Protein AF-0000000084682980 (afdb_homodimer)

pLDDT: mean 93.24, std 9.74, range [28.64, 98.88]

Nearest PDB structures (foldseek):
  7dib-assembly1_B  TM=8.798E-01  e=6.162E-29  Candidatus Filomicrobium marinum
  7dib-assembly1_A  TM=8.727E-01  e=1.189E-28  Candidatus Filomicrobium marinum
  7yqa-assembly2_C  TM=8.410E-01  e=3.679E-26  Chlamydomonas reinhardtii
  7yqa-assembly1_B  TM=8.317E-01  e=3.161E-25  Chlamydomonas reinhardtii
  7yqa-assembly2_D  TM=8.254E-01  e=5.744E-25  Chlamydomonas reinhardtii

Structure (mmCIF, N/CA/C/O backbone):
data_AF-0000000084682980-model_v1
#
loop_
_entity.id
_entity.type
_entity.pdbx_description
1 polymer 'D-amino acid deaminase'
#
loop_
_atom_site.group_PDB
_atom_site.id
_atom_site.type_symbol
_atom_site.label_atom_id
_atom_site.label_alt_id
_atom_site.label_comp_id
_atom_site.label_asym_id
_atom_site.label_entity_id
_atom_site.label_seq_id
_atom_site.pdbx_PDB_ins_code
_atom_site.Cartn_x
_atom_site.Cartn_y
_atom_site.Cartn_z
_atom_site.occupancy
_atom_site.B_iso_or_equiv
_atom_site.auth_seq_id
_atom_site.auth_comp_id
_atom_site.auth_asym_id
_atom_site.auth_atom_id
_atom_site.pdbx_PDB_model_num
ATOM 1 N N . MET A 1 1 ? 0.428 27.25 -17.75 1 28.67 1 MET A N 1
ATOM 2 C CA . MET A 1 1 ? -0.809 26.578 -18.125 1 28.67 1 MET A CA 1
ATOM 3 C C . MET A 1 1 ? -1.841 26.656 -17.016 1 28.67 1 MET A C 1
ATOM 5 O O . MET A 1 1 ? -1.504 26.5 -15.836 1 28.67 1 MET A O 1
ATOM 9 N N . ALA A 1 2 ? -2.969 27.109 -17.281 1 38.75 2 ALA A N 1
ATOM 10 C CA . ALA A 1 2 ? -4.055 27.375 -16.344 1 38.75 2 ALA A CA 1
ATOM 11 C C . ALA A 1 2 ? -4.371 26.141 -15.5 1 38.75 2 ALA A C 1
ATOM 13 O O . ALA A 1 2 ? -4.598 25.062 -16.047 1 38.75 2 ALA A O 1
ATOM 14 N N . ARG A 1 3 ? -3.928 26.172 -14.164 1 48.5 3 ARG A N 1
ATOM 15 C CA . ARG A 1 3 ? -4.301 25.078 -13.281 1 48.5 3 ARG A CA 1
ATOM 16 C C . ARG A 1 3 ? -5.781 24.734 -13.43 1 48.5 3 ARG A C 1
ATOM 18 O O . ARG A 1 3 ? -6.629 25.641 -13.469 1 48.5 3 ARG A O 1
ATOM 25 N N . ASP A 1 4 ? -6.113 23.594 -13.766 1 51.12 4 ASP A N 1
ATOM 26 C CA . ASP A 1 4 ? -7.5 23.141 -13.82 1 51.12 4 ASP A CA 1
ATOM 27 C C . ASP A 1 4 ? -8.211 23.375 -12.492 1 51.12 4 ASP A C 1
ATOM 29 O O . ASP A 1 4 ? -7.602 23.234 -11.422 1 51.12 4 ASP A O 1
ATOM 33 N N . THR A 1 5 ? -9.32 24.047 -12.492 1 54.12 5 THR A N 1
ATOM 34 C CA . THR A 1 5 ? -10.172 24.125 -11.312 1 54.12 5 THR A CA 1
ATOM 35 C C . THR A 1 5 ? -10.438 22.734 -10.742 1 54.12 5 THR A C 1
ATOM 37 O O . THR A 1 5 ? -10.164 21.719 -11.391 1 54.12 5 THR A O 1
ATOM 40 N N . GLY A 1 6 ? -10.617 22.594 -9.438 1 63.56 6 GLY A N 1
ATOM 41 C CA . GLY A 1 6 ? -10.969 21.328 -8.812 1 63.56 6 GLY A CA 1
ATOM 42 C C . GLY A 1 6 ? -11.938 20.5 -9.633 1 63.56 6 GLY A C 1
ATOM 43 O O . GLY A 1 6 ? -11.758 19.297 -9.789 1 63.56 6 GLY A O 1
ATOM 44 N N . THR A 1 7 ? -12.789 21.219 -10.203 1 67.88 7 THR A N 1
ATOM 45 C CA . THR A 1 7 ? -13.812 20.531 -10.992 1 67.88 7 THR A CA 1
ATOM 46 C C . THR A 1 7 ? -13.211 19.938 -12.266 1 67.88 7 THR A C 1
ATOM 48 O O . THR A 1 7 ? -13.523 18.812 -12.641 1 67.88 7 THR A O 1
ATOM 51 N N . GLU A 1 8 ? -12.359 20.641 -12.836 1 72.69 8 GLU A N 1
ATOM 52 C CA . GLU A 1 8 ? -11.727 20.156 -14.055 1 72.69 8 GLU A CA 1
ATOM 53 C C . GLU A 1 8 ? -10.828 18.953 -13.773 1 72.69 8 GLU A C 1
ATOM 55 O O . GLU A 1 8 ? -10.828 17.969 -14.523 1 72.69 8 GLU A O 1
ATOM 60 N N . ALA A 1 9 ? -10.172 19.125 -12.688 1 75.38 9 ALA A N 1
ATOM 61 C CA . ALA A 1 9 ? -9.273 18.031 -12.344 1 75.38 9 ALA A CA 1
ATOM 62 C C . ALA A 1 9 ? -10.062 16.75 -12.031 1 75.38 9 ALA A C 1
ATOM 64 O O . ALA A 1 9 ? -9.641 15.648 -12.398 1 75.38 9 ALA A O 1
ATOM 65 N N . LEU A 1 10 ? -11.172 16.922 -11.422 1 83.38 10 LEU A N 1
ATOM 66 C CA . LEU A 1 10 ? -12.016 15.766 -11.148 1 83.38 10 LEU A CA 1
ATOM 67 C C . LEU A 1 10 ? -12.555 15.172 -12.445 1 83.38 10 LEU A C 1
ATOM 69 O O . LEU A 1 10 ? -12.727 13.953 -12.555 1 83.38 10 LEU A O 1
ATOM 73 N N . THR A 1 11 ? -12.742 16.031 -13.414 1 83.62 11 THR A N 1
ATOM 74 C CA . THR A 1 11 ? -13.18 15.562 -14.727 1 83.62 11 THR A CA 1
ATOM 75 C C . THR A 1 11 ? -12.109 14.68 -15.367 1 83.62 11 THR A C 1
ATOM 77 O O . THR A 1 11 ? -12.43 13.695 -16.031 1 83.62 11 THR A O 1
ATOM 80 N N . HIS A 1 12 ? -10.914 15.016 -15.094 1 86.69 12 HIS A N 1
ATOM 81 C CA . HIS A 1 12 ? -9.828 14.219 -15.648 1 86.69 12 HIS A CA 1
ATOM 82 C C . HIS A 1 12 ? -9.805 12.82 -15.047 1 86.69 12 HIS A C 1
ATOM 84 O O . HIS A 1 12 ? -9.492 11.852 -15.734 1 86.69 12 HIS A O 1
ATOM 90 N N . LEU A 1 13 ? -10.188 12.742 -13.781 1 91.81 13 LEU A N 1
ATOM 91 C CA . LEU A 1 13 ? -10.266 11.422 -13.148 1 91.81 13 LEU A CA 1
ATOM 92 C C . LEU A 1 13 ? -11.328 10.562 -13.828 1 91.81 13 LEU A C 1
ATOM 94 O O . LEU A 1 13 ? -11.141 9.359 -14.008 1 91.81 13 LEU A O 1
ATOM 98 N N . ALA A 1 14 ? -12.391 11.227 -14.219 1 92.94 14 ALA A N 1
ATOM 99 C CA . ALA A 1 14 ? -13.492 10.539 -14.891 1 92.94 14 ALA A CA 1
ATOM 100 C C . ALA A 1 14 ? -13.086 10.062 -16.281 1 92.94 14 ALA A C 1
ATOM 102 O O . ALA A 1 14 ? -13.609 9.07 -16.781 1 92.94 14 ALA A O 1
ATOM 103 N N . GLU A 1 15 ? -12.102 10.664 -16.844 1 94.5 15 GLU A N 1
ATOM 104 C CA . GLU A 1 15 ? -11.672 10.359 -18.203 1 94.5 15 GLU A CA 1
ATOM 105 C C . GLU A 1 15 ? -10.547 9.32 -18.203 1 94.5 15 GLU A C 1
ATOM 107 O O . GLU A 1 15 ? -10.18 8.797 -19.25 1 94.5 15 GLU A O 1
ATOM 112 N N . ASP A 1 16 ? -10.047 9.039 -16.984 1 94 16 ASP A N 1
ATOM 113 C CA . ASP A 1 16 ? -9.039 7.988 -16.906 1 94 16 ASP A CA 1
ATOM 114 C C . ASP A 1 16 ? -9.578 6.676 -17.484 1 94 16 ASP A C 1
ATOM 116 O O . ASP A 1 16 ? -10.742 6.328 -17.266 1 94 16 ASP A O 1
ATOM 120 N N . ARG A 1 17 ? -8.758 6.008 -18.172 1 96.06 17 ARG A N 1
ATOM 121 C CA . ARG A 1 17 ? -9.18 4.73 -18.734 1 96.06 17 ARG A CA 1
ATOM 122 C C . ARG A 1 17 ? -8.867 3.58 -17.781 1 96.06 17 ARG A C 1
ATOM 124 O O . ARG A 1 17 ? -7.812 3.561 -17.156 1 96.06 17 ARG A O 1
ATOM 131 N N . VAL A 1 18 ? -9.805 2.664 -17.703 1 96.88 18 VAL A N 1
ATOM 132 C CA . VAL A 1 18 ? -9.633 1.442 -16.938 1 96.88 18 VAL A CA 1
ATOM 133 C C . VAL A 1 18 ? -8.609 0.539 -17.609 1 96.88 18 VAL A C 1
ATOM 135 O O . VAL A 1 18 ? -8.695 0.282 -18.812 1 96.88 18 VAL A O 1
ATOM 138 N N . ASP A 1 19 ? -7.602 0.141 -16.859 1 95.31 19 ASP A N 1
ATOM 139 C CA . ASP A 1 19 ? -6.59 -0.771 -17.391 1 95.31 19 ASP A CA 1
ATOM 140 C C . ASP A 1 19 ? -5.945 -1.576 -16.266 1 95.31 19 ASP A C 1
ATOM 142 O O . ASP A 1 19 ? -6.555 -1.781 -15.211 1 95.31 19 ASP A O 1
ATOM 146 N N . HIS A 1 20 ? -4.77 -2.123 -16.531 1 93.88 20 HIS A N 1
ATOM 147 C CA . HIS A 1 20 ? -4.113 -3.084 -15.656 1 93.88 20 HIS A CA 1
ATOM 148 C C . HIS A 1 20 ? -3.693 -2.43 -14.344 1 93.88 20 HIS A C 1
ATOM 150 O O . HIS A 1 20 ? -3.318 -3.121 -13.391 1 93.88 20 HIS A O 1
ATOM 156 N N . ARG A 1 21 ? -3.844 -1.105 -14.211 1 94.44 21 ARG A N 1
ATOM 157 C CA . ARG A 1 21 ? -3.471 -0.396 -12.992 1 94.44 21 ARG A CA 1
ATOM 158 C C . ARG A 1 21 ? -4.453 -0.696 -11.859 1 94.44 21 ARG A C 1
ATOM 160 O O . ARG A 1 21 ? -4.133 -0.502 -10.688 1 94.44 21 ARG A O 1
ATOM 167 N N . PHE A 1 22 ? -5.66 -1.102 -12.219 1 96.75 22 PHE A N 1
ATOM 168 C CA . PHE A 1 22 ? -6.746 -1.17 -11.25 1 96.75 22 PHE A CA 1
ATOM 169 C C . PHE A 1 22 ? -7.188 -2.613 -11.031 1 96.75 22 PHE A C 1
ATOM 171 O O . PHE A 1 22 ? -7.59 -3.291 -11.977 1 96.75 22 PHE A O 1
ATOM 178 N N . LYS A 1 23 ? -7.121 -3.029 -9.852 1 96.19 23 LYS A N 1
ATOM 179 C CA . LYS A 1 23 ? -7.555 -4.395 -9.57 1 96.19 23 LYS A CA 1
ATOM 180 C C . LYS A 1 23 ? -9.016 -4.43 -9.141 1 96.19 23 LYS A C 1
ATOM 182 O O . LYS A 1 23 ? -9.594 -3.396 -8.789 1 96.19 23 LYS A O 1
ATOM 187 N N . GLY A 1 24 ? -9.641 -5.535 -9.172 1 96.56 24 GLY A N 1
ATOM 188 C CA . GLY A 1 24 ? -10.992 -5.77 -8.68 1 96.56 24 GLY A CA 1
ATOM 189 C C . GLY A 1 24 ? -12.062 -5.34 -9.656 1 96.56 24 GLY A C 1
ATOM 190 O O . GLY A 1 24 ? -13.258 -5.371 -9.328 1 96.56 24 GLY A O 1
ATOM 191 N N . LEU A 1 25 ? -11.727 -4.887 -10.844 1 97.94 25 LEU A N 1
ATOM 192 C CA . LEU A 1 25 ? -12.688 -4.422 -11.836 1 97.94 25 LEU A CA 1
ATOM 193 C C . LEU A 1 25 ? -12.977 -5.508 -12.867 1 97.94 25 LEU A C 1
ATOM 195 O O . LEU A 1 25 ? -12.211 -6.465 -13 1 97.94 25 LEU A O 1
ATOM 199 N N . PRO A 1 26 ? -14.117 -5.383 -13.555 1 97.94 26 PRO A N 1
ATOM 200 C CA . PRO A 1 26 ? -14.398 -6.352 -14.609 1 97.94 26 PRO A CA 1
ATOM 201 C C . PRO A 1 26 ? -13.336 -6.355 -15.711 1 97.94 26 PRO A C 1
ATOM 203 O O . PRO A 1 26 ? -12.992 -5.297 -16.234 1 97.94 26 PRO A O 1
ATOM 206 N N . PRO A 1 27 ? -12.875 -7.543 -16.062 1 96.62 27 PRO A N 1
ATOM 207 C CA . PRO A 1 27 ? -11.836 -7.609 -17.094 1 96.62 27 PRO A CA 1
ATOM 208 C C . PRO A 1 27 ? -12.281 -7 -18.422 1 96.62 27 PRO A C 1
ATOM 210 O O . PRO A 1 27 ? -11.453 -6.484 -19.172 1 96.62 27 PRO A O 1
ATOM 213 N N . ASP A 1 28 ? -13.547 -7.031 -18.719 1 96.19 28 ASP A N 1
ATOM 214 C CA . ASP A 1 28 ? -14.039 -6.535 -20 1 96.19 28 ASP A CA 1
ATOM 215 C C . ASP A 1 28 ? -14.227 -5.02 -19.969 1 96.19 28 ASP A C 1
ATOM 217 O O . ASP A 1 28 ? -14.656 -4.422 -20.953 1 96.19 28 ASP A O 1
ATOM 221 N N . ALA A 1 29 ? -13.914 -4.422 -18.844 1 97.31 29 ALA A N 1
ATOM 222 C CA . ALA A 1 29 ? -14.055 -2.975 -18.719 1 97.31 29 ALA A CA 1
ATOM 223 C C . ALA A 1 29 ? -12.828 -2.254 -19.266 1 97.31 29 ALA A C 1
ATOM 225 O O . ALA A 1 29 ? -12.812 -1.026 -19.375 1 97.31 29 ALA A O 1
ATOM 226 N N . VAL A 1 30 ? -11.789 -3.004 -19.578 1 95.81 30 VAL A N 1
ATOM 227 C CA . VAL A 1 30 ? -10.539 -2.418 -20.047 1 95.81 30 VAL A CA 1
ATOM 228 C C . VAL A 1 30 ? -10.812 -1.515 -21.25 1 95.81 30 VAL A C 1
ATOM 230 O O . VAL A 1 30 ? -11.523 -1.903 -22.172 1 95.81 30 VAL A O 1
ATOM 233 N N . GLY A 1 31 ? -10.281 -0.29 -21.219 1 96.69 31 GLY A N 1
ATOM 234 C CA . GLY A 1 31 ? -10.43 0.643 -22.328 1 96.69 31 GLY A CA 1
ATOM 235 C C . GLY A 1 31 ? -11.531 1.667 -22.094 1 96.69 31 GLY A C 1
ATOM 236 O O . GLY A 1 31 ? -11.492 2.762 -22.656 1 96.69 31 GLY A O 1
ATOM 237 N N . LEU A 1 32 ? -12.516 1.3 -21.219 1 97.94 32 LEU A N 1
ATOM 238 C CA . LEU A 1 32 ? -13.539 2.273 -20.859 1 97.94 32 LEU A CA 1
ATOM 239 C C . LEU A 1 32 ? -12.953 3.385 -20 1 97.94 32 LEU A C 1
ATOM 241 O O . LEU A 1 32 ? -12 3.16 -19.25 1 97.94 32 LEU A O 1
ATOM 245 N N . THR A 1 33 ? -13.484 4.574 -20.203 1 97.88 33 THR A N 1
ATOM 246 C CA . THR A 1 33 ? -13.188 5.574 -19.188 1 97.88 33 THR A CA 1
ATOM 247 C C . THR A 1 33 ? -13.883 5.227 -17.875 1 97.88 33 THR A C 1
ATOM 249 O O . THR A 1 33 ? -14.859 4.477 -17.859 1 97.88 33 THR A O 1
ATOM 252 N N . VAL A 1 34 ? -13.383 5.75 -16.75 1 97.5 34 VAL A N 1
ATOM 253 C CA . VAL A 1 34 ? -14.008 5.535 -15.453 1 97.5 34 VAL A CA 1
ATOM 254 C C . VAL A 1 34 ? -15.445 6.051 -15.484 1 97.5 34 VAL A C 1
ATOM 256 O O . VAL A 1 34 ? -16.344 5.418 -14.93 1 97.5 34 VAL A O 1
ATOM 259 N N . ALA A 1 35 ? -15.688 7.156 -16.203 1 97.19 35 ALA A N 1
ATOM 260 C CA . ALA A 1 35 ? -17.031 7.715 -16.344 1 97.19 35 ALA A CA 1
ATOM 261 C C . ALA A 1 35 ? -17.953 6.754 -17.094 1 97.19 35 ALA A C 1
ATOM 263 O O . ALA A 1 35 ? -19.094 6.555 -16.703 1 97.19 35 ALA A O 1
ATOM 264 N N . GLU A 1 36 ? -17.453 6.18 -18.172 1 98.12 36 GLU A N 1
ATOM 265 C CA . GLU A 1 36 ? -18.234 5.223 -18.938 1 98.12 36 GLU A CA 1
ATOM 266 C C . GLU A 1 36 ? -18.578 3.996 -18.109 1 98.12 36 GLU A C 1
ATOM 268 O O . GLU A 1 36 ? -19.719 3.52 -18.141 1 98.12 36 GLU A O 1
ATOM 273 N N . LEU A 1 37 ? -17.609 3.494 -17.375 1 98.31 37 LEU A N 1
ATOM 274 C CA . LEU A 1 37 ? -17.844 2.334 -16.531 1 98.31 37 LEU A CA 1
ATOM 275 C C . LEU A 1 37 ? -18.875 2.65 -15.445 1 98.31 37 LEU A C 1
ATOM 277 O O . LEU A 1 37 ? -19.797 1.862 -15.219 1 98.31 37 LEU A O 1
ATOM 281 N N . ALA A 1 38 ? -18.703 3.799 -14.789 1 97.75 38 ALA A N 1
ATOM 282 C CA . ALA A 1 38 ? -19.672 4.215 -13.789 1 97.75 38 ALA A CA 1
ATOM 283 C C . ALA A 1 38 ? -21.062 4.324 -14.391 1 97.75 38 ALA A C 1
ATOM 285 O O . ALA A 1 38 ? -22.062 3.939 -13.766 1 97.75 38 ALA A O 1
ATOM 286 N N . GLY A 1 39 ? -21.156 4.801 -15.594 1 98.06 39 GLY A N 1
ATOM 287 C CA . GLY A 1 39 ? -22.422 4.98 -16.281 1 98.06 39 GLY A CA 1
ATOM 288 C C . GLY A 1 39 ? -23.125 3.674 -16.594 1 98.06 39 GLY A C 1
ATOM 289 O O . GLY A 1 39 ? -24.344 3.646 -16.75 1 98.06 39 GLY A O 1
ATOM 290 N N . GLN A 1 40 ? -22.375 2.592 -16.641 1 98.44 40 GLN A N 1
ATOM 291 C CA . GLN A 1 40 ? -22.969 1.287 -16.922 1 98.44 40 GLN A CA 1
ATOM 292 C C . GLN A 1 40 ? -23.703 0.734 -15.703 1 98.44 40 GLN A C 1
ATOM 294 O O . GLN A 1 40 ? -24.5 -0.197 -15.82 1 98.44 40 GLN A O 1
ATOM 299 N N . ARG A 1 41 ? -23.422 1.302 -14.531 1 98.44 41 ARG A N 1
ATOM 300 C CA . ARG A 1 41 ? -24.078 0.905 -13.297 1 98.44 41 ARG A CA 1
ATOM 301 C C . ARG A 1 41 ? -24.094 -0.612 -13.148 1 98.44 41 ARG A C 1
ATOM 303 O O . ARG A 1 41 ? -25.141 -1.205 -12.883 1 98.44 41 ARG A O 1
ATOM 310 N N . ARG A 1 42 ? -22.953 -1.18 -13.336 1 98.62 42 ARG A N 1
ATOM 311 C CA . ARG A 1 42 ? -22.797 -2.625 -13.203 1 98.62 42 ARG A CA 1
ATOM 312 C C . ARG A 1 42 ? -23.016 -3.066 -11.758 1 98.62 42 ARG A C 1
ATOM 314 O O . ARG A 1 42 ? -22.688 -2.33 -10.82 1 98.62 42 ARG A O 1
ATOM 321 N N . ASN A 1 43 ? -23.578 -4.273 -11.695 1 98.5 43 ASN A N 1
ATOM 322 C CA . ASN A 1 43 ? -23.719 -4.836 -10.359 1 98.5 43 ASN A CA 1
ATOM 323 C C . ASN A 1 43 ? -22.438 -5.523 -9.891 1 98.5 43 ASN A C 1
ATOM 325 O O . ASN A 1 43 ? -21.844 -6.305 -10.641 1 98.5 43 ASN A O 1
ATOM 329 N N . LEU A 1 44 ? -22.016 -5.258 -8.633 1 98.06 44 LEU A N 1
ATOM 330 C CA . LEU A 1 44 ? -20.766 -5.715 -8.055 1 98.06 44 LEU A CA 1
ATOM 331 C C . LEU A 1 44 ? -20.656 -7.234 -8.125 1 98.06 44 LEU A C 1
ATOM 333 O O . LEU A 1 44 ? -19.562 -7.773 -8.344 1 98.06 44 LEU A O 1
ATOM 337 N N . PHE A 1 45 ? -21.766 -7.996 -8.078 1 97.31 45 PHE A N 1
ATOM 338 C CA . PHE A 1 45 ? -21.766 -9.438 -7.871 1 97.31 45 PHE A CA 1
ATOM 339 C C . PHE A 1 45 ? -22.078 -10.172 -9.164 1 97.31 45 PHE A C 1
ATOM 341 O O . PHE A 1 45 ? -21.781 -11.359 -9.305 1 97.31 45 PHE A O 1
ATOM 348 N N . THR A 1 46 ? -22.703 -9.5 -10.102 1 96.94 46 THR A N 1
ATOM 349 C CA . THR A 1 46 ? -23.234 -10.25 -11.234 1 96.94 46 THR A CA 1
ATOM 350 C C . THR A 1 46 ? -22.641 -9.75 -12.547 1 96.94 46 THR A C 1
ATOM 352 O O . THR A 1 46 ? -22.766 -10.406 -13.586 1 96.94 46 THR A O 1
ATOM 355 N N . ASP A 1 47 ? -22 -8.609 -12.461 1 97.88 47 ASP A N 1
ATOM 356 C CA . ASP A 1 47 ? -21.625 -8 -13.734 1 97.88 47 ASP A CA 1
ATOM 357 C C . ASP A 1 47 ? -20.109 -7.961 -13.898 1 97.88 47 ASP A C 1
ATOM 359 O O . ASP A 1 47 ? -19.562 -6.98 -14.406 1 97.88 47 ASP A O 1
ATOM 363 N N . GLY A 1 48 ? -19.406 -8.906 -13.391 1 97.5 48 GLY A N 1
ATOM 364 C CA . GLY A 1 48 ? -18.078 -9.211 -13.875 1 97.5 48 GLY A CA 1
ATOM 365 C C . GLY A 1 48 ? -16.969 -8.734 -12.945 1 97.5 48 GLY A C 1
ATOM 366 O O . GLY A 1 48 ? -15.789 -8.984 -13.195 1 97.5 48 GLY A O 1
ATOM 367 N N . PHE A 1 49 ? -17.297 -8.008 -11.828 1 98.25 49 PHE A N 1
ATOM 368 C CA . PHE A 1 49 ? -16.25 -7.641 -10.891 1 98.25 49 PHE A CA 1
ATOM 369 C C . PHE A 1 49 ? -15.531 -8.875 -10.367 1 98.25 49 PHE A C 1
ATOM 371 O O . PHE A 1 49 ? -16.156 -9.922 -10.148 1 98.25 49 PHE A O 1
ATOM 378 N N . THR A 1 50 ? -14.227 -8.766 -10.266 1 97.31 50 THR A N 1
ATOM 379 C CA . THR A 1 50 ? -13.422 -9.867 -9.773 1 97.31 50 THR A CA 1
ATOM 380 C C . THR A 1 50 ? -13.039 -9.648 -8.312 1 97.31 50 THR A C 1
ATOM 382 O O . THR A 1 50 ? -13.039 -8.508 -7.832 1 97.31 50 THR A O 1
ATOM 385 N N . THR A 1 51 ? -12.828 -10.695 -7.609 1 96.62 51 THR A N 1
ATOM 386 C CA . THR A 1 51 ? -12.336 -10.609 -6.238 1 96.62 51 THR A CA 1
ATOM 387 C C . THR A 1 51 ? -10.828 -10.82 -6.195 1 96.62 51 THR A C 1
ATOM 389 O O . THR A 1 51 ? -10.258 -11.453 -7.086 1 96.62 51 THR A O 1
ATOM 392 N N . PRO A 1 52 ? -10.109 -10.266 -5.219 1 96.56 52 PRO A N 1
ATOM 393 C CA . PRO A 1 52 ? -10.703 -9.43 -4.168 1 96.56 52 PRO A CA 1
ATOM 394 C C . PRO A 1 52 ? -11.117 -8.047 -4.676 1 96.56 52 PRO A C 1
ATOM 396 O O . PRO A 1 52 ? -10.594 -7.578 -5.691 1 96.56 52 PRO A O 1
ATOM 399 N N . VAL A 1 53 ? -12.102 -7.48 -4.008 1 97.56 53 VAL A N 1
ATOM 400 C CA . VAL A 1 53 ? -12.5 -6.125 -4.363 1 97.56 53 VAL A CA 1
ATOM 401 C C . VAL A 1 53 ? -13 -5.391 -3.117 1 97.56 53 VAL A C 1
ATOM 403 O O . VAL A 1 53 ? -13.828 -5.914 -2.367 1 97.56 53 VAL A O 1
ATOM 406 N N . LEU A 1 54 ? -12.398 -4.27 -2.832 1 96.56 54 LEU A N 1
ATOM 407 C CA . LEU A 1 54 ? -12.859 -3.369 -1.782 1 96.56 54 LEU A CA 1
ATOM 408 C C . LEU A 1 54 ? -13.945 -2.434 -2.311 1 96.56 54 LEU A C 1
ATOM 410 O O . LEU A 1 54 ? -13.742 -1.743 -3.312 1 96.56 54 LEU A O 1
ATOM 414 N N . ALA A 1 55 ? -15.047 -2.422 -1.663 1 96.88 55 ALA A N 1
ATOM 415 C CA . ALA A 1 55 ? -16.141 -1.545 -2.078 1 96.88 55 ALA A CA 1
ATOM 416 C C . ALA A 1 55 ? -16.531 -0.579 -0.96 1 96.88 55 ALA A C 1
ATOM 418 O O . ALA A 1 55 ? -16.359 -0.89 0.222 1 96.88 55 ALA A O 1
ATOM 419 N N . LEU A 1 56 ? -16.938 0.58 -1.377 1 96.19 56 LEU A N 1
ATOM 420 C CA . LEU A 1 56 ? -17.484 1.589 -0.478 1 96.19 56 LEU A CA 1
ATOM 421 C C . LEU A 1 56 ? -19 1.651 -0.594 1 96.19 56 LEU A C 1
ATOM 423 O O . LEU A 1 56 ? -19.547 1.62 -1.7 1 96.19 56 LEU A O 1
ATOM 427 N N . SER A 1 57 ? -19.672 1.694 0.556 1 96.69 57 SER A N 1
ATOM 428 C CA . SER A 1 57 ? -21.125 1.876 0.565 1 96.69 57 SER A CA 1
ATOM 429 C C . SER A 1 57 ? -21.5 3.314 0.23 1 96.69 57 SER A C 1
ATOM 431 O O . SER A 1 57 ? -21.062 4.25 0.906 1 96.69 57 SER A O 1
ATOM 433 N N . ALA A 1 58 ? -22.344 3.465 -0.765 1 97.69 58 ALA A N 1
ATOM 434 C CA . ALA A 1 58 ? -22.797 4.801 -1.149 1 97.69 58 ALA A CA 1
ATOM 435 C C . ALA A 1 58 ? -23.578 5.465 -0.017 1 97.69 58 ALA A C 1
ATOM 437 O O . ALA A 1 58 ? -23.328 6.629 0.312 1 97.69 58 ALA A O 1
ATOM 438 N N . GLU A 1 59 ? -24.422 4.707 0.579 1 97.44 59 GLU A N 1
ATOM 439 C CA . GLU A 1 59 ? -25.297 5.23 1.621 1 97.44 59 GLU A CA 1
ATOM 440 C C . GLU A 1 59 ? -24.5 5.609 2.869 1 97.44 59 GLU A C 1
ATOM 442 O O . GLU A 1 59 ? -24.734 6.668 3.457 1 97.44 59 GLU A O 1
ATOM 447 N N . ARG A 1 60 ? -23.641 4.766 3.24 1 95.69 60 ARG A N 1
ATOM 448 C CA . ARG A 1 60 ? -22.875 5 4.461 1 95.69 60 ARG A CA 1
ATOM 449 C C . ARG A 1 60 ? -21.891 6.156 4.281 1 95.69 60 ARG A C 1
ATOM 451 O O . ARG A 1 60 ? -21.672 6.938 5.211 1 95.69 60 ARG A O 1
ATOM 458 N N . LEU A 1 61 ? -21.297 6.246 3.119 1 95.25 61 LEU A N 1
ATOM 459 C CA . LEU A 1 61 ? -20.438 7.383 2.799 1 95.25 61 LEU A CA 1
ATOM 460 C C . LEU A 1 61 ? -21.203 8.695 2.939 1 95.25 61 LEU A C 1
ATOM 462 O O . LEU A 1 61 ? -20.734 9.625 3.607 1 95.25 61 LEU A O 1
ATOM 466 N N . ALA A 1 62 ? -22.375 8.719 2.342 1 96.62 62 ALA A N 1
ATOM 467 C CA . ALA A 1 62 ? -23.203 9.914 2.402 1 96.62 62 ALA A CA 1
ATOM 468 C C . ALA A 1 62 ? -23.578 10.25 3.844 1 96.62 62 ALA A C 1
ATOM 470 O O . ALA A 1 62 ? -23.547 11.414 4.246 1 96.62 62 ALA A O 1
ATOM 471 N N . HIS A 1 63 ? -23.875 9.234 4.551 1 96.44 63 HIS A N 1
ATOM 472 C CA . HIS A 1 63 ? -24.266 9.398 5.949 1 96.44 63 HIS A CA 1
ATOM 473 C C . HIS A 1 63 ? -23.125 10.031 6.754 1 96.44 63 HIS A C 1
ATOM 475 O O . HIS A 1 63 ? -23.344 11.008 7.48 1 96.44 63 HIS A O 1
ATOM 481 N N . ASN A 1 64 ? -21.938 9.477 6.656 1 95.12 64 ASN A N 1
ATOM 482 C CA . ASN A 1 64 ? -20.781 9.953 7.426 1 95.12 64 ASN A CA 1
ATOM 483 C C . ASN A 1 64 ? -20.422 11.391 7.07 1 95.12 64 ASN A C 1
ATOM 485 O O . ASN A 1 64 ? -20.094 12.188 7.949 1 95.12 64 ASN A O 1
ATOM 489 N N . LEU A 1 65 ? -20.516 11.734 5.785 1 96.38 65 LEU A N 1
ATOM 490 C CA . LEU A 1 65 ? -20.234 13.094 5.336 1 96.38 65 LEU A CA 1
ATOM 491 C C . LEU A 1 65 ? -21.219 14.078 5.949 1 96.38 65 LEU A C 1
ATOM 493 O O . LEU A 1 65 ? -20.812 15.109 6.496 1 96.38 65 LEU A O 1
ATOM 497 N N . ALA A 1 66 ? -22.453 13.742 5.93 1 96.62 66 ALA A N 1
ATOM 498 C CA . ALA A 1 66 ? -23.5 14.609 6.461 1 96.62 66 ALA A CA 1
ATOM 499 C C . ALA A 1 66 ? -23.359 14.758 7.977 1 96.62 66 ALA A C 1
ATOM 501 O O . ALA A 1 66 ? -23.578 15.844 8.516 1 96.62 66 ALA A O 1
ATOM 502 N N . LEU A 1 67 ? -23 13.695 8.57 1 95.12 67 LEU A N 1
ATOM 503 C CA . LEU A 1 67 ? -22.906 13.695 10.023 1 95.12 67 LEU A CA 1
ATOM 504 C C . LEU A 1 67 ? -21.844 14.664 10.508 1 95.12 67 LEU A C 1
ATOM 506 O O . LEU A 1 67 ? -22.094 15.484 11.398 1 95.12 67 LEU A O 1
ATOM 510 N N . MET A 1 68 ? -20.688 14.672 9.945 1 94 68 MET A N 1
ATOM 511 C CA . MET A 1 68 ? -19.594 15.508 10.438 1 94 68 MET A CA 1
ATOM 512 C C . MET A 1 68 ? -19.797 16.969 10.023 1 94 68 MET A C 1
ATOM 514 O O . MET A 1 68 ? -19.344 17.875 10.703 1 94 68 MET A O 1
ATOM 518 N N . GLU A 1 69 ? -20.516 17.141 8.906 1 95.44 69 GLU A N 1
ATOM 519 C CA . GLU A 1 69 ? -20.938 18.5 8.562 1 95.44 69 GLU A CA 1
ATOM 520 C C . GLU A 1 69 ? -21.797 19.109 9.664 1 95.44 69 GLU A C 1
ATOM 522 O O . GLU A 1 69 ? -21.531 20.219 10.133 1 95.44 69 GLU A O 1
ATOM 527 N N . THR A 1 70 ? -22.766 18.359 10.055 1 96.12 70 THR A N 1
ATOM 528 C CA . THR A 1 70 ? -23.719 18.812 11.07 1 96.12 70 THR A CA 1
ATOM 529 C C . THR A 1 70 ? -23.031 18.969 12.422 1 96.12 70 THR A C 1
ATOM 531 O O . THR A 1 70 ? -23.281 19.938 13.141 1 96.12 70 THR A O 1
ATOM 534 N N . TYR A 1 71 ? -22.172 18.062 12.742 1 94.81 71 TYR A N 1
ATOM 535 C CA . TYR A 1 71 ? -21.453 18.109 14.016 1 94.81 71 TYR A CA 1
ATOM 536 C C . TYR A 1 71 ? -20.594 19.359 14.109 1 94.81 71 TYR A C 1
ATOM 538 O O . TYR A 1 71 ? -20.641 20.094 15.109 1 94.81 71 TYR A O 1
ATOM 546 N N . ALA A 1 72 ? -19.797 19.625 13.062 1 95.62 72 ALA A N 1
ATOM 547 C CA . ALA A 1 72 ? -18.906 20.781 13.047 1 95.62 72 ALA A CA 1
ATOM 548 C C . ALA A 1 72 ? -19.688 22.094 13.141 1 95.62 72 ALA A C 1
ATOM 550 O O . ALA A 1 72 ? -19.328 22.984 13.898 1 95.62 72 ALA A O 1
ATOM 551 N N . ALA A 1 73 ? -20.797 22.156 12.438 1 95.75 73 ALA A N 1
ATOM 552 C CA . ALA A 1 73 ? -21.641 23.344 12.461 1 95.7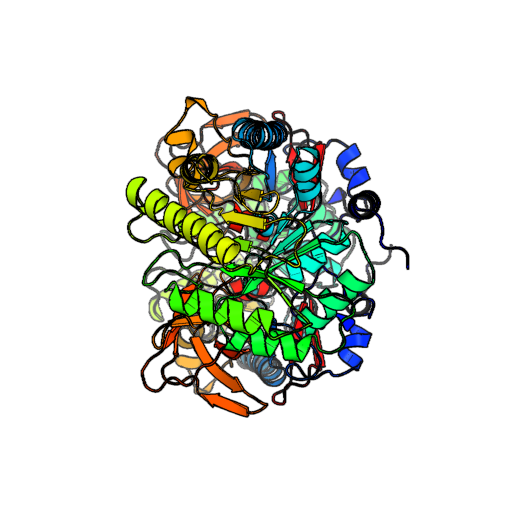5 73 ALA A CA 1
ATOM 553 C C . ALA A 1 73 ? -22.234 23.562 13.852 1 95.75 73 ALA A C 1
ATOM 555 O O . ALA A 1 73 ? -22.219 24.688 14.375 1 95.75 73 ALA A O 1
ATOM 556 N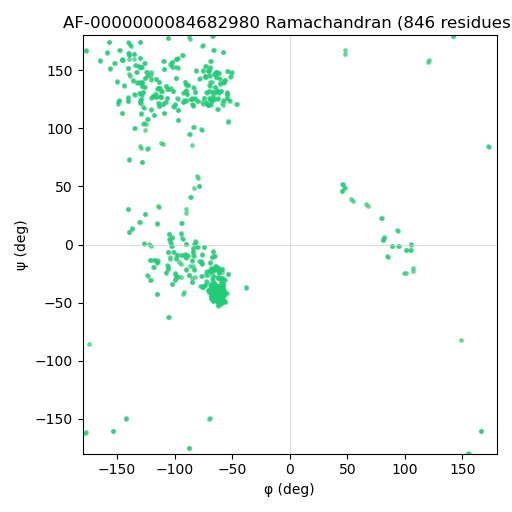 N . ARG A 1 74 ? -22.703 22.516 14.367 1 95.81 74 ARG A N 1
ATOM 557 C CA . ARG A 1 74 ? -23.359 22.578 15.672 1 95.81 74 ARG A CA 1
ATOM 558 C C . ARG A 1 74 ? -22.406 23.094 16.734 1 95.81 74 ARG A C 1
ATOM 560 O O . ARG A 1 74 ? -22.812 23.844 17.641 1 95.81 74 ARG A O 1
ATOM 567 N N . HIS A 1 75 ? -21.172 22.812 16.641 1 96.19 75 HIS A N 1
ATOM 568 C CA . HIS A 1 75 ? -20.203 23.156 17.672 1 96.19 75 HIS A CA 1
ATOM 569 C C . HIS A 1 75 ? -19.359 24.359 17.266 1 96.19 75 HIS A C 1
ATOM 571 O O . HIS A 1 75 ? -18.375 24.688 17.953 1 96.19 75 HIS A O 1
ATOM 577 N N . GLY A 1 76 ? -19.688 24.969 16.109 1 96.12 76 GLY A N 1
ATOM 578 C CA . GLY A 1 76 ? -18.984 26.172 15.688 1 96.12 76 GLY A CA 1
ATOM 579 C C . GLY A 1 76 ? -17.531 25.922 15.32 1 96.12 76 GLY A C 1
ATOM 580 O O . GLY A 1 76 ? -16.656 26.734 15.617 1 96.12 76 GLY A O 1
ATOM 581 N N . LEU A 1 77 ? -17.281 24.766 14.789 1 97.19 77 LEU A N 1
ATOM 582 C CA . LEU A 1 77 ? -15.93 24.391 14.398 1 97.19 77 LEU A CA 1
ATOM 583 C C . LEU A 1 77 ? -15.766 24.438 12.883 1 97.19 77 LEU A C 1
ATOM 585 O O . LEU A 1 77 ? -16.688 24.078 12.141 1 97.19 77 LEU A O 1
ATOM 589 N N . ALA A 1 78 ? -14.656 25.047 12.445 1 97.56 78 ALA A N 1
ATOM 590 C CA . ALA A 1 78 ? -14.203 24.703 11.094 1 97.56 78 ALA A CA 1
ATOM 591 C C . ALA A 1 78 ? -13.648 23.281 11.047 1 97.56 78 ALA A C 1
ATOM 593 O O . ALA A 1 78 ? -13.195 22.75 12.062 1 97.56 78 ALA A O 1
ATOM 594 N N . PHE A 1 79 ? -13.797 22.688 9.914 1 96.56 79 PHE A N 1
ATOM 595 C CA . PHE A 1 79 ? -13.422 21.281 9.797 1 96.56 79 PHE A CA 1
ATOM 596 C C . PHE A 1 79 ? -12.469 21.078 8.625 1 96.56 79 PHE A C 1
ATOM 598 O O . PHE A 1 79 ? -12.758 21.469 7.496 1 96.56 79 PHE A O 1
ATOM 605 N N . ALA A 1 80 ? -11.273 20.625 8.867 1 97.62 80 ALA A N 1
ATOM 606 C CA . ALA A 1 80 ? -10.297 20.219 7.859 1 97.62 80 ALA A CA 1
ATOM 607 C C . ALA A 1 80 ? -9.844 18.781 8.094 1 97.62 80 ALA A C 1
ATOM 609 O O . ALA A 1 80 ? -8.75 18.547 8.617 1 97.62 80 ALA A O 1
ATOM 610 N N . PRO A 1 81 ? -10.633 17.859 7.621 1 95.75 81 PRO A N 1
ATOM 611 C CA . PRO A 1 81 ? -10.32 16.453 7.91 1 95.75 81 PRO A CA 1
ATOM 612 C C . PRO A 1 81 ? -8.969 16.016 7.34 1 95.75 81 PRO A C 1
ATOM 614 O O . PRO A 1 81 ? -8.555 16.516 6.289 1 95.75 81 PRO A O 1
ATOM 617 N N . HIS A 1 82 ? -8.352 15.117 8.055 1 94.38 82 HIS A N 1
ATOM 618 C CA . HIS A 1 82 ? -7.129 14.531 7.516 1 94.38 82 HIS A CA 1
ATOM 619 C C . HIS A 1 82 ? -7.41 13.766 6.227 1 94.38 82 HIS A C 1
ATOM 621 O O . HIS A 1 82 ? -8.109 12.75 6.238 1 94.38 82 HIS A O 1
ATOM 627 N N . GLY A 1 83 ? -6.832 14.227 5.168 1 93.56 83 GLY A N 1
ATOM 628 C CA . GLY A 1 83 ? -7.012 13.609 3.863 1 93.56 83 GLY A CA 1
ATOM 629 C C . GLY A 1 83 ? -6.07 12.438 3.621 1 93.56 83 GLY A C 1
ATOM 630 O O . GLY A 1 83 ? -6.273 11.656 2.695 1 93.56 83 GLY A O 1
ATOM 631 N N . LYS A 1 84 ? -5.078 12.336 4.453 1 89 84 LYS A N 1
ATOM 632 C CA . LYS A 1 84 ? -4.086 11.273 4.277 1 89 84 LYS A CA 1
ATOM 633 C C . LYS A 1 84 ? -4.73 9.898 4.391 1 89 84 LYS A C 1
ATOM 635 O O . LYS A 1 84 ? -4.184 8.906 3.896 1 89 84 LYS A O 1
ATOM 640 N N . THR A 1 85 ? -5.859 9.852 5.004 1 86.5 85 THR A N 1
ATOM 641 C CA . THR A 1 85 ? -6.566 8.594 5.184 1 86.5 85 THR A CA 1
ATOM 642 C C . THR A 1 85 ? -7.02 8.031 3.84 1 86.5 85 THR A C 1
ATOM 644 O O . THR A 1 85 ? -6.746 6.871 3.521 1 86.5 85 THR A O 1
ATOM 647 N N . SER A 1 86 ? -7.609 8.836 3.051 1 91.62 86 SER A N 1
ATOM 648 C CA . SER A 1 86 ? -8.203 8.336 1.814 1 91.62 86 SER A CA 1
ATOM 649 C C . SER A 1 86 ? -7.316 8.648 0.612 1 91.62 86 SER A C 1
ATOM 651 O O . SER A 1 86 ? -7.25 7.867 -0.336 1 91.62 86 SER A O 1
ATOM 653 N N . MET A 1 87 ? -6.656 9.812 0.711 1 95.25 87 MET A N 1
ATOM 654 C CA . MET A 1 87 ? -5.914 10.328 -0.437 1 95.25 87 MET A CA 1
ATOM 655 C C . MET A 1 87 ? -6.742 10.211 -1.713 1 95.25 87 MET A C 1
ATOM 657 O O . MET A 1 87 ? -6.25 9.75 -2.74 1 95.25 87 MET A O 1
ATOM 661 N N . ALA A 1 88 ? -7.965 10.609 -1.604 1 96.06 88 ALA A N 1
ATOM 662 C CA . ALA A 1 88 ? -8.93 10.555 -2.701 1 96.06 88 ALA A CA 1
ATOM 663 C C . ALA A 1 88 ? -9.516 11.93 -2.988 1 96.06 88 ALA A C 1
ATOM 665 O O . ALA A 1 88 ? -10.375 12.414 -2.244 1 96.06 88 ALA A O 1
ATOM 666 N N . PRO A 1 89 ? -9.133 12.539 -4.113 1 96.81 89 PRO A N 1
ATOM 667 C CA . PRO A 1 89 ? -9.578 13.898 -4.43 1 96.81 89 PRO A CA 1
ATOM 668 C C . PRO A 1 89 ? -11.102 14.016 -4.488 1 96.81 89 PRO A C 1
ATOM 670 O O . PRO A 1 89 ? -11.656 15.039 -4.078 1 96.81 89 PRO A O 1
ATOM 673 N N . GLN A 1 90 ? -11.758 12.93 -4.973 1 96.56 90 GLN A N 1
ATOM 674 C CA . GLN A 1 90 ? -13.211 12.961 -5.004 1 96.56 90 GLN A CA 1
ATOM 675 C C . GLN A 1 90 ? -13.789 13.094 -3.596 1 96.56 90 GLN A C 1
ATOM 677 O O . GLN A 1 90 ? -14.766 13.82 -3.387 1 96.56 90 GLN A O 1
ATOM 682 N N . LEU A 1 91 ? -13.18 12.422 -2.652 1 96.06 91 LEU A N 1
ATOM 683 C CA . LEU A 1 91 ? -13.648 12.508 -1.273 1 96.06 91 LEU A CA 1
ATOM 684 C C . LEU A 1 91 ? -13.289 13.852 -0.653 1 96.06 91 LEU A C 1
ATOM 686 O O . LEU A 1 91 ? -14.055 14.406 0.14 1 96.06 91 LEU A O 1
ATOM 690 N N . PHE A 1 92 ? -12.102 14.414 -1.032 1 97.12 92 PHE A N 1
ATOM 691 C CA . PHE A 1 92 ? -11.75 15.758 -0.593 1 97.12 92 PHE A CA 1
ATOM 692 C C . PHE A 1 92 ? -12.836 16.75 -0.996 1 97.12 92 PHE A C 1
ATOM 694 O O . PHE A 1 92 ? -13.32 17.516 -0.161 1 97.12 92 PHE A O 1
ATOM 701 N N . HIS A 1 93 ? -13.195 16.688 -2.217 1 96.62 93 HIS A N 1
ATOM 702 C CA . HIS A 1 93 ? -14.164 17.641 -2.738 1 96.62 93 HIS A CA 1
ATOM 703 C C . HIS A 1 93 ? -15.539 17.422 -2.109 1 96.62 93 HIS A C 1
ATOM 705 O O . HIS A 1 93 ? -16.25 18.391 -1.816 1 96.62 93 HIS A O 1
ATOM 711 N N . ARG A 1 94 ? -15.938 16.156 -1.91 1 95.75 94 ARG A N 1
ATOM 712 C CA . ARG A 1 94 ? -17.188 15.891 -1.225 1 95.75 94 ARG A CA 1
ATOM 713 C C . ARG A 1 94 ? -17.188 16.484 0.182 1 95.75 94 ARG A C 1
ATOM 715 O O . ARG A 1 94 ? -18.188 17.031 0.634 1 95.75 94 ARG A O 1
ATOM 722 N N . GLN A 1 95 ? -16.094 16.344 0.879 1 96.75 95 GLN A N 1
ATOM 723 C CA . GLN A 1 95 ? -15.969 16.906 2.221 1 96.75 95 GLN A CA 1
ATOM 724 C C . GLN A 1 95 ? -16.078 18.422 2.191 1 96.75 95 GLN A C 1
ATOM 726 O O . GLN A 1 95 ? -16.75 19.031 3.033 1 96.75 95 GLN A O 1
ATOM 731 N N . ILE A 1 96 ? -15.438 19.047 1.21 1 96.75 96 ILE A N 1
ATOM 732 C CA . ILE A 1 96 ? -15.5 20.5 1.061 1 96.75 96 ILE A CA 1
ATOM 733 C C . ILE A 1 96 ? -16.938 20.922 0.72 1 96.75 96 ILE A C 1
ATOM 735 O O . ILE A 1 96 ? -17.438 21.906 1.249 1 96.75 96 ILE A O 1
ATOM 739 N N . GLU A 1 97 ? -17.594 20.141 -0.123 1 95.94 97 GLU A N 1
ATOM 740 C CA . GLU A 1 97 ? -18.984 20.406 -0.461 1 95.94 97 GLU A CA 1
ATOM 741 C C . GLU A 1 97 ? -19.875 20.312 0.771 1 95.94 97 GLU A C 1
ATOM 743 O O . GLU A 1 97 ? -20.906 20.984 0.858 1 95.94 97 GLU A O 1
ATOM 748 N N . HIS A 1 98 ? -19.422 19.5 1.672 1 96.5 98 HIS A N 1
ATOM 749 C CA . HIS A 1 98 ? -20.156 19.359 2.918 1 96.5 98 HIS A CA 1
ATOM 750 C C . HIS A 1 98 ? -19.625 20.297 3.992 1 96.5 98 HIS A C 1
ATOM 752 O O . HIS A 1 98 ? -19.75 20.016 5.188 1 96.5 98 HIS A O 1
ATOM 758 N N . GLY A 1 99 ? -18.906 21.297 3.629 1 95.88 99 GLY A N 1
ATOM 759 C CA . GLY A 1 99 ? -18.625 22.391 4.539 1 95.88 99 GLY A CA 1
ATOM 760 C C . GLY A 1 99 ? -17.219 22.375 5.082 1 95.88 99 GLY A C 1
ATOM 761 O O . GLY A 1 99 ? -16.844 23.234 5.883 1 95.88 99 GLY A O 1
ATOM 762 N N . ALA A 1 100 ? -16.391 21.422 4.715 1 96.88 100 ALA A N 1
ATOM 763 C CA . ALA A 1 100 ? -15.008 21.422 5.203 1 96.88 100 ALA A CA 1
ATOM 764 C C . ALA A 1 100 ? -14.273 22.688 4.773 1 96.88 100 ALA A C 1
ATOM 766 O O . ALA A 1 100 ? -14.438 23.156 3.648 1 96.88 100 ALA A O 1
ATOM 767 N N . TRP A 1 101 ? -13.523 23.219 5.695 1 97.44 101 TRP A N 1
ATOM 768 C CA . TRP A 1 101 ? -12.695 24.406 5.48 1 97.44 101 TRP A CA 1
ATOM 769 C C . TRP A 1 101 ? -11.578 24.109 4.484 1 97.44 101 TRP A C 1
ATOM 771 O O . TRP A 1 101 ? -11.281 24.938 3.623 1 97.44 101 TRP A O 1
ATOM 781 N N . GLY A 1 102 ? -11.047 23.062 4.504 1 97.75 102 GLY A N 1
ATOM 782 C CA . GLY A 1 102 ? -9.914 22.562 3.742 1 97.75 102 GLY A CA 1
ATOM 783 C C . GLY A 1 102 ? -9.57 21.109 4.051 1 97.75 102 GLY A C 1
ATOM 784 O O . GLY A 1 102 ? -10.43 20.359 4.508 1 97.75 102 GLY A O 1
ATOM 785 N N . ILE A 1 103 ? -8.375 20.719 3.697 1 98.06 103 ILE A N 1
ATOM 786 C CA . ILE A 1 103 ? -7.922 19.344 3.914 1 98.06 103 ILE A CA 1
ATOM 787 C C . ILE A 1 103 ? -6.609 19.359 4.688 1 98.06 103 ILE A C 1
ATOM 789 O O . ILE A 1 103 ? -5.723 20.172 4.414 1 98.06 103 ILE A O 1
ATOM 793 N N . THR A 1 104 ? -6.516 18.484 5.684 1 98.06 104 THR A N 1
ATOM 794 C CA . THR A 1 104 ? -5.273 18.297 6.43 1 98.06 104 THR A CA 1
ATOM 795 C C . THR A 1 104 ? -4.438 17.188 5.812 1 98.06 104 THR A C 1
ATOM 797 O O . THR A 1 104 ? -4.973 16.125 5.461 1 98.06 104 THR A O 1
ATOM 800 N N . LEU A 1 105 ? -3.195 17.453 5.598 1 97.56 105 LEU A N 1
ATOM 801 C CA . LEU A 1 105 ? -2.264 16.484 5.035 1 97.56 105 LEU A CA 1
ATOM 802 C C . LEU A 1 105 ? -0.997 16.391 5.879 1 97.56 105 LEU A C 1
ATOM 804 O O . LEU A 1 105 ? -0.832 17.141 6.84 1 97.56 105 LEU A O 1
ATOM 808 N N . ALA A 1 106 ? -0.093 15.445 5.531 1 96.31 106 ALA A N 1
ATOM 809 C CA . ALA A 1 106 ? 0.986 15.172 6.477 1 96.31 106 ALA A CA 1
ATOM 810 C C . ALA A 1 106 ? 2.352 15.344 5.812 1 96.31 106 ALA A C 1
ATOM 812 O O . ALA A 1 106 ? 3.348 15.602 6.492 1 96.31 106 ALA A O 1
ATOM 813 N N . VAL A 1 107 ? 2.441 15.164 4.473 1 96.56 107 VAL A N 1
ATOM 814 C CA . VAL A 1 107 ? 3.723 15.266 3.783 1 96.56 107 VAL A CA 1
ATOM 815 C C . VAL A 1 107 ? 3.539 15.992 2.453 1 96.56 107 VAL A C 1
ATOM 817 O O . VAL A 1 107 ? 2.424 16.078 1.938 1 96.56 107 VAL A O 1
ATOM 820 N N . PRO A 1 108 ? 4.613 16.484 1.842 1 96.56 108 PRO A N 1
ATOM 821 C CA . PRO A 1 108 ? 4.527 17.328 0.646 1 96.56 108 PRO A CA 1
ATOM 822 C C . PRO A 1 108 ? 3.854 16.625 -0.527 1 96.56 108 PRO A C 1
ATOM 824 O O . PRO A 1 108 ? 3.043 17.219 -1.232 1 96.56 108 PRO A O 1
ATOM 827 N N . HIS A 1 109 ? 4.121 15.383 -0.728 1 95.62 109 HIS A N 1
ATOM 828 C CA . HIS A 1 109 ? 3.502 14.688 -1.852 1 95.62 109 HIS A CA 1
ATOM 829 C C . HIS A 1 109 ? 1.981 14.758 -1.771 1 95.62 109 HIS A C 1
ATOM 831 O O . HIS A 1 109 ? 1.308 14.906 -2.793 1 95.62 109 HIS A O 1
ATOM 837 N N . GLN A 1 110 ? 1.463 14.633 -0.618 1 97.25 110 GLN A N 1
ATOM 838 C CA . GLN A 1 110 ? 0.02 14.719 -0.422 1 97.25 110 GLN A CA 1
ATOM 839 C C . GLN A 1 110 ? -0.502 16.109 -0.78 1 97.25 110 GLN A C 1
ATOM 841 O O . GLN A 1 110 ? -1.594 16.234 -1.337 1 97.25 110 GLN A O 1
ATOM 846 N N . VAL A 1 111 ? 0.315 17.109 -0.492 1 97.75 111 VAL A N 1
ATOM 847 C CA . VAL A 1 111 ? -0.031 18.484 -0.853 1 97.75 111 VAL A CA 1
ATOM 848 C C . VAL A 1 111 ? -0.093 18.625 -2.373 1 97.75 111 VAL A C 1
ATOM 850 O O . VAL A 1 111 ? -1.009 19.25 -2.91 1 97.75 111 VAL A O 1
ATOM 853 N N . TRP A 1 112 ? 0.847 17.953 -3.094 1 96.69 112 TRP A N 1
ATOM 854 C CA . TRP A 1 112 ? 0.868 18.016 -4.551 1 96.69 112 TRP A CA 1
ATOM 855 C C . TRP A 1 112 ? -0.399 17.391 -5.137 1 96.69 112 TRP A C 1
ATOM 857 O O . TRP A 1 112 ? -0.987 17.938 -6.074 1 96.69 112 TRP A O 1
ATOM 867 N N . VAL A 1 113 ? -0.792 16.281 -4.531 1 96.44 113 VAL A N 1
ATOM 868 C CA . VAL A 1 113 ? -2.008 15.617 -4.996 1 96.44 113 VAL A CA 1
ATOM 869 C C . VAL A 1 113 ? -3.207 16.547 -4.793 1 96.44 113 VAL A C 1
ATOM 871 O O . VAL A 1 113 ? -3.982 16.781 -5.723 1 96.44 113 VAL A O 1
ATOM 874 N N . ALA A 1 114 ? -3.316 17.094 -3.582 1 97.38 114 ALA A N 1
ATOM 875 C CA . ALA A 1 114 ? -4.449 17.953 -3.271 1 97.38 114 ALA A CA 1
ATOM 876 C C . ALA A 1 114 ? -4.477 19.172 -4.191 1 97.38 114 ALA A C 1
ATOM 878 O O . ALA A 1 114 ? -5.527 19.516 -4.742 1 97.38 114 ALA A O 1
ATOM 879 N N . ARG A 1 115 ? -3.328 19.797 -4.426 1 96.88 115 ARG A N 1
ATOM 880 C CA . ARG A 1 115 ? -3.24 20.984 -5.262 1 96.88 115 ARG A CA 1
ATOM 881 C C . ARG A 1 115 ? -3.561 20.656 -6.719 1 96.88 115 ARG A C 1
ATOM 883 O O . ARG A 1 115 ? -4.215 21.438 -7.406 1 96.88 115 ARG A O 1
ATOM 890 N N . ALA A 1 116 ? -3.119 19.453 -7.137 1 95.19 116 ALA A N 1
ATOM 891 C CA . ALA A 1 116 ? -3.381 19.031 -8.516 1 95.19 116 ALA A CA 1
ATOM 892 C C . ALA A 1 116 ? -4.879 18.938 -8.781 1 95.19 116 ALA A C 1
ATOM 894 O O . ALA A 1 116 ? -5.324 19.094 -9.922 1 95.19 116 ALA A O 1
ATOM 895 N N . PHE A 1 117 ? -5.613 18.781 -7.707 1 95.94 117 PHE A N 1
ATOM 896 C CA . PHE A 1 117 ? -7.051 18.609 -7.891 1 95.94 117 PHE A CA 1
ATOM 897 C C . PHE A 1 117 ? -7.816 19.781 -7.285 1 95.94 117 PHE A C 1
ATOM 899 O O . PHE A 1 117 ? -8.977 19.641 -6.887 1 95.94 117 PHE A O 1
ATOM 906 N N . GLY A 1 118 ? -7.168 20.859 -7.035 1 95 118 GLY A N 1
ATOM 907 C CA . GLY A 1 118 ? -7.832 22.125 -6.848 1 95 118 GLY A CA 1
ATOM 908 C C . GLY A 1 118 ? -8.125 22.453 -5.395 1 95 118 GLY A C 1
ATOM 909 O O . GLY A 1 118 ? -8.898 23.359 -5.094 1 95 118 GLY A O 1
ATOM 910 N N . ILE A 1 119 ? -7.562 21.719 -4.484 1 96.88 119 ILE A N 1
ATOM 911 C CA . ILE A 1 119 ? -7.758 22.078 -3.084 1 96.88 119 ILE A CA 1
ATOM 912 C C . ILE A 1 119 ? -7.008 23.375 -2.771 1 96.88 119 ILE A C 1
ATOM 914 O O . ILE A 1 119 ? -5.812 23.484 -3.057 1 96.88 119 ILE A O 1
ATOM 918 N N . GLU A 1 120 ? -7.672 24.266 -2.131 1 96.88 120 GLU A N 1
ATOM 919 C CA . GLU A 1 120 ? -7.125 25.609 -1.997 1 96.88 120 GLU A CA 1
ATOM 920 C C . GLU A 1 120 ? -6.652 25.875 -0.57 1 96.88 120 GLU A C 1
ATOM 922 O O . GLU A 1 120 ? -5.906 26.828 -0.324 1 96.88 120 GLU A O 1
ATOM 927 N N . ARG A 1 121 ? -7.188 25.188 0.36 1 98.44 121 ARG A N 1
ATOM 928 C CA . ARG A 1 121 ? -6.801 25.344 1.759 1 98.44 121 ARG A CA 1
ATOM 929 C C . ARG A 1 121 ? -6.266 24.031 2.336 1 98.44 121 ARG A C 1
ATOM 931 O O . ARG A 1 121 ? -6.973 23.031 2.355 1 98.44 121 ARG A O 1
ATOM 938 N N . ILE A 1 122 ? -5.008 24.094 2.697 1 98.62 122 ILE A N 1
ATOM 939 C CA . ILE A 1 122 ? -4.344 22.875 3.156 1 98.62 122 ILE A CA 1
ATOM 940 C C . ILE A 1 122 ? -3.631 23.156 4.48 1 98.62 122 ILE A C 1
ATOM 942 O O . ILE A 1 122 ? -2.896 24.141 4.609 1 98.62 122 ILE A O 1
ATOM 946 N N . PHE A 1 123 ? -3.934 22.422 5.477 1 98.56 123 PHE A N 1
ATOM 947 C CA . PHE A 1 123 ? -3.186 22.359 6.727 1 98.56 123 PHE A CA 1
ATOM 948 C C . PHE A 1 123 ? -2.232 21.172 6.727 1 98.56 123 PHE A C 1
ATOM 950 O O . PHE A 1 123 ? -2.668 20.016 6.742 1 98.56 123 PHE A O 1
ATOM 957 N N . LEU A 1 124 ? -0.932 21.391 6.602 1 98.5 124 LEU A N 1
ATOM 958 C CA . LEU A 1 124 ? 0.045 20.312 6.727 1 98.5 124 LEU A CA 1
ATOM 959 C C . LEU A 1 124 ? 0.378 20.047 8.188 1 98.5 124 LEU A C 1
ATOM 961 O O . LEU A 1 124 ? 1.168 20.781 8.797 1 98.5 124 LEU A O 1
ATOM 965 N N . ALA A 1 125 ? -0.221 19.016 8.727 1 97.31 125 ALA A N 1
ATOM 966 C CA . ALA A 1 125 ? -0.06 18.672 10.141 1 97.31 125 ALA A CA 1
ATOM 967 C C . ALA A 1 125 ? 1.254 17.938 10.383 1 97.31 125 ALA A C 1
ATOM 969 O O . ALA A 1 125 ? 1.257 16.812 10.883 1 97.31 125 ALA A O 1
ATOM 970 N N . ASN A 1 126 ? 2.34 18.531 10.039 1 97.88 126 ASN A N 1
ATOM 971 C CA . ASN A 1 126 ? 3.713 18.078 10.203 1 97.88 126 ASN A CA 1
ATOM 972 C C . ASN A 1 126 ? 4.715 19.219 10.016 1 97.88 126 ASN A C 1
ATOM 974 O O . ASN A 1 126 ? 4.367 20.266 9.492 1 97.88 126 ASN A O 1
ATOM 978 N N . GLU A 1 127 ? 5.984 19.031 10.578 1 98.69 127 GLU A N 1
ATOM 979 C CA . GLU A 1 127 ? 7.086 19.938 10.266 1 98.69 127 GLU A CA 1
ATOM 980 C C . GLU A 1 127 ? 7.602 19.703 8.844 1 98.69 127 GLU A C 1
ATOM 982 O O . GLU A 1 127 ? 7.59 18.578 8.352 1 98.69 127 GLU A O 1
ATOM 987 N N . LEU A 1 128 ? 7.98 20.703 8.211 1 98.38 128 LEU A N 1
ATOM 988 C CA . LEU A 1 128 ? 8.516 20.641 6.852 1 98.38 128 LEU A CA 1
ATOM 989 C C . LEU A 1 128 ? 9.844 21.391 6.762 1 98.38 128 LEU A C 1
ATOM 991 O O . LEU A 1 128 ? 9.875 22.625 6.863 1 98.38 128 LEU A O 1
ATOM 995 N N . VAL A 1 129 ? 10.922 20.688 6.539 1 98.25 129 VAL A N 1
ATOM 996 C CA . VAL A 1 129 ? 12.219 21.359 6.512 1 98.25 129 VAL A CA 1
ATOM 997 C C . VAL A 1 129 ? 12.945 21.031 5.211 1 98.25 129 VAL A C 1
ATOM 999 O O . VAL A 1 129 ? 14.07 21.484 4.988 1 98.25 129 VAL A O 1
ATOM 1002 N N . ASP A 1 130 ? 12.305 20.219 4.309 1 97.81 130 ASP A N 1
ATOM 1003 C CA . ASP A 1 130 ? 12.875 19.875 3.014 1 97.81 130 ASP A CA 1
ATOM 1004 C C . ASP A 1 130 ? 12.938 21.094 2.092 1 97.81 130 ASP A C 1
ATOM 1006 O O . ASP A 1 130 ? 11.906 21.672 1.763 1 97.81 130 ASP A O 1
ATOM 1010 N N . PRO A 1 131 ? 14.141 21.469 1.63 1 97.69 131 PRO A N 1
ATOM 1011 C CA . PRO A 1 131 ? 14.258 22.703 0.852 1 97.69 131 PRO A CA 1
ATOM 1012 C C . PRO A 1 131 ? 13.516 22.641 -0.48 1 97.69 131 PRO A C 1
ATOM 1014 O O . PRO A 1 131 ? 12.898 23.625 -0.897 1 97.69 131 PRO A O 1
ATOM 1017 N N . ALA A 1 132 ? 13.586 21.531 -1.157 1 97.5 132 ALA A N 1
ATOM 1018 C CA . ALA A 1 132 ? 12.914 21.406 -2.449 1 97.5 132 ALA A CA 1
ATOM 1019 C C . ALA A 1 132 ? 11.398 21.531 -2.295 1 97.5 132 ALA A C 1
ATOM 1021 O O . ALA A 1 132 ? 10.75 22.219 -3.094 1 97.5 132 ALA A O 1
ATOM 1022 N N . ALA A 1 133 ? 10.875 20.922 -1.273 1 97.94 133 ALA A N 1
ATOM 1023 C CA . ALA A 1 133 ? 9.438 20.984 -1.015 1 97.94 133 ALA A CA 1
ATOM 1024 C C . ALA A 1 133 ? 9.023 22.406 -0.627 1 97.94 133 ALA A C 1
ATOM 1026 O O . ALA A 1 133 ? 7.988 22.906 -1.078 1 97.94 133 ALA A O 1
ATOM 1027 N N . LEU A 1 134 ? 9.836 23.047 0.192 1 98.62 134 LEU A N 1
ATOM 1028 C CA . LEU A 1 134 ? 9.539 24.406 0.627 1 98.62 134 LEU A CA 1
ATOM 1029 C C . LEU A 1 134 ? 9.531 25.359 -0.556 1 98.62 134 LEU A C 1
ATOM 1031 O O . LEU A 1 134 ? 8.656 26.219 -0.66 1 98.62 134 LEU A O 1
ATOM 1035 N N . ARG A 1 135 ? 10.43 25.219 -1.436 1 97.75 135 ARG A N 1
ATOM 1036 C CA . ARG A 1 135 ? 10.484 26.078 -2.615 1 97.75 135 ARG A CA 1
ATOM 1037 C C . ARG A 1 135 ? 9.258 25.875 -3.496 1 97.75 135 ARG A C 1
ATOM 1039 O O . ARG A 1 135 ? 8.703 26.844 -4.027 1 97.75 135 ARG A O 1
ATOM 1046 N N . ARG A 1 136 ? 8.883 24.625 -3.588 1 97.38 136 ARG A N 1
ATOM 1047 C CA . ARG A 1 136 ? 7.691 24.344 -4.383 1 97.38 136 ARG A CA 1
ATOM 1048 C C . ARG A 1 136 ? 6.453 24.969 -3.754 1 97.38 136 ARG A C 1
ATOM 1050 O O . ARG A 1 136 ? 5.609 25.531 -4.457 1 97.38 136 ARG A O 1
ATOM 1057 N N . ILE A 1 137 ? 6.297 24.875 -2.455 1 97.88 137 ILE A N 1
ATOM 1058 C CA . ILE A 1 137 ? 5.176 25.484 -1.749 1 97.88 137 ILE A CA 1
ATOM 1059 C C . ILE A 1 137 ? 5.199 27 -1.967 1 97.88 137 ILE A C 1
ATOM 1061 O O . ILE A 1 137 ? 4.164 27.609 -2.244 1 97.88 137 ILE A O 1
ATOM 1065 N N . ALA A 1 138 ? 6.391 27.578 -1.86 1 98.06 138 ALA A N 1
ATOM 1066 C CA . ALA A 1 138 ? 6.543 29.016 -2.074 1 98.06 138 ALA A CA 1
ATOM 1067 C C . ALA A 1 138 ? 6.109 29.406 -3.484 1 98.06 138 ALA A C 1
ATOM 1069 O O . ALA A 1 138 ? 5.441 30.438 -3.674 1 98.06 138 ALA A O 1
ATOM 1070 N N . ASP A 1 139 ? 6.48 28.562 -4.457 1 97.25 139 ASP A N 1
ATOM 1071 C CA . ASP A 1 139 ? 6.086 28.812 -5.84 1 97.25 139 ASP A CA 1
ATOM 1072 C C . ASP A 1 139 ? 4.57 28.75 -6 1 97.25 139 ASP A C 1
ATOM 1074 O O . ASP A 1 139 ? 3.98 29.562 -6.715 1 97.25 139 ASP A O 1
ATOM 1078 N N . ASP A 1 140 ? 3.953 27.781 -5.352 1 96.94 140 ASP A N 1
ATOM 1079 C CA . ASP A 1 140 ? 2.502 27.656 -5.402 1 96.94 140 ASP A CA 1
ATOM 1080 C C . ASP A 1 140 ? 1.816 28.875 -4.789 1 96.94 140 ASP A C 1
ATOM 1082 O O . ASP A 1 140 ? 0.831 29.375 -5.336 1 96.94 140 ASP A O 1
ATOM 1086 N N . LEU A 1 141 ? 2.334 29.312 -3.666 1 97.81 141 LEU A N 1
ATOM 1087 C CA . LEU A 1 141 ? 1.783 30.484 -2.98 1 97.81 141 LEU A CA 1
ATOM 1088 C C . LEU A 1 141 ? 1.913 31.734 -3.844 1 97.81 141 LEU A C 1
ATOM 1090 O O . LEU A 1 141 ? 0.995 32.562 -3.898 1 97.81 141 LEU A O 1
ATOM 1094 N N . ALA A 1 142 ? 3.01 31.844 -4.5 1 97.62 142 ALA A N 1
ATOM 1095 C CA . ALA A 1 142 ? 3.246 33 -5.363 1 97.62 142 ALA A CA 1
ATOM 1096 C C . ALA A 1 142 ? 2.316 32.969 -6.574 1 97.62 142 ALA A C 1
ATOM 1098 O O . ALA A 1 142 ? 1.828 34.031 -7.004 1 97.62 142 ALA A O 1
ATOM 1099 N N . ALA A 1 143 ? 2.062 31.812 -7.051 1 96.5 143 ALA A N 1
ATOM 1100 C CA . ALA A 1 143 ? 1.319 31.656 -8.297 1 96.5 143 ALA A CA 1
ATOM 1101 C C . ALA A 1 143 ? -0.185 31.734 -8.055 1 96.5 143 ALA A C 1
ATOM 1103 O O . ALA A 1 143 ? -0.954 32.031 -8.977 1 96.5 143 ALA A O 1
ATOM 1104 N N . ASP A 1 144 ? -0.641 31.5 -6.855 1 96.94 144 ASP A N 1
ATOM 1105 C CA . ASP A 1 144 ? -2.064 31.406 -6.547 1 96.94 144 ASP A CA 1
ATOM 1106 C C . ASP A 1 144 ? -2.402 32.188 -5.281 1 96.94 144 ASP A C 1
ATOM 1108 O O . ASP A 1 144 ? -2.307 31.656 -4.172 1 96.94 144 ASP A O 1
ATOM 1112 N N . PRO A 1 145 ? -2.92 33.344 -5.414 1 95.31 145 PRO A N 1
ATOM 1113 C CA . PRO A 1 145 ? -3.209 34.188 -4.25 1 95.31 145 PRO A CA 1
ATOM 1114 C C . PRO A 1 145 ? -4.266 33.562 -3.332 1 95.31 145 PRO A C 1
ATOM 1116 O O . PRO A 1 145 ? -4.363 33.938 -2.16 1 95.31 145 PRO A O 1
ATOM 1119 N N . ASP A 1 146 ? -5.004 32.656 -3.891 1 94.88 146 ASP A N 1
ATOM 1120 C CA . ASP A 1 146 ? -6.09 32.094 -3.105 1 94.88 146 ASP A CA 1
ATOM 1121 C C . ASP A 1 146 ? -5.617 30.844 -2.348 1 94.88 146 ASP A C 1
ATOM 1123 O O . ASP A 1 146 ? -6.332 30.328 -1.488 1 94.88 146 ASP A O 1
ATOM 1127 N N . PHE A 1 147 ? -4.438 30.359 -2.668 1 97.19 147 PHE A N 1
ATOM 1128 C CA . PHE A 1 147 ? -3.906 29.188 -1.978 1 97.19 147 PHE A CA 1
ATOM 1129 C C . PHE A 1 147 ? -3.502 29.547 -0.551 1 97.19 147 PHE A C 1
ATOM 1131 O O . PHE A 1 147 ? -2.711 30.453 -0.333 1 97.19 147 PHE A O 1
ATOM 1138 N N . ARG A 1 148 ? -4.117 28.875 0.408 1 98.06 148 ARG A N 1
ATOM 1139 C CA . ARG A 1 148 ? -3.771 29 1.819 1 98.06 148 ARG A CA 1
ATOM 1140 C C . ARG A 1 148 ? -3.098 27.734 2.338 1 98.06 148 ARG A C 1
ATOM 1142 O O . ARG A 1 148 ? -3.648 26.641 2.217 1 98.06 148 ARG A O 1
ATOM 1149 N N . PHE A 1 149 ? -1.922 27.938 2.807 1 98.56 149 PHE A N 1
ATOM 1150 C CA . PHE A 1 149 ? -1.126 26.828 3.32 1 98.56 149 PHE A CA 1
ATOM 1151 C C . PHE A 1 149 ? -0.595 27.141 4.715 1 98.56 149 PHE A C 1
ATOM 1153 O O . PHE A 1 149 ? -0.08 28.234 4.957 1 98.56 149 PHE A O 1
ATOM 1160 N N . VAL A 1 150 ? -0.791 26.234 5.668 1 98.62 150 VAL A N 1
ATOM 1161 C CA . VAL A 1 150 ? -0.268 26.359 7.023 1 98.62 150 VAL A CA 1
ATOM 1162 C C . VAL A 1 150 ? 0.434 25.062 7.43 1 98.62 150 VAL A C 1
ATOM 1164 O O . VAL A 1 150 ? -0.035 23.969 7.113 1 98.62 150 VAL A O 1
ATOM 1167 N N . CYS A 1 151 ? 1.54 25.125 8.102 1 98.69 151 CYS A N 1
ATOM 1168 C CA . CYS A 1 151 ? 2.203 23.922 8.602 1 98.69 151 CYS A CA 1
ATOM 1169 C C . CYS A 1 151 ? 2.775 24.156 9.992 1 98.69 151 CYS A C 1
ATOM 1171 O O . CYS A 1 151 ? 2.725 25.266 10.516 1 98.69 151 CYS A O 1
ATOM 1173 N N . TYR A 1 152 ? 3.301 23.141 10.633 1 98.75 152 TYR A N 1
ATOM 1174 C CA . TYR A 1 152 ? 3.83 23.172 11.992 1 98.75 152 TYR A CA 1
ATOM 1175 C C . TYR A 1 152 ? 5.246 23.734 12.016 1 98.75 152 TYR A C 1
ATOM 1177 O O . TYR A 1 152 ? 6.004 23.562 11.055 1 98.75 152 TYR A O 1
ATOM 1185 N N . VAL A 1 153 ? 5.594 24.359 13.062 1 98.81 153 VAL A N 1
ATOM 1186 C CA . VAL A 1 153 ? 6.969 24.531 13.523 1 98.81 153 VAL A CA 1
ATOM 1187 C C . VAL A 1 153 ? 7.066 24.109 14.992 1 98.81 153 VAL A C 1
ATOM 1189 O O . VAL A 1 153 ? 6.156 24.375 15.781 1 98.81 153 VAL A O 1
ATOM 1192 N N . ASP A 1 154 ? 8.172 23.406 15.359 1 98.81 154 ASP A N 1
ATOM 1193 C CA . ASP A 1 154 ? 8.289 22.984 16.75 1 98.81 154 ASP A CA 1
ATOM 1194 C C . ASP A 1 154 ? 9.727 23.141 17.25 1 98.81 154 ASP A C 1
ATOM 1196 O O . ASP A 1 154 ? 10.086 22.578 18.297 1 98.81 154 ASP A O 1
ATOM 1200 N N . SER A 1 155 ? 10.617 23.828 16.484 1 98.62 155 SER A N 1
ATOM 1201 C CA . SER A 1 155 ? 11.992 24.062 16.938 1 98.62 155 SER A CA 1
ATOM 1202 C C . SER A 1 155 ? 12.594 25.281 16.25 1 98.62 155 SER A C 1
ATO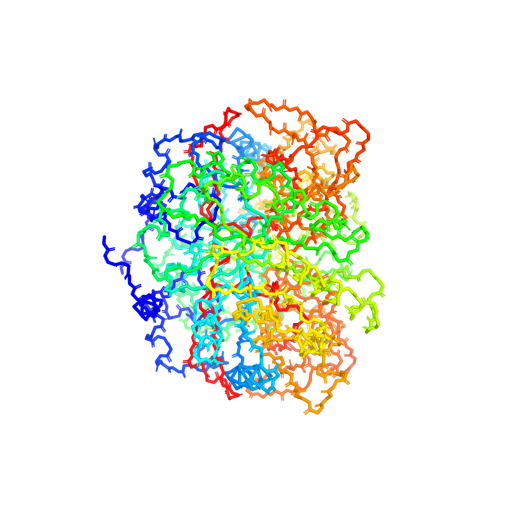M 1204 O O . SER A 1 155 ? 12.203 25.641 15.141 1 98.62 155 SER A O 1
ATOM 1206 N N . VAL A 1 156 ? 13.516 25.938 16.953 1 98.69 156 VAL A N 1
ATOM 1207 C CA . VAL A 1 156 ? 14.266 27.047 16.391 1 98.69 156 VAL A CA 1
ATOM 1208 C C . VAL A 1 156 ? 15.055 26.578 15.172 1 98.69 156 VAL A C 1
ATOM 1210 O O . VAL A 1 156 ? 15.078 27.234 14.133 1 98.69 156 VAL A O 1
ATOM 1213 N N . ARG A 1 157 ? 15.633 25.406 15.289 1 98.38 157 ARG A N 1
ATOM 1214 C CA . ARG A 1 157 ? 16.406 24.828 14.188 1 98.38 157 ARG A CA 1
ATOM 1215 C C . ARG A 1 157 ? 15.531 24.641 12.953 1 98.38 157 ARG A C 1
ATOM 1217 O O . ARG A 1 157 ? 15.953 24.938 11.836 1 98.38 157 ARG A O 1
ATOM 1224 N N . GLY A 1 158 ? 14.312 24.109 13.117 1 98.62 158 GLY A N 1
ATOM 1225 C CA . GLY A 1 158 ? 13.383 23.984 12.008 1 98.62 158 GLY A CA 1
ATOM 1226 C C . GLY A 1 158 ? 13.078 25.297 11.328 1 98.62 158 GLY A C 1
ATOM 1227 O O . GLY A 1 158 ? 13.062 25.391 10.102 1 98.62 158 GLY A O 1
ATOM 1228 N N . VAL A 1 159 ? 12.891 26.344 12.141 1 98.88 159 VAL A N 1
ATOM 1229 C CA . VAL A 1 159 ? 12.617 27.688 11.617 1 98.88 159 VAL A CA 1
ATOM 1230 C C . VAL A 1 159 ? 13.805 28.172 10.789 1 98.88 159 VAL A C 1
ATOM 1232 O O . VAL A 1 159 ? 13.625 28.734 9.703 1 98.88 159 VAL A O 1
ATOM 1235 N N . GLU A 1 160 ? 14.984 27.938 11.336 1 98.75 160 GLU A N 1
ATOM 1236 C CA . GLU A 1 160 ? 16.188 28.344 10.625 1 98.75 160 GLU A CA 1
ATOM 1237 C C . GLU A 1 160 ? 16.281 27.672 9.258 1 98.75 160 GLU A C 1
ATOM 1239 O O . GLU A 1 160 ? 16.609 28.312 8.266 1 98.75 160 GLU A O 1
ATOM 1244 N N . LEU A 1 161 ? 16.016 26.406 9.211 1 98.5 161 LEU A N 1
ATOM 1245 C CA . LEU A 1 161 ? 16.078 25.641 7.969 1 98.5 161 LEU A CA 1
ATOM 1246 C C . LEU A 1 161 ? 15.016 26.125 6.98 1 98.5 161 LEU A C 1
ATOM 1248 O O . LEU A 1 161 ? 15.305 26.281 5.789 1 98.5 161 LEU A O 1
ATOM 1252 N N . MET A 1 162 ? 13.812 26.375 7.48 1 98.88 162 MET A N 1
ATOM 1253 C CA . MET A 1 162 ? 12.75 26.906 6.621 1 98.88 162 MET A CA 1
ATOM 1254 C C . MET A 1 162 ? 13.141 28.266 6.043 1 98.88 162 MET A C 1
ATOM 1256 O O . MET A 1 162 ? 12.984 28.484 4.844 1 98.88 162 MET A O 1
ATOM 1260 N N . ASP A 1 163 ? 13.625 29.078 6.906 1 98.81 163 ASP A N 1
ATOM 1261 C CA . ASP A 1 163 ? 13.992 30.438 6.488 1 98.81 163 ASP A CA 1
ATOM 1262 C C . ASP A 1 163 ? 15.062 30.391 5.395 1 98.81 163 ASP A C 1
ATOM 1264 O O . ASP A 1 163 ? 14.953 31.109 4.391 1 98.81 163 ASP A O 1
ATOM 1268 N N . ALA A 1 164 ? 16.031 29.578 5.609 1 98.38 164 ALA A N 1
ATOM 1269 C CA . ALA A 1 164 ? 17.109 29.453 4.625 1 98.38 164 ALA A CA 1
ATOM 1270 C C . ALA A 1 164 ? 16.562 28.984 3.277 1 98.38 164 ALA A C 1
ATOM 1272 O O . ALA A 1 164 ? 16.938 29.516 2.23 1 98.38 164 ALA A O 1
ATOM 1273 N N . ALA A 1 165 ? 15.648 28.047 3.26 1 97.94 165 ALA A N 1
ATOM 1274 C CA . ALA A 1 165 ? 15.102 27.453 2.039 1 97.94 165 ALA A CA 1
ATOM 1275 C C . ALA A 1 165 ? 14.172 28.438 1.331 1 97.94 165 ALA A C 1
ATOM 1277 O O . ALA A 1 165 ? 14.023 28.391 0.109 1 97.94 165 ALA A O 1
ATOM 1278 N N . LEU A 1 166 ? 13.57 29.375 2.064 1 98.5 166 LEU A N 1
ATOM 1279 C CA . LEU A 1 166 ? 12.508 30.234 1.541 1 98.5 166 LEU A CA 1
ATOM 1280 C C . LEU A 1 166 ? 13.047 31.625 1.199 1 98.5 166 LEU A C 1
ATOM 1282 O O . LEU A 1 166 ? 12.273 32.531 0.873 1 98.5 166 LEU A O 1
ATOM 1286 N N . CYS A 1 167 ? 14.344 31.734 1.322 1 96.5 167 CYS A N 1
ATOM 1287 C CA . CYS A 1 167 ? 14.945 33.031 0.98 1 96.5 167 CYS A CA 1
ATOM 1288 C C . CYS A 1 167 ? 14.523 33.469 -0.414 1 96.5 167 CYS A C 1
ATOM 1290 O O . CYS A 1 167 ? 14.633 32.688 -1.376 1 96.5 167 CYS A O 1
ATOM 1292 N N . GLY A 1 168 ? 13.953 34.625 -0.521 1 95.38 168 GLY A N 1
ATOM 1293 C CA . GLY A 1 168 ? 13.57 35.188 -1.812 1 95.38 168 GLY A CA 1
ATOM 1294 C C . GLY A 1 168 ? 12.125 34.906 -2.178 1 95.38 168 GLY A C 1
ATOM 1295 O O . GLY A 1 168 ? 11.641 35.344 -3.223 1 95.38 168 GLY A O 1
ATOM 1296 N N . ALA A 1 169 ? 11.414 34.188 -1.333 1 96.31 169 ALA A N 1
ATOM 1297 C CA . ALA A 1 169 ? 10.016 33.875 -1.606 1 96.31 169 ALA A CA 1
ATOM 1298 C C . ALA A 1 169 ? 9.156 35.125 -1.638 1 96.31 169 ALA A C 1
ATOM 1300 O O . ALA A 1 169 ? 9.398 36.062 -0.871 1 96.31 169 ALA A O 1
ATOM 1301 N N . ALA A 1 170 ? 8.125 35.094 -2.439 1 96.25 170 ALA A N 1
ATOM 1302 C CA . ALA A 1 170 ? 7.27 36.281 -2.645 1 96.25 170 ALA A CA 1
ATOM 1303 C C . ALA A 1 170 ? 6.32 36.469 -1.466 1 96.25 170 ALA A C 1
ATOM 1305 O O . ALA A 1 170 ? 5.953 37.594 -1.144 1 96.25 170 ALA A O 1
ATOM 1306 N N . ARG A 1 171 ? 5.844 35.406 -0.9 1 96.56 171 ARG A N 1
ATOM 1307 C CA . ARG A 1 171 ? 4.93 35.406 0.238 1 96.56 171 ARG A CA 1
ATOM 1308 C C . ARG A 1 171 ? 5.469 34.562 1.373 1 96.56 171 ARG A C 1
ATOM 1310 O O . ARG A 1 171 ? 6.094 33.5 1.129 1 96.56 171 ARG A O 1
ATOM 1317 N N . PRO A 1 172 ? 5.238 35 2.559 1 97.5 172 PRO A N 1
ATOM 1318 C CA . PRO A 1 172 ? 5.66 34.125 3.668 1 97.5 172 PRO A CA 1
ATOM 1319 C C . PRO A 1 172 ? 4.824 32.844 3.779 1 97.5 172 PRO A C 1
ATOM 1321 O O . PRO A 1 172 ? 3.684 32.812 3.314 1 97.5 172 PRO A O 1
ATOM 1324 N N . VAL A 1 173 ? 5.395 31.859 4.297 1 98.56 173 VAL A N 1
ATOM 1325 C CA . VAL A 1 173 ? 4.668 30.641 4.652 1 98.56 173 VAL A CA 1
ATOM 1326 C C . VAL A 1 173 ? 4.07 30.797 6.051 1 98.56 173 VAL A C 1
ATOM 1328 O O . VAL A 1 173 ? 4.773 31.156 7 1 98.56 173 VAL A O 1
ATOM 1331 N N . ASP A 1 174 ? 2.768 30.594 6.16 1 98.75 174 ASP A N 1
ATOM 1332 C CA . ASP A 1 174 ? 2.096 30.625 7.457 1 98.75 174 ASP A CA 1
ATOM 1333 C C . ASP A 1 174 ? 2.434 29.391 8.281 1 98.75 174 ASP A C 1
ATOM 1335 O O . ASP A 1 174 ? 2.393 28.266 7.773 1 98.75 174 ASP A O 1
ATOM 1339 N N . VAL A 1 175 ? 2.816 29.594 9.531 1 98.88 175 VAL A N 1
ATOM 1340 C CA . VAL A 1 175 ? 3.17 28.484 10.406 1 98.88 175 VAL A CA 1
ATOM 1341 C C . VAL A 1 175 ? 2.416 28.594 11.727 1 98.88 175 VAL A C 1
ATOM 1343 O O . VAL A 1 175 ? 2.002 29.688 12.117 1 98.88 175 VAL A O 1
ATOM 1346 N N . VAL A 1 176 ? 2.172 27.516 12.375 1 98.88 176 VAL A N 1
ATOM 1347 C CA . VAL A 1 176 ? 1.619 27.438 13.727 1 98.88 176 VAL A CA 1
ATOM 1348 C C . VAL A 1 176 ? 2.588 26.703 14.641 1 98.88 176 VAL A C 1
ATOM 1350 O O . VAL A 1 176 ? 3.223 25.734 14.234 1 98.88 176 VAL A O 1
ATOM 1353 N N . VAL A 1 177 ? 2.713 27.141 15.867 1 98.88 177 VAL A N 1
ATOM 1354 C CA . VAL A 1 177 ? 3.518 26.422 16.844 1 98.88 177 VAL A CA 1
ATOM 1355 C C . VAL A 1 177 ? 2.791 25.141 17.266 1 98.88 177 VAL A C 1
ATOM 1357 O O . VAL A 1 177 ? 1.631 25.188 17.688 1 98.88 177 VAL A O 1
ATOM 1360 N N . GLU A 1 178 ? 3.445 24.016 17.078 1 98.69 178 GLU A N 1
ATOM 1361 C CA . GLU A 1 178 ? 2.873 22.766 17.562 1 98.69 178 GLU A CA 1
ATOM 1362 C C . GLU A 1 178 ? 3.203 22.531 19.031 1 98.69 178 GLU A C 1
ATOM 1364 O O . GLU A 1 178 ? 4.375 22.484 19.406 1 98.69 178 GLU A O 1
ATOM 1369 N N . LEU A 1 179 ? 2.201 22.438 19.828 1 98.25 179 LEU A N 1
ATOM 1370 C CA . LEU A 1 179 ? 2.375 22.078 21.234 1 98.25 179 LEU A CA 1
ATOM 1371 C C . LEU A 1 179 ? 2.285 20.562 21.422 1 98.25 179 LEU A C 1
ATOM 1373 O O . LEU A 1 179 ? 1.292 19.953 21.031 1 98.25 179 LEU A O 1
ATOM 1377 N N . ALA A 1 180 ? 3.355 20 22.016 1 97.12 180 ALA A N 1
ATOM 1378 C CA . ALA A 1 180 ? 3.365 18.547 22.266 1 97.12 180 ALA A CA 1
ATOM 1379 C C . ALA A 1 180 ? 2.26 18.156 23.234 1 97.12 180 ALA A C 1
ATOM 1381 O O . ALA A 1 180 ? 1.953 18.891 24.172 1 97.12 180 ALA A O 1
ATOM 1382 N N . ALA A 1 181 ? 1.759 16.969 23.047 1 95.06 181 ALA A N 1
ATOM 1383 C CA . ALA A 1 181 ? 0.648 16.484 23.859 1 95.06 181 ALA A CA 1
ATOM 1384 C C . ALA A 1 181 ? 1.125 16.078 25.25 1 95.06 181 ALA A C 1
ATOM 1386 O O . ALA A 1 181 ? 0.312 15.781 26.125 1 95.06 181 ALA A O 1
ATOM 1387 N N . GLY A 1 182 ? 2.393 16.031 25.484 1 90.44 182 GLY A N 1
ATOM 1388 C CA . GLY A 1 182 ? 2.971 15.625 26.75 1 90.44 182 GLY A CA 1
ATOM 1389 C C . GLY A 1 182 ? 4.387 15.094 26.625 1 90.44 182 GLY A C 1
ATOM 1390 O O . GLY A 1 182 ? 4.938 15.039 25.531 1 90.44 182 GLY A O 1
ATOM 1391 N N . GLU A 1 183 ? 4.832 14.75 27.797 1 88.19 183 GLU A N 1
ATOM 1392 C CA . GLU A 1 183 ? 6.156 14.141 27.781 1 88.19 183 GLU A CA 1
ATOM 1393 C C . GLU A 1 183 ? 6.137 12.789 27.078 1 88.19 183 GLU A C 1
ATOM 1395 O O . GLU A 1 183 ? 5.234 11.977 27.297 1 88.19 183 GLU A O 1
ATOM 1400 N N . GLY A 1 184 ? 7.055 12.617 26.188 1 89.25 184 GLY A N 1
ATOM 1401 C CA . GLY A 1 184 ? 7.141 11.352 25.469 1 89.25 184 GLY A CA 1
ATOM 1402 C C . GLY A 1 184 ? 6.223 11.273 24.266 1 89.25 184 GLY A C 1
ATOM 1403 O O . GLY A 1 184 ? 6.273 10.305 23.5 1 89.25 184 GLY A O 1
ATOM 1404 N N . ALA A 1 185 ? 5.359 12.211 24.141 1 92.88 185 ALA A N 1
ATOM 1405 C CA . ALA A 1 185 ? 4.492 12.242 22.969 1 92.88 185 ALA A CA 1
ATOM 1406 C C . ALA A 1 185 ? 5.293 12.516 21.703 1 92.88 185 ALA A C 1
ATOM 1408 O O . ALA A 1 185 ? 6.523 12.562 21.734 1 92.88 185 ALA A O 1
ATOM 1409 N N . ARG A 1 186 ? 4.637 12.555 20.672 1 94.69 186 ARG A N 1
ATOM 1410 C CA . ARG A 1 186 ? 5.285 12.734 19.375 1 94.69 186 ARG A CA 1
ATOM 1411 C C . ARG A 1 186 ? 5.848 14.141 19.234 1 94.69 186 ARG A C 1
ATOM 1413 O O . ARG A 1 186 ? 6.43 14.688 20.172 1 94.69 186 ARG A O 1
ATOM 1420 N N . THR A 1 187 ? 5.922 14.711 18.016 1 96.81 187 THR A N 1
ATOM 1421 C CA . THR A 1 187 ? 6.531 16 17.719 1 96.81 187 THR A CA 1
ATOM 1422 C C . THR A 1 187 ? 5.867 17.109 18.531 1 96.81 187 THR A C 1
ATOM 1424 O O . THR A 1 187 ? 4.809 16.906 19.125 1 96.81 187 THR A O 1
ATOM 1427 N N . GLY A 1 188 ? 6.512 18.25 18.562 1 97.56 188 GLY A N 1
ATOM 1428 C CA . GLY A 1 188 ? 5.949 19.422 19.203 1 97.56 188 GLY A CA 1
ATOM 1429 C C . GLY A 1 188 ? 6.809 19.953 20.344 1 97.56 188 GLY A C 1
ATOM 1430 O O . GLY A 1 188 ? 7.531 19.203 20.984 1 97.56 188 GLY A O 1
ATOM 1431 N N . VAL A 1 189 ? 6.621 21.172 20.625 1 97.69 189 VAL A N 1
ATOM 1432 C CA . VAL A 1 189 ? 7.336 21.859 21.703 1 97.69 189 VAL A CA 1
ATOM 1433 C C . VAL A 1 189 ? 6.812 21.406 23.062 1 97.69 189 VAL A C 1
ATOM 1435 O O . VAL A 1 189 ? 5.602 21.25 23.234 1 97.69 189 VAL A O 1
ATOM 1438 N N . ARG A 1 190 ? 7.703 21.312 24.062 1 96.31 190 ARG A N 1
ATOM 1439 C CA . ARG A 1 190 ? 7.32 20.703 25.344 1 96.31 190 ARG A CA 1
ATOM 1440 C C . ARG A 1 190 ? 7 21.781 26.375 1 96.31 190 ARG A C 1
ATOM 1442 O O . ARG A 1 190 ? 6.156 21.578 27.25 1 96.31 190 ARG A O 1
ATOM 1449 N N . THR A 1 191 ? 7.66 22.938 26.266 1 95.56 191 THR A N 1
ATOM 1450 C CA . THR A 1 191 ? 7.484 23.953 27.297 1 95.56 191 THR A CA 1
ATOM 1451 C C . THR A 1 191 ? 7.055 25.281 26.688 1 95.56 191 THR A C 1
ATOM 1453 O O . THR A 1 191 ? 7.352 25.562 25.531 1 95.56 191 THR A O 1
ATOM 1456 N N . GLU A 1 192 ? 6.398 26.109 27.5 1 95.06 192 GLU A N 1
ATOM 1457 C CA . GLU A 1 192 ? 5.965 27.438 27.062 1 95.06 192 GLU A CA 1
ATOM 1458 C C . GLU A 1 192 ? 7.156 28.312 26.703 1 95.06 192 GLU A C 1
ATOM 1460 O O . GLU A 1 192 ? 7.078 29.109 25.766 1 95.06 192 GLU A O 1
ATOM 1465 N N . ALA A 1 193 ? 8.211 28.125 27.438 1 96.25 193 ALA A N 1
ATOM 1466 C CA . ALA A 1 193 ? 9.414 28.891 27.141 1 96.25 193 ALA A CA 1
ATOM 1467 C C . ALA A 1 193 ? 9.953 28.562 25.75 1 96.25 193 ALA A C 1
ATOM 1469 O O . ALA A 1 193 ? 10.367 29.453 25.016 1 96.25 193 ALA A O 1
ATOM 1470 N N . GLU A 1 194 ? 9.961 27.297 25.469 1 96.94 194 GLU A N 1
ATOM 1471 C CA . GLU A 1 194 ? 10.406 26.859 24.141 1 96.94 194 GLU A CA 1
ATOM 1472 C C . GLU A 1 194 ? 9.453 27.359 23.062 1 96.94 194 GLU A C 1
ATOM 1474 O O . GLU A 1 194 ? 9.875 27.688 21.953 1 96.94 194 GLU A O 1
ATOM 1479 N N . CYS A 1 195 ? 8.148 27.375 23.344 1 98.06 195 CYS A N 1
ATOM 1480 C CA . CYS A 1 195 ? 7.176 27.922 22.406 1 98.06 195 CYS A CA 1
ATOM 1481 C C . CYS A 1 195 ? 7.492 29.375 22.094 1 98.06 195 CYS A C 1
ATOM 1483 O O . CYS A 1 195 ? 7.457 29.781 20.922 1 98.06 195 CYS A O 1
ATOM 1485 N N . ALA A 1 196 ? 7.789 30.078 23.156 1 97.75 196 ALA A N 1
ATOM 1486 C CA . ALA A 1 196 ? 8.141 31.484 22.984 1 97.75 196 ALA A CA 1
ATOM 1487 C C . ALA A 1 196 ? 9.406 31.641 22.125 1 97.75 196 ALA A C 1
ATOM 1489 O O . ALA A 1 196 ? 9.492 32.531 21.281 1 97.75 196 ALA A O 1
ATOM 1490 N N . ALA A 1 197 ? 10.375 30.766 22.359 1 98.44 197 ALA A N 1
ATOM 1491 C CA . ALA A 1 197 ? 11.617 30.812 21.594 1 98.44 197 ALA A CA 1
ATOM 1492 C C . ALA A 1 197 ? 11.352 30.547 20.109 1 98.44 197 ALA A C 1
ATOM 1494 O O . ALA A 1 197 ? 11.938 31.203 19.25 1 98.44 197 ALA A O 1
ATOM 1495 N N . VAL A 1 198 ? 10.5 29.594 19.797 1 98.75 198 VAL A N 1
ATOM 1496 C CA . VAL A 1 198 ? 10.133 29.297 18.422 1 98.75 198 VAL A CA 1
ATOM 1497 C C . VAL A 1 198 ? 9.406 30.484 17.812 1 98.75 198 VAL A C 1
ATOM 1499 O O . VAL A 1 198 ? 9.688 30.891 16.672 1 98.75 198 VAL A O 1
ATOM 1502 N N . ALA A 1 199 ? 8.461 31.062 18.562 1 98.62 199 ALA A N 1
ATOM 1503 C CA . ALA A 1 199 ? 7.742 32.25 18.094 1 98.62 199 ALA A CA 1
ATOM 1504 C C . ALA A 1 199 ? 8.703 33.406 17.797 1 98.62 199 ALA A C 1
ATOM 1506 O O . ALA A 1 199 ? 8.555 34.094 16.797 1 98.62 199 ALA A O 1
ATOM 1507 N N . ASP A 1 200 ? 9.711 33.594 18.719 1 98.56 200 ASP A N 1
ATOM 1508 C CA . ASP A 1 200 ? 10.734 34.594 18.516 1 98.56 200 ASP A CA 1
ATOM 1509 C C . ASP A 1 200 ? 11.523 34.344 17.234 1 98.56 200 ASP A C 1
ATOM 1511 O O . ASP A 1 200 ? 11.797 35.281 16.469 1 98.56 200 ASP A O 1
ATOM 1515 N N . ALA A 1 201 ? 11.852 33.125 17.047 1 98.75 201 ALA A N 1
ATOM 1516 C CA . ALA A 1 201 ? 12.594 32.781 15.844 1 98.75 201 ALA A CA 1
ATOM 1517 C C . ALA A 1 201 ? 11.797 33.094 14.586 1 98.75 201 ALA A C 1
ATOM 1519 O O . ALA A 1 201 ? 12.344 33.656 13.625 1 98.75 201 ALA A O 1
ATOM 1520 N N . VAL A 1 202 ? 10.516 32.75 14.562 1 98.69 202 VAL A N 1
ATOM 1521 C CA . VAL A 1 202 ? 9.656 33.062 13.414 1 98.69 202 VAL A CA 1
ATOM 1522 C C . VAL A 1 202 ? 9.578 34.562 13.195 1 98.69 202 VAL A C 1
ATOM 1524 O O . VAL A 1 202 ? 9.703 35.031 12.062 1 98.69 202 VAL A O 1
ATOM 1527 N N . ALA A 1 203 ? 9.414 35.312 14.266 1 97.81 203 ALA A N 1
ATOM 1528 C CA . ALA A 1 203 ? 9.281 36.781 14.188 1 97.81 203 ALA A CA 1
ATOM 1529 C C . ALA A 1 203 ? 10.531 37.406 13.586 1 97.81 203 ALA A C 1
ATOM 1531 O O . ALA A 1 203 ? 10.469 38.5 13.008 1 97.81 203 ALA A O 1
ATOM 1532 N N . ALA A 1 204 ? 11.609 36.719 13.711 1 97.81 204 ALA A N 1
ATOM 1533 C CA . ALA A 1 204 ? 12.891 37.25 13.25 1 97.81 204 ALA A CA 1
ATOM 1534 C C . ALA A 1 204 ? 13.078 37 11.758 1 97.81 204 ALA A C 1
ATOM 1536 O O . ALA A 1 204 ? 14.07 37.438 11.172 1 97.81 204 ALA A O 1
ATOM 1537 N N . THR A 1 205 ? 12.18 36.344 11.148 1 97.75 205 THR A N 1
ATOM 1538 C CA . THR A 1 205 ? 12.281 36.031 9.727 1 97.75 205 THR A CA 1
ATOM 1539 C C . THR A 1 205 ? 11.25 36.844 8.938 1 97.75 205 THR A C 1
ATOM 1541 O O . THR A 1 205 ? 10.25 37.312 9.492 1 97.75 205 THR A O 1
ATOM 1544 N N . ALA A 1 206 ? 11.492 37.031 7.645 1 96.69 206 ALA A N 1
ATOM 1545 C CA . ALA A 1 206 ? 10.516 37.625 6.742 1 96.69 206 ALA A CA 1
ATOM 1546 C C . ALA A 1 206 ? 9.812 36.562 5.91 1 96.69 206 ALA A C 1
ATOM 1548 O O . ALA A 1 206 ? 8.789 36.812 5.273 1 96.69 206 ALA A O 1
ATOM 1549 N N . THR A 1 207 ? 10.297 35.344 6.047 1 98.38 207 THR A N 1
ATOM 1550 C CA . THR A 1 207 ? 9.852 34.25 5.168 1 98.38 207 THR A CA 1
ATOM 1551 C C . THR A 1 207 ? 8.727 33.469 5.82 1 98.38 207 THR A C 1
ATOM 1553 O O . THR A 1 207 ? 8.031 32.688 5.152 1 98.38 207 THR A O 1
ATOM 1556 N N . LEU A 1 208 ? 8.531 33.594 7.105 1 98.56 208 LEU A N 1
ATOM 1557 C CA . LEU A 1 208 ? 7.508 32.875 7.855 1 98.56 208 LEU A CA 1
ATOM 1558 C C . LEU A 1 208 ? 6.602 33.844 8.609 1 98.56 208 LEU A C 1
ATOM 1560 O O . LEU A 1 208 ? 7.023 34.938 8.969 1 98.56 208 LEU A O 1
ATOM 1564 N N . ARG A 1 209 ? 5.395 33.531 8.789 1 98.56 209 ARG A N 1
ATOM 1565 C CA . ARG A 1 209 ? 4.438 34.281 9.594 1 98.56 209 ARG A CA 1
ATOM 1566 C C . ARG A 1 209 ? 3.727 33.375 10.586 1 98.56 209 ARG A C 1
ATOM 1568 O O . ARG A 1 209 ? 3.137 32.344 10.203 1 98.56 209 ARG A O 1
ATOM 1575 N N . LEU A 1 210 ? 3.834 33.688 11.852 1 98.75 210 LEU A N 1
ATOM 1576 C CA . LEU A 1 210 ? 3.133 32.906 12.883 1 98.75 210 LEU A CA 1
ATOM 1577 C C . LEU A 1 210 ? 1.649 33.25 12.898 1 98.75 210 LEU A C 1
ATOM 1579 O O . LEU A 1 210 ? 1.282 34.438 13.086 1 98.75 210 LEU A O 1
ATOM 1583 N N . VAL A 1 211 ? 0.817 32.219 12.703 1 98.75 211 VAL A N 1
ATOM 1584 C CA . VAL A 1 211 ? -0.598 32.562 12.57 1 98.75 211 VAL A CA 1
ATOM 1585 C C . VAL A 1 211 ? -1.403 31.828 13.641 1 98.75 211 VAL A C 1
ATOM 1587 O O . VAL A 1 211 ? -2.633 31.906 13.672 1 98.75 211 VAL A O 1
ATOM 1590 N N . GLY A 1 212 ? -0.795 31.078 14.461 1 98.75 212 GLY A N 1
ATOM 1591 C CA . GLY A 1 212 ? -1.565 30.406 15.5 1 98.75 212 GLY A CA 1
ATOM 1592 C C . GLY A 1 212 ? -0.796 29.297 16.188 1 98.75 212 GLY A C 1
ATOM 1593 O O . GLY A 1 212 ? 0.431 29.359 16.297 1 98.75 212 GLY A O 1
ATOM 1594 N N . VAL A 1 213 ? -1.565 28.375 16.859 1 98.75 213 VAL A N 1
ATOM 1595 C CA . VAL A 1 213 ? -1.046 27.219 17.578 1 98.75 213 VAL A CA 1
ATOM 1596 C C . VAL A 1 213 ? -1.858 25.969 17.219 1 98.75 213 VAL A C 1
ATOM 1598 O O . VAL A 1 213 ? -3.023 26.078 16.828 1 98.75 213 VAL A O 1
ATOM 1601 N N . ALA A 1 214 ? -1.217 24.875 17.234 1 98.5 214 ALA A N 1
ATOM 1602 C CA . ALA A 1 214 ? -1.915 23.625 16.953 1 98.5 214 ALA A CA 1
ATOM 1603 C C . ALA A 1 214 ? -1.33 22.469 17.766 1 98.5 214 ALA A C 1
ATOM 1605 O O . ALA A 1 214 ? -0.223 22.562 18.297 1 98.5 214 ALA A O 1
ATOM 1606 N N . GLY A 1 215 ? -2.053 21.469 17.922 1 96.31 215 GLY A N 1
ATOM 1607 C CA . GLY A 1 215 ? -1.619 20.25 18.594 1 96.31 215 GLY A CA 1
ATOM 1608 C C . GLY A 1 215 ? -2.43 19.031 18.188 1 96.31 215 GLY A C 1
ATOM 1609 O O . GLY A 1 215 ? -3.354 19.141 17.375 1 96.31 215 GLY A O 1
ATOM 1610 N N . TYR A 1 216 ? -2.033 17.922 18.656 1 94.69 216 TYR A N 1
ATOM 1611 C CA . TYR A 1 216 ? -2.686 16.641 18.406 1 94.69 216 TYR A CA 1
ATOM 1612 C C . TYR A 1 216 ? -2.979 15.93 19.719 1 94.69 216 TYR A C 1
ATOM 1614 O O . TYR A 1 216 ? -2.131 15.195 20.234 1 94.69 216 TYR A O 1
ATOM 1622 N N . GLU A 1 217 ? -4.156 15.953 20.125 1 92.81 217 GLU A N 1
ATOM 1623 C CA . GLU A 1 217 ? -4.566 15.477 21.438 1 92.81 217 GLU A CA 1
ATOM 1624 C C . GLU A 1 217 ? -4.625 13.953 21.484 1 92.81 217 GLU A C 1
ATOM 1626 O O . GLU A 1 217 ? -4.664 13.359 22.562 1 92.81 217 GLU A O 1
ATOM 1631 N N . GLY A 1 218 ? -4.594 13.305 20.266 1 87.62 218 GLY A N 1
ATOM 1632 C CA . GLY A 1 218 ? -4.594 11.852 20.219 1 87.62 218 GLY A CA 1
ATOM 1633 C C . GLY A 1 218 ? -3.348 11.234 20.812 1 87.62 218 GLY A C 1
ATOM 1634 O O . GLY A 1 218 ? -3.316 10.031 21.094 1 87.62 218 GLY A O 1
ATOM 1635 N N . GLU A 1 219 ? -2.346 12.031 21.109 1 87.38 219 GLU A N 1
ATOM 1636 C CA . GLU A 1 219 ? -1.066 11.539 21.594 1 87.38 219 GLU A CA 1
ATOM 1637 C C . GLU A 1 219 ? -0.93 11.766 23.094 1 87.38 219 GLU A C 1
ATOM 1639 O O . GLU A 1 219 ? 0.124 11.492 23.688 1 87.38 219 GLU A O 1
ATOM 1644 N N . VAL A 1 220 ? -1.966 12.312 23.734 1 91.56 220 VAL A N 1
ATOM 1645 C CA . 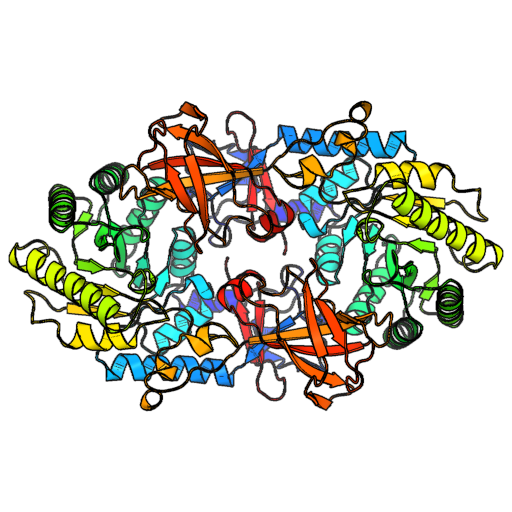VAL A 1 220 ? -1.902 12.523 25.172 1 91.56 220 VAL A CA 1
ATOM 1646 C C . VAL A 1 220 ? -1.66 11.188 25.875 1 91.56 220 VAL A C 1
ATOM 1648 O O . VAL A 1 220 ? -2.42 10.234 25.688 1 91.56 220 VAL A O 1
ATOM 1651 N N . PRO A 1 221 ? -0.586 11.109 26.625 1 88.5 221 PRO A N 1
ATOM 1652 C CA . PRO A 1 221 ? -0.307 9.852 27.328 1 88.5 221 PRO A CA 1
ATOM 1653 C C . PRO A 1 221 ? -1.405 9.477 28.312 1 88.5 221 PRO A C 1
ATOM 1655 O O . PRO A 1 221 ? -1.874 10.328 29.078 1 88.5 221 PRO A O 1
ATOM 1658 N N . ARG A 1 222 ? -1.8 8.281 28.547 1 88.69 222 ARG A N 1
ATOM 1659 C CA . ARG A 1 222 ? -2.85 7.793 29.438 1 88.69 222 ARG A CA 1
ATOM 1660 C C . ARG A 1 222 ? -4.113 8.633 29.297 1 88.69 222 ARG A C 1
ATOM 1662 O O . ARG A 1 222 ? -4.645 9.133 30.297 1 88.69 222 ARG A O 1
ATOM 1669 N N . ALA A 1 223 ? -4.523 8.75 28.047 1 91.31 223 ALA A N 1
ATOM 1670 C CA . ALA A 1 223 ? -5.57 9.695 27.672 1 91.31 223 ALA A CA 1
ATOM 1671 C C . ALA A 1 223 ? -6.887 9.352 28.359 1 91.31 223 ALA A C 1
ATOM 1673 O O . ALA A 1 223 ? -7.316 8.195 28.359 1 91.31 223 ALA A O 1
ATOM 1674 N N . ASP A 1 224 ? -7.422 10.242 29.016 1 93.31 224 ASP A N 1
ATOM 1675 C CA . ASP A 1 224 ? -8.805 10.328 29.484 1 93.31 224 ASP A CA 1
ATOM 1676 C C . ASP A 1 224 ? -9.352 11.742 29.312 1 93.31 224 ASP A C 1
ATOM 1678 O O . ASP A 1 224 ? -8.633 12.641 28.875 1 93.31 224 ASP A O 1
ATOM 1682 N N . HIS A 1 225 ? -10.594 11.867 29.516 1 94.25 225 HIS A N 1
ATOM 1683 C CA . HIS A 1 225 ? -11.25 13.148 29.25 1 94.25 225 HIS A CA 1
ATOM 1684 C C . HIS A 1 225 ? -10.562 14.281 30 1 94.25 225 HIS A C 1
ATOM 1686 O O . HIS A 1 225 ? -10.336 15.359 29.438 1 94.25 225 HIS A O 1
ATOM 1692 N N . GLU A 1 226 ? -10.203 14.07 31.172 1 96.44 226 GLU A N 1
ATOM 1693 C CA . GLU A 1 226 ? -9.586 15.102 32 1 96.44 226 GLU A CA 1
ATOM 1694 C C . GLU A 1 226 ? -8.211 15.492 31.469 1 96.44 226 GLU A C 1
ATOM 1696 O O . GLU A 1 226 ? -7.906 16.672 31.328 1 96.44 226 GLU A O 1
ATOM 1701 N N . ARG A 1 227 ? -7.375 14.531 31.172 1 96.25 227 ARG A N 1
ATOM 1702 C CA . ARG A 1 227 ? -6.027 14.789 30.672 1 96.25 227 ARG A CA 1
ATOM 1703 C C . ARG A 1 227 ? -6.066 15.453 29.297 1 96.25 227 ARG A C 1
ATOM 1705 O O . ARG A 1 227 ? -5.273 16.359 29.016 1 96.25 227 ARG A O 1
ATOM 1712 N N . VAL A 1 228 ? -6.984 14.984 28.5 1 96.44 228 VAL A N 1
ATOM 1713 C CA . VAL A 1 228 ? -7.098 15.531 27.141 1 96.44 228 VAL A CA 1
ATOM 1714 C C . VAL A 1 228 ? -7.586 16.969 27.203 1 96.44 228 VAL A C 1
ATOM 1716 O O . VAL A 1 228 ? -7.027 17.859 26.547 1 96.44 228 VAL A O 1
ATOM 1719 N N . THR A 1 229 ? -8.594 17.234 28.062 1 97.19 229 THR A N 1
ATOM 1720 C CA . THR A 1 229 ? -9.094 18.594 28.172 1 97.19 229 THR A CA 1
ATOM 1721 C C . THR A 1 229 ? -8.055 19.516 28.812 1 97.19 229 THR A C 1
ATOM 1723 O O . THR A 1 229 ? -7.949 20.688 28.453 1 97.19 229 THR A O 1
ATOM 1726 N N . ALA A 1 230 ? -7.285 19 29.719 1 97.56 230 ALA A N 1
ATOM 1727 C CA . ALA A 1 230 ? -6.203 19.781 30.312 1 97.56 230 ALA A CA 1
ATOM 1728 C C . ALA A 1 230 ? -5.172 20.188 29.25 1 97.56 230 ALA A C 1
ATOM 1730 O O . ALA A 1 230 ? -4.73 21.328 29.219 1 97.56 230 ALA A O 1
ATOM 1731 N N . TYR A 1 231 ? -4.789 19.266 28.469 1 97.38 231 TYR A N 1
ATOM 1732 C CA . TYR A 1 231 ? -3.855 19.531 27.375 1 97.38 231 TYR A CA 1
ATOM 1733 C C . TYR A 1 231 ? -4.422 20.578 26.422 1 97.38 231 TYR A C 1
ATOM 1735 O O . TYR A 1 231 ? -3.717 21.516 26.031 1 97.38 231 TYR A O 1
ATOM 1743 N N . LEU A 1 232 ? -5.676 20.422 26.062 1 97.94 232 LEU A N 1
ATOM 1744 C CA . LEU A 1 232 ? -6.32 21.344 25.141 1 97.94 232 LEU A CA 1
ATOM 1745 C C . LEU A 1 232 ? -6.414 22.75 25.75 1 97.94 232 LEU A C 1
ATOM 1747 O O . LEU A 1 232 ? -6.266 23.734 25.047 1 97.94 232 LEU A O 1
ATOM 1751 N N . ARG A 1 233 ? -6.656 22.828 27 1 98.19 233 ARG A N 1
ATOM 1752 C CA . ARG A 1 233 ? -6.688 24.125 27.656 1 98.19 233 ARG A CA 1
ATOM 1753 C C . ARG A 1 233 ? -5.305 24.766 27.688 1 98.19 233 ARG A C 1
ATOM 1755 O O . ARG A 1 233 ? -5.176 25.984 27.594 1 98.19 233 ARG A O 1
ATOM 1762 N N . ARG A 1 234 ? -4.305 23.906 27.844 1 98 234 ARG A N 1
ATOM 1763 C CA . ARG A 1 234 ? -2.943 24.406 27.719 1 98 234 ARG A CA 1
ATOM 1764 C C . ARG A 1 234 ? -2.707 25 26.328 1 98 234 ARG A C 1
ATOM 1766 O O . ARG A 1 234 ? -2.08 26.047 26.188 1 98 234 ARG A O 1
ATOM 1773 N N . LEU A 1 235 ? -3.191 24.359 25.328 1 98 235 LEU A N 1
ATOM 1774 C CA . LEU A 1 235 ? -3.066 24.797 23.953 1 98 235 LEU A CA 1
ATOM 1775 C C . LEU A 1 235 ? -3.756 26.156 23.75 1 98 235 LEU A C 1
ATOM 1777 O O . LEU A 1 235 ? -3.17 27.078 23.172 1 98 235 LEU A O 1
ATOM 1781 N N . THR A 1 236 ? -5 26.266 24.266 1 98.12 236 THR A N 1
ATOM 1782 C CA . THR A 1 236 ? -5.746 27.5 24.109 1 98.12 236 THR A CA 1
ATOM 1783 C C . THR A 1 236 ? -5.117 28.625 24.938 1 98.12 236 THR A C 1
ATOM 1785 O O . THR A 1 236 ? -5.121 29.781 24.516 1 98.12 236 THR A O 1
ATOM 1788 N N . ALA A 1 237 ? -4.602 28.281 26.047 1 98.19 237 ALA A N 1
ATOM 1789 C CA . ALA A 1 237 ? -3.896 29.266 26.859 1 98.19 237 ALA A CA 1
ATOM 1790 C C . ALA A 1 237 ? -2.648 29.766 26.141 1 98.19 237 ALA A C 1
ATOM 1792 O O . ALA A 1 237 ? -2.309 30.953 26.234 1 98.19 237 ALA A O 1
ATOM 1793 N N . LEU A 1 238 ? -1.954 28.859 25.54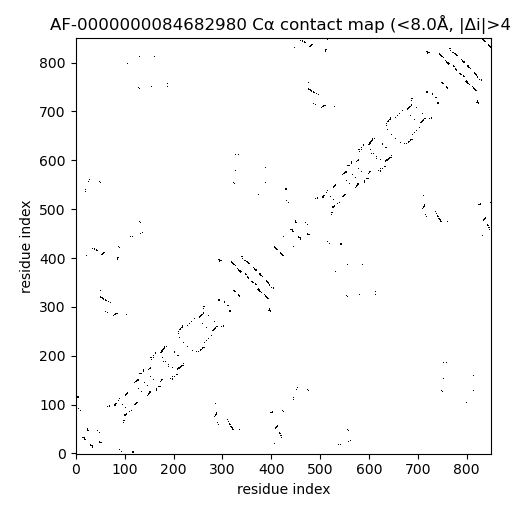7 1 98.25 238 LEU A N 1
ATOM 1794 C CA . LEU A 1 238 ? -0.79 29.25 24.75 1 98.25 238 LEU A CA 1
ATOM 1795 C C . LEU A 1 238 ? -1.175 30.25 23.656 1 98.25 238 LEU A C 1
ATOM 1797 O O . LEU A 1 238 ? -0.48 31.25 23.453 1 98.25 238 LEU A O 1
ATOM 1801 N N . ALA A 1 239 ? -2.273 29.984 22.984 1 98.44 239 ALA A N 1
ATOM 1802 C CA . ALA A 1 239 ? -2.764 30.891 21.953 1 98.44 239 ALA A CA 1
ATOM 1803 C C . ALA A 1 239 ? -3.031 32.281 22.516 1 98.44 239 ALA A C 1
ATOM 1805 O O . ALA A 1 239 ? -2.596 33.281 21.953 1 98.44 239 ALA A O 1
ATOM 1806 N N . ALA A 1 240 ? -3.689 32.281 23.609 1 98.25 240 ALA A N 1
ATOM 1807 C CA . ALA A 1 240 ? -4.02 33.531 24.266 1 98.25 240 ALA A CA 1
ATOM 1808 C C . ALA A 1 240 ? -2.756 34.281 24.688 1 98.25 240 ALA A C 1
ATOM 1810 O O . ALA A 1 240 ? -2.672 35.5 24.547 1 98.25 240 ALA A O 1
ATOM 1811 N N . GLY A 1 241 ? -1.868 33.531 25.25 1 97.88 241 GLY A N 1
ATOM 1812 C CA . GLY A 1 241 ? -0.615 34.125 25.688 1 97.88 241 GLY A CA 1
ATOM 1813 C C . GLY A 1 241 ? 0.18 34.75 24.547 1 97.88 241 GLY A C 1
ATOM 1814 O O . GLY A 1 241 ? 0.641 35.875 24.641 1 97.88 241 GLY A O 1
ATOM 1815 N N . LEU A 1 242 ? 0.374 34 23.484 1 98.06 242 LEU A N 1
ATOM 1816 C CA . LEU A 1 242 ? 1.101 34.5 22.312 1 98.06 242 LEU A CA 1
ATOM 1817 C C . LEU A 1 242 ? 0.385 35.688 21.703 1 98.06 242 LEU A C 1
ATOM 1819 O O . LEU A 1 242 ? 1.03 36.625 21.203 1 98.06 242 LEU A O 1
ATOM 1823 N N . ASP A 1 243 ? -0.929 35.656 21.703 1 97.94 243 ASP A N 1
ATOM 1824 C CA . ASP A 1 243 ? -1.719 36.781 21.203 1 97.94 243 ASP A CA 1
ATOM 1825 C C . ASP A 1 243 ? -1.478 38.031 22.031 1 97.94 243 ASP A C 1
ATOM 1827 O O . ASP A 1 243 ? -1.271 39.125 21.484 1 97.94 243 ASP A O 1
ATOM 1831 N N . LYS A 1 244 ? -1.505 37.875 23.312 1 97 244 LYS A N 1
ATOM 1832 C CA . LYS A 1 244 ? -1.258 38.969 24.219 1 97 244 LYS A CA 1
ATOM 1833 C C . LYS A 1 244 ? 0.109 39.594 23.969 1 97 244 LYS A C 1
ATOM 1835 O O . LYS A 1 244 ? 0.275 40.812 24.094 1 97 244 LYS A O 1
ATOM 1840 N N . ASP A 1 245 ? 0.988 38.781 23.609 1 96.75 245 ASP A N 1
ATOM 1841 C CA . ASP A 1 245 ? 2.346 39.25 23.344 1 96.75 245 ASP A CA 1
ATOM 1842 C C . ASP A 1 245 ? 2.441 39.875 21.938 1 96.75 245 ASP A C 1
ATOM 1844 O O . ASP A 1 245 ? 3.523 40.25 21.516 1 96.75 245 ASP A O 1
ATOM 1848 N N . GLY A 1 246 ? 1.389 39.875 21.172 1 97 246 GLY A N 1
ATOM 1849 C CA . GLY A 1 246 ? 1.346 40.5 19.859 1 97 246 GLY A CA 1
ATOM 1850 C C . GLY A 1 246 ? 1.968 39.656 18.781 1 97 246 GLY A C 1
ATOM 1851 O O . GLY A 1 246 ? 2.373 40.156 17.734 1 97 246 GLY A O 1
ATOM 1852 N N . ARG A 1 247 ? 2.037 38.344 19.031 1 96.81 247 ARG A N 1
ATOM 1853 C CA . ARG A 1 247 ? 2.809 37.469 18.141 1 96.81 247 ARG A CA 1
ATOM 1854 C C . ARG A 1 247 ? 2.053 37.188 16.844 1 96.81 247 ARG A C 1
ATOM 1856 O O . ARG A 1 247 ? 2.637 36.719 15.867 1 96.81 247 ARG A O 1
ATOM 1863 N N . PHE A 1 248 ? 0.742 37.469 16.797 1 97.75 248 PHE A N 1
ATOM 1864 C CA . PHE A 1 248 ? -0.053 37.125 15.617 1 97.75 248 PHE A CA 1
ATOM 1865 C C . PHE A 1 248 ? -0.359 38.406 14.805 1 97.75 248 PHE A C 1
ATOM 1867 O O . PHE A 1 248 ? -1.211 38.375 13.914 1 97.75 248 PHE A O 1
ATOM 1874 N N . ALA A 1 249 ? 0.214 39.594 15.078 1 91.25 249 ALA A N 1
ATOM 1875 C CA . ALA A 1 249 ? -0.115 40.906 14.516 1 91.25 249 ALA A CA 1
ATOM 1876 C C . ALA A 1 249 ? -0.077 40.875 12.992 1 91.25 249 ALA A C 1
ATOM 1878 O O . ALA A 1 249 ? -0.83 41.594 12.336 1 91.25 249 ALA A O 1
ATOM 1879 N N . GLY A 1 250 ? 0.585 40.094 12.305 1 90.38 250 GLY A N 1
ATOM 1880 C CA . GLY A 1 250 ? 0.664 40.062 10.852 1 90.38 250 GLY A CA 1
ATOM 1881 C C . GLY A 1 250 ? -0.339 39.094 10.227 1 90.38 250 GLY A C 1
ATOM 1882 O O . GLY A 1 250 ? -0.479 39.062 9 1 90.38 250 GLY A O 1
ATOM 1883 N N . ALA A 1 251 ? -1.21 38.5 11.031 1 94.88 251 ALA A N 1
ATOM 1884 C CA . ALA A 1 251 ? -2.15 37.5 10.523 1 94.88 251 ALA A CA 1
ATOM 1885 C C . ALA A 1 251 ? -3.545 38.094 10.359 1 94.88 251 ALA A C 1
ATOM 1887 O O . ALA A 1 251 ? -3.846 39.156 10.914 1 94.88 251 ALA A O 1
ATOM 1888 N N . GLU A 1 252 ? -4.387 37.5 9.508 1 95.31 252 GLU A N 1
ATOM 1889 C CA . GLU A 1 252 ? -5.777 37.906 9.336 1 95.31 252 GLU A CA 1
ATOM 1890 C C . GLU A 1 252 ? -6.688 37.188 10.328 1 95.31 252 GLU A C 1
ATOM 1892 O O . GLU A 1 252 ? -7.762 37.688 10.664 1 95.31 252 GLU A O 1
ATOM 1897 N N . GLU A 1 253 ? -6.312 36.125 10.734 1 97.69 253 GLU A N 1
ATOM 1898 C CA . GLU A 1 253 ? -7.008 35.312 11.727 1 97.69 253 GLU A CA 1
ATOM 1899 C C . GLU A 1 253 ? -6.027 34.438 12.516 1 97.69 253 GLU A C 1
ATOM 1901 O O . GLU A 1 253 ? -4.898 34.219 12.078 1 97.69 253 GLU A O 1
ATOM 1906 N N . ILE A 1 254 ? -6.449 34.062 13.688 1 98.69 254 ILE A N 1
ATOM 1907 C CA . ILE A 1 254 ? -5.633 33.219 14.547 1 98.69 254 ILE A CA 1
ATOM 1908 C C . ILE A 1 254 ? -6.125 31.781 14.461 1 98.69 254 ILE A C 1
ATOM 1910 O O . ILE A 1 254 ? -7.289 31.5 14.75 1 98.69 254 ILE A O 1
ATOM 1914 N N . VAL A 1 255 ? -5.254 30.875 14.016 1 98.69 255 VAL A N 1
ATOM 1915 C CA . VAL A 1 255 ? -5.586 29.469 13.883 1 98.69 255 VAL A CA 1
ATOM 1916 C C . VAL A 1 255 ? -5.379 28.766 15.227 1 98.69 255 VAL A C 1
ATOM 1918 O O . VAL A 1 255 ? -4.297 28.844 15.812 1 98.69 255 VAL A O 1
ATOM 1921 N N . VAL A 1 256 ? -6.336 28.188 15.781 1 98.75 256 VAL A N 1
ATOM 1922 C CA . VAL A 1 256 ? -6.27 27.25 16.891 1 98.75 256 VAL A CA 1
ATOM 1923 C C . VAL A 1 256 ? -6.797 25.891 16.469 1 98.75 256 VAL A C 1
ATOM 1925 O O . VAL A 1 256 ? -7.984 25.734 16.172 1 98.75 256 VAL A O 1
ATOM 1928 N N . SER A 1 257 ? -5.867 24.938 16.406 1 98.5 257 SER A N 1
ATOM 1929 C CA . SER A 1 257 ? -6.254 23.703 15.734 1 98.5 257 SER A CA 1
ATOM 1930 C C . SER A 1 257 ? -5.863 22.484 16.562 1 98.5 257 SER A C 1
ATOM 1932 O O . SER A 1 257 ? -4.836 22.484 17.25 1 98.5 257 SER A O 1
ATOM 1934 N N . ALA A 1 258 ? -6.719 21.516 16.594 1 95.88 258 ALA A N 1
ATOM 1935 C CA . ALA A 1 258 ? -6.5 20.188 17.141 1 95.88 258 ALA A CA 1
ATOM 1936 C C . ALA A 1 258 ? -7.254 19.141 16.328 1 95.88 258 ALA A C 1
ATOM 1938 O O . ALA A 1 258 ? -8.148 19.469 15.547 1 95.88 258 ALA A O 1
ATOM 1939 N N . GLY A 1 259 ? -6.824 17.938 16.438 1 84.62 259 GLY A N 1
ATOM 1940 C CA . GLY A 1 259 ? -7.746 17.125 15.68 1 84.62 259 GLY A CA 1
ATOM 1941 C C . GLY A 1 259 ? -7.285 15.68 15.531 1 84.62 259 GLY A C 1
ATOM 1942 O O . GLY A 1 259 ? -6.492 15.359 14.648 1 84.62 259 GLY A O 1
ATOM 1943 N N . GLY A 1 260 ? -7.484 14.789 16.375 1 79.38 260 GLY A N 1
ATOM 1944 C CA . GLY A 1 260 ? -7.562 13.336 16.297 1 79.38 260 GLY A CA 1
ATOM 1945 C C . GLY A 1 260 ? -8.984 12.82 16.219 1 79.38 260 GLY A C 1
ATOM 1946 O O . GLY A 1 260 ? -9.938 13.57 16.422 1 79.38 260 GLY A O 1
ATOM 1947 N N . SER A 1 261 ? -9.094 11.609 15.742 1 80.56 261 SER A N 1
ATOM 1948 C CA . SER A 1 261 ? -10.422 11.031 15.57 1 80.56 261 SER A CA 1
ATOM 1949 C C . SER A 1 261 ? -10.961 10.477 16.891 1 80.56 261 SER A C 1
ATOM 1951 O O . SER A 1 261 ? -12.141 10.156 16.984 1 80.56 261 SER A O 1
ATOM 1953 N N . ALA A 1 262 ? -10.211 10.641 17.953 1 84.19 262 ALA A N 1
ATOM 1954 C CA . ALA A 1 262 ? -10.586 9.938 19.172 1 84.19 262 ALA A CA 1
ATOM 1955 C C . ALA A 1 262 ? -11.195 10.906 20.188 1 84.19 262 ALA A C 1
ATOM 1957 O O . ALA A 1 262 ? -11.883 10.484 21.125 1 84.19 262 ALA A O 1
ATOM 1958 N N . TRP A 1 263 ? -10.969 12.25 20.031 1 91.06 263 TRP A N 1
ATOM 1959 C CA . TRP A 1 263 ? -11.336 13.148 21.125 1 91.06 263 TRP A CA 1
ATOM 1960 C C . TRP A 1 263 ? -11.953 14.438 20.594 1 91.06 263 TRP A C 1
ATOM 1962 O O . TRP A 1 263 ? -11.758 15.516 21.156 1 91.06 263 TRP A O 1
ATOM 1972 N N . PHE A 1 264 ? -12.656 14.359 19.422 1 92.12 264 PHE A N 1
ATOM 1973 C CA . PHE A 1 264 ? -13.141 15.609 18.859 1 92.12 264 PHE A CA 1
ATOM 1974 C C . PHE A 1 264 ? -14.25 16.203 19.719 1 92.12 264 PHE A C 1
ATOM 1976 O O . PHE A 1 264 ? -14.555 17.391 19.609 1 92.12 264 PHE A O 1
ATOM 1983 N N . ASP A 1 265 ? -14.867 15.422 20.656 1 93.62 265 ASP A N 1
ATOM 1984 C CA . ASP A 1 265 ? -15.797 15.969 21.641 1 93.62 265 ASP A CA 1
ATOM 1985 C C . ASP A 1 265 ? -15.078 16.875 22.625 1 93.62 265 ASP A C 1
ATOM 1987 O O . ASP A 1 265 ? -15.57 17.969 22.953 1 93.62 265 ASP A O 1
ATOM 1991 N N . ALA A 1 266 ? -13.938 16.469 23.078 1 95.06 266 ALA A N 1
ATOM 1992 C CA . ALA A 1 266 ? -13.125 17.281 23.984 1 95.06 266 ALA A CA 1
ATOM 1993 C C . ALA A 1 266 ? -12.641 18.547 23.281 1 95.06 266 ALA A C 1
ATOM 1995 O O . ALA A 1 266 ? -12.586 19.625 23.891 1 95.06 266 ALA A O 1
ATOM 1996 N N . VAL A 1 267 ? -12.289 18.438 22.047 1 96.62 267 VAL A N 1
ATOM 1997 C CA . VAL A 1 267 ? -11.852 19.594 21.281 1 96.62 267 VAL A CA 1
ATOM 1998 C C . VAL A 1 267 ? -12.992 20.609 21.172 1 96.62 267 VAL A C 1
ATOM 2000 O O . VAL A 1 267 ? -12.805 21.797 21.406 1 96.62 267 VAL A O 1
ATOM 2003 N N . ALA A 1 268 ? -14.195 20.078 20.812 1 95.88 268 ALA A N 1
ATOM 2004 C CA . ALA A 1 268 ? -15.367 20.938 20.719 1 95.88 268 ALA A CA 1
ATOM 2005 C C . ALA A 1 268 ? -15.641 21.656 22.047 1 95.88 268 ALA A C 1
ATOM 2007 O O . ALA A 1 268 ? -15.906 22.859 22.062 1 95.88 268 ALA A O 1
ATOM 2008 N N . GLU A 1 269 ? -15.516 20.906 23.062 1 96.38 269 GLU A N 1
ATOM 2009 C CA . GLU A 1 269 ? -15.766 21.438 24.406 1 96.38 269 GLU A CA 1
ATOM 2010 C C . GLU A 1 269 ? -14.797 22.562 24.75 1 96.38 269 GLU A C 1
ATOM 2012 O O . GLU A 1 269 ? -15.211 23.688 25.062 1 96.38 269 GLU A O 1
ATOM 2017 N N . VAL A 1 270 ? -13.539 22.344 24.609 1 97.94 270 VAL A N 1
ATOM 2018 C CA . VAL A 1 270 ? -12.523 23.281 25.078 1 97.94 270 VAL A CA 1
ATOM 2019 C C . VAL A 1 270 ? -12.445 24.484 24.125 1 97.94 270 VAL A C 1
ATOM 2021 O O . VAL A 1 270 ? -12.242 25.609 24.562 1 97.94 270 VAL A O 1
ATOM 2024 N N . PHE A 1 271 ? -12.609 24.25 22.844 1 97.88 271 PHE A N 1
ATOM 2025 C CA . PHE A 1 271 ? -12.539 25.344 21.875 1 97.88 271 PHE A CA 1
ATOM 2026 C C . PHE A 1 271 ? -13.703 26.312 22.047 1 97.88 271 PHE A C 1
ATOM 2028 O O . PHE A 1 271 ? -13.609 27.484 21.719 1 97.88 271 PHE A O 1
ATOM 2035 N N . ALA A 1 272 ? -14.82 25.781 22.578 1 96.62 272 ALA A N 1
ATOM 2036 C CA . ALA A 1 272 ? -15.969 26.625 22.875 1 96.62 272 ALA A CA 1
ATOM 2037 C C . ALA A 1 272 ? -15.648 27.609 24 1 96.62 272 ALA A C 1
ATOM 2039 O O . ALA A 1 272 ? -16.281 28.656 24.109 1 96.62 272 ALA A O 1
ATOM 2040 N N . GLU A 1 273 ? -14.648 27.266 24.734 1 96.94 273 GLU A N 1
ATOM 2041 C CA . GLU A 1 273 ? -14.273 28.062 25.891 1 96.94 273 GLU A CA 1
ATOM 2042 C C . GLU A 1 273 ? -13.25 29.141 25.516 1 96.94 273 GLU A C 1
ATOM 2044 O O . GLU A 1 273 ? -12.914 30 26.344 1 96.94 273 GLU A O 1
ATOM 2049 N N . LEU A 1 274 ? -12.758 29.062 24.328 1 95.94 274 LEU A N 1
ATOM 2050 C CA . LEU A 1 274 ? -11.703 29.969 23.906 1 95.94 274 LEU A CA 1
ATOM 2051 C C . LEU A 1 274 ? -12.156 31.422 24.062 1 95.94 274 LEU A C 1
ATOM 2053 O O . LEU A 1 274 ? -13.219 31.797 23.562 1 95.94 274 LEU A O 1
ATOM 2057 N N . PRO A 1 275 ? -11.391 32.219 24.828 1 94.12 275 PRO A N 1
ATOM 2058 C CA . PRO A 1 275 ? -11.75 33.625 24.922 1 94.12 275 PRO A CA 1
ATOM 2059 C C . PRO A 1 275 ? -11.602 34.375 23.609 1 94.12 275 PRO A C 1
ATOM 2061 O O . PRO A 1 275 ? -11.016 33.844 22.656 1 94.12 275 PRO A O 1
ATOM 2064 N N . ALA A 1 276 ? -12.156 35.594 23.578 1 95.5 276 ALA A N 1
ATOM 2065 C CA . ALA A 1 276 ? -11.93 36.438 22.422 1 95.5 276 ALA A CA 1
ATOM 2066 C C . ALA A 1 276 ? -10.461 36.844 22.297 1 95.5 276 ALA A C 1
ATOM 2068 O O . ALA A 1 276 ? -9.805 37.125 23.297 1 95.5 276 ALA A O 1
ATOM 2069 N N . LEU A 1 277 ? -9.922 36.688 21.141 1 97.5 277 LEU A N 1
ATOM 2070 C CA . LEU A 1 277 ? -8.562 37.125 20.844 1 97.5 277 LEU A CA 1
ATOM 2071 C C . LEU A 1 277 ? -8.555 38.375 20 1 97.5 277 LEU A C 1
ATOM 2073 O O . LEU A 1 277 ? -9.609 38.938 19.719 1 97.5 277 LEU A O 1
ATOM 2077 N N . SER A 1 278 ? -7.336 38.875 19.719 1 97.75 278 SER A N 1
ATOM 2078 C CA . SER A 1 278 ? -7.191 40.156 19.062 1 97.75 278 SER A CA 1
ATOM 2079 C C . SER A 1 278 ? -7.703 40.094 17.625 1 97.75 278 SER A C 1
ATOM 2081 O O . SER A 1 278 ? -8.031 41.125 17.031 1 97.75 278 SER A O 1
ATOM 2083 N N . LEU A 1 279 ? -7.762 38.906 17.078 1 97.94 279 LEU A N 1
ATOM 2084 C CA . LEU A 1 279 ? -8.242 38.656 15.727 1 97.94 279 LEU A CA 1
ATOM 2085 C C . LEU A 1 279 ? -9.289 37.531 15.727 1 97.94 279 LEU A C 1
ATOM 2087 O O . LEU A 1 279 ? -9.422 36.812 16.719 1 97.94 279 LEU A O 1
ATOM 2091 N N . PRO A 1 280 ? -10.094 37.5 14.617 1 97.38 280 PRO A N 1
ATOM 2092 C CA . PRO A 1 280 ? -10.969 36.312 14.516 1 97.38 280 PRO A CA 1
ATOM 2093 C C . PRO A 1 280 ? -10.211 35 14.672 1 97.38 280 PRO A C 1
ATOM 2095 O O . PRO A 1 280 ? -9.078 34.875 14.203 1 97.38 280 PRO A O 1
ATOM 2098 N N . VAL A 1 281 ? -10.914 34.094 15.32 1 98.06 281 VAL A N 1
ATOM 2099 C CA . VAL A 1 281 ? -10.258 32.812 15.594 1 98.06 281 VAL A CA 1
ATOM 2100 C C . VAL A 1 281 ? -10.82 31.734 14.68 1 98.06 281 VAL A C 1
ATOM 2102 O O . VAL A 1 281 ? -12.039 31.609 14.539 1 98.06 281 VAL A O 1
ATOM 2105 N N . LEU A 1 282 ? -9.977 31.031 13.953 1 98.19 282 LEU A N 1
ATOM 2106 C CA . LEU A 1 282 ? -10.32 29.812 13.234 1 98.19 282 LEU A CA 1
ATOM 2107 C C . LEU A 1 282 ? -10.164 28.594 14.141 1 98.19 282 LEU A C 1
ATOM 2109 O O . LEU A 1 282 ? -9.055 28.078 14.312 1 98.19 282 LEU A O 1
ATOM 2113 N N . ARG A 1 283 ? -11.25 28.172 14.75 1 98.12 283 ARG A N 1
ATOM 2114 C CA . ARG A 1 283 ? -11.273 26.922 15.508 1 98.12 283 ARG A CA 1
ATOM 2115 C C . ARG A 1 283 ? -11.32 25.703 14.586 1 98.12 283 ARG A C 1
ATOM 2117 O O . ARG A 1 283 ? -12.398 25.328 14.125 1 98.12 283 ARG A O 1
ATOM 2124 N N . LEU A 1 284 ? -10.195 25.094 14.344 1 98.31 284 LEU A N 1
ATOM 2125 C CA . LEU A 1 284 ? -10.07 24.141 13.258 1 98.31 284 LEU A CA 1
ATOM 2126 C C . LEU A 1 284 ? -9.93 22.719 13.805 1 98.31 284 LEU A C 1
ATOM 2128 O O . LEU A 1 284 ? -8.93 22.375 14.43 1 98.31 284 LEU A O 1
ATOM 2132 N N . LEU A 1 285 ? -10.93 21.906 13.555 1 97.38 285 LEU A N 1
ATOM 2133 C CA . LEU A 1 285 ? -10.906 20.469 13.859 1 97.38 285 LEU A CA 1
ATOM 2134 C C . LEU A 1 285 ? -10.359 19.688 12.672 1 97.38 285 LEU A C 1
ATOM 2136 O O . LEU A 1 285 ? -10.766 19.906 11.531 1 97.38 285 LEU A O 1
ATOM 2140 N N . ARG A 1 286 ? -9.492 18.672 12.938 1 96.69 286 ARG A N 1
ATOM 2141 C CA . ARG A 1 286 ? -8.812 18.016 11.82 1 96.69 286 ARG A CA 1
ATOM 2142 C C . ARG A 1 286 ? -9.039 16.5 11.867 1 96.69 286 ARG A C 1
ATOM 2144 O O . ARG A 1 286 ? -8.25 15.734 11.312 1 96.69 286 ARG A O 1
ATOM 2151 N N . SER A 1 287 ? -10.047 15.977 12.414 1 88.5 287 SER A N 1
ATOM 2152 C CA . SER A 1 287 ? -10.336 14.555 12.492 1 88.5 287 SER A CA 1
ATOM 2153 C C . SER A 1 287 ? -10.547 13.953 11.109 1 88.5 287 SER A C 1
ATOM 2155 O O . SER A 1 287 ? -11.336 14.461 10.312 1 88.5 287 SER A O 1
ATOM 2157 N N . GLY A 1 288 ? -9.859 12.734 10.812 1 79.31 288 GLY A N 1
ATOM 2158 C CA . GLY A 1 288 ? -9.82 12.312 9.422 1 79.31 288 GLY A CA 1
ATOM 2159 C C . GLY A 1 288 ? -10.492 10.969 9.188 1 79.31 288 GLY A C 1
ATOM 2160 O O . GLY A 1 288 ? -10.82 10.625 8.055 1 79.31 288 GLY A O 1
ATOM 2161 N N . ALA A 1 289 ? -10.734 10.102 10.109 1 75.75 289 ALA A N 1
ATOM 2162 C CA . ALA A 1 289 ? -11.148 8.719 9.883 1 75.75 289 ALA A CA 1
ATOM 2163 C C . ALA A 1 289 ? -12.664 8.609 9.82 1 75.75 289 ALA A C 1
ATOM 2165 O O . ALA A 1 289 ? -13.219 7.508 9.883 1 75.75 289 ALA A O 1
ATOM 2166 N N . TYR A 1 290 ? -13.328 9.633 9.438 1 84.56 290 TYR A N 1
ATOM 2167 C CA . TYR A 1 290 ? -14.773 9.609 9.617 1 84.56 290 TYR A CA 1
ATOM 2168 C C . TYR A 1 290 ? -15.477 9.133 8.352 1 84.56 290 TYR A C 1
ATOM 2170 O O . TYR A 1 290 ? -16.531 8.5 8.414 1 84.56 290 TYR A O 1
ATOM 2178 N N . VAL A 1 291 ? -14.828 9.383 7.164 1 86.31 291 VAL A N 1
ATOM 2179 C CA . VAL A 1 291 ? -15.57 9.227 5.918 1 86.31 291 VAL A CA 1
ATOM 2180 C C . VAL A 1 291 ? -15.852 7.746 5.672 1 86.31 291 VAL A C 1
ATOM 2182 O O . VAL A 1 291 ? -16.953 7.375 5.281 1 86.31 291 VAL A O 1
ATOM 2185 N N . SER A 1 292 ? -14.891 6.953 5.953 1 84.75 292 SER A N 1
ATOM 2186 C CA . SER A 1 292 ? -15.086 5.52 5.754 1 84.75 292 SER A CA 1
ATOM 2187 C C . SER A 1 292 ? -15.43 4.824 7.066 1 84.75 292 SER A C 1
ATOM 2189 O O . SER A 1 292 ? -16.25 3.902 7.086 1 84.75 292 SER A O 1
ATOM 2191 N N . HIS A 1 293 ? -14.953 5.438 8.109 1 75.31 293 HIS A N 1
ATOM 2192 C CA . HIS A 1 293 ? -15.125 4.816 9.422 1 75.31 293 HIS A CA 1
ATOM 2193 C C . HIS A 1 293 ? -14.727 3.344 9.391 1 75.31 293 HIS A C 1
ATOM 2195 O O . HIS A 1 293 ? -14.195 2.861 8.383 1 75.31 293 HIS A O 1
ATOM 2201 N N . ASP A 1 294 ? -14.578 2.688 10.523 1 66.69 294 ASP A N 1
ATOM 2202 C CA . ASP A 1 294 ? -14.172 1.289 10.453 1 66.69 294 ASP A CA 1
ATOM 2203 C C . ASP A 1 294 ? -14.93 0.443 11.469 1 66.69 294 ASP A C 1
ATOM 2205 O O . ASP A 1 294 ? -15.641 0.979 12.328 1 66.69 294 ASP A O 1
ATOM 2209 N N . ASP A 1 295 ? -14.883 -0.848 11.094 1 60.5 295 ASP A N 1
ATOM 2210 C CA . ASP A 1 295 ? -15.555 -1.856 11.914 1 60.5 295 ASP A CA 1
ATOM 2211 C C . ASP A 1 295 ? -14.664 -2.291 13.078 1 60.5 295 ASP A C 1
ATOM 2213 O O . ASP A 1 295 ? -14.977 -3.262 13.773 1 60.5 295 ASP A O 1
ATOM 2217 N N . GLY A 1 296 ? -14.117 -1.529 13.789 1 60.81 296 GLY A N 1
ATOM 2218 C CA . GLY A 1 296 ? -13.297 -2.059 14.859 1 60.81 296 GLY A CA 1
ATOM 2219 C C . GLY A 1 296 ? -12.75 -0.982 15.781 1 60.81 296 GLY A C 1
ATOM 2220 O O . GLY A 1 296 ? -13.398 -0.619 16.766 1 60.81 296 GLY A O 1
ATOM 2221 N N . HIS A 1 297 ? -11.703 -0.5 15.367 1 58.47 297 HIS A N 1
ATOM 2222 C CA . HIS A 1 297 ? -10.914 0.37 16.234 1 58.47 297 HIS A CA 1
ATOM 2223 C C . HIS A 1 297 ? -11.641 1.683 16.5 1 58.47 297 HIS A C 1
ATOM 2225 O O . HIS A 1 297 ? -11.867 2.039 17.656 1 58.47 297 HIS A O 1
ATOM 2231 N N . TYR A 1 298 ? -12.156 2.178 15.492 1 56.12 298 TYR A N 1
ATOM 2232 C CA . TYR A 1 298 ? -12.711 3.514 15.68 1 56.12 298 TYR A CA 1
ATOM 2233 C C . TYR A 1 298 ? -14.148 3.443 16.188 1 56.12 298 TYR A C 1
ATOM 2235 O O . TYR A 1 298 ? -14.664 4.414 16.734 1 56.12 298 TYR A O 1
ATOM 2243 N N . ARG A 1 299 ? -14.703 2.334 16 1 58.38 299 ARG A N 1
ATOM 2244 C CA . ARG A 1 299 ? -16.031 2.17 16.594 1 58.38 299 ARG A CA 1
ATOM 2245 C C . ARG A 1 299 ? -15.977 2.295 18.109 1 58.38 299 ARG A C 1
ATOM 2247 O O . ARG A 1 299 ? -16.875 2.869 18.719 1 58.38 299 ARG A O 1
ATOM 2254 N N . ARG A 1 300 ? -14.758 1.901 18.578 1 63.38 300 ARG A N 1
ATOM 2255 C CA . ARG A 1 300 ? -14.641 1.93 20.031 1 63.38 300 ARG A CA 1
ATOM 2256 C C . ARG A 1 300 ? -14.125 3.283 20.516 1 63.38 300 ARG A C 1
ATOM 2258 O O . ARG A 1 300 ? -14.453 3.723 21.625 1 63.38 300 ARG A O 1
ATOM 2265 N N . LEU A 1 301 ? -13.461 3.98 19.547 1 66.56 301 LEU A N 1
ATOM 2266 C CA . LEU A 1 301 ? -12.727 5.156 20 1 66.56 301 LEU A CA 1
ATOM 2267 C C . LEU A 1 301 ? -13.461 6.438 19.641 1 66.56 301 LEU A C 1
ATOM 2269 O O . LEU A 1 301 ? -13.203 7.496 20.219 1 66.56 301 LEU A O 1
ATOM 2273 N N . THR A 1 302 ? -14.43 6.258 18.812 1 74.94 302 THR A N 1
ATOM 2274 C CA . THR A 1 302 ? -15.109 7.457 18.328 1 74.94 302 THR A CA 1
ATOM 2275 C C . THR A 1 302 ? -15.875 8.133 19.469 1 74.94 302 THR A C 1
ATOM 2277 O O . THR A 1 302 ? -16.516 7.465 20.281 1 74.94 302 THR A O 1
ATOM 2280 N N . PRO A 1 303 ? -15.836 9.477 19.516 1 82.19 303 PRO A N 1
ATOM 2281 C CA . PRO A 1 303 ? -16.547 10.234 20.531 1 82.19 303 PRO A CA 1
ATOM 2282 C C . PRO A 1 303 ? -18.047 9.977 20.531 1 82.19 303 PRO A C 1
ATOM 2284 O O . PRO A 1 303 ? -18.719 10.148 21.547 1 82.19 303 PRO A O 1
ATOM 2287 N N . PHE A 1 304 ? -18.562 9.516 19.469 1 82.94 304 PHE A N 1
ATOM 2288 C CA . PHE A 1 304 ? -19.984 9.266 19.344 1 82.94 304 PHE A CA 1
ATOM 2289 C C . PHE A 1 304 ? -20.406 8.109 20.25 1 82.94 304 PHE A C 1
ATOM 2291 O O . PHE A 1 304 ? -21.578 7.98 20.609 1 82.94 304 PHE A O 1
ATOM 2298 N N . ALA A 1 305 ? -19.453 7.289 20.625 1 79.69 305 ALA A N 1
ATOM 2299 C CA . ALA A 1 305 ? -19.719 6.254 21.609 1 79.69 305 ALA A CA 1
ATOM 2300 C C . ALA A 1 305 ? -19.891 6.855 23 1 79.69 305 ALA A C 1
ATOM 2302 O O . ALA A 1 305 ? -20.703 6.383 23.797 1 79.69 305 ALA A O 1
ATOM 2303 N N . ARG A 1 306 ? -19.203 7.938 23.312 1 83.56 306 ARG A N 1
ATOM 2304 C CA . ARG A 1 306 ? -19.234 8.625 24.609 1 83.56 306 ARG A CA 1
ATOM 2305 C C . ARG A 1 306 ? -20.406 9.602 24.672 1 83.56 306 ARG A C 1
ATOM 2307 O O . ARG A 1 306 ? -20.969 9.836 25.734 1 83.56 306 ARG A O 1
ATOM 2314 N N . VAL A 1 307 ? -20.719 10.148 23.484 1 88.31 307 VAL A N 1
ATOM 2315 C CA . VAL A 1 307 ? -21.828 11.086 23.406 1 88.31 307 VAL A CA 1
ATOM 2316 C C . VAL A 1 307 ? -22.797 10.664 22.297 1 88.31 307 VAL A C 1
ATOM 2318 O O . VAL A 1 307 ? -22.938 11.359 21.297 1 88.31 307 VAL A O 1
ATOM 2321 N N . PRO A 1 308 ? -23.531 9.578 22.516 1 85.31 308 PRO A N 1
ATOM 2322 C CA . PRO A 1 308 ? -24.344 8.961 21.453 1 85.31 308 PRO A CA 1
ATOM 2323 C C . PRO A 1 308 ? -25.406 9.914 20.906 1 85.31 308 PRO A C 1
ATOM 2325 O O . PRO A 1 308 ? -25.828 9.758 19.766 1 85.31 308 PRO A O 1
ATOM 2328 N N . GLY A 1 309 ? -25.797 10.898 21.609 1 87.12 309 GLY A N 1
ATOM 2329 C CA . GLY A 1 309 ? -26.781 11.859 21.141 1 87.12 309 GLY A CA 1
ATOM 2330 C C . GLY A 1 309 ? -26.297 12.727 20 1 87.12 309 GLY A C 1
ATOM 2331 O O . GLY A 1 309 ? -27.094 13.352 19.312 1 87.12 309 GLY A O 1
ATOM 2332 N N . GLU A 1 310 ? -25.078 12.664 19.75 1 89.5 310 GLU A N 1
ATOM 2333 C CA . GLU A 1 310 ? -24.5 13.547 18.75 1 89.5 310 GLU A CA 1
ATOM 2334 C C . GLU A 1 310 ? -24.344 12.844 17.406 1 89.5 310 GLU A C 1
ATOM 2336 O O . GLU A 1 310 ? -24.016 13.477 16.391 1 89.5 310 GLU A O 1
ATOM 2341 N N . GLY A 1 311 ? -24.5 11.539 17.359 1 89.12 311 GLY A N 1
ATOM 2342 C CA . GLY A 1 311 ? -24.453 10.836 16.078 1 89.12 311 GLY A CA 1
ATOM 2343 C C . GLY A 1 311 ? -23.75 9.492 16.172 1 89.12 311 GLY A C 1
ATOM 2344 O O . GLY A 1 311 ? -23.375 9.055 17.266 1 89.12 311 GLY A O 1
ATOM 2345 N N . ALA A 1 312 ? -23.703 8.836 15.039 1 90.25 312 ALA A N 1
ATOM 2346 C CA . ALA A 1 312 ? -22.984 7.566 14.906 1 90.25 312 ALA A CA 1
ATOM 2347 C C . ALA A 1 312 ? -22.438 7.391 13.492 1 90.25 312 ALA A C 1
ATOM 2349 O O . ALA A 1 312 ? -23.188 7.449 12.516 1 90.25 312 ALA A O 1
ATOM 2350 N N . LEU A 1 313 ? -21.141 7.219 13.43 1 91.12 313 LEU A N 1
ATOM 2351 C CA . LEU A 1 313 ? -20.531 6.949 12.133 1 91.12 313 LEU A CA 1
ATOM 2352 C C . LEU A 1 313 ? -20.797 5.512 11.695 1 91.12 313 LEU A C 1
ATOM 2354 O O . LEU A 1 313 ? -20.969 4.629 12.531 1 91.12 313 LEU A O 1
ATOM 2358 N N . GLU A 1 314 ? -20.859 5.316 10.453 1 91.75 314 GLU A N 1
ATOM 2359 C CA . GLU A 1 314 ? -21.125 3.99 9.891 1 91.75 314 GLU A CA 1
ATOM 2360 C C . GLU A 1 314 ? -19.922 3.488 9.094 1 91.75 314 GLU A C 1
ATOM 2362 O O . GLU A 1 314 ? -19.344 4.23 8.289 1 91.75 314 GLU A O 1
ATOM 2367 N N . PRO A 1 315 ? -19.547 2.203 9.336 1 90.56 315 PRO A N 1
ATOM 2368 C CA . PRO A 1 315 ? -18.484 1.63 8.508 1 90.56 315 PRO A CA 1
ATOM 2369 C C . PRO A 1 315 ? -18.891 1.505 7.039 1 90.56 315 PRO A C 1
ATOM 2371 O O . PRO A 1 315 ? -19.875 0.83 6.719 1 90.56 315 PRO A O 1
ATOM 2374 N N . ALA A 1 316 ? -18.062 2.098 6.203 1 92.75 316 ALA A N 1
ATOM 2375 C CA . ALA A 1 316 ? -18.484 2.217 4.812 1 92.75 316 ALA A CA 1
ATOM 2376 C C . ALA A 1 316 ? -17.734 1.223 3.926 1 92.75 316 ALA A C 1
ATOM 2378 O O . ALA A 1 316 ? -18.078 1.042 2.756 1 92.75 316 ALA A O 1
ATOM 2379 N N . PHE A 1 317 ? -16.734 0.477 4.434 1 92.12 317 PHE A N 1
ATOM 2380 C CA . PHE A 1 317 ? -15.938 -0.438 3.631 1 92.12 317 PHE A CA 1
ATOM 2381 C C . PHE A 1 317 ? -16.438 -1.87 3.783 1 92.12 317 PHE A C 1
ATOM 2383 O O . PHE A 1 317 ? -16.812 -2.287 4.879 1 92.12 317 PHE A O 1
ATOM 2390 N N . ARG A 1 318 ? -16.375 -2.557 2.732 1 94 318 ARG A N 1
ATOM 2391 C CA . ARG A 1 318 ? -16.5 -4.012 2.717 1 94 318 ARG A CA 1
ATOM 2392 C C . ARG A 1 318 ? -15.523 -4.629 1.713 1 94 318 ARG A C 1
ATOM 2394 O O . ARG A 1 318 ? -15.484 -4.223 0.55 1 94 318 ARG A O 1
ATOM 2401 N N . LEU A 1 319 ? -14.695 -5.512 2.201 1 96.12 319 LEU A N 1
ATOM 2402 C CA . LEU A 1 319 ? -13.828 -6.273 1.309 1 96.12 319 LEU A CA 1
ATOM 2403 C C . LEU A 1 319 ? -14.484 -7.594 0.915 1 96.12 319 LEU A C 1
ATOM 2405 O O . LEU A 1 319 ? -14.875 -8.383 1.781 1 96.12 319 LEU A O 1
ATOM 2409 N N . TRP A 1 320 ? -14.625 -7.777 -0.332 1 97.62 320 TRP A N 1
ATOM 2410 C CA . TRP A 1 320 ? -15.156 -9.031 -0.85 1 97.62 320 TRP A CA 1
ATOM 2411 C C . TRP A 1 320 ? -14.031 -9.922 -1.376 1 97.62 320 TRP A C 1
ATOM 2413 O O . TRP A 1 320 ? -13.148 -9.453 -2.096 1 97.62 320 TRP A O 1
ATOM 2423 N N . ALA A 1 321 ? -14.047 -11.172 -0.985 1 98.12 321 ALA A N 1
ATOM 2424 C CA . ALA A 1 321 ? -13.117 -12.188 -1.464 1 98.12 321 ALA A CA 1
ATOM 2425 C C . ALA A 1 321 ? -13.844 -13.492 -1.797 1 98.12 321 ALA A C 1
ATOM 2427 O O . ALA A 1 321 ? -15.023 -13.656 -1.457 1 98.12 321 ALA A O 1
ATOM 2428 N N . GLN A 1 322 ? -13.195 -14.305 -2.51 1 98.56 322 GLN A N 1
ATOM 2429 C CA . GLN A 1 322 ? -13.766 -15.586 -2.934 1 98.56 322 GLN A CA 1
ATOM 2430 C C . GLN A 1 322 ? -13.023 -16.75 -2.305 1 98.56 322 GLN A C 1
ATOM 2432 O O . GLN A 1 322 ? -11.789 -16.75 -2.248 1 98.56 322 GLN A O 1
ATOM 2437 N N . VAL A 1 323 ? -13.766 -17.75 -1.78 1 98.75 323 VAL A N 1
ATOM 2438 C CA . VAL A 1 323 ? -13.148 -18.969 -1.257 1 98.75 323 VAL A CA 1
ATOM 2439 C C . VAL A 1 323 ? -12.523 -19.766 -2.398 1 98.75 323 VAL A C 1
ATOM 2441 O O . VAL A 1 323 ? -13.219 -20.172 -3.334 1 98.75 323 VAL A O 1
ATOM 2444 N N . VAL A 1 324 ? -11.203 -20.047 -2.275 1 98.69 324 VAL A N 1
ATOM 2445 C CA . VAL A 1 324 ? -10.523 -20.672 -3.402 1 98.69 324 VAL A CA 1
ATOM 2446 C C . VAL A 1 324 ? -10.047 -22.062 -3.008 1 98.69 324 VAL A C 1
ATOM 2448 O O . VAL A 1 324 ? -9.688 -22.875 -3.869 1 98.69 324 VAL A O 1
ATOM 2451 N N . SER A 1 325 ? -10.023 -22.359 -1.762 1 98.69 325 SER A N 1
ATOM 2452 C CA . SER A 1 325 ? -9.586 -23.656 -1.271 1 98.69 325 SER A CA 1
ATOM 2453 C C . SER A 1 325 ? -10.289 -24.031 0.031 1 98.69 325 SER A C 1
ATOM 2455 O O . SER A 1 325 ? -10.555 -23.156 0.865 1 98.69 325 SER A O 1
ATOM 2457 N N . ARG A 1 326 ? -10.656 -25.234 0.195 1 97.62 326 ARG A N 1
ATOM 2458 C CA . ARG A 1 326 ? -11.25 -25.797 1.396 1 97.62 326 ARG A CA 1
ATOM 2459 C C . ARG A 1 326 ? -10.695 -27.188 1.678 1 97.62 326 ARG A C 1
ATOM 2461 O O . ARG A 1 326 ? -11.391 -28.203 1.504 1 97.62 326 ARG A O 1
ATOM 2468 N N . PRO A 1 327 ? -9.438 -27.234 2.148 1 95.44 327 PRO A N 1
ATOM 2469 C CA . PRO A 1 327 ? -8.727 -28.516 2.258 1 95.44 327 PRO A CA 1
ATOM 2470 C C . PRO A 1 327 ? -9.312 -29.422 3.338 1 95.44 327 PRO A C 1
ATOM 2472 O O . PRO A 1 327 ? -9.094 -30.641 3.312 1 95.44 327 PRO A O 1
ATOM 2475 N N . SER A 1 328 ? -10.023 -28.844 4.332 1 93.94 328 SER A N 1
ATOM 2476 C CA . SER A 1 328 ? -10.656 -29.625 5.395 1 93.94 328 SER A CA 1
ATOM 2477 C C . SER A 1 328 ? -11.938 -28.938 5.879 1 93.94 328 SER A C 1
ATOM 2479 O O . SER A 1 328 ? -12.195 -27.781 5.543 1 93.94 328 SER A O 1
ATOM 2481 N N . PRO A 1 329 ? -12.727 -29.641 6.633 1 94.06 329 PRO A N 1
ATOM 2482 C CA . PRO A 1 329 ? -13.945 -29.031 7.172 1 94.06 329 PRO A CA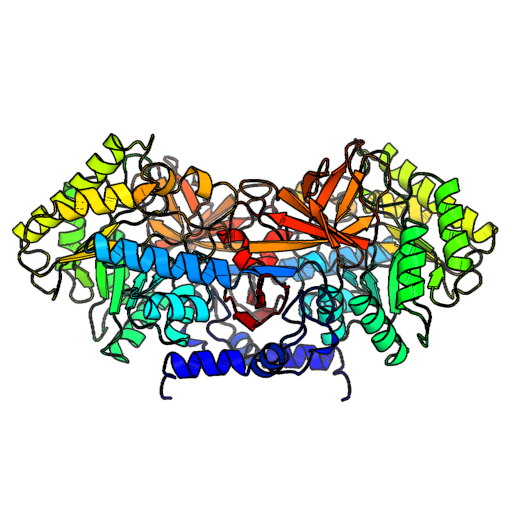 1
ATOM 2483 C C . PRO A 1 329 ? -13.648 -27.875 8.125 1 94.06 329 PRO A C 1
ATOM 2485 O O . PRO A 1 329 ? -14.508 -27.016 8.344 1 94.06 329 PRO A O 1
ATOM 2488 N N . GLU A 1 330 ? -12.438 -27.797 8.633 1 96.31 330 GLU A N 1
ATOM 2489 C CA . GLU A 1 330 ? -12.117 -26.812 9.656 1 96.31 330 GLU A CA 1
ATOM 2490 C C . GLU A 1 330 ? -11.336 -25.641 9.07 1 96.31 330 GLU A C 1
ATOM 2492 O O . GLU A 1 330 ? -11.039 -24.672 9.766 1 96.31 330 GLU A O 1
ATOM 2497 N N . GLN A 1 331 ? -11.07 -25.75 7.758 1 96.75 331 GLN A N 1
ATOM 2498 C CA . GLN A 1 331 ? -10.18 -24.734 7.191 1 96.75 331 GLN A CA 1
ATOM 2499 C C . GLN A 1 331 ? -10.602 -24.359 5.773 1 96.75 331 GLN A C 1
ATOM 2501 O O . GLN A 1 331 ? -10.969 -25.234 4.98 1 96.75 331 GLN A O 1
ATOM 2506 N N . ALA A 1 332 ? -10.602 -23.078 5.48 1 98.19 332 ALA A N 1
ATOM 2507 C CA . ALA A 1 332 ? -10.805 -22.562 4.133 1 98.19 332 ALA A CA 1
ATOM 2508 C C . ALA A 1 332 ? -9.867 -21.391 3.855 1 98.19 332 ALA A C 1
ATOM 2510 O O . ALA A 1 332 ? -9.234 -20.859 4.773 1 98.19 332 ALA A O 1
ATOM 2511 N N . PHE A 1 333 ? -9.742 -21.062 2.631 1 98.38 333 PHE A N 1
ATOM 2512 C CA . PHE A 1 333 ? -8.891 -19.953 2.225 1 98.38 333 PHE A CA 1
ATOM 2513 C C . PHE A 1 333 ? -9.594 -19.078 1.195 1 98.38 333 PHE A C 1
ATOM 2515 O O . PHE A 1 333 ? -10.172 -19.594 0.23 1 98.38 333 PHE A O 1
ATOM 2522 N N . ALA A 1 334 ? -9.609 -17.766 1.447 1 98.44 334 ALA A N 1
ATOM 2523 C CA . ALA A 1 334 ? -10.117 -16.781 0.5 1 98.44 334 ALA A CA 1
ATOM 2524 C C . ALA A 1 334 ? -8.977 -16.047 -0.184 1 98.44 334 ALA A C 1
ATOM 2526 O O . ALA A 1 334 ? -7.875 -15.938 0.366 1 98.44 334 ALA A O 1
ATOM 2527 N N . ASN A 1 335 ? -9.227 -15.516 -1.378 1 97.88 335 ASN A N 1
ATOM 2528 C CA . ASN A 1 335 ? -8.172 -14.953 -2.221 1 97.88 335 ASN A CA 1
ATOM 2529 C C . ASN A 1 335 ? -7.902 -13.492 -1.876 1 97.88 335 ASN A C 1
ATOM 2531 O O . ASN A 1 335 ? -7.746 -12.656 -2.77 1 97.88 335 ASN A O 1
ATOM 2535 N N . ALA A 1 336 ? -7.883 -13.094 -0.694 1 96 336 ALA A N 1
ATOM 2536 C CA . ALA A 1 336 ? -7.469 -11.789 -0.194 1 96 336 ALA A CA 1
ATOM 2537 C C . ALA A 1 336 ? -6.445 -11.93 0.93 1 96 336 ALA A C 1
ATOM 2539 O O . ALA A 1 336 ? -6.578 -12.805 1.792 1 96 336 ALA A O 1
ATOM 2540 N N . GLY A 1 337 ? -5.461 -11.109 0.918 1 93.31 337 GLY A N 1
ATOM 2541 C CA . GLY A 1 337 ? -4.426 -11.172 1.939 1 93.31 337 GLY A CA 1
ATOM 2542 C C . GLY A 1 337 ? -3.926 -9.805 2.369 1 93.31 337 GLY A C 1
ATOM 2543 O O . GLY A 1 337 ? -4.695 -8.844 2.406 1 93.31 337 GLY A O 1
ATOM 2544 N N . LYS A 1 338 ? -2.668 -9.75 2.771 1 88.88 338 LYS A N 1
ATOM 2545 C CA . LYS A 1 338 ? -2.045 -8.547 3.318 1 88.88 338 LYS A CA 1
ATOM 2546 C C . LYS A 1 338 ? -1.982 -7.438 2.271 1 88.88 338 LYS A C 1
ATOM 2548 O O . LYS A 1 338 ? -1.902 -6.254 2.617 1 88.88 338 LYS A O 1
ATOM 2553 N N . ARG A 1 339 ? -2.047 -7.758 1.076 1 89.12 3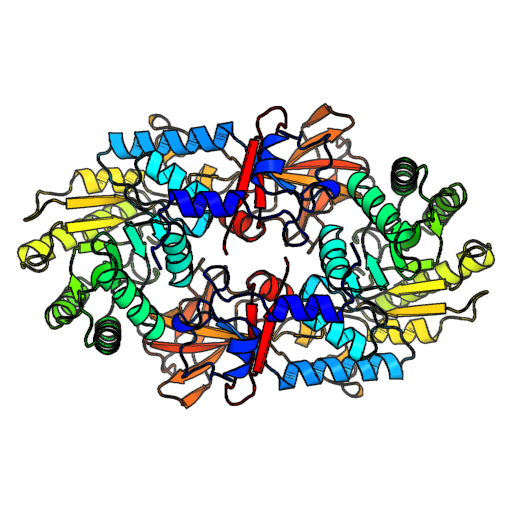39 ARG A N 1
ATOM 2554 C CA . ARG A 1 339 ? -1.977 -6.785 -0.01 1 89.12 339 ARG A CA 1
ATOM 2555 C C . ARG A 1 339 ? -3.344 -6.168 -0.284 1 89.12 339 ARG A C 1
ATOM 2557 O O . ARG A 1 339 ? -3.455 -5.203 -1.04 1 89.12 339 ARG A O 1
ATOM 2564 N N . ASP A 1 340 ? -4.355 -6.711 0.405 1 89.56 340 ASP A N 1
ATOM 2565 C CA . ASP A 1 340 ? -5.723 -6.297 0.112 1 89.56 340 ASP A CA 1
ATOM 2566 C C . ASP A 1 340 ? -6.398 -5.719 1.354 1 89.56 340 ASP A C 1
ATOM 2568 O O . ASP A 1 340 ? -7.312 -4.898 1.245 1 89.56 340 ASP A O 1
ATOM 2572 N N . ALA A 1 341 ? -5.953 -6.246 2.406 1 83 341 ALA A N 1
ATOM 2573 C CA . ALA A 1 341 ? -6.605 -5.863 3.656 1 83 341 ALA A CA 1
ATOM 2574 C C . ALA A 1 341 ? -5.594 -5.305 4.652 1 83 341 ALA A C 1
ATOM 2576 O O . ALA A 1 341 ? -4.457 -5.777 4.727 1 83 341 ALA A O 1
ATOM 2577 N N . ALA A 1 342 ? -6.137 -4.348 5.371 1 68.25 342 ALA A N 1
ATOM 2578 C CA . ALA A 1 342 ? -5.344 -3.85 6.492 1 68.25 342 ALA A CA 1
ATOM 2579 C C . ALA A 1 342 ? -5.234 -4.898 7.598 1 68.25 342 ALA A C 1
ATOM 2581 O O . ALA A 1 342 ? -6.188 -5.637 7.855 1 68.25 342 ALA A O 1
ATOM 2582 N N . HIS A 1 343 ? -4.09 -5.129 8.211 1 60.47 343 HIS A N 1
ATOM 2583 C CA . HIS A 1 343 ? -3.895 -6.156 9.227 1 60.47 343 HIS A CA 1
ATOM 2584 C C . HIS A 1 343 ? -3.07 -5.629 10.391 1 60.47 343 HIS A C 1
ATOM 2586 O O . HIS A 1 343 ? -2.541 -6.41 11.188 1 60.47 343 HIS A O 1
ATOM 2592 N N . ASP A 1 344 ? -2.93 -4.473 10.445 1 60.19 344 ASP A N 1
ATOM 2593 C CA . ASP A 1 344 ? -2.041 -3.871 11.438 1 60.19 344 ASP A CA 1
ATOM 2594 C C . ASP A 1 344 ? -2.674 -3.887 12.828 1 60.19 344 ASP A C 1
ATOM 2596 O O . ASP A 1 344 ? -1.974 -4.031 13.828 1 60.19 344 ASP A O 1
ATOM 2600 N N . LEU A 1 345 ? -3.906 -3.709 12.852 1 61.25 345 LEU A N 1
ATOM 2601 C CA . LEU A 1 345 ? -4.566 -3.629 14.148 1 61.25 345 LEU A CA 1
ATOM 2602 C C . LEU A 1 345 ? -5.336 -4.91 14.453 1 61.25 345 LEU A C 1
ATOM 2604 O O . LEU A 1 345 ? -5.02 -5.621 15.406 1 61.25 345 LEU A O 1
ATOM 2608 N N . ASP A 1 346 ? -6.324 -5.168 13.602 1 76.56 346 ASP A N 1
ATOM 2609 C CA . ASP A 1 346 ? -7.133 -6.375 13.719 1 76.56 346 ASP A CA 1
ATOM 2610 C C . ASP A 1 346 ? -7.254 -7.094 12.375 1 76.56 346 ASP A C 1
ATOM 2612 O O . ASP A 1 346 ? -7.094 -6.477 11.32 1 76.56 346 ASP A O 1
ATOM 2616 N N . LEU A 1 347 ? -7.465 -8.391 12.539 1 87.75 347 LEU A N 1
ATOM 2617 C CA . LEU A 1 347 ? -7.766 -9.164 11.344 1 87.75 347 LEU A CA 1
ATOM 2618 C C . LEU A 1 347 ? -9.148 -8.82 10.805 1 87.75 347 LEU A C 1
ATOM 2620 O O . LEU A 1 347 ? -10.016 -8.367 11.555 1 87.75 347 LEU A O 1
ATOM 2624 N N . PRO A 1 348 ? -9.328 -8.914 9.523 1 90.81 348 PRO A N 1
ATOM 2625 C CA . PRO A 1 348 ? -10.68 -8.75 8.977 1 90.81 348 PRO A CA 1
ATOM 2626 C C . PRO A 1 348 ? -11.703 -9.68 9.617 1 90.81 348 PRO A C 1
ATOM 2628 O O . PRO A 1 348 ? -11.344 -10.766 10.086 1 90.81 348 PRO A O 1
ATOM 2631 N N . GLU A 1 349 ? -12.875 -9.203 9.664 1 93.19 349 GLU A N 1
ATOM 2632 C CA . GLU A 1 349 ? -13.953 -10 10.234 1 93.19 349 GLU A CA 1
ATOM 2633 C C . GLU A 1 349 ? -14.914 -10.492 9.156 1 93.19 349 GLU A C 1
ATOM 2635 O O . GLU A 1 349 ? -15.508 -9.695 8.43 1 93.19 349 GLU A O 1
ATOM 2640 N N . ALA A 1 350 ? -15.047 -11.82 9.117 1 96.19 350 ALA A N 1
ATOM 2641 C CA . ALA A 1 350 ? -16.031 -12.375 8.195 1 96.19 350 ALA A CA 1
ATOM 2642 C C . ALA A 1 350 ? -17.453 -12.023 8.641 1 96.19 350 ALA A C 1
ATOM 2644 O O . ALA A 1 350 ? -17.859 -12.367 9.75 1 96.19 350 ALA A O 1
ATOM 2645 N N . GLN A 1 351 ? -18.188 -11.398 7.746 1 96 351 GLN A N 1
ATOM 2646 C CA . GLN A 1 351 ? -19.5 -10.906 8.172 1 96 351 GLN A CA 1
ATOM 2647 C C . GLN A 1 351 ? -20.625 -11.625 7.422 1 96 351 GLN A C 1
ATOM 2649 O O . GLN A 1 351 ? -21.641 -11.977 8.016 1 96 351 GLN A O 1
ATOM 2654 N N . VAL A 1 352 ? -20.453 -11.82 6.117 1 97.44 352 VAL A N 1
ATOM 2655 C CA . VAL A 1 352 ? -21.516 -12.43 5.316 1 97.44 352 VAL A CA 1
ATOM 2656 C C . VAL A 1 352 ? -20.891 -13.398 4.305 1 97.44 352 VAL A C 1
ATOM 2658 O O . VAL A 1 352 ? -19.734 -13.258 3.932 1 97.44 352 VAL A O 1
ATOM 2661 N N . VAL A 1 353 ? -21.594 -14.398 3.908 1 98.38 353 VAL A N 1
ATOM 2662 C CA . VAL A 1 353 ? -21.281 -15.32 2.824 1 98.38 353 VAL A CA 1
ATOM 2663 C C . VAL A 1 353 ? -22.328 -15.203 1.721 1 98.38 353 VAL A C 1
ATOM 2665 O O . VAL A 1 353 ? -23.531 -15.148 1.999 1 98.38 353 VAL A O 1
ATOM 2668 N N . ARG A 1 354 ? -21.875 -15.047 0.544 1 97.75 354 ARG A N 1
ATOM 2669 C CA . ARG A 1 354 ? -22.766 -14.953 -0.603 1 97.75 354 ARG A CA 1
ATOM 2670 C C . ARG A 1 354 ? -22.609 -16.156 -1.522 1 97.75 354 ARG A C 1
ATOM 2672 O O . ARG A 1 354 ? -21.5 -16.5 -1.908 1 97.75 354 ARG A O 1
ATOM 2679 N N . ARG A 1 355 ? -23.719 -16.828 -1.851 1 95.88 355 ARG A N 1
ATOM 2680 C CA . ARG A 1 355 ? -23.797 -17.953 -2.773 1 95.88 355 ARG A CA 1
ATOM 2681 C C . ARG A 1 355 ? -25.047 -17.875 -3.633 1 95.88 355 ARG A C 1
ATOM 2683 O O . ARG A 1 355 ? -26.156 -17.719 -3.109 1 95.88 355 ARG A O 1
ATOM 2690 N N . ASP A 1 356 ? -24.875 -17.938 -4.91 1 92.25 356 ASP A N 1
ATOM 2691 C CA . ASP A 1 356 ? -26 -17.984 -5.848 1 92.25 356 ASP A CA 1
ATOM 2692 C C . ASP A 1 356 ? -26.953 -16.797 -5.613 1 92.25 356 ASP A C 1
ATOM 2694 O O . ASP A 1 356 ? -28.156 -16.984 -5.531 1 92.25 356 ASP A O 1
ATOM 2698 N N . GLY A 1 357 ? -26.391 -15.672 -5.312 1 91.94 357 GLY A N 1
ATOM 2699 C CA . GLY A 1 357 ? -27.156 -14.438 -5.246 1 91.94 357 GLY A CA 1
ATOM 2700 C C . GLY A 1 357 ? -27.75 -14.18 -3.875 1 91.94 357 GLY A C 1
ATOM 2701 O O . GLY A 1 357 ? -28.375 -13.141 -3.65 1 91.94 357 GLY A O 1
ATOM 2702 N N . THR A 1 358 ? -27.531 -15.062 -2.965 1 94.88 358 THR A N 1
ATOM 2703 C CA . THR A 1 358 ? -28.094 -14.914 -1.623 1 94.88 358 THR A CA 1
ATOM 2704 C C . THR A 1 358 ? -26.984 -14.695 -0.602 1 94.88 358 THR A C 1
ATOM 2706 O O . THR A 1 358 ? -25.938 -15.336 -0.667 1 94.88 358 THR A O 1
ATOM 2709 N N . GLU A 1 359 ? -27.25 -13.797 0.33 1 96.19 359 GLU A N 1
ATOM 2710 C CA . GLU A 1 359 ? -26.312 -13.508 1.405 1 96.19 359 GLU A CA 1
ATOM 2711 C C . GLU A 1 359 ? -26.797 -14.07 2.736 1 96.19 359 GLU A C 1
ATOM 2713 O O . GLU A 1 359 ? -27.984 -14.016 3.047 1 96.19 359 GLU A O 1
ATOM 2718 N N . ARG A 1 360 ? -25.938 -14.656 3.475 1 97.06 360 ARG A N 1
ATOM 2719 C CA . ARG A 1 360 ? -26.203 -15.141 4.828 1 97.06 360 ARG A CA 1
ATOM 2720 C C . ARG A 1 360 ? -25.062 -14.742 5.777 1 97.06 360 ARG A C 1
ATOM 2722 O O . ARG A 1 360 ? -23.953 -14.477 5.34 1 97.06 360 ARG A O 1
ATOM 2729 N N . PRO A 1 361 ? -25.422 -14.648 7.082 1 97.38 361 PRO A N 1
ATOM 2730 C CA . PRO A 1 361 ? -24.344 -14.352 8.039 1 97.38 361 PRO A CA 1
ATOM 2731 C C . PRO A 1 361 ? -23.203 -15.359 7.969 1 97.38 361 PRO A C 1
ATOM 2733 O O . PRO A 1 361 ? -23.438 -16.547 7.758 1 97.38 361 PRO A O 1
ATOM 2736 N N . ALA A 1 362 ? -22.016 -14.922 8.102 1 97.88 362 ALA A N 1
ATOM 2737 C CA . ALA A 1 362 ? -20.844 -15.797 8.102 1 97.88 362 ALA A CA 1
ATOM 2738 C C . ALA A 1 362 ? -20.688 -16.484 9.453 1 97.88 362 ALA A C 1
ATOM 2740 O O . ALA A 1 362 ? -19.594 -16.484 10.023 1 97.88 362 ALA A O 1
ATOM 2741 N N . SER A 1 363 ? -21.75 -17.078 9.93 1 97.5 363 SER A N 1
ATOM 2742 C CA . SER A 1 363 ? -21.703 -17.75 11.219 1 97.5 363 SER A CA 1
ATOM 2743 C C . SER A 1 363 ? -20.703 -18.906 11.211 1 97.5 363 SER A C 1
ATOM 2745 O O . SER A 1 363 ? -20.703 -19.719 10.281 1 97.5 363 SER A O 1
ATOM 2747 N N . GLY A 1 364 ? -19.875 -18.875 12.258 1 97.88 364 GLY A N 1
ATOM 2748 C CA . GLY A 1 364 ? -18.922 -19.969 12.391 1 97.88 364 GLY A CA 1
ATOM 2749 C C . GLY A 1 364 ? -17.688 -19.781 11.523 1 97.88 364 GLY A C 1
ATOM 2750 O O . GLY A 1 364 ? -16.891 -20.719 11.375 1 97.88 364 GLY A O 1
ATOM 2751 N N . VAL A 1 365 ? -17.531 -18.719 10.883 1 98.25 365 VAL A N 1
ATOM 2752 C CA . VAL A 1 365 ? -16.375 -18.422 10.047 1 98.25 365 VAL A CA 1
ATOM 2753 C C . VAL A 1 365 ? -15.547 -17.297 10.672 1 98.25 365 VAL A C 1
ATOM 2755 O O . VAL A 1 365 ? -16.078 -16.25 11.023 1 98.25 365 VAL A O 1
ATOM 2758 N N . SER A 1 366 ? -14.242 -17.484 10.867 1 97.44 366 SER A N 1
ATOM 2759 C CA . SER A 1 366 ? -13.375 -16.453 11.422 1 97.44 366 SER A CA 1
ATOM 2760 C C . SER A 1 366 ? -12.031 -16.406 10.695 1 97.44 366 SER A C 1
ATOM 2762 O O . SER A 1 366 ? -11.547 -17.438 10.227 1 97.44 366 SER A O 1
ATOM 2764 N N . VAL A 1 367 ? -11.516 -15.266 10.562 1 96.5 367 VAL A N 1
ATOM 2765 C CA . VAL A 1 367 ? -10.188 -15.102 9.984 1 96.5 367 VAL A CA 1
ATOM 2766 C C . VAL A 1 367 ? -9.125 -15.352 11.047 1 96.5 367 VAL A C 1
ATOM 2768 O O . VAL A 1 367 ? -9.164 -14.75 12.125 1 96.5 367 VAL A O 1
ATOM 2771 N N . THR A 1 368 ? -8.148 -16.156 10.75 1 95.81 368 THR A N 1
ATOM 2772 C CA . THR A 1 368 ? -7.133 -16.484 11.75 1 95.81 368 THR A CA 1
ATOM 2773 C C . THR A 1 368 ? -5.766 -15.961 11.336 1 95.81 368 THR A C 1
ATOM 2775 O O . THR A 1 368 ? -4.828 -15.945 12.133 1 95.81 368 THR A O 1
ATOM 2778 N N . GLY A 1 369 ? -5.625 -15.586 10.148 1 93.81 369 GLY A N 1
ATOM 2779 C CA . GLY A 1 369 ? -4.367 -15.055 9.648 1 93.81 369 GLY A CA 1
ATOM 2780 C C . GLY A 1 369 ? -4.449 -14.594 8.203 1 93.81 369 GLY A C 1
ATOM 2781 O O . GLY A 1 369 ? -5.438 -14.852 7.52 1 93.81 369 GLY A O 1
ATOM 2782 N N . LEU A 1 370 ? -3.443 -13.883 7.844 1 92.69 370 LEU A N 1
ATOM 2783 C CA . LEU A 1 370 ? -3.334 -13.406 6.469 1 92.69 370 LEU A CA 1
ATOM 2784 C C . LEU A 1 370 ? -1.969 -13.742 5.883 1 92.69 370 LEU A C 1
ATOM 2786 O O . LEU A 1 370 ? -0.938 -13.516 6.52 1 92.69 370 LEU A O 1
ATOM 2790 N N . SER A 1 371 ? -2.002 -14.422 4.734 1 92.06 371 SER A N 1
ATOM 2791 C CA . SER A 1 371 ? -0.832 -14.422 3.865 1 92.06 371 SER A CA 1
ATOM 2792 C C . SER A 1 371 ? -0.85 -13.234 2.912 1 92.06 371 SER A C 1
ATOM 2794 O O . SER A 1 371 ? -1.687 -12.336 3.043 1 92.06 371 SER A O 1
ATOM 2796 N N . ASP A 1 372 ? 0.068 -13.141 2.002 1 87.88 372 ASP A N 1
ATOM 2797 C CA . ASP A 1 372 ? 0.114 -12.023 1.065 1 87.88 372 ASP A CA 1
ATOM 2798 C C . ASP A 1 372 ? -1.169 -11.945 0.241 1 87.88 372 ASP A C 1
ATOM 2800 O O . ASP A 1 372 ? -1.721 -10.859 0.044 1 87.88 372 ASP A O 1
ATOM 2804 N N . GLN A 1 373 ? -1.625 -13.195 -0.2 1 92.75 373 GLN A N 1
ATOM 2805 C CA . GLN A 1 373 ? -2.771 -13.18 -1.103 1 92.75 373 GLN A CA 1
ATOM 2806 C C . GLN A 1 373 ? -3.848 -14.156 -0.634 1 92.75 373 GLN A C 1
ATOM 2808 O O . GLN A 1 373 ? -4.691 -14.586 -1.426 1 92.75 373 GLN A O 1
ATOM 2813 N N . HIS A 1 374 ? -3.797 -14.555 0.684 1 96.62 374 HIS A N 1
ATOM 2814 C CA . HIS A 1 374 ? -4.824 -15.445 1.214 1 96.62 374 HIS A CA 1
ATOM 2815 C C . HIS A 1 374 ? -5.297 -14.992 2.59 1 96.62 374 HIS A C 1
ATOM 2817 O O . HIS A 1 374 ? -4.488 -14.555 3.414 1 96.62 374 HIS A O 1
ATOM 2823 N N . ALA A 1 375 ? -6.535 -15.117 2.771 1 97 375 ALA A N 1
ATOM 2824 C CA . ALA A 1 375 ? -7.082 -15.086 4.125 1 97 375 ALA A CA 1
ATOM 2825 C C . ALA A 1 375 ? -7.301 -16.5 4.664 1 97 375 ALA A C 1
ATOM 2827 O O . ALA A 1 375 ? -7.93 -17.328 4.004 1 97 375 ALA A O 1
ATOM 2828 N N . TRP A 1 376 ? -6.742 -16.75 5.77 1 97.5 376 TRP A N 1
ATOM 2829 C CA . TRP A 1 376 ? -6.949 -18.016 6.465 1 97.5 376 TRP A CA 1
ATOM 2830 C C . TRP A 1 376 ? -8.273 -18 7.219 1 97.5 376 TRP A C 1
ATOM 2832 O O . TRP A 1 376 ? -8.492 -17.172 8.102 1 97.5 376 TRP A O 1
ATOM 2842 N N . LEU A 1 377 ? -9.109 -18.922 6.953 1 98.19 377 LEU A N 1
ATOM 2843 C CA . LEU A 1 377 ? -10.414 -19 7.602 1 98.19 377 LEU A CA 1
ATOM 2844 C C . LEU A 1 377 ? -10.523 -20.266 8.445 1 98.19 377 LEU A C 1
ATOM 2846 O O . LEU A 1 377 ? -10.234 -21.359 7.965 1 98.19 377 LEU A O 1
ATOM 2850 N N . ARG A 1 378 ? -10.867 -20.062 9.641 1 98.25 378 ARG A N 1
ATOM 2851 C CA . ARG A 1 378 ? -11.328 -21.172 10.477 1 98.25 378 ARG A CA 1
ATOM 2852 C C . ARG A 1 378 ? -12.836 -21.359 10.367 1 98.25 378 ARG A C 1
ATOM 2854 O O . ARG A 1 378 ? -13.586 -20.375 10.422 1 98.25 378 ARG A O 1
ATOM 2861 N N . THR A 1 379 ? -13.227 -22.562 10.172 1 97.88 379 THR A N 1
ATOM 2862 C CA . THR A 1 379 ? -14.648 -22.859 10.039 1 97.88 379 THR A CA 1
ATOM 2863 C C . THR A 1 379 ? -15.102 -23.828 11.133 1 97.88 379 THR A C 1
ATOM 2865 O O . THR A 1 379 ? -14.5 -24.891 11.328 1 97.88 379 THR A O 1
ATOM 2868 N N . GLU A 1 380 ? -16.141 -23.422 11.82 1 97.44 380 GLU A N 1
ATOM 2869 C CA . GLU A 1 380 ? -16.766 -24.281 12.82 1 97.44 380 GLU A CA 1
ATOM 2870 C C . GLU A 1 380 ? -17.828 -25.172 12.188 1 97.44 380 GLU A C 1
ATOM 2872 O O . GLU A 1 380 ? -18.047 -25.125 10.977 1 97.44 380 GLU A O 1
ATOM 2877 N N . ALA A 1 381 ? -18.453 -26.031 13.008 1 95 381 ALA A N 1
ATOM 2878 C CA . ALA A 1 381 ? -19.391 -27.047 12.531 1 95 381 ALA A CA 1
ATOM 2879 C C . ALA A 1 381 ? -20.578 -26.391 11.82 1 95 381 ALA A C 1
ATOM 2881 O O . ALA A 1 381 ? -21.125 -26.953 10.867 1 95 381 ALA A O 1
ATOM 2882 N N . GLU A 1 382 ? -20.891 -25.219 12.211 1 93.56 382 GLU A N 1
ATOM 2883 C CA . GLU A 1 382 ? -22.094 -24.578 11.656 1 93.56 382 GLU A CA 1
ATOM 2884 C C . GLU A 1 382 ? -21.75 -23.797 10.383 1 93.56 382 GLU A C 1
ATOM 2886 O O . GLU A 1 382 ? -22.656 -23.297 9.703 1 93.56 382 GLU A O 1
ATOM 2891 N N . ALA A 1 383 ? -20.469 -23.688 10.141 1 94.44 383 ALA A N 1
ATOM 2892 C CA . ALA A 1 383 ? -20.062 -22.906 8.977 1 94.44 383 ALA A CA 1
ATOM 2893 C C . ALA A 1 383 ? -20.5 -23.594 7.68 1 94.44 383 ALA A C 1
ATOM 2895 O O . ALA A 1 383 ? -20.25 -24.781 7.496 1 94.44 383 ALA A O 1
ATOM 2896 N N . ASP A 1 384 ? -21.141 -22.906 6.824 1 93.88 384 ASP A N 1
ATOM 2897 C CA . ASP A 1 384 ? -21.5 -23.375 5.484 1 93.88 384 ASP A CA 1
ATOM 2898 C C . ASP A 1 384 ? -20.719 -22.594 4.418 1 93.88 384 ASP A C 1
ATOM 2900 O O . ASP A 1 384 ? -21.203 -21.578 3.906 1 93.88 384 ASP A O 1
ATOM 2904 N N . LEU A 1 385 ? -19.578 -23.078 4.141 1 96.88 385 LEU A N 1
ATOM 2905 C CA . LEU A 1 385 ? -18.656 -22.438 3.213 1 96.88 385 LEU A CA 1
ATOM 2906 C C . LEU A 1 385 ? -18.188 -23.422 2.141 1 96.88 385 LEU A C 1
ATOM 2908 O O . LEU A 1 385 ? -17.859 -24.562 2.443 1 96.88 385 LEU A O 1
ATOM 2912 N N . GLU A 1 386 ? -18.234 -23.047 0.915 1 97.31 386 GLU A N 1
ATOM 2913 C CA . GLU A 1 386 ? -17.781 -23.859 -0.213 1 97.31 386 GLU A CA 1
ATOM 2914 C C . GLU A 1 386 ? -16.828 -23.062 -1.105 1 97.31 386 GLU A C 1
ATOM 2916 O O . GLU A 1 386 ? -16.891 -21.844 -1.149 1 97.31 386 GLU A O 1
ATOM 2921 N N . VAL A 1 387 ? -15.961 -23.797 -1.778 1 98.5 387 VAL A N 1
ATOM 2922 C CA . VAL A 1 387 ? -15.133 -23.172 -2.793 1 98.5 387 VAL A CA 1
ATOM 2923 C C . VAL A 1 387 ? -16.016 -22.438 -3.807 1 98.5 387 VAL A C 1
ATOM 2925 O O . VAL A 1 387 ? -17.016 -22.984 -4.277 1 98.5 387 VAL A O 1
ATOM 2928 N N . GLY A 1 388 ? -15.703 -21.172 -4.07 1 98.25 388 GLY A N 1
ATOM 2929 C CA . GLY A 1 388 ? -16.484 -20.375 -4.996 1 98.25 388 GLY A CA 1
ATOM 2930 C C . GLY A 1 388 ? -17.344 -19.328 -4.301 1 98.25 388 GLY A C 1
ATOM 2931 O O . GLY A 1 388 ? -17.75 -18.344 -4.922 1 98.25 388 GLY A O 1
ATOM 2932 N N . ASP A 1 389 ? -17.625 -19.516 -2.99 1 98.44 389 ASP A N 1
ATOM 2933 C CA . ASP A 1 389 ? -18.422 -18.547 -2.232 1 98.44 389 ASP A CA 1
ATOM 2934 C C . ASP A 1 389 ? -17.703 -17.203 -2.133 1 98.44 389 ASP A C 1
ATOM 2936 O O . ASP A 1 389 ? -16.469 -17.156 -2.053 1 98.44 389 ASP A O 1
ATOM 2940 N N . TRP A 1 390 ? -18.484 -16.156 -2.178 1 98.31 390 TRP A N 1
ATOM 2941 C CA . TRP A 1 390 ? -17.969 -14.836 -1.798 1 98.31 390 TRP A CA 1
ATOM 2942 C C . TRP A 1 390 ? -18.141 -14.602 -0.302 1 98.31 390 TRP A C 1
ATOM 2944 O O . TRP A 1 390 ? -19.156 -14.961 0.278 1 98.31 390 TRP A O 1
ATOM 2954 N N . VAL A 1 391 ? -17.156 -14.078 0.272 1 98.38 391 VAL A N 1
ATOM 2955 C CA . VAL A 1 391 ? -17.219 -13.703 1.679 1 98.38 391 VAL A CA 1
ATOM 2956 C C . VAL A 1 391 ? -17 -12.195 1.815 1 98.38 391 VAL A C 1
ATOM 2958 O O . VAL A 1 391 ? -16.078 -11.633 1.21 1 98.38 391 VAL A O 1
ATOM 2961 N N . GLY A 1 392 ? -17.922 -11.523 2.516 1 97.19 392 GLY A N 1
ATOM 2962 C CA . GLY A 1 392 ? -17.766 -10.125 2.857 1 97.19 392 GLY A CA 1
ATOM 2963 C C . GLY A 1 392 ? -17.078 -9.906 4.199 1 97.19 392 GLY A C 1
ATOM 2964 O O . GLY A 1 392 ? -17.547 -10.422 5.223 1 97.19 392 GLY A O 1
ATOM 2965 N N . PHE A 1 393 ? -15.992 -9.156 4.156 1 95.94 393 PHE A N 1
ATOM 2966 C CA . PHE A 1 393 ? -15.211 -8.922 5.363 1 95.94 393 PHE A CA 1
ATOM 2967 C C . PHE A 1 393 ? -15.32 -7.473 5.816 1 95.94 393 PHE A C 1
ATOM 2969 O O . PHE A 1 393 ? -15.219 -6.555 5.004 1 95.94 393 PHE A O 1
ATOM 2976 N N . GLY A 1 394 ? -15.578 -7.258 7.109 1 91.94 394 GLY A N 1
ATOM 2977 C CA . GLY A 1 394 ? -15.383 -5.949 7.715 1 91.94 394 GLY A CA 1
ATOM 2978 C C . GLY A 1 394 ? -13.938 -5.641 8.023 1 91.94 394 GLY A C 1
ATOM 2979 O O . GLY A 1 394 ? -13.18 -6.527 8.438 1 91.94 394 GLY A O 1
ATOM 2980 N N . LEU A 1 395 ? -13.586 -4.391 7.836 1 86.5 395 LEU A N 1
ATOM 2981 C CA . LEU A 1 395 ? -12.195 -4.004 8.055 1 86.5 395 LEU A CA 1
ATOM 2982 C C . LEU A 1 395 ? -12.078 -3.068 9.258 1 86.5 395 LEU A C 1
ATOM 2984 O O . LEU A 1 395 ? -12.938 -2.209 9.469 1 86.5 395 LEU A O 1
ATOM 2988 N N . SER A 1 396 ? -11.148 -3.246 10.141 1 71.56 396 SER A N 1
ATOM 2989 C CA . SER A 1 396 ? -10.969 -2.436 11.344 1 71.56 396 SER A CA 1
ATOM 2990 C C . SER A 1 396 ? -10.156 -1.179 11.039 1 71.56 396 SER A C 1
ATOM 2992 O O . SER A 1 396 ? -10.32 -0.155 11.711 1 71.56 396 SER A O 1
ATOM 2994 N N . HIS A 1 397 ? -9.305 -1.082 10.141 1 63.66 397 HIS A N 1
ATOM 2995 C CA . HIS A 1 397 ? -8.477 0.097 9.906 1 63.66 397 HIS A CA 1
ATOM 2996 C C . HIS A 1 397 ? -8.625 0.589 8.469 1 63.66 397 HIS A C 1
ATOM 2998 O O . HIS A 1 397 ? -7.961 0.074 7.566 1 63.66 397 HIS A O 1
ATOM 3004 N N . PRO A 1 398 ? -9.398 1.651 8.477 1 59.81 398 PRO A N 1
ATOM 3005 C CA . PRO A 1 398 ? -9.648 2.137 7.117 1 59.81 398 PRO A CA 1
ATOM 3006 C C . PRO A 1 398 ? -8.391 2.701 6.457 1 59.81 398 PRO A C 1
ATOM 3008 O O . PRO A 1 398 ? -8.203 2.543 5.246 1 59.81 398 PRO A O 1
ATOM 3011 N N . CYS A 1 399 ? -7.543 3.348 7.246 1 65.12 399 CYS A N 1
ATOM 3012 C CA . CYS A 1 399 ? -6.422 4.07 6.66 1 65.12 399 CYS A CA 1
ATOM 3013 C C . CYS A 1 399 ? -5.531 3.133 5.855 1 65.12 399 CYS A C 1
ATOM 3015 O O . CYS A 1 399 ? -5.113 3.469 4.746 1 65.12 399 CYS A O 1
ATOM 3017 N N . THR A 1 400 ? -5.387 2.012 6.312 1 70.88 400 THR A N 1
ATOM 3018 C CA . THR A 1 400 ? -4.457 1.126 5.621 1 70.88 400 THR A CA 1
ATOM 3019 C C . THR A 1 400 ? -5.195 0.248 4.613 1 70.88 400 THR A C 1
ATOM 3021 O O . THR A 1 400 ? -4.602 -0.648 4.008 1 70.88 400 THR A O 1
ATOM 3024 N N . SER A 1 401 ? -6.445 0.604 4.461 1 80.81 401 SER A N 1
ATOM 3025 C CA . SER A 1 401 ? -7.207 -0.061 3.41 1 80.81 401 SER A CA 1
ATOM 3026 C C . SER A 1 401 ? -7.145 0.724 2.104 1 80.81 401 SER A C 1
ATOM 3028 O O . SER A 1 401 ? -6.941 0.145 1.034 1 80.81 401 SER A O 1
ATOM 3030 N N . PHE A 1 402 ? -7.273 2.059 2.25 1 88.38 402 PHE A N 1
ATOM 3031 C CA . PHE A 1 402 ? -7.273 2.9 1.059 1 88.38 402 PHE A CA 1
ATOM 3032 C C . PHE A 1 402 ? -5.969 2.742 0.287 1 88.38 402 PHE A C 1
ATOM 3034 O O . PHE A 1 402 ? -5.973 2.701 -0.945 1 88.38 402 PHE A O 1
ATOM 3041 N N . ASP A 1 403 ? -4.941 2.631 0.986 1 89.31 403 ASP A N 1
ATOM 3042 C CA . ASP A 1 403 ? -3.641 2.701 0.326 1 89.31 403 ASP A CA 1
ATOM 3043 C C . ASP A 1 403 ? -3.344 1.412 -0.437 1 89.31 403 ASP A C 1
ATOM 3045 O O . ASP A 1 403 ? -2.35 1.33 -1.164 1 89.31 403 ASP A O 1
ATOM 3049 N N . LYS A 1 404 ? -4.234 0.475 -0.346 1 91.81 404 LYS A N 1
ATOM 3050 C CA . LYS A 1 404 ? -4.047 -0.78 -1.069 1 91.81 404 LYS A CA 1
ATOM 3051 C C . LYS A 1 404 ? -4.824 -0.779 -2.383 1 91.81 404 LYS A C 1
ATOM 3053 O O . LYS A 1 404 ? -4.656 -1.677 -3.209 1 91.81 404 LYS A O 1
ATOM 3058 N N . TRP A 1 405 ? -5.637 0.193 -2.586 1 94.25 405 TRP A N 1
ATOM 3059 C CA . TRP A 1 405 ? -6.535 0.201 -3.734 1 94.25 405 TRP A CA 1
ATOM 3060 C C . TRP A 1 405 ? -6.418 1.509 -4.508 1 94.25 405 TRP A C 1
ATOM 3062 O O . TRP A 1 405 ? -6.438 2.592 -3.92 1 94.25 405 TRP A O 1
ATOM 3072 N N . GLN A 1 406 ? -6.383 1.398 -5.824 1 96.06 406 GLN A N 1
ATOM 3073 C CA . GLN A 1 406 ? -6.184 2.574 -6.664 1 96.06 406 GLN A CA 1
ATOM 3074 C C . GLN A 1 406 ? -7.512 3.076 -7.23 1 96.06 406 GLN A C 1
ATOM 3076 O O . GLN A 1 406 ? -7.617 4.23 -7.645 1 96.06 406 GLN A O 1
ATOM 3081 N N . LEU A 1 407 ? -8.453 2.236 -7.336 1 97.5 407 LEU A N 1
ATOM 3082 C CA . LEU A 1 407 ? -9.789 2.551 -7.824 1 97.5 407 LEU A CA 1
ATOM 3083 C C . LEU A 1 407 ? -10.844 1.71 -7.113 1 97.5 407 LEU A C 1
ATOM 3085 O O . LEU A 1 407 ? -10.883 0.488 -7.277 1 97.5 407 LEU A O 1
ATOM 3089 N N . ILE A 1 408 ? -11.703 2.357 -6.301 1 97.44 408 ILE A N 1
ATOM 3090 C CA . ILE A 1 408 ? -12.609 1.661 -5.395 1 97.44 408 ILE A CA 1
ATOM 3091 C C . ILE A 1 408 ? -14.055 1.884 -5.844 1 97.44 408 ILE A C 1
ATOM 3093 O O . ILE A 1 408 ? -14.531 3.021 -5.887 1 97.44 408 ILE A O 1
ATOM 3097 N N . PRO A 1 409 ? -14.781 0.849 -6.184 1 98.56 409 PRO A N 1
ATOM 3098 C CA . PRO A 1 409 ? -16.203 1.026 -6.523 1 98.56 409 PRO A CA 1
ATOM 3099 C C . PRO A 1 409 ? -17.031 1.497 -5.336 1 98.56 409 PRO A C 1
ATOM 3101 O O . PRO A 1 409 ? -16.797 1.073 -4.203 1 98.56 409 PRO A O 1
ATOM 3104 N N . VAL A 1 410 ? -17.859 2.424 -5.57 1 98.44 410 VAL A N 1
ATOM 3105 C CA . VAL A 1 410 ? -18.906 2.834 -4.641 1 98.44 410 VAL A CA 1
ATOM 3106 C C . VAL A 1 410 ? -20.219 2.164 -5.016 1 98.44 410 VAL A C 1
ATOM 3108 O O . VAL A 1 410 ? -20.766 2.424 -6.086 1 98.44 410 VAL A O 1
ATOM 3111 N N . ALA A 1 411 ? -20.688 1.329 -4.125 1 98.38 411 ALA A N 1
ATOM 3112 C CA . ALA A 1 411 ? -21.859 0.512 -4.453 1 98.38 411 ALA A CA 1
ATOM 3113 C C . ALA A 1 411 ? -23.047 0.865 -3.557 1 98.38 411 ALA A C 1
ATOM 3115 O O . ALA A 1 411 ? -22.875 1.118 -2.363 1 98.38 411 ALA A O 1
ATOM 3116 N N . GLU A 1 412 ? -24.203 0.855 -4.129 1 98.19 412 GLU A N 1
ATOM 3117 C CA . GLU A 1 412 ? -25.438 0.926 -3.355 1 98.19 412 GLU A CA 1
ATOM 3118 C C . GLU A 1 412 ? -25.75 -0.41 -2.688 1 98.19 412 GLU A C 1
ATOM 3120 O O . GLU A 1 412 ? -25.078 -1.413 -2.955 1 98.19 412 GLU A O 1
ATOM 3125 N N . ALA A 1 413 ? -26.734 -0.421 -1.818 1 95.31 413 ALA A N 1
ATOM 3126 C CA . ALA A 1 413 ? -27.062 -1.575 -0.982 1 95.31 413 ALA A CA 1
ATOM 3127 C C . ALA A 1 413 ? -27.375 -2.799 -1.837 1 95.31 413 ALA A C 1
ATOM 3129 O O . ALA A 1 413 ? -27.078 -3.932 -1.442 1 95.31 413 ALA A O 1
ATOM 3130 N N . ASP A 1 414 ? -27.875 -2.621 -3.033 1 95.81 414 ASP A N 1
ATOM 3131 C CA . ASP A 1 414 ? -28.281 -3.75 -3.869 1 95.81 414 ASP A CA 1
ATOM 3132 C C . ASP A 1 414 ? -27.109 -4.223 -4.738 1 95.81 414 ASP A C 1
ATOM 3134 O O . ASP A 1 414 ? -27.281 -5.102 -5.586 1 95.81 414 ASP A O 1
ATOM 3138 N N . GLY A 1 415 ? -25.969 -3.582 -4.609 1 97.38 415 GLY A N 1
ATOM 3139 C CA . GLY A 1 415 ? -24.781 -4.012 -5.324 1 97.38 415 GLY A CA 1
ATOM 3140 C C . GLY A 1 415 ? -24.484 -3.176 -6.555 1 97.38 415 GLY A C 1
ATOM 3141 O O . GLY A 1 415 ? -23.438 -3.334 -7.188 1 97.38 415 GLY A O 1
ATOM 3142 N N . THR A 1 416 ? -25.406 -2.234 -6.867 1 98.62 416 THR A N 1
ATOM 3143 C CA . THR A 1 416 ? -25.188 -1.387 -8.039 1 98.62 416 THR A CA 1
ATOM 3144 C C . THR A 1 416 ? -24.047 -0.405 -7.789 1 98.62 416 THR A C 1
ATOM 3146 O O . THR A 1 416 ? -24.094 0.374 -6.836 1 98.62 416 THR A O 1
ATOM 3149 N N . VAL A 1 417 ? -23.016 -0.498 -8.617 1 98.75 417 VAL A N 1
ATOM 3150 C CA . VAL A 1 417 ? -21.875 0.411 -8.5 1 98.75 417 VAL A CA 1
ATOM 3151 C C . VAL A 1 417 ? -22.203 1.729 -9.203 1 98.75 417 VAL A C 1
ATOM 3153 O O . VAL A 1 417 ? -22.5 1.745 -10.398 1 98.75 417 VAL A O 1
ATOM 3156 N N . VAL A 1 418 ? -22.078 2.852 -8.484 1 98.25 418 VAL A N 1
ATOM 3157 C CA . VAL A 1 418 ? -22.578 4.117 -9.008 1 98.25 418 VAL A CA 1
ATOM 3158 C C . VAL A 1 418 ? -21.422 5.102 -9.188 1 98.25 418 VAL A C 1
ATOM 3160 O O . VAL A 1 418 ? -21.578 6.145 -9.82 1 98.25 418 VAL A O 1
ATOM 3163 N N . ASP A 1 419 ? -20.328 4.828 -8.656 1 97.56 419 ASP A N 1
ATOM 3164 C CA . ASP A 1 419 ? -19.156 5.688 -8.719 1 97.56 419 ASP A CA 1
ATOM 3165 C C . ASP A 1 419 ? -17.875 4.895 -8.461 1 97.56 419 ASP A C 1
ATOM 3167 O O . ASP A 1 419 ? -17.938 3.707 -8.133 1 97.56 419 ASP A O 1
ATOM 3171 N N . TYR A 1 420 ? -16.781 5.426 -8.766 1 98.12 420 TYR A N 1
ATOM 3172 C CA . TYR A 1 420 ? -15.453 4.895 -8.461 1 98.12 420 TYR A CA 1
ATOM 3173 C C . TYR A 1 420 ? -14.57 5.961 -7.824 1 98.12 420 TYR A C 1
ATOM 3175 O O . TYR A 1 420 ? -14.5 7.09 -8.312 1 98.12 420 TYR A O 1
ATOM 3183 N N . ILE A 1 421 ? -13.938 5.637 -6.703 1 96.94 421 ILE A N 1
ATOM 3184 C CA . ILE A 1 421 ? -13.055 6.555 -5.988 1 96.94 421 ILE A CA 1
ATOM 3185 C C . ILE A 1 421 ? -11.602 6.242 -6.332 1 96.94 421 ILE A C 1
ATOM 3187 O O . ILE A 1 421 ? -11.133 5.121 -6.133 1 96.94 421 ILE A O 1
ATOM 3191 N N . ARG A 1 422 ? -10.906 7.227 -6.895 1 97.12 422 ARG A N 1
ATOM 3192 C CA . ARG A 1 422 ? -9.492 7.109 -7.223 1 97.12 422 ARG A CA 1
ATOM 3193 C C . ARG A 1 422 ? -8.617 7.547 -6.051 1 97.12 422 ARG A C 1
ATOM 3195 O O . ARG A 1 422 ? -8.844 8.609 -5.461 1 97.12 422 ARG A O 1
ATOM 3202 N N . THR A 1 423 ? -7.641 6.734 -5.652 1 96.06 423 THR A N 1
ATOM 3203 C CA . THR A 1 423 ? -6.738 7.094 -4.566 1 96.06 423 THR A CA 1
ATOM 3204 C C . THR A 1 423 ? -5.336 7.379 -5.102 1 96.06 423 THR A C 1
ATOM 3206 O O . THR A 1 423 ? -4.949 6.863 -6.152 1 96.06 423 THR A O 1
ATOM 3209 N N . PHE A 1 424 ? -4.586 8.242 -4.418 1 95.19 424 PHE A N 1
ATOM 3210 C CA . PHE A 1 424 ? -3.225 8.609 -4.793 1 95.19 424 PHE A CA 1
ATOM 3211 C C . PHE A 1 424 ? -2.279 8.477 -3.605 1 95.19 424 PHE A C 1
ATOM 3213 O O . PHE A 1 424 ? -1.974 9.469 -2.938 1 95.19 424 PHE A O 1
ATOM 3220 N N . PHE A 1 425 ? -1.795 7.309 -3.35 1 91.69 425 PHE A N 1
ATOM 3221 C CA . PHE A 1 425 ? -0.859 7.086 -2.254 1 91.69 425 PHE A CA 1
ATOM 3222 C C . PHE A 1 425 ? 0.572 7.008 -2.773 1 91.69 425 PHE A C 1
ATOM 3224 O O . PHE A 1 425 ? 0.811 6.527 -3.883 1 91.69 425 PHE A O 1
ATOM 3231 N N . MET B 1 1 ? -6.273 -4.629 -31.562 1 28.64 1 MET B N 1
ATOM 3232 C CA . MET B 1 1 ? -5.078 -3.791 -31.562 1 28.64 1 MET B CA 1
ATOM 3233 C C . MET B 1 1 ? -3.85 -4.598 -31.156 1 28.64 1 MET B C 1
ATOM 3235 O O . MET B 1 1 ? -3.92 -5.43 -30.25 1 28.64 1 MET B O 1
ATOM 3239 N N . ALA B 1 2 ? -2.855 -4.57 -31.906 1 38.84 2 ALA B N 1
ATOM 3240 C CA . ALA B 1 2 ? -1.629 -5.348 -31.75 1 38.84 2 ALA B CA 1
ATOM 3241 C C . ALA B 1 2 ? -1.032 -5.156 -30.359 1 38.84 2 ALA B C 1
ATOM 3243 O O . ALA B 1 2 ? -0.821 -4.027 -29.922 1 38.84 2 ALA B O 1
ATOM 3244 N N . ARG B 1 3 ? -1.173 -6.238 -29.469 1 48.16 3 ARG B N 1
ATOM 3245 C CA . ARG B 1 3 ? -0.526 -6.164 -28.156 1 48.16 3 ARG B CA 1
ATOM 3246 C C . ARG B 1 3 ? 0.916 -5.688 -28.297 1 48.16 3 ARG B C 1
ATOM 3248 O O . ARG B 1 3 ? 1.656 -6.156 -29.156 1 48.16 3 ARG B O 1
ATOM 3255 N N . ASP B 1 4 ? 1.282 -4.66 -27.719 1 51.31 4 ASP B N 1
ATOM 3256 C CA . ASP B 1 4 ? 2.664 -4.188 -27.688 1 51.31 4 ASP B CA 1
ATOM 3257 C C . ASP B 1 4 ? 3.604 -5.277 -27.172 1 51.31 4 ASP B C 1
ATOM 3259 O O . ASP B 1 4 ? 3.242 -6.043 -26.281 1 51.31 4 ASP B O 1
ATOM 3263 N N . THR B 1 5 ? 4.625 -5.594 -27.891 1 54.06 5 THR B N 1
ATOM 3264 C CA . THR B 1 5 ? 5.688 -6.457 -27.391 1 54.06 5 THR B CA 1
ATOM 3265 C C . THR B 1 5 ? 6.191 -5.961 -26.031 1 54.06 5 THR B C 1
ATOM 3267 O O . THR B 1 5 ? 5.883 -4.84 -25.625 1 54.06 5 THR B O 1
ATOM 3270 N N . GLY B 1 6 ? 6.629 -6.848 -25.141 1 62.91 6 GLY B N 1
ATOM 3271 C CA . GLY B 1 6 ? 7.211 -6.465 -23.859 1 62.91 6 GLY B CA 1
ATOM 3272 C C . GLY B 1 6 ? 8.078 -5.223 -23.953 1 62.91 6 GLY B C 1
ATOM 3273 O O . GLY B 1 6 ? 7.977 -4.328 -23.109 1 62.91 6 GLY B O 1
ATOM 3274 N N . THR B 1 7 ? 8.727 -5.172 -25.016 1 68 7 THR B N 1
ATOM 3275 C CA . THR B 1 7 ? 9.633 -4.043 -25.203 1 68 7 THR B CA 1
ATOM 3276 C C . THR B 1 7 ? 8.852 -2.756 -25.438 1 68 7 THR B C 1
ATOM 3278 O O . THR B 1 7 ? 9.195 -1.706 -24.891 1 68 7 THR B O 1
ATOM 3281 N N . GLU B 1 8 ? 7.844 -2.854 -26.141 1 72.44 8 GLU B N 1
ATOM 3282 C CA . GLU B 1 8 ? 7.027 -1.674 -26.406 1 72.44 8 GLU B CA 1
ATOM 3283 C C . GLU B 1 8 ? 6.324 -1.182 -25.141 1 72.44 8 GLU B C 1
ATOM 3285 O O . GLU B 1 8 ? 6.273 0.023 -24.891 1 72.44 8 GLU B O 1
ATOM 3290 N N . ALA B 1 9 ? 5.879 -2.16 -24.469 1 74.94 9 ALA B N 1
ATOM 3291 C CA . ALA B 1 9 ? 5.176 -1.779 -23.25 1 74.94 9 ALA B CA 1
ATOM 3292 C C . ALA B 1 9 ? 6.129 -1.115 -22.25 1 74.94 9 ALA B C 1
ATOM 3294 O O . ALA B 1 9 ? 5.754 -0.158 -21.578 1 74.94 9 ALA B O 1
ATOM 3295 N N . LEU B 1 10 ? 7.32 -1.59 -22.234 1 83.38 10 LEU B N 1
ATOM 3296 C CA . LEU B 1 10 ? 8.305 -0.96 -21.359 1 83.38 10 LEU B CA 1
ATOM 3297 C C . LEU B 1 10 ? 8.633 0.451 -21.844 1 83.38 10 LEU B C 1
ATOM 3299 O O . LEU B 1 10 ? 8.883 1.344 -21.031 1 83.38 10 LEU B O 1
ATOM 3303 N N . THR B 1 11 ? 8.531 0.636 -23.125 1 83.62 11 THR B N 1
ATOM 3304 C CA . THR B 1 11 ? 8.742 1.968 -23.688 1 83.62 11 THR B CA 1
ATOM 3305 C C . THR B 1 11 ? 7.652 2.928 -23.219 1 83.62 11 THR B C 1
ATOM 3307 O O . THR B 1 11 ? 7.922 4.102 -22.953 1 83.62 11 THR B O 1
ATOM 3310 N N . HIS B 1 12 ? 6.508 2.396 -23.047 1 86.5 12 HIS B N 1
ATOM 3311 C CA . HIS B 1 12 ? 5.406 3.232 -22.578 1 86.5 12 HIS B CA 1
ATOM 3312 C C . HIS B 1 12 ? 5.637 3.691 -21.156 1 86.5 12 HIS B C 1
ATOM 3314 O O . HIS B 1 12 ? 5.285 4.816 -20.797 1 86.5 12 HIS B O 1
ATOM 3320 N N . LEU B 1 13 ? 6.27 2.83 -20.375 1 91.88 13 LEU B N 1
ATOM 3321 C CA . LEU B 1 13 ? 6.594 3.225 -19.016 1 91.88 13 LEU B CA 1
ATOM 3322 C C . LEU B 1 13 ? 7.574 4.391 -19 1 91.88 13 LEU B C 1
ATOM 3324 O O . LEU B 1 13 ? 7.461 5.301 -18.172 1 91.88 13 LEU B O 1
ATOM 3328 N N . ALA B 1 14 ? 8.469 4.359 -19.953 1 93 14 ALA B N 1
ATOM 3329 C CA . ALA B 1 14 ? 9.477 5.41 -20.078 1 93 14 ALA B CA 1
ATOM 3330 C C . ALA B 1 14 ? 8.836 6.73 -20.516 1 93 14 ALA B C 1
ATOM 3332 O O . ALA B 1 14 ? 9.344 7.805 -20.188 1 93 14 ALA B O 1
ATOM 3333 N N . GLU B 1 15 ? 7.715 6.656 -21.109 1 94.5 15 GLU B N 1
ATOM 3334 C CA . GLU B 1 15 ? 7.051 7.84 -21.641 1 94.5 15 GLU B CA 1
ATOM 3335 C C . GLU B 1 15 ? 6.051 8.414 -20.641 1 94.5 15 GLU B C 1
ATOM 3337 O O . GLU B 1 15 ? 5.531 9.516 -20.844 1 94.5 15 GLU B O 1
ATOM 3342 N N . ASP B 1 16 ? 5.832 7.641 -19.562 1 94.06 16 ASP B N 1
ATOM 3343 C CA . ASP B 1 16 ? 4.961 8.18 -18.531 1 94.06 16 ASP B CA 1
ATOM 3344 C C . ASP B 1 16 ? 5.496 9.516 -18.016 1 94.06 16 ASP B C 1
ATOM 3346 O O . ASP B 1 16 ? 6.703 9.688 -17.844 1 94.06 16 ASP B O 1
ATOM 3350 N N . ARG B 1 17 ? 4.629 10.398 -17.781 1 96.06 17 ARG B N 1
ATOM 3351 C CA . ARG B 1 17 ? 5.043 11.695 -17.25 1 96.06 17 ARG B CA 1
ATOM 3352 C C . ARG B 1 17 ? 5.039 11.703 -15.727 1 96.06 17 ARG B C 1
ATOM 3354 O O . ARG B 1 17 ? 4.137 11.141 -15.102 1 96.06 17 ARG B O 1
ATOM 3361 N N . VAL B 1 18 ? 6.047 12.328 -15.18 1 96.88 18 VAL B N 1
ATOM 3362 C CA . VAL B 1 18 ? 6.148 12.523 -13.742 1 96.88 18 VAL B CA 1
ATOM 3363 C C . VAL B 1 18 ? 5.09 13.523 -13.281 1 96.88 18 VAL B C 1
ATOM 3365 O O . VAL B 1 18 ? 4.953 14.602 -13.859 1 96.88 18 VAL B O 1
ATOM 3368 N N . ASP B 1 19 ? 4.293 13.133 -12.32 1 95.31 19 ASP B N 1
ATOM 3369 C CA . ASP B 1 19 ? 3.281 14.023 -11.758 1 95.31 19 ASP B CA 1
ATOM 3370 C C . ASP B 1 19 ? 2.949 13.648 -10.32 1 95.31 19 ASP B C 1
ATOM 3372 O O . ASP B 1 19 ? 3.77 13.039 -9.625 1 95.31 19 ASP B O 1
ATOM 3376 N N . HIS B 1 20 ? 1.796 14.094 -9.836 1 93.88 20 HIS B N 1
ATOM 3377 C CA . HIS B 1 20 ? 1.418 14 -8.43 1 93.88 20 HIS B CA 1
ATOM 3378 C C . HIS B 1 20 ? 1.212 12.547 -8.016 1 93.88 20 HIS B C 1
ATOM 3380 O O . HIS B 1 20 ? 1.09 12.25 -6.824 1 93.88 20 HIS B O 1
ATOM 3386 N N . ARG B 1 21 ? 1.277 11.594 -8.961 1 94.44 21 ARG B N 1
ATOM 3387 C CA . ARG B 1 21 ? 1.096 10.18 -8.648 1 94.44 21 ARG B CA 1
ATOM 3388 C C . ARG B 1 21 ? 2.307 9.625 -7.91 1 94.44 21 ARG B C 1
ATOM 3390 O O . ARG B 1 21 ? 2.215 8.586 -7.254 1 94.44 21 ARG B O 1
ATOM 3397 N N . PHE B 1 22 ? 3.445 10.273 -8.086 1 96.75 22 PHE B N 1
ATOM 3398 C CA . PHE B 1 22 ? 4.703 9.695 -7.641 1 96.75 22 PHE B CA 1
ATOM 3399 C C . PHE B 1 22 ? 5.312 10.508 -6.508 1 96.75 22 PHE B C 1
ATOM 3401 O O . PHE B 1 22 ? 5.582 11.703 -6.672 1 96.75 22 PHE B O 1
ATOM 3408 N N . LYS B 1 23 ? 5.523 9.891 -5.434 1 96.25 23 LYS B N 1
ATOM 3409 C CA . LYS B 1 23 ? 6.129 10.602 -4.312 1 96.25 23 LYS B CA 1
ATOM 3410 C C . LYS B 1 23 ? 7.645 10.445 -4.312 1 96.25 23 LYS B C 1
ATOM 3412 O O . LYS B 1 23 ? 8.18 9.562 -4.988 1 96.25 23 LYS B O 1
ATOM 3417 N N . GLY B 1 24 ? 8.344 11.25 -3.619 1 96.69 24 GLY B N 1
ATOM 3418 C CA . GLY B 1 24 ? 9.781 11.148 -3.4 1 96.69 24 GLY B CA 1
ATOM 3419 C C . GLY B 1 24 ? 10.602 11.703 -4.551 1 96.69 24 GLY B C 1
ATOM 3420 O O . GLY B 1 24 ? 11.828 11.594 -4.562 1 96.69 24 GLY B O 1
ATOM 3421 N N . LEU B 1 25 ? 9.992 12.273 -5.57 1 98 25 LEU B N 1
ATOM 3422 C CA . LEU B 1 25 ? 10.695 12.805 -6.738 1 98 25 LEU B CA 1
ATOM 3423 C C . LEU B 1 25 ? 10.867 14.312 -6.629 1 98 25 LEU B C 1
ATOM 3425 O O . LEU B 1 25 ? 10.18 14.969 -5.844 1 98 25 LEU B O 1
ATOM 3429 N N . PRO B 1 26 ? 11.836 14.852 -7.383 1 98 26 PRO B N 1
ATOM 3430 C CA . PRO B 1 26 ? 11.984 16.312 -7.375 1 98 26 PRO B CA 1
ATOM 3431 C C . PRO B 1 26 ? 10.727 17.031 -7.852 1 98 26 PRO B C 1
ATOM 3433 O O . PRO B 1 26 ? 10.188 16.703 -8.906 1 98 26 PRO B O 1
ATOM 3436 N N . PRO B 1 27 ? 10.32 18.031 -7.09 1 96.69 27 PRO B N 1
ATOM 3437 C CA . PRO B 1 27 ? 9.109 18.75 -7.48 1 96.69 27 PRO B CA 1
ATOM 3438 C C . PRO B 1 27 ? 9.227 19.391 -8.867 1 96.69 27 PRO B C 1
ATOM 3440 O O . PRO B 1 27 ? 8.219 19.547 -9.562 1 96.69 27 PRO B O 1
ATOM 3443 N N . ASP B 1 28 ? 10.398 19.766 -9.273 1 96.31 28 ASP B N 1
ATOM 3444 C CA . ASP B 1 28 ? 10.57 20.453 -10.555 1 96.31 28 ASP B CA 1
ATOM 3445 C C . ASP B 1 28 ? 10.617 19.453 -11.711 1 96.31 28 ASP B C 1
ATOM 3447 O O . ASP B 1 28 ? 10.781 19.844 -12.867 1 96.31 28 ASP B O 1
ATOM 3451 N N . ALA B 1 29 ? 10.492 18.188 -11.391 1 97.38 29 ALA B N 1
ATOM 3452 C CA . ALA B 1 29 ? 10.516 17.156 -12.422 1 97.38 29 ALA B CA 1
ATOM 3453 C C . ALA B 1 29 ? 9.141 16.984 -13.062 1 97.38 29 ALA B C 1
ATOM 3455 O O . ALA B 1 29 ? 9 16.266 -14.055 1 97.38 29 ALA B O 1
ATOM 3456 N N . VAL B 1 30 ? 8.141 17.609 -12.484 1 95.88 30 VAL B N 1
ATOM 3457 C CA . VAL B 1 30 ? 6.77 17.469 -12.969 1 95.88 30 VAL B CA 1
ATOM 3458 C C . VAL B 1 30 ? 6.707 17.812 -14.453 1 95.88 30 VAL B C 1
ATOM 3460 O O . VAL B 1 30 ? 7.25 18.828 -14.891 1 95.88 30 VAL B O 1
ATOM 3463 N N . GLY B 1 31 ? 6.09 16.938 -15.25 1 96.69 31 GLY B N 1
ATOM 3464 C CA . GLY B 1 31 ? 5.93 17.188 -16.672 1 96.69 31 GLY B CA 1
ATOM 3465 C C . GLY B 1 31 ? 6.949 16.438 -17.531 1 96.69 31 GLY B C 1
ATOM 3466 O O . GLY B 1 31 ? 6.695 16.141 -18.688 1 96.69 31 GLY B O 1
ATOM 3467 N N . LEU B 1 32 ? 8.117 16.109 -16.906 1 97.94 32 LEU B N 1
ATOM 3468 C CA . LEU B 1 32 ? 9.102 15.297 -17.625 1 97.94 32 LEU B CA 1
ATOM 3469 C C . LEU B 1 32 ? 8.594 13.867 -17.797 1 97.94 32 LEU B C 1
ATOM 3471 O O . LEU B 1 32 ? 7.832 13.375 -16.969 1 97.94 32 LEU B O 1
ATOM 3475 N N . THR B 1 33 ? 8.961 13.297 -18.922 1 97.88 33 THR B N 1
ATOM 3476 C CA . THR B 1 33 ? 8.781 11.844 -18.969 1 97.88 33 THR B CA 1
ATOM 3477 C C . THR B 1 33 ? 9.75 11.148 -18.031 1 97.88 33 THR B C 1
ATOM 3479 O O . THR B 1 33 ? 10.773 11.719 -17.656 1 97.88 33 THR B O 1
ATOM 3482 N N . VAL B 1 34 ? 9.438 9.922 -17.625 1 97.5 34 VAL B N 1
ATOM 3483 C CA . VAL B 1 34 ? 10.32 9.141 -16.766 1 97.5 34 VAL B CA 1
ATOM 3484 C C . VAL B 1 34 ? 11.672 8.961 -17.453 1 97.5 34 VAL B C 1
ATOM 3486 O O . VAL B 1 34 ? 12.719 9.039 -16.812 1 97.5 34 VAL B O 1
ATOM 3489 N N . ALA B 1 35 ? 11.656 8.805 -18.797 1 97.19 35 ALA B N 1
ATOM 3490 C CA . ALA B 1 35 ? 12.891 8.664 -19.562 1 97.19 35 ALA B CA 1
ATOM 3491 C C . ALA B 1 35 ? 13.727 9.938 -19.5 1 97.19 35 ALA B C 1
ATOM 3493 O O . ALA B 1 35 ? 14.945 9.883 -19.328 1 97.19 35 ALA B O 1
ATOM 3494 N N . GLU B 1 36 ? 13.086 11.078 -19.641 1 98.12 36 GLU B N 1
ATOM 3495 C CA . GLU B 1 36 ? 13.789 12.359 -19.562 1 98.12 36 GLU B CA 1
ATOM 3496 C C . GLU B 1 36 ? 14.406 12.562 -18.188 1 98.12 36 GLU B C 1
ATOM 3498 O O . GLU B 1 36 ? 15.555 13 -18.078 1 98.12 36 GLU B O 1
ATOM 3503 N N . LEU B 1 37 ? 13.641 12.258 -17.172 1 98.31 37 LEU B N 1
ATOM 3504 C CA . LEU B 1 37 ? 14.141 12.391 -15.805 1 98.31 37 LEU B CA 1
ATOM 3505 C C . LEU B 1 37 ? 15.336 11.469 -15.57 1 98.31 37 LEU B C 1
ATOM 3507 O O . LEU B 1 37 ? 16.344 11.891 -15.008 1 98.31 37 LEU B O 1
ATOM 3511 N N . ALA B 1 38 ? 15.195 10.203 -15.984 1 97.75 38 ALA B N 1
ATOM 3512 C CA . ALA B 1 38 ? 16.312 9.273 -15.859 1 97.75 38 ALA B CA 1
ATOM 3513 C C . ALA B 1 38 ? 17.547 9.781 -16.609 1 97.75 38 ALA B C 1
ATOM 3515 O O . ALA B 1 38 ? 18.672 9.648 -16.125 1 97.75 38 ALA B O 1
ATOM 3516 N N . GLY B 1 39 ? 17.344 10.383 -17.734 1 98.06 39 GLY B N 1
ATOM 3517 C CA . GLY B 1 39 ? 18.422 10.898 -18.547 1 98.06 39 GLY B CA 1
ATOM 3518 C C . GLY B 1 39 ? 19.172 12.047 -17.906 1 98.06 39 GLY B C 1
ATOM 3519 O O . GLY B 1 39 ? 20.328 12.305 -18.234 1 98.06 39 GLY B O 1
ATOM 3520 N N . GLN B 1 40 ? 18.531 12.727 -16.984 1 98.38 40 GLN B N 1
ATOM 3521 C CA . GLN B 1 40 ? 19.172 13.844 -16.297 1 98.38 40 GLN B CA 1
ATOM 3522 C C . GLN B 1 40 ? 20.172 13.352 -15.25 1 98.38 40 GLN B C 1
ATOM 3524 O O . GLN B 1 40 ? 21.016 14.125 -14.789 1 98.38 40 GLN B O 1
ATOM 3529 N N . ARG B 1 41 ? 20.078 12.078 -14.883 1 98.38 41 ARG B N 1
ATOM 3530 C CA . ARG B 1 41 ? 21 11.461 -13.938 1 98.38 41 ARG B CA 1
ATOM 3531 C C . ARG B 1 41 ? 21.188 12.336 -12.703 1 98.38 41 ARG B C 1
ATOM 3533 O O . ARG B 1 41 ? 22.328 12.625 -12.305 1 98.38 41 ARG B O 1
ATOM 3540 N N . ARG B 1 42 ? 20.094 12.75 -12.172 1 98.62 42 ARG B N 1
ATOM 3541 C CA . ARG B 1 42 ? 20.109 13.578 -10.969 1 98.62 42 ARG B CA 1
ATOM 3542 C C . ARG B 1 42 ? 20.641 12.797 -9.773 1 98.62 42 ARG B C 1
ATOM 3544 O O . ARG B 1 42 ? 20.438 11.586 -9.68 1 98.62 42 ARG B O 1
ATOM 3551 N N . ASN B 1 43 ? 21.312 13.594 -8.938 1 98.5 43 ASN B N 1
ATOM 3552 C CA . ASN B 1 43 ? 21.766 12.961 -7.703 1 98.5 43 ASN B CA 1
ATOM 3553 C C . ASN B 1 43 ? 20.672 12.945 -6.641 1 98.5 43 ASN B C 1
ATOM 3555 O O . ASN B 1 43 ? 20.016 13.953 -6.398 1 98.5 43 ASN B O 1
ATOM 3559 N N . LEU B 1 44 ? 20.5 11.781 -5.957 1 98.06 44 LEU B N 1
ATOM 3560 C CA . LEU B 1 44 ? 19.438 11.531 -5 1 98.06 44 LEU B CA 1
ATOM 3561 C C . LEU B 1 44 ? 19.453 12.57 -3.879 1 98.06 44 LEU B C 1
ATOM 3563 O O . LEU B 1 44 ? 18.391 12.977 -3.389 1 98.06 44 LEU B O 1
ATOM 3567 N N . PHE B 1 45 ? 20.625 13.125 -3.506 1 97.31 45 PHE B N 1
ATOM 3568 C CA . PHE B 1 45 ? 20.781 13.914 -2.287 1 97.31 45 PHE B CA 1
ATOM 3569 C C . PHE B 1 45 ? 20.906 15.398 -2.609 1 97.31 45 PHE B C 1
ATOM 3571 O O . PHE B 1 45 ? 20.688 16.25 -1.741 1 97.31 45 PHE B O 1
ATOM 3578 N N . THR B 1 46 ? 21.266 15.719 -3.826 1 96.94 46 THR B N 1
ATOM 3579 C CA . THR B 1 46 ? 21.625 17.109 -4.078 1 96.94 46 THR B CA 1
ATOM 3580 C C . THR B 1 46 ? 20.734 17.703 -5.16 1 96.94 46 THR B C 1
ATOM 3582 O O . THR B 1 46 ? 20.719 18.922 -5.348 1 96.94 46 THR B O 1
ATOM 3585 N N . ASP B 1 47 ? 20.031 16.844 -5.84 1 97.94 47 ASP B N 1
ATOM 3586 C CA . ASP B 1 47 ? 19.359 17.359 -7.023 1 97.94 47 ASP B CA 1
ATOM 3587 C C . ASP B 1 47 ? 17.844 17.328 -6.852 1 97.94 47 ASP B C 1
ATOM 3589 O O . ASP B 1 47 ? 17.109 17 -7.797 1 97.94 47 ASP B O 1
ATOM 3593 N N . GLY B 1 48 ? 17.344 17.5 -5.672 1 97.56 48 GLY B N 1
ATOM 3594 C CA . GLY B 1 48 ? 15.969 17.953 -5.484 1 97.56 48 GLY B CA 1
ATOM 3595 C C . GLY B 1 48 ? 15.039 16.828 -5.039 1 97.56 48 GLY B C 1
ATOM 3596 O O . GLY B 1 48 ? 13.859 17.078 -4.773 1 97.56 48 GLY B O 1
ATOM 3597 N N . PHE B 1 49 ? 15.523 15.547 -4.957 1 98.25 49 PHE B N 1
ATOM 3598 C CA . PHE B 1 49 ? 14.648 14.5 -4.434 1 98.25 49 PHE B CA 1
ATOM 3599 C C . PHE B 1 49 ? 14.164 14.859 -3.033 1 98.25 49 PHE B C 1
ATOM 3601 O O . PHE B 1 49 ? 14.906 15.438 -2.238 1 98.25 49 PHE B O 1
ATOM 3608 N N . THR B 1 50 ? 12.914 14.57 -2.791 1 97.38 50 THR B N 1
ATOM 3609 C CA . THR B 1 50 ? 12.328 14.852 -1.483 1 97.38 50 THR B CA 1
ATOM 3610 C C . THR B 1 50 ? 12.219 13.578 -0.656 1 97.38 50 THR B C 1
ATOM 3612 O O . THR B 1 50 ? 12.203 12.469 -1.206 1 97.38 50 THR B O 1
ATOM 3615 N N . THR B 1 51 ? 12.25 13.719 0.612 1 96.69 51 THR B N 1
ATOM 3616 C CA . THR B 1 51 ? 12.023 12.594 1.511 1 96.69 51 THR B CA 1
ATOM 3617 C C . THR B 1 51 ? 10.578 12.555 1.99 1 96.69 51 THR B C 1
ATOM 3619 O O . THR B 1 51 ? 9.906 13.586 2.018 1 96.69 51 THR B O 1
ATOM 3622 N N . PRO B 1 52 ? 10.023 11.383 2.326 1 96.56 52 PRO B N 1
ATOM 3623 C CA . PRO B 1 52 ? 10.734 10.102 2.238 1 96.56 52 PRO B CA 1
ATOM 3624 C C . PRO B 1 52 ? 10.914 9.625 0.8 1 96.56 52 PRO B C 1
ATOM 3626 O O . PRO B 1 52 ? 10.164 10.039 -0.091 1 96.56 52 PRO B O 1
ATOM 3629 N N . VAL B 1 53 ? 11.945 8.844 0.599 1 97.56 53 VAL B N 1
ATOM 3630 C CA . VAL B 1 53 ? 12.148 8.266 -0.726 1 97.56 53 VAL B CA 1
ATOM 3631 C C . VAL B 1 53 ? 12.812 6.898 -0.596 1 97.56 53 VAL B C 1
ATOM 3633 O O . VAL B 1 53 ? 13.82 6.75 0.103 1 97.56 53 VAL B O 1
ATOM 3636 N N . LEU B 1 54 ? 12.18 5.898 -1.138 1 96.5 54 LEU B N 1
ATOM 3637 C CA . LEU B 1 54 ? 12.758 4.562 -1.254 1 96.5 54 LEU B CA 1
ATOM 3638 C C . LEU B 1 54 ? 13.625 4.453 -2.504 1 96.5 54 LEU B C 1
ATOM 3640 O O . LEU B 1 54 ? 13.164 4.754 -3.609 1 96.5 54 LEU B O 1
ATOM 3644 N N . ALA B 1 55 ? 14.828 4.051 -2.33 1 96.81 55 ALA B N 1
ATOM 3645 C CA . ALA B 1 55 ? 15.734 3.893 -3.467 1 96.81 55 ALA B CA 1
ATOM 3646 C C . ALA B 1 55 ? 16.234 2.457 -3.568 1 96.81 55 ALA B C 1
ATOM 3648 O O . ALA B 1 55 ? 16.344 1.755 -2.559 1 96.81 55 ALA B O 1
ATOM 3649 N N . LEU B 1 56 ? 16.469 2.053 -4.785 1 96.06 56 LEU B N 1
ATOM 3650 C CA . LEU B 1 56 ? 17.078 0.769 -5.09 1 96.06 56 LEU B CA 1
ATOM 3651 C C . LEU B 1 56 ? 18.531 0.956 -5.512 1 96.06 56 LEU B C 1
ATOM 3653 O O . LEU B 1 56 ? 18.844 1.86 -6.289 1 96.06 56 LEU B O 1
ATOM 3657 N N . SER B 1 57 ? 19.406 0.122 -4.949 1 96.56 57 SER B N 1
ATOM 3658 C CA . SER B 1 57 ? 20.797 0.13 -5.371 1 96.56 57 SER B CA 1
ATOM 3659 C C . SER B 1 57 ? 20.969 -0.524 -6.738 1 96.56 57 SER B C 1
ATOM 3661 O O . SER B 1 57 ? 20.594 -1.683 -6.93 1 96.56 57 SER B O 1
ATOM 3663 N N . ALA B 1 58 ? 21.594 0.2 -7.648 1 97.62 58 ALA B N 1
ATOM 3664 C CA . ALA B 1 58 ? 21.828 -0.343 -8.984 1 97.62 58 ALA B CA 1
ATOM 3665 C C . ALA B 1 58 ? 22.75 -1.557 -8.922 1 97.62 58 ALA B C 1
ATOM 3667 O O . ALA B 1 58 ? 22.484 -2.586 -9.539 1 97.62 58 ALA B O 1
ATOM 3668 N N . GLU B 1 59 ? 23.766 -1.424 -8.148 1 97.38 59 GLU B N 1
ATOM 3669 C CA . GLU B 1 59 ? 24.781 -2.469 -8.062 1 97.38 59 GLU B CA 1
ATOM 3670 C C . GLU B 1 59 ? 24.219 -3.727 -7.402 1 97.38 59 GLU B C 1
ATOM 3672 O O . GLU B 1 59 ? 24.469 -4.84 -7.875 1 97.38 59 GLU B O 1
ATOM 3677 N N . ARG B 1 60 ? 23.531 -3.535 -6.367 1 95.5 60 ARG B N 1
ATOM 3678 C CA . ARG B 1 60 ? 23 -4.676 -5.625 1 95.5 60 ARG B CA 1
ATOM 3679 C C . ARG B 1 60 ? 21.906 -5.387 -6.406 1 95.5 60 ARG B C 1
ATOM 3681 O O . ARG B 1 60 ? 21.797 -6.613 -6.363 1 95.5 60 ARG B O 1
ATOM 3688 N N . LEU B 1 61 ? 21.094 -4.629 -7.074 1 95.06 61 LEU B N 1
ATOM 3689 C CA . LEU B 1 61 ? 20.078 -5.211 -7.957 1 95.06 61 LEU B CA 1
ATOM 3690 C C . LEU B 1 61 ? 20.734 -6.102 -9.008 1 95.06 61 LEU B C 1
ATOM 3692 O O . LEU B 1 61 ? 20.328 -7.254 -9.195 1 95.06 61 LEU B O 1
ATOM 3696 N N . ALA B 1 62 ? 21.75 -5.555 -9.641 1 96.5 62 ALA B N 1
ATOM 3697 C CA . ALA B 1 62 ? 22.453 -6.309 -10.672 1 96.5 62 ALA B CA 1
ATOM 3698 C C . ALA B 1 62 ? 23.078 -7.574 -10.094 1 96.5 62 ALA B C 1
ATOM 3700 O O . ALA B 1 62 ? 23.016 -8.641 -10.703 1 96.5 62 ALA B O 1
ATOM 3701 N N . HIS B 1 63 ? 23.609 -7.414 -8.945 1 96.31 63 HIS B N 1
ATOM 3702 C CA . HIS B 1 63 ? 24.234 -8.539 -8.266 1 96.31 63 HIS B CA 1
ATOM 3703 C C . HIS B 1 63 ? 23.25 -9.664 -8.016 1 96.31 63 HIS B C 1
ATOM 3705 O O . HIS B 1 63 ? 23.516 -10.82 -8.328 1 96.31 63 HIS B O 1
ATOM 3711 N N . ASN B 1 64 ? 22.109 -9.344 -7.422 1 94.94 64 ASN B N 1
ATOM 3712 C CA . ASN B 1 64 ? 21.094 -10.336 -7.062 1 94.94 64 ASN B CA 1
ATOM 3713 C C . ASN B 1 64 ? 20.547 -11.039 -8.297 1 94.94 64 ASN B C 1
ATOM 3715 O O . ASN B 1 64 ? 20.328 -12.25 -8.281 1 94.94 64 ASN B O 1
ATOM 3719 N N . LEU B 1 65 ? 20.344 -10.289 -9.375 1 96.31 65 LEU B N 1
ATOM 3720 C CA . LEU B 1 65 ? 19.844 -10.859 -10.617 1 96.31 65 LEU B CA 1
ATOM 3721 C C . LEU B 1 65 ? 20.844 -11.875 -11.18 1 96.31 65 LEU B C 1
ATOM 3723 O O . LEU B 1 65 ? 20.453 -13 -11.531 1 96.31 65 LEU B O 1
ATOM 3727 N N . ALA B 1 66 ? 22.078 -11.523 -11.18 1 96.5 66 ALA B N 1
ATOM 3728 C CA . ALA B 1 66 ? 23.109 -12.391 -11.711 1 96.5 66 ALA B CA 1
ATOM 3729 C C . ALA B 1 66 ? 23.281 -13.641 -10.852 1 96.5 66 ALA B C 1
ATOM 3731 O O . ALA B 1 66 ? 23.5 -14.742 -11.367 1 96.5 66 ALA B O 1
ATOM 3732 N N . LEU B 1 67 ? 23.141 -13.43 -9.602 1 95 67 LEU B N 1
ATOM 3733 C CA . LEU B 1 67 ? 23.344 -14.531 -8.672 1 95 67 LEU B CA 1
ATOM 3734 C C . LEU B 1 67 ? 22.312 -15.633 -8.891 1 95 67 LEU B C 1
ATOM 3736 O O . LEU B 1 67 ? 22.656 -16.812 -9 1 95 67 LEU B O 1
ATOM 3740 N N . MET B 1 68 ? 21.078 -15.32 -9.008 1 93.94 68 MET B N 1
ATOM 3741 C CA . MET B 1 68 ? 20.031 -16.344 -9.117 1 93.94 68 MET B CA 1
ATOM 3742 C C . MET B 1 68 ? 20.016 -16.953 -10.516 1 93.94 68 MET B C 1
ATOM 3744 O O . MET B 1 68 ? 19.625 -18.109 -10.68 1 93.94 68 MET B O 1
ATOM 3748 N N . GLU B 1 69 ? 20.469 -16.156 -11.492 1 95.38 69 GLU B N 1
ATOM 3749 C CA . GLU B 1 69 ? 20.688 -16.75 -12.812 1 95.38 69 GLU B CA 1
ATOM 3750 C C . GLU B 1 69 ? 21.688 -17.891 -12.75 1 95.38 69 GLU B C 1
ATOM 3752 O O . GLU B 1 69 ? 21.422 -19 -13.234 1 95.38 69 GLU B O 1
ATOM 3757 N N . THR B 1 70 ? 22.781 -17.625 -12.133 1 96.06 70 THR B N 1
ATOM 3758 C CA . THR B 1 70 ? 23.859 -18.594 -12.039 1 96.06 70 THR B CA 1
ATOM 3759 C C . THR B 1 70 ? 23.453 -19.781 -11.172 1 96.06 70 THR B C 1
ATOM 3761 O O . THR B 1 70 ? 23.766 -20.922 -11.484 1 96.06 70 THR B O 1
ATOM 3764 N N . TYR B 1 71 ? 22.766 -19.5 -10.117 1 94.69 71 TYR B N 1
ATOM 3765 C CA . TYR B 1 71 ? 22.312 -20.547 -9.211 1 94.69 71 TYR B CA 1
ATOM 3766 C C . TYR B 1 71 ? 21.375 -21.516 -9.914 1 94.69 71 TYR B C 1
ATOM 3768 O O . TYR B 1 71 ? 21.562 -22.734 -9.844 1 94.69 71 TYR B O 1
ATOM 3776 N N . ALA B 1 72 ? 20.375 -20.984 -10.609 1 95.56 72 ALA B N 1
ATOM 3777 C CA . ALA B 1 72 ? 19.391 -21.812 -11.312 1 95.56 72 ALA B CA 1
ATOM 3778 C C . ALA B 1 72 ? 20.047 -22.656 -12.391 1 95.56 72 ALA B C 1
ATOM 3780 O O . ALA B 1 72 ? 19.766 -23.844 -12.516 1 95.56 72 ALA B O 1
ATOM 3781 N N . ALA B 1 73 ? 20.984 -22.062 -13.094 1 95.69 73 ALA B N 1
ATOM 3782 C CA . ALA B 1 73 ? 21.703 -22.797 -14.148 1 95.69 73 ALA B CA 1
ATOM 3783 C C . ALA B 1 73 ? 22.531 -23.922 -13.555 1 95.69 73 ALA B C 1
ATOM 3785 O O . ALA B 1 73 ? 22.516 -25.047 -14.062 1 95.69 73 ALA B O 1
ATOM 3786 N N . ARG B 1 74 ? 23.203 -23.578 -12.531 1 95.81 74 ARG B N 1
ATOM 3787 C CA . ARG B 1 74 ? 24.094 -24.547 -11.891 1 95.81 74 ARG B CA 1
ATOM 3788 C C . ARG B 1 74 ? 23.312 -25.766 -11.422 1 95.81 74 ARG B C 1
ATOM 3790 O O . ARG B 1 74 ? 23.828 -26.891 -11.492 1 95.81 74 ARG B O 1
ATOM 3797 N N . HIS B 1 75 ? 22.109 -25.641 -11.039 1 96.12 75 HIS B N 1
ATOM 3798 C CA . HIS B 1 75 ? 21.344 -26.719 -10.445 1 96.12 75 HIS B CA 1
ATOM 3799 C C . HIS B 1 75 ? 20.328 -27.281 -11.438 1 96.12 75 HIS B C 1
ATOM 3801 O O . HIS B 1 75 ? 19.484 -28.094 -11.062 1 96.12 75 HIS B O 1
ATOM 3807 N N . GLY B 1 76 ? 20.375 -26.781 -12.688 1 96.06 76 GLY B N 1
ATOM 3808 C CA . GLY B 1 76 ? 19.484 -27.297 -13.719 1 96.06 76 GLY B CA 1
ATOM 3809 C C . GLY B 1 76 ? 18.031 -27 -13.461 1 96.06 76 GLY B C 1
ATOM 3810 O O . GLY B 1 76 ? 17.156 -27.828 -13.711 1 96.06 76 GLY B O 1
ATOM 3811 N N . LEU B 1 77 ? 17.781 -25.859 -12.891 1 97.12 77 LEU B N 1
ATOM 3812 C CA . LEU B 1 77 ? 16.422 -25.453 -12.578 1 97.12 77 LEU B CA 1
ATOM 3813 C C . LEU B 1 77 ? 15.945 -24.359 -13.539 1 97.12 77 LEU B C 1
ATOM 3815 O O . LEU B 1 77 ? 16.734 -23.484 -13.914 1 97.12 77 LEU B O 1
ATOM 3819 N N . ALA B 1 78 ? 14.719 -24.531 -14.047 1 97.5 78 ALA B N 1
ATOM 3820 C CA . ALA B 1 78 ? 14.039 -23.328 -14.547 1 97.5 78 ALA B CA 1
ATOM 3821 C C . ALA B 1 78 ? 13.617 -22.422 -13.398 1 97.5 78 ALA B C 1
ATOM 3823 O O . ALA B 1 78 ? 13.406 -22.891 -12.273 1 97.5 78 ALA B O 1
ATOM 3824 N N . PHE B 1 79 ? 13.602 -21.172 -13.688 1 96.56 79 PHE B N 1
ATOM 3825 C CA . PHE B 1 79 ? 13.344 -20.203 -12.633 1 96.56 79 PHE B CA 1
ATOM 3826 C C . PHE B 1 79 ? 12.195 -19.266 -13.023 1 96.56 79 PHE B C 1
ATOM 3828 O O . PHE B 1 79 ? 12.227 -18.641 -14.086 1 96.56 79 PHE B O 1
ATOM 3835 N N . ALA B 1 80 ? 11.117 -19.266 -12.297 1 97.62 80 ALA B N 1
ATOM 3836 C CA . ALA B 1 80 ? 10.008 -18.328 -12.43 1 97.62 80 ALA B CA 1
ATOM 3837 C C . ALA B 1 80 ? 9.75 -17.609 -11.109 1 97.62 80 ALA B C 1
ATOM 3839 O O . ALA B 1 80 ? 8.812 -17.953 -10.383 1 97.62 80 ALA B O 1
ATOM 3840 N N . PRO B 1 81 ? 10.508 -16.578 -10.867 1 95.75 81 PRO B N 1
ATOM 3841 C CA . PRO B 1 81 ? 10.391 -15.906 -9.57 1 95.75 81 PRO B CA 1
ATOM 3842 C C . PRO B 1 81 ? 9 -15.312 -9.336 1 95.75 81 PRO B C 1
ATOM 3844 O O . PRO B 1 81 ? 8.336 -14.891 -10.289 1 95.75 81 PRO B O 1
ATOM 3847 N N . HIS B 1 82 ? 8.625 -15.32 -8.086 1 94.31 82 HIS B N 1
ATOM 3848 C CA . HIS B 1 82 ? 7.379 -14.641 -7.738 1 94.31 82 HIS B CA 1
ATOM 3849 C C . HIS B 1 82 ? 7.461 -13.148 -8.031 1 94.31 82 HIS B C 1
ATOM 3851 O O . HIS B 1 82 ? 8.25 -12.438 -7.406 1 94.31 82 HIS B O 1
ATOM 3857 N N . GLY B 1 83 ? 6.641 -12.703 -8.922 1 93.5 83 GLY B N 1
ATOM 3858 C CA . GLY B 1 83 ? 6.613 -11.297 -9.305 1 93.5 83 GLY B CA 1
ATOM 3859 C C . GLY B 1 83 ? 5.75 -10.445 -8.391 1 93.5 83 GLY B C 1
ATOM 3860 O O . GLY B 1 83 ? 5.836 -9.219 -8.422 1 93.5 83 GLY B O 1
ATOM 3861 N N . LYS B 1 84 ? 4.965 -11.094 -7.586 1 88.88 84 LYS B N 1
ATOM 3862 C CA . LYS B 1 84 ? 4.051 -10.367 -6.707 1 88.88 84 LYS B CA 1
ATOM 3863 C C . LYS B 1 84 ? 4.82 -9.484 -5.734 1 88.88 84 LYS B C 1
ATOM 3865 O O . LYS B 1 84 ? 4.273 -8.508 -5.207 1 88.88 84 LYS B O 1
ATOM 3870 N N . THR B 1 85 ? 6.051 -9.805 -5.531 1 86.38 85 THR B N 1
ATOM 3871 C CA . THR B 1 85 ? 6.887 -9.047 -4.609 1 86.38 85 THR B CA 1
ATOM 3872 C C . THR B 1 85 ? 7.113 -7.629 -5.125 1 86.38 85 THR B C 1
ATOM 3874 O O . THR B 1 85 ? 6.887 -6.652 -4.406 1 86.38 85 THR B O 1
ATOM 3877 N N . SER B 1 86 ? 7.457 -7.516 -6.34 1 91.56 86 SER B N 1
ATOM 3878 C CA . SER B 1 86 ? 7.84 -6.207 -6.867 1 91.56 86 SER B CA 1
ATOM 3879 C C . SER B 1 86 ? 6.707 -5.59 -7.684 1 91.56 86 SER B C 1
ATOM 3881 O O . SER B 1 86 ? 6.527 -4.371 -7.68 1 91.56 86 SER B O 1
ATOM 3883 N N . MET B 1 87 ? 5.98 -6.488 -8.359 1 95.19 87 MET B N 1
ATOM 3884 C CA . MET B 1 87 ? 4.98 -6.027 -9.32 1 95.19 87 MET B CA 1
ATOM 3885 C C . MET B 1 87 ? 5.547 -4.922 -10.203 1 95.19 87 MET B C 1
ATOM 3887 O O . MET B 1 87 ? 4.902 -3.889 -10.398 1 95.19 87 MET B O 1
ATOM 3891 N N . ALA B 1 88 ? 6.723 -5.148 -10.68 1 96 88 ALA B N 1
ATOM 3892 C CA . ALA B 1 88 ? 7.449 -4.195 -11.516 1 96 88 ALA B CA 1
ATOM 3893 C C . ALA B 1 88 ? 7.84 -4.824 -12.852 1 96 88 ALA B C 1
ATOM 3895 O O . ALA B 1 88 ? 8.773 -5.625 -12.922 1 96 88 ALA B O 1
ATOM 3896 N N . PRO B 1 89 ? 7.188 -4.41 -13.938 1 96.81 89 PRO B N 1
ATOM 3897 C CA . PRO B 1 89 ? 7.438 -5.016 -15.25 1 96.81 89 PRO B CA 1
ATOM 3898 C C . PRO B 1 89 ? 8.898 -4.91 -15.672 1 96.81 89 PRO B C 1
ATOM 3900 O O . PRO B 1 89 ? 9.43 -5.836 -16.297 1 96.81 89 PRO B O 1
ATOM 3903 N N . GLN B 1 90 ? 9.539 -3.779 -15.297 1 96.5 90 GLN B N 1
ATOM 3904 C CA . GLN B 1 90 ? 10.953 -3.643 -15.625 1 96.5 90 GLN B CA 1
ATOM 3905 C C . GLN B 1 90 ? 11.789 -4.734 -14.961 1 96.5 90 GLN B C 1
ATOM 3907 O O . GLN B 1 90 ? 12.711 -5.277 -15.562 1 96.5 90 GLN B O 1
ATOM 3912 N N . LEU B 1 91 ? 11.438 -5.062 -13.742 1 95.94 91 LEU B N 1
ATOM 3913 C CA . LEU B 1 91 ? 12.164 -6.109 -13.031 1 95.94 91 LEU B CA 1
ATOM 3914 C C . LEU B 1 91 ? 11.805 -7.488 -13.578 1 95.94 91 LEU B C 1
ATOM 3916 O O . LEU B 1 91 ? 12.656 -8.375 -13.648 1 95.94 91 LEU B O 1
ATOM 3920 N N . PHE B 1 92 ? 10.523 -7.68 -14 1 97.06 92 PHE B N 1
ATOM 3921 C CA . PHE B 1 92 ? 10.148 -8.922 -14.664 1 97.06 92 PHE B CA 1
ATOM 3922 C C . PHE B 1 92 ? 11.031 -9.172 -15.883 1 97.06 92 PHE B C 1
ATOM 3924 O O . PHE B 1 92 ? 11.602 -10.25 -16.031 1 97.06 92 PHE B O 1
ATOM 3931 N N . HIS B 1 93 ? 11.148 -8.164 -16.672 1 96.56 93 HIS B N 1
ATOM 3932 C CA . HIS B 1 93 ? 11.906 -8.312 -17.922 1 96.56 93 HIS B CA 1
ATOM 3933 C C . HIS B 1 93 ? 13.391 -8.523 -17.641 1 96.56 93 HIS B C 1
ATOM 3935 O O . HIS B 1 93 ? 14.047 -9.305 -18.312 1 96.56 93 HIS B O 1
ATOM 3941 N N . ARG B 1 94 ? 13.922 -7.805 -16.625 1 95.69 94 ARG B N 1
ATOM 3942 C CA . ARG B 1 94 ? 15.312 -8.031 -16.25 1 95.69 94 ARG B CA 1
ATOM 3943 C C . ARG B 1 94 ? 15.531 -9.477 -15.812 1 95.69 94 ARG B C 1
ATOM 3945 O O . ARG B 1 94 ? 16.547 -10.086 -16.141 1 95.69 94 ARG B O 1
ATOM 3952 N N . GLN B 1 95 ? 14.609 -10.016 -15.055 1 96.69 95 GLN B N 1
ATOM 3953 C CA . GLN B 1 95 ? 14.703 -11.398 -14.609 1 96.69 95 GLN B CA 1
ATOM 3954 C C . GLN B 1 95 ? 14.664 -12.359 -15.797 1 96.69 95 GLN B C 1
ATOM 3956 O O . GLN B 1 95 ? 15.438 -13.32 -15.852 1 96.69 95 GLN B O 1
ATOM 3961 N N . ILE B 1 96 ? 13.797 -12.086 -16.75 1 96.69 96 ILE B N 1
ATOM 3962 C CA . ILE B 1 96 ? 13.695 -12.914 -17.938 1 96.69 96 ILE B CA 1
ATOM 3963 C C . ILE B 1 96 ? 14.977 -12.797 -18.766 1 96.69 96 ILE B C 1
ATOM 3965 O O . ILE B 1 96 ? 15.484 -13.805 -19.281 1 96.69 96 ILE B O 1
ATOM 3969 N N . GLU B 1 97 ? 15.531 -11.594 -18.828 1 95.88 97 GLU B N 1
ATOM 3970 C CA . GLU B 1 97 ? 16.797 -11.391 -19.531 1 95.88 97 GLU B CA 1
ATOM 3971 C C . GLU B 1 97 ? 17.922 -12.172 -18.859 1 95.88 97 GLU B C 1
ATOM 3973 O O . GLU B 1 97 ? 18.875 -12.586 -19.531 1 95.88 97 GLU B O 1
ATOM 3978 N N . HIS B 1 98 ? 17.734 -12.367 -17.594 1 96.44 98 HIS B N 1
ATOM 3979 C CA . HIS B 1 98 ? 18.719 -13.141 -16.859 1 96.44 98 HIS B CA 1
ATOM 3980 C C . HIS B 1 98 ? 18.328 -14.609 -16.781 1 96.44 98 HIS B C 1
ATOM 3982 O O . HIS B 1 98 ? 18.703 -15.312 -15.844 1 96.44 98 HIS B O 1
ATOM 3988 N N . GLY B 1 99 ? 17.469 -15.055 -17.609 1 95.75 99 GLY B N 1
ATOM 3989 C CA . GLY B 1 99 ? 17.266 -16.484 -17.812 1 95.75 99 GLY B CA 1
ATOM 3990 C C . GLY B 1 99 ? 16 -17.016 -17.172 1 95.75 99 GLY B C 1
ATOM 3991 O O . GLY B 1 99 ? 15.711 -18.203 -17.234 1 95.75 99 GLY B O 1
ATOM 3992 N N . ALA B 1 100 ? 15.211 -16.203 -16.531 1 96.81 100 ALA B N 1
ATOM 3993 C CA . ALA B 1 100 ? 13.969 -16.688 -15.938 1 96.81 100 ALA B CA 1
ATOM 3994 C C . ALA B 1 100 ? 13.047 -17.266 -17.016 1 96.81 100 ALA B C 1
ATOM 3996 O O . ALA B 1 100 ? 12.938 -16.703 -18.109 1 96.81 100 ALA B O 1
ATOM 3997 N N . TRP B 1 101 ? 12.445 -18.359 -16.672 1 97.38 101 TRP B N 1
ATOM 3998 C CA . TRP B 1 101 ? 11.492 -19.047 -17.531 1 97.38 101 TRP B CA 1
ATOM 3999 C C . TRP B 1 101 ? 10.227 -18.203 -17.719 1 97.38 101 TRP B C 1
ATOM 4001 O O . TRP B 1 101 ? 9.688 -18.125 -18.828 1 97.38 101 TRP B O 1
ATOM 4011 N N . GLY B 1 102 ? 9.797 -17.594 -16.812 1 97.75 102 GLY B N 1
ATOM 4012 C CA . GLY B 1 102 ? 8.586 -16.797 -16.688 1 97.75 102 GLY B CA 1
ATOM 4013 C C . GLY B 1 102 ? 8.453 -16.109 -15.336 1 97.75 102 GLY B C 1
ATOM 4014 O O . GLY B 1 102 ? 9.445 -15.883 -14.648 1 97.75 102 GLY B O 1
ATOM 4015 N N . ILE B 1 103 ? 7.246 -15.703 -15.031 1 98 103 ILE B N 1
ATOM 4016 C CA . ILE B 1 103 ? 6.977 -15.016 -13.773 1 98 103 ILE B CA 1
ATOM 4017 C C . ILE B 1 103 ? 5.848 -15.719 -13.023 1 98 103 ILE B C 1
ATOM 4019 O O . ILE B 1 103 ? 4.855 -16.141 -13.633 1 98 103 ILE B O 1
ATOM 4023 N N . THR B 1 104 ? 6.035 -15.906 -11.727 1 98.06 104 THR B N 1
ATOM 4024 C CA . THR B 1 104 ? 4.992 -16.453 -10.875 1 98.06 104 THR B CA 1
ATOM 4025 C C . THR B 1 104 ? 4.156 -15.344 -10.25 1 98.06 104 THR B C 1
ATOM 4027 O O . THR B 1 104 ? 4.699 -14.336 -9.789 1 98.06 104 THR B O 1
ATOM 4030 N N . LEU B 1 105 ? 2.875 -15.484 -10.352 1 97.5 105 LEU B N 1
ATOM 4031 C CA . LEU B 1 105 ? 1.94 -14.516 -9.789 1 97.5 105 LEU B CA 1
ATOM 4032 C C . LEU B 1 105 ? 0.877 -15.203 -8.945 1 97.5 105 LEU B C 1
ATOM 4034 O O . LEU B 1 105 ? 0.842 -16.438 -8.867 1 97.5 105 LEU B O 1
ATOM 4038 N N . ALA B 1 106 ? 0.017 -14.406 -8.266 1 96.25 106 ALA B N 1
ATOM 4039 C CA . ALA B 1 106 ? -0.827 -15.039 -7.258 1 96.25 106 ALA B CA 1
ATOM 4040 C C . ALA B 1 106 ? -2.305 -14.781 -7.539 1 96.25 106 ALA B C 1
ATOM 4042 O O . ALA B 1 106 ? -3.166 -15.555 -7.121 1 96.25 106 ALA B O 1
ATOM 4043 N N . VAL B 1 107 ? -2.643 -13.656 -8.219 1 96.5 107 VAL B N 1
ATOM 4044 C CA . VAL B 1 107 ? -4.039 -13.32 -8.469 1 96.5 107 VAL B CA 1
ATOM 4045 C C . VAL B 1 107 ? -4.191 -12.773 -9.891 1 96.5 107 VAL B C 1
ATOM 4047 O O . VAL B 1 107 ? -3.213 -12.344 -10.508 1 96.5 107 VAL B O 1
ATOM 4050 N N . PRO B 1 108 ? -5.41 -12.727 -10.422 1 96.5 108 PRO B N 1
ATOM 4051 C CA . PRO B 1 108 ? -5.645 -12.367 -11.82 1 96.5 108 PRO B CA 1
ATOM 4052 C C . PRO B 1 108 ? -5.145 -10.969 -12.164 1 96.5 108 PRO B C 1
ATOM 4054 O O . PRO B 1 108 ? -4.551 -10.758 -13.227 1 96.5 108 PRO B O 1
ATOM 4057 N N . HIS B 1 109 ? -5.328 -10.031 -11.305 1 95.62 109 HIS B N 1
ATOM 4058 C CA . HIS B 1 109 ? -4.883 -8.68 -11.609 1 95.62 109 HIS B CA 1
ATOM 4059 C C . HIS B 1 109 ? -3.387 -8.641 -11.914 1 95.62 109 HIS B C 1
ATOM 4061 O O . HIS B 1 109 ? -2.943 -7.91 -12.797 1 95.62 109 HIS B O 1
ATOM 4067 N N . GLN B 1 110 ? -2.648 -9.391 -11.203 1 97.19 110 GLN B N 1
ATOM 4068 C CA . GLN B 1 110 ? -1.209 -9.461 -11.43 1 97.19 110 GLN B CA 1
ATOM 4069 C C . GLN B 1 110 ? -0.896 -10.047 -12.805 1 97.19 110 GLN B C 1
ATOM 4071 O O . GLN B 1 110 ? 0.046 -9.617 -13.469 1 97.19 110 GLN B O 1
ATOM 4076 N N . VAL B 1 111 ? -1.725 -10.992 -13.227 1 97.75 111 VAL B N 1
ATOM 4077 C CA . VAL B 1 111 ? -1.585 -11.586 -14.547 1 97.75 111 VAL B CA 1
ATOM 4078 C C . VAL B 1 111 ? -1.841 -10.523 -15.617 1 97.75 111 VAL B C 1
ATOM 4080 O O . VAL B 1 111 ? -1.112 -10.445 -16.609 1 97.75 111 VAL B O 1
ATOM 4083 N N . TRP B 1 112 ? -2.838 -9.633 -15.375 1 96.62 112 TRP B N 1
ATOM 4084 C CA . TRP B 1 112 ? -3.152 -8.57 -16.328 1 96.62 112 TRP B CA 1
ATOM 4085 C C . TRP B 1 112 ? -1.976 -7.617 -16.484 1 96.62 112 TRP B C 1
ATOM 4087 O O . TRP B 1 112 ? -1.637 -7.223 -17.594 1 96.62 112 TRP B O 1
ATOM 4097 N N . VAL B 1 113 ? -1.371 -7.301 -15.352 1 96.44 113 VAL B N 1
ATOM 4098 C CA . VAL B 1 113 ? -0.216 -6.41 -15.391 1 96.44 113 VAL B CA 1
ATOM 4099 C C . VAL B 1 113 ? 0.909 -7.055 -16.188 1 96.44 113 VAL B C 1
ATOM 4101 O O . VAL B 1 113 ? 1.458 -6.441 -17.109 1 96.44 113 VAL B O 1
ATOM 4104 N N . ALA B 1 114 ? 1.204 -8.328 -15.859 1 97.31 114 ALA B N 1
ATOM 4105 C CA . ALA B 1 114 ? 2.291 -9.023 -16.547 1 97.31 114 ALA B CA 1
ATOM 4106 C C . ALA B 1 114 ? 2.023 -9.125 -18.047 1 97.31 114 ALA B C 1
ATOM 4108 O O . ALA B 1 114 ? 2.906 -8.844 -18.859 1 97.31 114 ALA B O 1
ATOM 4109 N N . ARG B 1 115 ? 0.803 -9.445 -18.422 1 96.81 115 ARG B N 1
ATOM 4110 C CA . ARG B 1 115 ? 0.44 -9.602 -19.828 1 96.81 115 ARG B CA 1
ATOM 4111 C C . ARG B 1 115 ? 0.493 -8.258 -20.562 1 96.81 115 ARG B C 1
ATOM 4113 O O . ARG B 1 115 ? 0.921 -8.195 -21.719 1 96.81 115 ARG B O 1
ATOM 4120 N N . ALA B 1 116 ? 0.09 -7.207 -19.828 1 95.19 116 ALA B N 1
ATOM 4121 C CA . ALA B 1 116 ? 0.11 -5.875 -20.438 1 95.19 116 ALA B CA 1
ATOM 4122 C C . ALA B 1 116 ? 1.528 -5.473 -20.828 1 95.19 116 ALA B C 1
ATOM 4124 O O . ALA B 1 116 ? 1.72 -4.664 -21.75 1 95.19 116 ALA B O 1
ATOM 4125 N N . PHE B 1 117 ? 2.471 -6.105 -20.188 1 95.88 117 PHE B N 1
ATOM 4126 C CA . PHE B 1 117 ? 3.852 -5.727 -20.469 1 95.88 117 PHE B CA 1
ATOM 4127 C C . PHE B 1 117 ? 4.609 -6.879 -21.109 1 95.88 117 PHE B C 1
ATOM 4129 O O . PHE B 1 117 ? 5.832 -6.973 -20.984 1 95.88 117 PHE B O 1
ATOM 4136 N N . GLY B 1 118 ? 3.924 -7.832 -21.641 1 94.94 118 GLY B N 1
ATOM 4137 C CA . GLY B 1 118 ? 4.488 -8.75 -22.609 1 94.94 118 GLY B CA 1
ATOM 4138 C C . GLY B 1 118 ? 5.031 -10.023 -22 1 94.94 118 GLY B C 1
ATOM 4139 O O . GLY B 1 118 ? 5.766 -10.766 -22.641 1 94.94 118 GLY B O 1
ATOM 4140 N N . ILE B 1 119 ? 4.734 -10.281 -20.766 1 96.88 119 ILE B N 1
ATOM 4141 C CA . ILE B 1 119 ? 5.172 -11.555 -20.188 1 96.88 119 ILE B CA 1
ATOM 4142 C C . ILE B 1 119 ? 4.387 -12.703 -20.812 1 96.88 119 ILE B C 1
ATOM 4144 O O . ILE B 1 119 ? 3.152 -12.672 -20.844 1 96.88 119 ILE B O 1
ATOM 4148 N N . GLU B 1 120 ? 5.094 -13.703 -21.219 1 96.81 120 GLU B N 1
ATOM 4149 C CA . GLU B 1 120 ? 4.461 -14.734 -22.031 1 96.81 120 GLU B CA 1
ATOM 4150 C C . GLU B 1 120 ? 4.258 -16.016 -21.25 1 96.81 120 GLU B C 1
ATOM 4152 O O . GLU B 1 120 ? 3.492 -16.891 -21.656 1 96.81 120 GLU B O 1
ATOM 4157 N N . ARG B 1 121 ? 5.023 -16.219 -20.25 1 98.44 121 ARG B N 1
ATOM 4158 C CA . ARG B 1 121 ? 4.91 -17.406 -19.406 1 98.44 121 ARG B CA 1
ATOM 4159 C C . ARG B 1 121 ? 4.621 -17.047 -17.953 1 98.44 121 ARG B C 1
ATOM 4161 O O . ARG B 1 121 ? 5.406 -16.328 -17.328 1 98.44 121 ARG B O 1
ATOM 4168 N N . ILE B 1 122 ? 3.457 -17.469 -17.516 1 98.62 122 ILE B N 1
ATOM 4169 C CA . ILE B 1 122 ? 3.01 -17.078 -16.188 1 98.62 122 ILE B CA 1
ATOM 4170 C C . ILE B 1 122 ? 2.553 -18.312 -15.422 1 98.62 122 ILE B C 1
ATOM 4172 O O . ILE B 1 122 ? 1.773 -19.125 -15.93 1 98.62 122 ILE B O 1
ATOM 4176 N N . PHE B 1 123 ? 3.117 -18.562 -14.305 1 98.56 123 PHE B N 1
ATOM 4177 C CA . PHE B 1 123 ? 2.645 -19.531 -13.328 1 98.56 123 PHE B CA 1
ATOM 4178 C C . PHE B 1 123 ? 1.824 -18.844 -12.234 1 98.56 123 PHE B C 1
ATOM 4180 O O . PHE B 1 123 ? 2.359 -18.062 -11.445 1 98.56 123 PHE B O 1
ATOM 4187 N N . LEU B 1 124 ? 0.504 -19.016 -12.227 1 98.44 124 LEU B N 1
ATOM 4188 C CA . LEU B 1 124 ? -0.327 -18.484 -11.148 1 98.44 124 LEU B CA 1
ATOM 4189 C C . LEU B 1 124 ? -0.34 -19.453 -9.961 1 98.44 124 LEU B C 1
ATOM 4191 O O . LEU B 1 124 ? -1.069 -20.438 -9.969 1 98.44 124 LEU B O 1
ATOM 4195 N N . ALA B 1 125 ? 0.46 -19.125 -8.961 1 97.25 125 ALA B N 1
ATOM 4196 C CA . ALA B 1 125 ? 0.613 -20 -7.793 1 97.25 125 ALA B CA 1
ATOM 4197 C C . ALA B 1 125 ? -0.553 -19.812 -6.824 1 97.25 125 ALA B C 1
ATOM 4199 O O . ALA B 1 125 ? -0.354 -19.453 -5.66 1 97.25 125 ALA B O 1
ATOM 4200 N N . ASN B 1 126 ? -1.745 -20.047 -7.27 1 97.81 126 ASN B N 1
ATOM 4201 C CA . ASN B 1 126 ? -3.012 -19.984 -6.547 1 97.81 126 ASN B CA 1
ATOM 4202 C C . ASN B 1 126 ? -4.133 -20.672 -7.316 1 97.81 126 ASN B C 1
ATOM 4204 O O . ASN B 1 126 ? -3.994 -20.953 -8.508 1 97.81 126 ASN B O 1
ATOM 4208 N N . GLU B 1 127 ? -5.238 -21.094 -6.574 1 98.69 127 GLU B N 1
ATOM 4209 C CA . GLU B 1 127 ? -6.457 -21.547 -7.234 1 98.69 127 GLU B CA 1
ATOM 4210 C C . GLU B 1 127 ? -7.223 -20.375 -7.848 1 98.69 127 GLU B C 1
ATOM 4212 O O . GLU B 1 127 ? -7.211 -19.266 -7.309 1 98.69 127 GLU B O 1
ATOM 4217 N N . LEU B 1 128 ? -7.809 -20.578 -8.938 1 98.38 128 LEU B N 1
ATOM 4218 C CA . LEU B 1 128 ? -8.594 -19.578 -9.641 1 98.38 128 LEU B CA 1
ATOM 4219 C C . LEU B 1 128 ? -9.977 -20.125 -10 1 98.38 128 LEU B C 1
ATOM 4221 O O . LEU B 1 128 ? -10.094 -21 -10.852 1 98.38 128 LEU B O 1
ATOM 4225 N N . VAL B 1 129 ? -11.008 -19.578 -9.383 1 98.25 129 VAL B N 1
ATOM 4226 C CA . VAL B 1 129 ? -12.344 -20.109 -9.648 1 98.25 129 VAL B CA 1
ATOM 4227 C C . VAL B 1 129 ? -13.281 -18.984 -10.07 1 98.25 129 VAL B C 1
ATOM 4229 O O . VAL B 1 129 ? -14.461 -19.219 -10.328 1 98.25 129 VAL B O 1
ATOM 4232 N N . ASP B 1 130 ? -12.758 -17.734 -10.164 1 97.75 130 ASP B N 1
ATOM 4233 C CA . ASP B 1 130 ? -13.539 -16.578 -10.594 1 97.75 130 ASP B CA 1
ATOM 4234 C C . ASP B 1 130 ? -13.898 -16.688 -12.078 1 97.75 130 ASP B C 1
ATOM 4236 O O . ASP B 1 130 ? -13.008 -16.719 -12.93 1 97.75 130 ASP B O 1
ATOM 4240 N N . PRO B 1 131 ? -15.195 -16.703 -12.414 1 97.62 131 PRO B N 1
ATOM 4241 C CA . PRO B 1 131 ? -15.578 -16.922 -13.812 1 97.62 131 PRO B CA 1
ATOM 4242 C C . PRO B 1 131 ? -15.109 -15.812 -14.742 1 97.62 131 PRO B C 1
ATOM 4244 O O . PRO B 1 131 ? -14.68 -16.078 -15.867 1 97.62 131 PRO B O 1
ATOM 4247 N N . ALA B 1 132 ? -15.211 -14.586 -14.32 1 97.5 132 ALA B N 1
ATOM 4248 C CA . ALA B 1 132 ? -14.805 -13.469 -15.172 1 97.5 132 ALA B CA 1
ATOM 4249 C C . ALA B 1 132 ? -13.305 -13.539 -15.477 1 97.5 132 ALA B C 1
ATOM 4251 O O . ALA B 1 132 ? -12.891 -13.32 -16.625 1 97.5 132 ALA B O 1
ATOM 4252 N N . ALA B 1 133 ? -12.531 -13.852 -14.469 1 97.94 133 ALA B N 1
ATOM 4253 C CA . ALA B 1 133 ? -11.086 -13.961 -14.648 1 97.94 133 ALA B CA 1
ATOM 4254 C C . ALA B 1 133 ? -10.734 -15.141 -15.555 1 97.94 133 ALA B C 1
ATOM 4256 O O . ALA B 1 133 ? -9.859 -15.031 -16.406 1 97.94 133 ALA B O 1
ATOM 4257 N N . LEU B 1 134 ? -11.422 -16.234 -15.352 1 98.62 134 LEU B N 1
ATOM 4258 C CA . LEU B 1 134 ? -11.164 -17.422 -16.156 1 98.62 134 LEU B CA 1
ATOM 4259 C C . LEU B 1 134 ? -11.484 -17.172 -17.625 1 98.62 134 LEU B C 1
ATOM 4261 O O . LEU B 1 134 ? -10.734 -17.578 -18.516 1 98.62 134 LEU B O 1
ATOM 4265 N N . ARG B 1 135 ? -12.523 -16.5 -17.891 1 97.75 135 ARG B N 1
ATOM 4266 C CA . ARG B 1 135 ? -12.891 -16.172 -19.266 1 97.75 135 ARG B CA 1
ATOM 4267 C C . ARG B 1 135 ? -11.852 -15.266 -19.906 1 97.75 135 ARG B C 1
ATOM 4269 O O . ARG B 1 135 ? -11.5 -15.445 -21.078 1 97.75 135 ARG B O 1
ATOM 4276 N N . ARG B 1 136 ? -11.391 -14.352 -19.109 1 97.31 136 ARG B N 1
ATOM 4277 C CA . ARG B 1 136 ? -10.359 -13.461 -19.625 1 97.31 136 ARG B CA 1
ATOM 4278 C C . ARG B 1 136 ? -9.086 -14.234 -19.953 1 97.31 136 ARG B C 1
ATOM 4280 O O . ARG B 1 136 ? -8.453 -13.992 -20.984 1 97.31 136 ARG B O 1
ATOM 4287 N N . ILE B 1 137 ? -8.664 -15.125 -19.094 1 97.81 137 ILE B N 1
ATOM 4288 C CA . ILE B 1 137 ? -7.492 -15.953 -19.344 1 97.81 137 ILE B CA 1
ATOM 4289 C C . ILE B 1 137 ? -7.695 -16.781 -20.609 1 97.81 137 ILE B C 1
ATOM 4291 O O . ILE B 1 137 ? -6.793 -16.875 -21.438 1 97.81 137 ILE B O 1
ATOM 4295 N N . ALA B 1 138 ? -8.883 -17.359 -20.734 1 98.06 138 ALA B N 1
ATOM 4296 C CA . ALA B 1 138 ? -9.203 -18.141 -21.922 1 98.06 138 ALA B CA 1
ATOM 4297 C C . ALA B 1 138 ? -9.102 -17.312 -23.188 1 98.06 138 ALA B C 1
ATOM 4299 O O . ALA B 1 138 ? -8.586 -17.766 -24.203 1 98.06 138 ALA B O 1
ATOM 4300 N N . ASP B 1 139 ? -9.578 -16.078 -23.094 1 97.25 139 ASP B N 1
ATOM 4301 C CA . ASP B 1 139 ? -9.492 -15.156 -24.234 1 97.25 139 ASP B CA 1
ATOM 4302 C C . ASP B 1 139 ? -8.039 -14.859 -24.578 1 97.25 139 ASP B C 1
ATOM 4304 O O . ASP B 1 139 ? -7.684 -14.797 -25.766 1 97.25 139 ASP B O 1
ATOM 4308 N N . ASP B 1 140 ? -7.227 -14.648 -23.578 1 96.94 140 ASP B N 1
ATOM 4309 C CA . ASP B 1 140 ? -5.805 -14.391 -23.797 1 96.94 140 ASP B CA 1
ATOM 4310 C C . ASP B 1 140 ? -5.129 -15.586 -24.469 1 96.94 140 ASP B C 1
ATOM 4312 O O . ASP B 1 140 ? -4.324 -15.414 -25.375 1 96.94 140 ASP B O 1
ATOM 4316 N N . LEU B 1 141 ? -5.445 -16.766 -23.984 1 97.81 141 LEU B N 1
ATOM 4317 C CA . LEU B 1 141 ? -4.879 -17.984 -24.547 1 97.81 141 LEU B CA 1
ATOM 4318 C C . LEU B 1 141 ? -5.293 -18.172 -26 1 97.81 141 LEU B C 1
ATOM 4320 O O . LEU B 1 141 ? -4.484 -18.578 -26.828 1 97.81 141 LEU B O 1
ATOM 4324 N N . ALA B 1 142 ? -6.508 -17.844 -26.281 1 97.56 142 ALA B N 1
ATOM 4325 C CA . ALA B 1 142 ? -7.016 -17.969 -27.641 1 97.56 142 ALA B CA 1
ATOM 4326 C C . ALA B 1 142 ? -6.348 -16.969 -28.578 1 97.56 142 ALA B C 1
ATOM 4328 O O . ALA B 1 142 ? -6.051 -17.281 -29.734 1 97.56 142 ALA B O 1
ATOM 4329 N N . ALA B 1 143 ? -6.082 -15.828 -28.047 1 96.44 143 ALA B N 1
ATOM 4330 C CA . ALA B 1 143 ? -5.59 -14.727 -28.859 1 96.44 143 ALA B CA 1
ATOM 4331 C C . ALA B 1 143 ? -4.082 -14.82 -29.078 1 96.44 143 ALA B C 1
ATOM 4333 O O . ALA B 1 143 ? -3.543 -14.25 -30.031 1 96.44 143 ALA B O 1
ATOM 4334 N N . ASP B 1 144 ? -3.371 -15.523 -28.219 1 96.94 144 ASP B N 1
ATOM 4335 C CA . ASP B 1 144 ? -1.912 -15.57 -28.234 1 96.94 144 ASP B CA 1
ATOM 4336 C C . ASP B 1 144 ? -1.401 -17 -28.094 1 96.94 144 ASP B C 1
ATOM 4338 O O . ASP B 1 144 ? -1.235 -17.5 -26.984 1 96.94 144 ASP B O 1
ATOM 4342 N N . PRO B 1 145 ? -1.029 -17.594 -29.156 1 95.25 145 PRO B N 1
ATOM 4343 C CA . PRO B 1 145 ? -0.589 -19 -29.109 1 95.25 145 PRO B CA 1
ATOM 4344 C C . PRO B 1 145 ? 0.683 -19.188 -28.297 1 95.25 145 PRO B C 1
ATOM 4346 O O . PRO B 1 145 ? 0.979 -20.312 -27.859 1 95.25 145 PRO B O 1
ATOM 4349 N N . ASP B 1 146 ? 1.374 -18.094 -28.109 1 94.81 146 ASP B N 1
ATOM 4350 C CA . ASP B 1 146 ? 2.643 -18.203 -27.391 1 94.81 146 ASP B CA 1
ATOM 4351 C C . ASP B 1 146 ? 2.445 -18.016 -25.891 1 94.81 146 ASP B C 1
ATOM 4353 O O . ASP B 1 146 ? 3.363 -18.25 -25.109 1 94.81 146 ASP B O 1
ATOM 4357 N N . PHE B 1 147 ? 1.267 -17.562 -25.5 1 97.12 147 PHE B N 1
ATOM 4358 C CA . PHE B 1 147 ? 0.991 -17.375 -24.078 1 97.12 147 PHE B CA 1
ATOM 4359 C C . PHE B 1 147 ? 0.851 -18.719 -23.359 1 97.12 147 PHE B C 1
ATOM 4361 O O . PHE B 1 147 ? 0.038 -19.547 -23.766 1 97.12 147 PHE B O 1
ATOM 4368 N N . ARG B 1 148 ? 1.705 -18.938 -22.391 1 98.06 148 ARG B N 1
ATOM 4369 C CA . ARG B 1 148 ? 1.642 -20.125 -21.531 1 98.06 148 ARG B CA 1
ATOM 4370 C C . ARG B 1 148 ? 1.207 -19.75 -20.109 1 98.06 148 ARG B C 1
ATOM 4372 O O . ARG B 1 148 ? 1.826 -18.906 -19.469 1 98.06 148 ARG B O 1
ATOM 4379 N N . PHE B 1 149 ? 0.124 -20.344 -19.734 1 98.56 149 PHE B N 1
ATOM 4380 C CA . PHE B 1 149 ? -0.448 -20.078 -18.422 1 98.56 149 PHE B CA 1
ATOM 4381 C C . PHE B 1 149 ? -0.718 -21.375 -17.672 1 98.56 149 PHE B C 1
ATOM 4383 O O . PHE B 1 149 ? -1.271 -22.312 -18.25 1 98.56 149 PHE B O 1
ATOM 4390 N N . VAL B 1 150 ? -0.247 -21.484 -16.438 1 98.62 150 VAL B N 1
ATOM 4391 C CA . VAL B 1 150 ? -0.498 -22.625 -15.57 1 98.62 150 VAL B CA 1
ATOM 4392 C C . VAL B 1 150 ? -0.987 -22.156 -14.203 1 98.62 150 VAL B C 1
ATOM 4394 O O . VAL B 1 150 ? -0.496 -21.156 -13.672 1 98.62 150 VAL B O 1
ATOM 4397 N N . CYS B 1 151 ? -1.948 -22.797 -13.602 1 98.69 151 CYS B N 1
ATOM 4398 C CA . CYS B 1 151 ? -2.387 -22.453 -12.258 1 98.69 151 CYS B CA 1
ATOM 4399 C C . CYS B 1 151 ? -2.686 -23.703 -11.438 1 98.69 151 CYS B C 1
ATOM 4401 O O . CYS B 1 151 ? -2.631 -24.828 -11.961 1 98.69 151 CYS B O 1
ATOM 4403 N N . TYR B 1 152 ? -2.971 -23.578 -10.164 1 98.75 152 TYR B N 1
ATOM 4404 C CA . TYR B 1 152 ? -3.219 -24.672 -9.234 1 98.75 152 TYR B CA 1
ATOM 4405 C C . TYR B 1 152 ? -4.648 -25.172 -9.359 1 98.75 152 TYR B C 1
ATOM 4407 O O . TYR B 1 152 ? -5.559 -24.422 -9.688 1 98.75 152 TYR B O 1
ATOM 4415 N N . VAL B 1 153 ? -4.844 -26.406 -9.102 1 98.81 153 VAL B N 1
ATOM 4416 C CA . VAL B 1 153 ? -6.105 -26.984 -8.656 1 98.81 153 VAL B CA 1
ATOM 4417 C C . VAL B 1 153 ? -5.875 -27.828 -7.402 1 98.81 153 VAL B C 1
ATOM 4419 O O . VAL B 1 153 ? -4.855 -28.516 -7.285 1 98.81 153 VAL B O 1
ATOM 4422 N N . ASP B 1 154 ? -6.82 -27.75 -6.414 1 98.75 154 ASP B N 1
ATOM 4423 C CA . ASP B 1 154 ? -6.617 -28.547 -5.207 1 98.75 154 ASP B CA 1
ATOM 4424 C C . ASP B 1 154 ? -7.934 -29.156 -4.723 1 98.75 154 ASP B C 1
ATOM 4426 O O . ASP B 1 154 ? -8.031 -29.609 -3.578 1 98.75 154 ASP B O 1
ATOM 4430 N N . SER B 1 155 ? -9.023 -29.094 -5.551 1 98.62 155 SER B N 1
ATOM 4431 C CA . SER B 1 155 ? -10.289 -29.719 -5.172 1 98.62 155 SER B CA 1
ATOM 4432 C C . SER B 1 155 ? -11.125 -30.047 -6.398 1 98.62 155 SER B C 1
ATOM 4434 O O . SER B 1 155 ? -11 -29.406 -7.441 1 98.62 155 SER B O 1
ATOM 4436 N N . VAL B 1 156 ? -11.945 -31.078 -6.266 1 98.69 156 VAL B N 1
ATOM 4437 C CA . VAL B 1 156 ? -12.891 -31.453 -7.316 1 98.69 156 VAL B CA 1
ATOM 4438 C C . VAL B 1 156 ? -13.859 -30.297 -7.562 1 98.69 156 VAL B C 1
ATOM 4440 O O . VAL B 1 156 ? -14.148 -29.953 -8.711 1 98.69 156 VAL B O 1
ATOM 4443 N N . ARG B 1 157 ? -14.297 -29.688 -6.492 1 98.38 157 ARG B N 1
ATOM 4444 C CA . ARG B 1 157 ? -15.211 -28.547 -6.605 1 98.38 157 ARG B CA 1
ATOM 4445 C C . ARG B 1 157 ? -14.586 -27.422 -7.414 1 98.38 157 ARG B C 1
ATOM 4447 O O . ARG B 1 157 ? -15.25 -26.812 -8.258 1 98.38 157 ARG B O 1
ATOM 4454 N N . GLY B 1 158 ? -13.328 -27.078 -7.137 1 98.62 158 GLY B N 1
ATOM 4455 C CA . GLY B 1 158 ? -12.625 -26.078 -7.922 1 98.62 158 GLY B CA 1
ATOM 4456 C C . GLY B 1 158 ? -12.586 -26.406 -9.406 1 98.62 158 GLY B C 1
ATOM 4457 O O . GLY B 1 158 ? -12.812 -25.531 -10.242 1 98.62 158 GLY B O 1
ATOM 4458 N N . VAL B 1 159 ? -12.328 -27.672 -9.719 1 98.88 159 VAL B N 1
ATOM 4459 C CA . VAL B 1 159 ? -12.281 -28.125 -11.109 1 98.88 159 VAL B CA 1
ATOM 4460 C C . VAL B 1 159 ? -13.656 -27.938 -11.758 1 98.88 159 VAL B C 1
ATOM 4462 O O . VAL B 1 159 ? -13.742 -27.469 -12.891 1 98.88 159 VAL B O 1
ATOM 4465 N N . GLU B 1 160 ? -14.672 -28.297 -11.008 1 98.75 160 GLU B N 1
ATOM 4466 C CA . GLU B 1 160 ? -16.031 -28.141 -11.523 1 98.75 160 GLU B CA 1
ATOM 4467 C C . GLU B 1 160 ? -16.328 -26.672 -11.852 1 98.75 160 GLU B C 1
ATOM 4469 O O . GLU B 1 160 ? -16.922 -26.375 -12.891 1 98.75 160 GLU B O 1
ATOM 4474 N N . LEU B 1 161 ? -15.961 -25.797 -10.977 1 98.5 161 LEU B N 1
ATOM 4475 C CA . LEU B 1 161 ? -16.203 -24.359 -11.172 1 98.5 161 LEU B CA 1
ATOM 4476 C C . LEU B 1 161 ? -15.414 -23.844 -12.375 1 98.5 161 LEU B C 1
ATOM 4478 O O . LEU B 1 161 ? -15.945 -23.078 -13.18 1 98.5 161 LEU B O 1
ATOM 4482 N N . MET B 1 162 ? -14.156 -24.281 -12.492 1 98.88 162 MET B N 1
ATOM 4483 C CA . MET B 1 162 ? -13.344 -23.875 -13.633 1 98.88 162 MET B CA 1
ATOM 4484 C C . MET B 1 162 ? -13.953 -24.359 -14.945 1 98.88 162 MET B C 1
ATOM 4486 O O . MET B 1 162 ? -14.07 -23.594 -15.898 1 98.88 162 MET B O 1
ATOM 4490 N N . ASP B 1 163 ? -14.328 -25.594 -14.922 1 98.75 163 ASP B N 1
ATOM 4491 C CA . ASP B 1 163 ? -14.898 -26.188 -16.125 1 98.75 163 ASP B CA 1
ATOM 4492 C C . ASP B 1 163 ? -16.156 -25.438 -16.578 1 98.75 163 ASP B C 1
ATOM 4494 O O . ASP B 1 163 ? -16.312 -25.141 -17.75 1 98.75 163 ASP B O 1
ATOM 4498 N N . ALA B 1 164 ? -16.984 -25.156 -15.633 1 98.38 164 ALA B N 1
ATOM 4499 C CA . ALA B 1 164 ? -18.219 -24.438 -15.938 1 98.38 164 ALA B CA 1
ATOM 4500 C C . ALA B 1 164 ? -17.906 -23.062 -16.547 1 98.38 164 ALA B C 1
ATOM 4502 O O . ALA B 1 164 ? -18.531 -22.656 -17.516 1 98.38 164 ALA B O 1
ATOM 4503 N N . ALA B 1 165 ? -16.953 -22.359 -16.016 1 97.94 165 ALA B N 1
ATOM 4504 C CA . ALA B 1 165 ? -16.594 -21.016 -16.453 1 97.94 165 ALA B CA 1
ATOM 4505 C C . ALA B 1 165 ? -15.922 -21.031 -17.828 1 97.94 165 ALA B C 1
ATOM 4507 O O . ALA B 1 165 ? -16.016 -20.062 -18.578 1 97.94 165 ALA B O 1
ATOM 4508 N N . LEU B 1 166 ? -15.273 -22.141 -18.188 1 98.5 166 LEU B N 1
ATOM 4509 C CA . LEU B 1 166 ? -14.422 -22.203 -19.375 1 98.5 166 LEU B CA 1
ATOM 4510 C C . LEU B 1 166 ? -15.141 -22.906 -20.531 1 98.5 166 LEU B C 1
ATOM 4512 O O . LEU B 1 166 ? -14.539 -23.172 -21.562 1 98.5 166 LEU B O 1
ATOM 4516 N N . CYS B 1 167 ? -16.391 -23.188 -20.281 1 96.44 167 CYS B N 1
ATOM 4517 C CA . CYS B 1 167 ? -17.172 -23.812 -21.344 1 96.44 167 CYS B CA 1
ATOM 4518 C C . CYS B 1 167 ? -17.078 -23.016 -22.641 1 96.44 167 CYS B C 1
ATOM 4520 O O . CYS B 1 167 ? -17.312 -21.812 -22.641 1 96.44 167 CYS B O 1
ATOM 4522 N N . GLY B 1 168 ? -16.656 -23.656 -23.688 1 95.31 168 GLY B N 1
ATOM 4523 C CA . GLY B 1 168 ? -16.578 -23 -24.984 1 95.31 168 GLY B CA 1
ATOM 4524 C C . GLY B 1 168 ? -15.219 -22.406 -25.281 1 95.31 168 GLY B C 1
ATOM 4525 O O . GLY B 1 168 ? -14.992 -21.859 -26.375 1 95.31 168 GLY B O 1
ATOM 4526 N N . ALA B 1 169 ? -14.289 -22.516 -24.359 1 96.25 169 ALA B N 1
ATOM 4527 C CA . ALA B 1 169 ? -12.945 -21.984 -24.562 1 96.25 169 ALA B CA 1
ATOM 4528 C C . ALA B 1 169 ? -12.242 -22.703 -25.703 1 96.25 169 ALA B C 1
ATOM 4530 O O . ALA B 1 169 ? -12.406 -23.906 -25.891 1 96.25 169 ALA B O 1
ATOM 4531 N N . ALA B 1 170 ? -11.383 -21.984 -26.406 1 96.19 170 ALA B N 1
ATOM 4532 C CA . ALA B 1 170 ? -10.695 -22.516 -27.578 1 96.19 170 ALA B CA 1
ATOM 4533 C C . ALA B 1 170 ? -9.555 -23.453 -27.172 1 96.19 170 ALA B C 1
ATOM 4535 O O . ALA B 1 170 ? -9.234 -24.406 -27.906 1 96.19 170 ALA B O 1
ATOM 4536 N N . ARG B 1 171 ? -8.875 -23.156 -26.125 1 96.5 171 ARG B N 1
ATOM 4537 C CA . ARG B 1 171 ? -7.762 -23.922 -25.594 1 96.5 171 ARG B CA 1
ATOM 4538 C C . ARG B 1 171 ? -7.984 -24.266 -24.125 1 96.5 171 ARG B C 1
ATOM 4540 O O . ARG B 1 171 ? -8.547 -23.453 -23.375 1 96.5 171 ARG B O 1
ATOM 4547 N N . PRO B 1 172 ? -7.57 -25.422 -23.75 1 97.5 172 PRO B N 1
ATOM 4548 C CA . PRO B 1 172 ? -7.68 -25.734 -22.328 1 97.5 172 PRO B CA 1
ATOM 4549 C C . PRO B 1 172 ? -6.723 -24.906 -21.469 1 97.5 172 PRO B C 1
ATOM 4551 O O . PRO B 1 172 ? -5.699 -24.422 -21.969 1 97.5 172 PRO B O 1
ATOM 4554 N N . VAL B 1 173 ? -7.09 -24.688 -20.281 1 98.56 173 VAL B N 1
ATOM 4555 C CA . VAL B 1 173 ? -6.195 -24.094 -19.297 1 98.56 173 VAL B CA 1
ATOM 4556 C C . VAL B 1 173 ? -5.344 -25.188 -18.641 1 98.56 173 VAL B C 1
ATOM 4558 O O . VAL B 1 173 ? -5.875 -26.203 -18.172 1 98.56 173 VAL B O 1
ATOM 4561 N N . ASP B 1 174 ? -4.031 -25.031 -18.688 1 98.75 174 ASP B N 1
ATOM 4562 C CA . ASP B 1 174 ? -3.119 -25.953 -18.031 1 98.75 174 ASP B CA 1
ATOM 4563 C C . ASP B 1 174 ? -3.17 -25.797 -16.516 1 98.75 174 ASP B C 1
ATOM 4565 O O . ASP B 1 174 ? -3.125 -24.688 -16 1 98.75 174 ASP B O 1
ATOM 4569 N N . VAL B 1 175 ? -3.316 -26.922 -15.805 1 98.88 175 VAL B N 1
ATOM 4570 C CA . VAL B 1 175 ? -3.383 -26.875 -14.352 1 98.88 175 VAL B CA 1
ATOM 4571 C C . VAL B 1 175 ? -2.398 -27.891 -13.758 1 98.88 175 VAL B C 1
ATOM 4573 O O . VAL B 1 175 ? -2.02 -28.859 -14.422 1 98.88 175 VAL B O 1
ATOM 4576 N N . VAL B 1 176 ? -1.928 -27.625 -12.586 1 98.88 176 VAL B N 1
ATOM 4577 C CA . VAL B 1 176 ? -1.116 -28.562 -11.805 1 98.88 176 VAL B CA 1
ATOM 4578 C C . VAL B 1 176 ? -1.811 -28.859 -10.477 1 98.88 176 VAL B C 1
ATOM 4580 O O . VAL B 1 176 ? -2.42 -27.969 -9.875 1 98.88 176 VAL B O 1
ATOM 4583 N N . VAL B 1 177 ? -1.729 -30.062 -10.008 1 98.88 177 VAL B N 1
ATOM 4584 C CA . VAL B 1 177 ? -2.25 -30.406 -8.688 1 98.88 177 VAL B CA 1
ATOM 4585 C C . VAL B 1 177 ? -1.338 -29.828 -7.609 1 98.88 177 VAL B C 1
ATOM 4587 O O . VAL B 1 177 ? -0.128 -30.062 -7.617 1 98.88 177 VAL B O 1
ATOM 4590 N N . GLU B 1 178 ? -1.915 -29 -6.742 1 98.69 178 GLU B N 1
ATOM 4591 C CA . GLU B 1 178 ? -1.144 -28.5 -5.609 1 98.69 178 GLU B CA 1
ATOM 4592 C C . GLU B 1 178 ? -1.152 -29.484 -4.449 1 98.69 178 GLU B C 1
ATOM 4594 O O . GLU B 1 178 ? -2.217 -29.844 -3.939 1 98.69 178 GLU B O 1
ATOM 4599 N N . LEU B 1 179 ? -0.001 -29.953 -4.082 1 98.25 179 LEU B N 1
ATOM 4600 C CA . LEU B 1 179 ? 0.139 -30.781 -2.891 1 98.25 179 LEU B CA 1
ATOM 4601 C C . LEU B 1 179 ? 0.402 -29.922 -1.658 1 98.25 179 LEU B C 1
ATOM 4603 O O . LEU B 1 179 ? 1.351 -29.125 -1.635 1 98.25 179 LEU B O 1
ATOM 4607 N N . ALA B 1 180 ? -0.477 -30.094 -0.636 1 97.19 180 ALA B N 1
ATOM 4608 C CA . ALA B 1 180 ? -0.306 -29.344 0.6 1 97.19 180 ALA B CA 1
ATOM 4609 C C . ALA B 1 180 ? 1.001 -29.703 1.295 1 97.19 180 ALA B C 1
ATOM 4611 O O . ALA B 1 180 ? 1.415 -30.875 1.272 1 97.19 180 ALA B O 1
ATOM 4612 N N . ALA B 1 181 ? 1.573 -28.734 1.964 1 95.06 181 ALA B N 1
ATOM 4613 C CA . ALA B 1 181 ? 2.863 -28.938 2.621 1 95.06 181 ALA B CA 1
ATOM 4614 C C . ALA B 1 181 ? 2.711 -29.75 3.9 1 95.06 181 ALA B C 1
ATOM 4616 O O . ALA B 1 181 ? 3.703 -30.141 4.52 1 95.06 181 ALA B O 1
ATOM 4617 N N . GLY B 1 182 ? 1.523 -30.016 4.332 1 90.38 182 GLY B N 1
ATOM 4618 C CA . GLY B 1 182 ? 1.253 -30.766 5.555 1 90.38 182 GLY B CA 1
ATOM 4619 C C . GLY B 1 182 ? -0.1 -30.438 6.16 1 90.38 182 GLY B C 1
ATOM 4620 O O . GLY B 1 182 ? -0.851 -29.625 5.621 1 90.38 182 GLY B O 1
ATOM 4621 N N . GLU B 1 183 ? -0.26 -31.125 7.25 1 88.12 183 GLU B N 1
ATOM 4622 C CA . GLU B 1 183 ? -1.501 -30.828 7.961 1 88.12 183 GLU B CA 1
ATOM 4623 C C . GLU B 1 183 ? -1.497 -29.422 8.523 1 88.12 183 GLU B C 1
ATOM 4625 O O . GLU B 1 183 ? -0.5 -28.969 9.094 1 88.12 183 GLU B O 1
ATOM 4630 N N . GLY B 1 184 ? -2.564 -28.719 8.273 1 89.31 184 GLY B N 1
ATOM 4631 C CA . GLY B 1 184 ? -2.674 -27.375 8.797 1 89.31 184 GLY B CA 1
ATOM 4632 C C . GLY B 1 184 ? -2.014 -26.328 7.91 1 89.31 184 GLY B C 1
ATOM 4633 O O . GLY B 1 184 ? -2.127 -25.141 8.164 1 89.31 184 GLY B O 1
ATOM 4634 N N . ALA B 1 185 ? -1.276 -26.781 6.949 1 92.88 185 ALA B N 1
ATOM 4635 C CA . ALA B 1 185 ? -0.669 -25.828 6.016 1 92.88 185 ALA B CA 1
ATOM 4636 C C . ALA B 1 185 ? -1.731 -25.141 5.164 1 92.88 185 ALA B C 1
ATOM 4638 O O . ALA B 1 185 ? -2.93 -25.312 5.395 1 92.88 185 ALA B O 1
ATOM 4639 N N . ARG B 1 186 ? -1.304 -24.328 4.371 1 94.69 186 ARG B N 1
ATOM 4640 C CA . ARG B 1 186 ? -2.215 -23.531 3.555 1 94.69 186 ARG B CA 1
ATOM 4641 C C . ARG B 1 186 ? -2.92 -24.391 2.518 1 94.69 186 ARG B C 1
ATOM 4643 O O . ARG B 1 186 ? -3.363 -25.5 2.822 1 94.69 186 ARG B O 1
ATOM 4650 N N . THR B 1 187 ? -3.283 -23.859 1.34 1 96.88 187 THR B N 1
ATOM 4651 C CA . THR B 1 187 ? -4.055 -24.531 0.301 1 96.88 187 THR B CA 1
ATOM 4652 C C . THR B 1 187 ? -3.35 -25.812 -0.159 1 96.88 187 THR B C 1
ATOM 4654 O O . THR B 1 187 ? -2.18 -26.031 0.161 1 96.88 187 THR B O 1
ATOM 4657 N N . GLY B 1 188 ? -4.074 -26.641 -0.855 1 97.56 188 GLY B N 1
ATOM 4658 C CA . GLY B 1 188 ? -3.51 -27.844 -1.452 1 97.56 188 GLY B CA 1
ATOM 4659 C C . GLY B 1 188 ? -4.176 -29.125 -0.971 1 97.56 188 GLY B C 1
ATOM 4660 O O . GLY B 1 188 ? -4.68 -29.188 0.152 1 97.56 188 GLY B O 1
ATOM 4661 N N . VAL B 1 189 ? -4.035 -30.109 -1.74 1 97.75 189 VAL B N 1
ATOM 4662 C CA . VAL B 1 189 ? -4.59 -31.438 -1.45 1 97.75 189 VAL B CA 1
ATOM 4663 C C . VAL B 1 189 ? -3.764 -32.094 -0.358 1 97.75 189 VAL B C 1
ATOM 4665 O O . VAL B 1 189 ? -2.531 -32.031 -0.369 1 97.75 189 VAL B O 1
ATOM 4668 N N . ARG B 1 190 ? -4.43 -32.875 0.519 1 96.38 190 ARG B N 1
ATOM 4669 C CA . ARG B 1 190 ? -3.748 -33.406 1.696 1 96.38 190 ARG B CA 1
ATOM 4670 C C . ARG B 1 190 ? -3.322 -34.875 1.479 1 96.38 190 ARG B C 1
ATOM 4672 O O . ARG B 1 190 ? -2.307 -35.312 2.018 1 96.38 190 ARG B O 1
ATOM 4679 N N . THR B 1 191 ? -4.09 -35.594 0.657 1 95.62 191 THR B N 1
ATOM 4680 C CA . THR B 1 191 ? -3.799 -37 0.51 1 95.62 191 THR B CA 1
ATOM 4681 C C . THR B 1 191 ? -3.627 -37.375 -0.961 1 95.62 191 THR B C 1
ATOM 4683 O O . THR B 1 191 ? -4.176 -36.719 -1.841 1 95.62 191 THR B O 1
ATOM 4686 N N . GLU B 1 192 ? -2.895 -38.469 -1.203 1 95.12 192 GLU B N 1
ATOM 4687 C CA . GLU B 1 192 ? -2.68 -38.969 -2.561 1 95.12 192 GLU B CA 1
ATOM 4688 C C . GLU B 1 192 ? -3.996 -39.375 -3.215 1 95.12 192 GLU B C 1
ATOM 4690 O O . GLU B 1 192 ? -4.188 -39.188 -4.418 1 95.12 192 GLU B O 1
ATOM 4695 N N . ALA B 1 193 ? -4.855 -39.906 -2.398 1 96.31 193 ALA B N 1
ATOM 4696 C CA . ALA B 1 193 ? -6.164 -40.312 -2.918 1 96.31 193 ALA B CA 1
ATOM 4697 C C . ALA B 1 193 ? -6.938 -39.094 -3.43 1 96.31 193 ALA B C 1
ATOM 4699 O O . ALA B 1 193 ? -7.57 -39.156 -4.484 1 96.31 193 ALA B O 1
ATOM 4700 N N . GLU B 1 194 ? -6.891 -38.062 -2.658 1 97 194 GLU B N 1
ATOM 4701 C CA . GLU B 1 194 ? -7.551 -36.812 -3.076 1 97 194 GLU B CA 1
ATOM 4702 C C . GLU B 1 194 ? -6.883 -36.219 -4.312 1 97 194 GLU B C 1
ATOM 4704 O O . GLU B 1 194 ? -7.555 -35.656 -5.176 1 97 194 GLU B O 1
ATOM 4709 N N . CYS B 1 195 ? -5.559 -36.344 -4.398 1 98.06 195 CYS B N 1
ATOM 4710 C CA . CYS B 1 195 ? -4.852 -35.906 -5.598 1 98.06 195 CYS B CA 1
ATOM 4711 C C . CYS B 1 195 ? -5.355 -36.625 -6.832 1 98.06 195 CYS B C 1
ATOM 4713 O O . CYS B 1 195 ? -5.594 -36.031 -7.875 1 98.06 195 CYS B O 1
ATOM 4715 N N . ALA B 1 196 ? -5.492 -37.938 -6.641 1 97.81 196 ALA B N 1
ATOM 4716 C CA . ALA B 1 196 ? -6 -38.75 -7.738 1 97.81 196 ALA B CA 1
ATOM 4717 C C . ALA B 1 196 ? -7.414 -38.312 -8.125 1 97.81 196 ALA B C 1
ATOM 4719 O O . ALA B 1 196 ? -7.75 -38.281 -9.312 1 97.81 196 ALA B O 1
ATOM 4720 N N . ALA B 1 197 ? -8.234 -38.031 -7.137 1 98.44 197 ALA B N 1
ATOM 4721 C CA . ALA B 1 197 ? -9.602 -37.594 -7.398 1 98.44 197 ALA B CA 1
ATOM 4722 C C . ALA B 1 197 ? -9.617 -36.281 -8.188 1 98.44 197 ALA B C 1
ATOM 4724 O O . ALA B 1 197 ? -10.422 -36.125 -9.102 1 98.44 197 ALA B O 1
ATOM 4725 N N . VAL B 1 198 ? -8.766 -35.344 -7.836 1 98.75 198 VAL B N 1
ATOM 4726 C CA . VAL B 1 198 ? -8.664 -34.094 -8.547 1 98.75 198 VAL B CA 1
ATOM 4727 C C . VAL B 1 198 ? -8.18 -34.312 -9.977 1 98.75 198 VAL B C 1
ATOM 4729 O O . VAL B 1 198 ? -8.727 -33.75 -10.93 1 98.75 198 VAL B O 1
ATOM 4732 N N . ALA B 1 199 ? -7.164 -35.188 -10.133 1 98.62 199 ALA B N 1
ATOM 4733 C CA . ALA B 1 199 ? -6.664 -35.531 -11.453 1 98.62 199 ALA B CA 1
ATOM 4734 C C . ALA B 1 199 ? -7.77 -36.156 -12.312 1 98.62 199 ALA B C 1
ATOM 4736 O O . ALA B 1 199 ? -7.891 -35.844 -13.5 1 98.62 199 ALA B O 1
ATOM 4737 N N . ASP B 1 200 ? -8.578 -37.031 -11.672 1 98.56 200 ASP B N 1
ATOM 4738 C CA . ASP B 1 200 ? -9.711 -37.656 -12.367 1 98.56 200 ASP B CA 1
ATOM 4739 C C . ASP B 1 200 ? -10.711 -36.594 -12.828 1 98.56 200 ASP B C 1
ATOM 4741 O O . ASP B 1 200 ? -11.219 -36.656 -13.945 1 98.56 200 ASP B O 1
ATOM 4745 N N . ALA B 1 201 ? -10.969 -35.719 -11.961 1 98.75 201 ALA B N 1
ATOM 4746 C CA . ALA B 1 201 ? -11.898 -34.625 -12.289 1 98.75 201 ALA B CA 1
ATOM 4747 C C . ALA B 1 201 ? -11.398 -33.812 -13.484 1 98.75 201 ALA B C 1
ATOM 4749 O O . ALA B 1 201 ? -12.172 -33.5 -14.391 1 98.75 201 ALA B O 1
ATOM 4750 N N . VAL B 1 202 ? -10.117 -33.469 -13.5 1 98.69 202 VAL B N 1
ATOM 4751 C CA . VAL B 1 202 ? -9.539 -32.719 -14.609 1 98.69 202 VAL B CA 1
ATOM 4752 C C . VAL B 1 202 ? -9.648 -33.531 -15.898 1 98.69 202 VAL B C 1
ATOM 4754 O O . VAL B 1 202 ? -10.039 -33 -16.938 1 98.69 202 VAL B O 1
ATOM 4757 N N . ALA B 1 203 ? -9.344 -34.812 -15.836 1 97.81 203 ALA B N 1
ATOM 4758 C CA . ALA B 1 203 ? -9.359 -35.688 -17.016 1 97.81 203 ALA B CA 1
ATOM 4759 C C . ALA B 1 203 ? -10.766 -35.75 -17.609 1 97.81 203 ALA B C 1
ATOM 4761 O O . ALA B 1 203 ? -10.914 -36.031 -18.797 1 97.81 203 ALA B O 1
ATOM 4762 N N . ALA B 1 204 ? -11.719 -35.5 -16.797 1 97.75 204 ALA B N 1
ATOM 4763 C CA . ALA B 1 204 ? -13.109 -35.625 -17.234 1 97.75 204 ALA B CA 1
ATOM 4764 C C . ALA B 1 204 ? -13.57 -34.344 -17.953 1 97.75 204 ALA B C 1
ATOM 4766 O O . ALA B 1 204 ? -14.695 -34.281 -18.453 1 97.75 204 ALA B O 1
ATOM 4767 N N . THR B 1 205 ? -12.75 -33.375 -18 1 97.69 205 THR B N 1
ATOM 4768 C CA . THR B 1 205 ? -13.109 -32.125 -18.656 1 97.69 205 THR B CA 1
ATOM 4769 C C . THR B 1 205 ? -12.336 -31.953 -19.953 1 97.69 205 THR B C 1
ATOM 4771 O O . THR B 1 205 ? -11.289 -32.594 -20.156 1 97.69 205 THR B O 1
ATOM 4774 N N . ALA B 1 206 ? -12.852 -31.125 -20.875 1 96.62 206 ALA B N 1
ATOM 4775 C CA . ALA B 1 206 ? -12.133 -30.75 -22.078 1 96.62 206 ALA B CA 1
ATOM 4776 C C . ALA B 1 206 ? -11.516 -29.359 -21.938 1 96.62 206 ALA B C 1
ATOM 4778 O O . ALA B 1 206 ? -10.672 -28.953 -22.75 1 96.62 206 ALA B O 1
ATOM 4779 N N . THR B 1 207 ? -11.844 -28.703 -20.828 1 98.31 207 THR B N 1
ATOM 4780 C CA . THR B 1 207 ? -11.477 -27.297 -20.656 1 98.31 207 THR B CA 1
ATOM 4781 C C . THR B 1 207 ? -10.18 -27.172 -19.859 1 98.31 207 THR B C 1
ATOM 4783 O O . THR B 1 207 ? -9.562 -26.109 -19.844 1 98.31 207 THR B O 1
ATOM 4786 N N . LEU B 1 208 ? -9.742 -28.219 -19.203 1 98.56 208 LEU B N 1
ATOM 4787 C CA . LEU B 1 208 ? -8.531 -28.219 -18.391 1 98.56 208 LEU B CA 1
ATOM 4788 C C . LEU B 1 208 ? -7.586 -29.328 -18.828 1 98.56 208 LEU B C 1
ATOM 4790 O O . LEU B 1 208 ? -8.031 -30.359 -19.344 1 98.56 208 LEU B O 1
ATOM 4794 N N . ARG B 1 209 ? -6.34 -29.141 -18.703 1 98.56 209 ARG B N 1
ATOM 4795 C CA . ARG B 1 209 ? -5.316 -30.156 -18.969 1 98.56 209 ARG B CA 1
ATOM 4796 C C . ARG B 1 209 ? -4.336 -30.25 -17.797 1 98.56 209 ARG B C 1
ATOM 4798 O O . ARG B 1 209 ? -3.748 -29.234 -17.391 1 98.56 209 ARG B O 1
ATOM 4805 N N . LEU B 1 210 ? -4.227 -31.406 -17.219 1 98.75 210 LEU B N 1
ATOM 4806 C CA . LEU B 1 210 ? -3.268 -31.625 -16.141 1 98.75 210 LEU B CA 1
ATOM 4807 C C . LEU B 1 210 ? -1.848 -31.734 -16.688 1 98.75 210 LEU B C 1
ATOM 4809 O O . LEU B 1 210 ? -1.559 -32.594 -17.516 1 98.75 210 LEU B O 1
ATOM 4813 N N . VAL B 1 211 ? -0.977 -30.828 -16.203 1 98.75 211 VAL B N 1
ATOM 4814 C CA . VAL B 1 211 ? 0.346 -30.812 -16.812 1 98.75 211 VAL B CA 1
ATOM 4815 C C . VAL B 1 211 ? 1.413 -31.078 -15.75 1 98.75 211 VAL B C 1
ATOM 4817 O O . VAL B 1 211 ? 2.611 -31.047 -16.047 1 98.75 211 VAL B O 1
ATOM 4820 N N . GLY B 1 212 ? 1.045 -31.25 -14.547 1 98.75 212 GLY B N 1
ATOM 4821 C CA . GLY B 1 212 ? 2.064 -31.531 -13.547 1 98.75 212 GLY B CA 1
ATOM 4822 C C . GLY B 1 212 ? 1.556 -31.391 -12.125 1 98.75 212 GLY B C 1
ATOM 4823 O O . GLY B 1 212 ? 0.373 -31.625 -11.859 1 98.75 212 GLY B O 1
ATOM 4824 N N . VAL B 1 213 ? 2.531 -31.234 -11.164 1 98.75 213 VAL B N 1
ATOM 4825 C CA . VAL B 1 213 ? 2.275 -31.062 -9.742 1 98.75 213 VAL B CA 1
ATOM 4826 C C . VAL B 1 213 ? 3.107 -29.906 -9.195 1 98.75 213 VAL B C 1
ATOM 4828 O O . VAL B 1 213 ? 4.16 -29.578 -9.75 1 98.75 213 VAL B O 1
ATOM 4831 N N . ALA B 1 214 ? 2.584 -29.25 -8.219 1 98.5 214 ALA B N 1
ATOM 4832 C CA . ALA B 1 214 ? 3.322 -28.156 -7.598 1 98.5 214 ALA B CA 1
ATOM 4833 C C . ALA B 1 214 ? 3.021 -28.078 -6.102 1 98.5 214 ALA B C 1
ATOM 4835 O O . ALA B 1 214 ? 2.039 -28.656 -5.629 1 98.5 214 ALA B O 1
ATOM 4836 N N . GLY B 1 215 ? 3.852 -27.484 -5.395 1 96.38 215 GLY B N 1
ATOM 4837 C CA . GLY B 1 215 ? 3.676 -27.219 -3.973 1 96.38 215 GLY B CA 1
ATOM 4838 C C . GLY B 1 215 ? 4.5 -26.047 -3.471 1 96.38 215 GLY B C 1
ATOM 4839 O O . GLY B 1 215 ? 5.234 -25.422 -4.238 1 96.38 215 GLY B O 1
ATOM 4840 N N . TYR B 1 216 ? 4.297 -25.719 -2.27 1 94.75 216 TYR B N 1
ATOM 4841 C CA . TYR B 1 216 ? 5.008 -24.641 -1.587 1 94.75 216 TYR B CA 1
ATOM 4842 C C . TYR B 1 216 ? 5.621 -25.141 -0.282 1 94.75 216 TYR B C 1
ATOM 4844 O O . TYR B 1 216 ? 4.961 -25.125 0.761 1 94.75 216 TYR B O 1
ATOM 4852 N N . GLU B 1 217 ? 6.852 -25.328 -0.287 1 92.94 217 GLU B N 1
ATOM 4853 C CA . GLU B 1 217 ? 7.559 -25.984 0.813 1 92.94 217 GLU B CA 1
ATOM 4854 C C . GLU B 1 217 ? 7.766 -25.016 1.979 1 92.94 217 GLU B C 1
ATOM 4856 O O . GLU B 1 217 ? 8.07 -25.438 3.096 1 92.94 217 GLU B O 1
ATOM 4861 N N . GLY B 1 218 ? 7.547 -23.688 1.708 1 87.69 218 GLY B N 1
ATOM 4862 C CA . GLY B 1 218 ? 7.672 -22.703 2.771 1 87.69 218 GLY B CA 1
ATOM 4863 C C . GLY B 1 218 ? 6.629 -22.859 3.859 1 87.69 218 GLY B C 1
ATOM 4864 O O . GLY B 1 218 ? 6.762 -22.297 4.945 1 87.69 218 GLY B O 1
ATOM 4865 N N . GLU B 1 219 ? 5.645 -23.688 3.643 1 87.56 219 GLU B N 1
ATOM 4866 C CA . GLU B 1 219 ? 4.539 -23.859 4.582 1 87.56 219 GLU B CA 1
ATOM 4867 C C . GLU B 1 219 ? 4.691 -25.141 5.387 1 87.56 219 GLU B C 1
ATOM 4869 O O . GLU B 1 219 ? 3.809 -25.5 6.176 1 87.56 219 GLU B O 1
ATOM 4874 N N . VAL B 1 220 ? 5.773 -25.875 5.16 1 91.75 220 VAL B N 1
ATOM 4875 C CA . VAL B 1 220 ? 5.984 -27.094 5.922 1 91.75 220 VAL B CA 1
ATOM 4876 C C . VAL B 1 220 ? 6.016 -26.781 7.414 1 91.75 220 VAL B C 1
ATOM 4878 O O . VAL B 1 220 ? 6.812 -25.953 7.863 1 91.75 220 VAL B O 1
ATOM 4881 N N . PRO B 1 221 ? 5.117 -27.375 8.164 1 88.81 221 PRO B N 1
ATOM 4882 C CA . PRO B 1 221 ? 5.105 -27.109 9.602 1 88.81 221 PRO B CA 1
ATOM 4883 C C . PRO B 1 221 ? 6.41 -27.516 10.289 1 88.81 221 PRO B C 1
ATOM 4885 O O . PRO B 1 221 ? 6.941 -28.594 10.031 1 88.81 221 PRO B O 1
ATOM 4888 N N . ARG B 1 222 ? 6.949 -26.859 11.242 1 88.69 222 ARG B N 1
ATOM 4889 C CA . ARG B 1 222 ? 8.195 -27.125 11.961 1 88.69 222 ARG B CA 1
ATOM 4890 C C . ARG B 1 222 ? 9.328 -27.453 10.992 1 88.69 222 ARG B C 1
ATOM 4892 O O . ARG B 1 222 ? 9.992 -28.469 11.133 1 88.69 222 ARG B O 1
ATOM 4899 N N . ALA B 1 223 ? 9.461 -26.562 10.047 1 91.31 223 ALA B N 1
ATOM 4900 C CA . ALA B 1 223 ? 10.32 -26.812 8.891 1 91.31 223 ALA B CA 1
ATOM 4901 C C . ALA B 1 223 ? 11.773 -26.984 9.312 1 91.31 223 ALA B C 1
ATOM 4903 O O . ALA B 1 223 ? 12.297 -26.188 10.094 1 91.31 223 ALA B O 1
ATOM 4904 N N . ASP B 1 224 ? 12.352 -28 8.945 1 93.25 224 ASP B N 1
ATOM 4905 C CA . ASP B 1 224 ? 13.789 -28.266 8.891 1 93.25 224 ASP B CA 1
ATOM 4906 C C . ASP B 1 224 ? 14.156 -29.016 7.613 1 93.25 224 ASP B C 1
ATOM 4908 O O . ASP B 1 224 ? 13.281 -29.344 6.801 1 93.25 224 ASP B O 1
ATOM 4912 N N . HIS B 1 225 ? 15.391 -29.156 7.398 1 94.31 225 HIS B N 1
ATOM 4913 C CA . HIS B 1 225 ? 15.852 -29.719 6.141 1 94.31 225 HIS B CA 1
ATOM 4914 C C . HIS B 1 225 ? 15.227 -31.094 5.891 1 94.31 225 HIS B C 1
ATOM 4916 O O . HIS B 1 225 ? 14.797 -31.391 4.777 1 94.31 225 HIS B O 1
ATOM 4922 N N . GLU B 1 226 ? 15.141 -31.859 6.855 1 96.44 226 GLU B N 1
ATOM 4923 C CA . GLU B 1 226 ? 14.602 -33.219 6.73 1 96.44 226 GLU B CA 1
ATOM 4924 C C . GLU B 1 226 ? 13.117 -33.188 6.375 1 96.44 226 GLU B C 1
ATOM 4926 O O . GLU B 1 226 ? 12.688 -33.875 5.453 1 96.44 226 GLU B O 1
ATOM 4931 N N . ARG B 1 227 ? 12.336 -32.406 7.078 1 96.31 227 ARG B N 1
ATOM 4932 C CA . ARG B 1 227 ? 10.898 -32.344 6.844 1 96.31 227 ARG B CA 1
ATOM 4933 C C . ARG B 1 227 ? 10.602 -31.734 5.473 1 96.31 227 ARG B C 1
ATOM 4935 O O . ARG B 1 227 ? 9.688 -32.188 4.777 1 96.31 227 ARG B O 1
ATOM 4942 N N . VAL B 1 228 ? 11.375 -30.75 5.133 1 96.44 228 VAL B N 1
ATOM 4943 C CA . VAL B 1 228 ? 11.164 -30.078 3.855 1 96.44 228 VAL B CA 1
ATOM 4944 C C . VAL B 1 228 ? 11.516 -31.016 2.709 1 96.44 228 VAL B C 1
ATOM 4946 O O . VAL B 1 228 ? 10.758 -31.141 1.743 1 96.44 228 VAL B O 1
ATOM 4949 N N . THR B 1 229 ? 12.641 -31.734 2.848 1 97.19 229 THR B N 1
ATOM 4950 C CA . THR B 1 229 ? 13.023 -32.656 1.787 1 97.19 229 THR B CA 1
ATOM 4951 C C . THR B 1 229 ? 12.047 -33.812 1.71 1 97.19 229 THR B C 1
ATOM 4953 O O . THR B 1 229 ? 11.766 -34.344 0.624 1 97.19 229 THR B O 1
ATOM 4956 N N . ALA B 1 230 ? 11.539 -34.25 2.824 1 97.56 230 ALA B N 1
ATOM 4957 C CA . ALA B 1 230 ? 10.531 -35.312 2.82 1 97.56 230 ALA B CA 1
ATOM 4958 C C . ALA B 1 230 ? 9.281 -34.875 2.066 1 97.56 230 ALA B C 1
ATOM 4960 O O . ALA B 1 230 ? 8.734 -35.625 1.263 1 97.56 230 ALA B O 1
ATOM 4961 N N . TYR B 1 231 ? 8.828 -33.719 2.338 1 97.38 231 TYR B N 1
ATOM 4962 C CA . TYR B 1 231 ? 7.676 -33.156 1.64 1 97.38 231 TYR B CA 1
ATOM 4963 C C . TYR B 1 231 ? 7.938 -33.062 0.141 1 97.38 231 TYR B C 1
ATOM 4965 O O . TYR B 1 231 ? 7.086 -33.438 -0.669 1 97.38 231 TYR B O 1
ATOM 4973 N N . LEU B 1 232 ? 9.102 -32.594 -0.211 1 97.94 232 LEU B N 1
ATOM 4974 C CA . LEU B 1 232 ? 9.461 -32.438 -1.618 1 97.94 232 LEU B CA 1
ATOM 4975 C C . LEU B 1 232 ? 9.539 -33.781 -2.309 1 97.94 232 LEU B C 1
ATOM 4977 O O . LEU B 1 232 ? 9.164 -33.938 -3.475 1 97.94 232 LEU B O 1
ATOM 4981 N N . ARG B 1 233 ? 10.023 -34.75 -1.639 1 98.19 233 ARG B N 1
ATOM 4982 C CA . ARG B 1 233 ? 10.07 -36.094 -2.205 1 98.19 233 ARG B CA 1
ATOM 4983 C C . ARG B 1 233 ? 8.664 -36.656 -2.393 1 98.19 233 ARG B C 1
ATOM 4985 O O . ARG B 1 233 ? 8.414 -37.406 -3.348 1 98.19 233 ARG B O 1
ATOM 4992 N N . ARG B 1 234 ? 7.805 -36.312 -1.451 1 98 234 ARG B N 1
ATOM 4993 C CA . ARG B 1 234 ? 6.406 -36.688 -1.647 1 98 234 ARG B CA 1
ATOM 4994 C C . ARG B 1 234 ? 5.844 -36.031 -2.91 1 98 234 ARG B C 1
ATOM 4996 O O . ARG B 1 234 ? 5.105 -36.688 -3.664 1 98 234 ARG B O 1
ATOM 5003 N N . LEU B 1 235 ? 6.172 -34.812 -3.143 1 98 235 LEU B N 1
ATOM 5004 C CA . LEU B 1 235 ? 5.73 -34.094 -4.32 1 98 235 LEU B CA 1
ATOM 5005 C C . LEU B 1 235 ? 6.242 -34.75 -5.598 1 98 235 LEU B C 1
ATOM 5007 O O . LEU B 1 235 ? 5.473 -34.969 -6.535 1 98 235 LEU B O 1
ATOM 5011 N N . THR B 1 236 ? 7.555 -35.094 -5.609 1 98.12 236 THR B N 1
ATOM 5012 C CA . THR B 1 236 ? 8.133 -35.719 -6.797 1 98.12 236 THR B CA 1
ATOM 5013 C C . THR B 1 236 ? 7.582 -37.125 -6.996 1 98.12 236 THR B C 1
ATOM 5015 O O . THR B 1 236 ? 7.395 -37.562 -8.133 1 98.12 236 THR B O 1
ATOM 5018 N N . ALA B 1 237 ? 7.332 -37.781 -5.926 1 98.25 237 ALA B N 1
ATOM 5019 C CA . ALA B 1 237 ? 6.715 -39.094 -6.02 1 98.25 237 ALA B CA 1
ATOM 5020 C C . ALA B 1 237 ? 5.305 -39 -6.602 1 98.25 237 ALA B C 1
ATOM 5022 O O . ALA B 1 237 ? 4.883 -39.875 -7.367 1 98.25 237 ALA B O 1
ATOM 5023 N N . LEU B 1 238 ? 4.594 -38.031 -6.16 1 98.25 238 LEU B N 1
ATOM 5024 C CA . LEU B 1 238 ? 3.262 -37.812 -6.711 1 98.25 238 LEU B CA 1
ATOM 5025 C C . LEU B 1 238 ? 3.328 -37.594 -8.219 1 98.25 238 LEU B C 1
ATOM 5027 O O . LEU B 1 238 ? 2.521 -38.156 -8.961 1 98.25 238 LEU B O 1
ATOM 5031 N N . ALA B 1 239 ? 4.281 -36.812 -8.672 1 98.44 239 ALA B N 1
ATOM 5032 C CA . ALA B 1 239 ? 4.469 -36.594 -10.102 1 98.44 239 ALA B CA 1
ATOM 5033 C C . ALA B 1 239 ? 4.719 -37.906 -10.836 1 98.44 239 ALA B C 1
ATOM 5035 O O . ALA B 1 239 ? 4.09 -38.156 -11.859 1 98.44 239 ALA B O 1
ATOM 5036 N N . ALA B 1 240 ? 5.582 -38.656 -10.289 1 98.25 240 ALA B N 1
ATOM 5037 C CA . ALA B 1 240 ? 5.918 -39.938 -10.891 1 98.25 240 ALA B CA 1
ATOM 5038 C C . ALA B 1 240 ? 4.699 -40.875 -10.938 1 98.25 240 ALA B C 1
ATOM 5040 O O . ALA B 1 240 ? 4.477 -41.562 -11.93 1 98.25 240 ALA B O 1
ATOM 5041 N N . GLY B 1 241 ? 4.016 -40.875 -9.844 1 97.88 241 GLY B N 1
ATOM 5042 C CA . GLY B 1 241 ? 2.822 -41.719 -9.766 1 97.88 241 GLY B CA 1
ATOM 5043 C C . GLY B 1 241 ? 1.765 -41.312 -10.781 1 97.88 241 GLY B C 1
ATOM 5044 O O . GLY B 1 241 ? 1.231 -42.188 -11.492 1 97.88 241 GLY B O 1
ATOM 5045 N N . LEU B 1 242 ? 1.428 -40.062 -10.859 1 98.06 242 LEU B N 1
ATOM 5046 C CA . LEU B 1 242 ? 0.441 -39.562 -11.82 1 98.06 242 LEU B CA 1
ATOM 5047 C C . LEU B 1 242 ? 0.907 -39.812 -13.25 1 98.06 242 LEU B C 1
ATOM 5049 O O . LEU B 1 242 ? 0.094 -40.125 -14.125 1 98.06 242 LEU B O 1
ATOM 5053 N N . ASP B 1 243 ? 2.193 -39.656 -13.469 1 97.94 243 ASP B N 1
ATOM 5054 C CA . ASP B 1 243 ? 2.76 -39.938 -14.789 1 97.94 243 ASP B CA 1
ATOM 5055 C C . ASP B 1 243 ? 2.574 -41.406 -15.164 1 97.94 243 ASP B C 1
ATOM 5057 O O . ASP B 1 243 ? 2.162 -41.719 -16.281 1 97.94 243 ASP B O 1
ATOM 5061 N N . LYS B 1 244 ? 2.875 -42.281 -14.234 1 97.06 244 LYS B N 1
ATOM 5062 C CA . LYS B 1 244 ? 2.713 -43.688 -14.453 1 97.06 244 LYS B CA 1
ATOM 5063 C C . LYS B 1 244 ? 1.271 -44.031 -14.812 1 97.06 244 LYS B C 1
ATOM 5065 O O . LYS B 1 244 ? 1.024 -44.938 -15.617 1 97.06 244 LYS B O 1
ATOM 5070 N N . ASP B 1 245 ? 0.417 -43.312 -14.242 1 96.75 245 ASP B N 1
ATOM 5071 C CA . ASP B 1 245 ? -1.005 -43.531 -14.492 1 96.75 245 ASP B CA 1
ATOM 5072 C C . ASP B 1 245 ? -1.431 -42.906 -15.812 1 96.75 245 ASP B C 1
ATOM 5074 O O . ASP B 1 245 ? -2.611 -42.938 -16.172 1 96.75 245 ASP B O 1
ATOM 5078 N N . GLY B 1 246 ? -0.555 -42.25 -16.516 1 97 246 GLY B N 1
ATOM 5079 C CA . GLY B 1 246 ? -0.831 -41.656 -17.828 1 97 246 GLY B CA 1
ATOM 5080 C C . GLY B 1 246 ? -1.577 -40.344 -17.734 1 97 246 GLY B C 1
ATOM 5081 O O . GLY B 1 246 ? -2.23 -39.906 -18.703 1 97 246 GLY B O 1
ATOM 5082 N N . ARG B 1 247 ? -1.475 -39.688 -16.594 1 96.81 247 ARG B N 1
ATOM 5083 C CA . ARG B 1 247 ? -2.326 -38.531 -16.344 1 96.81 247 ARG B CA 1
ATOM 5084 C C . ARG B 1 247 ? -1.822 -37.312 -17.094 1 96.81 247 ARG B C 1
ATOM 5086 O O . ARG B 1 247 ? -2.547 -36.312 -17.234 1 96.81 247 ARG B O 1
ATOM 5093 N N . PHE B 1 248 ? -0.578 -37.312 -17.594 1 97.75 248 PHE B N 1
ATOM 5094 C CA . PHE B 1 248 ? -0.009 -36.125 -18.25 1 97.75 248 PHE B CA 1
ATOM 5095 C C . PHE B 1 248 ? 0.012 -36.312 -19.766 1 97.75 248 PHE B C 1
ATOM 5097 O O . PHE B 1 248 ? 0.665 -35.562 -20.469 1 97.75 248 PHE B O 1
ATOM 5104 N N . ALA B 1 249 ? -0.59 -37.344 -20.375 1 91.31 249 ALA B N 1
ATOM 5105 C CA . ALA B 1 249 ? -0.503 -37.75 -21.781 1 91.31 249 ALA B CA 1
ATOM 5106 C C . ALA B 1 249 ? -0.841 -36.594 -22.703 1 91.31 249 ALA B C 1
ATOM 5108 O O . ALA B 1 249 ? -0.306 -36.469 -23.812 1 91.31 249 ALA B O 1
ATOM 5109 N N . GLY B 1 250 ? -1.55 -35.625 -22.422 1 90.38 250 GLY B N 1
ATOM 5110 C CA . GLY B 1 250 ? -1.913 -34.5 -23.297 1 90.38 250 GLY B CA 1
ATOM 5111 C C . GLY B 1 250 ? -0.978 -33.312 -23.172 1 90.38 250 GLY B C 1
ATOM 5112 O O . GLY B 1 250 ? -1.079 -32.375 -23.938 1 90.38 250 GLY B O 1
ATOM 5113 N N . ALA B 1 251 ? 0.084 -33.469 -22.375 1 94.88 251 ALA B N 1
ATOM 5114 C CA . ALA B 1 251 ? 0.991 -32.344 -22.125 1 94.88 251 ALA B CA 1
ATOM 5115 C C . ALA B 1 251 ? 2.266 -32.469 -22.953 1 94.88 251 ALA B C 1
ATOM 5117 O O . ALA B 1 251 ? 2.576 -33.562 -23.453 1 94.88 251 ALA B O 1
ATOM 5118 N N . GLU B 1 252 ? 2.982 -31.375 -23.219 1 95.31 252 GLU B N 1
ATOM 5119 C CA . GLU B 1 252 ? 4.27 -31.375 -23.906 1 95.31 252 GLU B CA 1
ATOM 5120 C C . GLU B 1 252 ? 5.422 -31.578 -22.922 1 95.31 252 GLU B C 1
ATOM 5122 O O . GLU B 1 252 ? 6.488 -32.062 -23.297 1 95.31 252 GLU B O 1
ATOM 5127 N N . GLU B 1 253 ? 5.23 -31.234 -21.781 1 97.62 253 GLU B N 1
ATOM 5128 C CA . GLU B 1 253 ? 6.18 -31.375 -20.688 1 97.62 253 GLU B CA 1
ATOM 5129 C C . GLU B 1 253 ? 5.461 -31.5 -19.344 1 97.62 253 GLU B C 1
ATOM 5131 O O . GLU B 1 253 ? 4.293 -31.125 -19.234 1 97.62 253 GLU B O 1
ATOM 5136 N N . ILE B 1 254 ? 6.141 -32.094 -18.422 1 98.69 254 ILE B N 1
ATOM 5137 C CA . ILE B 1 254 ? 5.59 -32.281 -17.078 1 98.69 254 ILE B CA 1
ATOM 5138 C C . ILE B 1 254 ? 6.184 -31.219 -16.141 1 98.69 254 ILE B C 1
ATOM 5140 O O . ILE B 1 254 ? 7.402 -31.141 -15.977 1 98.69 254 ILE B O 1
ATOM 5144 N N . VAL B 1 255 ? 5.328 -30.375 -15.578 1 98.69 255 VAL B N 1
ATOM 5145 C CA . VAL B 1 255 ? 5.754 -29.328 -14.656 1 98.69 255 VAL B CA 1
ATOM 5146 C C . VAL B 1 255 ? 5.887 -29.891 -13.242 1 98.69 255 VAL B C 1
ATOM 5148 O O . VAL B 1 255 ? 4.938 -30.484 -12.719 1 98.69 255 VAL B O 1
ATOM 5151 N N . VAL B 1 256 ? 6.984 -29.844 -12.656 1 98.75 256 VAL B N 1
ATOM 5152 C CA . VAL B 1 256 ? 7.23 -30.094 -11.234 1 98.75 256 VAL B CA 1
ATOM 5153 C C . VAL B 1 256 ? 7.785 -28.828 -10.586 1 98.75 256 VAL B C 1
ATOM 5155 O O . VAL B 1 256 ? 8.898 -28.391 -10.898 1 98.75 256 VAL B O 1
ATOM 5158 N N . SER B 1 257 ? 6.949 -28.25 -9.727 1 98.5 257 SER B N 1
ATOM 5159 C CA . SER B 1 257 ? 7.309 -26.906 -9.289 1 98.5 257 SER B CA 1
ATOM 5160 C C . SER B 1 257 ? 7.199 -26.766 -7.773 1 98.5 257 SER B C 1
ATOM 5162 O O . SER B 1 257 ? 6.324 -27.375 -7.152 1 98.5 257 SER B O 1
ATOM 5164 N N . ALA B 1 258 ? 8.133 -26.094 -7.199 1 95.94 258 ALA B N 1
ATOM 5165 C CA . ALA B 1 258 ? 8.148 -25.641 -5.809 1 95.94 258 ALA B CA 1
ATOM 5166 C C . ALA B 1 258 ? 8.82 -24.281 -5.684 1 95.94 258 ALA B C 1
ATOM 5168 O O . ALA B 1 258 ? 9.508 -23.828 -6.605 1 95.94 258 ALA B O 1
ATOM 5169 N N . GLY B 1 259 ? 8.523 -23.609 -4.637 1 84.56 259 GLY B N 1
ATOM 5170 C CA . GLY B 1 259 ? 9.344 -22.406 -4.68 1 84.56 259 GLY B CA 1
ATOM 5171 C C . GLY B 1 259 ? 9 -21.406 -3.586 1 84.56 259 GLY B C 1
ATOM 5172 O O . GLY B 1 259 ? 8.062 -20.625 -3.729 1 84.56 259 GLY B O 1
ATOM 5173 N N . GLY B 1 260 ? 9.445 -21.453 -2.445 1 79.31 260 GLY B N 1
ATOM 5174 C CA . GLY B 1 260 ? 9.648 -20.438 -1.413 1 79.31 260 GLY B CA 1
ATOM 5175 C C . GLY B 1 260 ? 11.062 -19.906 -1.363 1 79.31 260 GLY B C 1
ATOM 5176 O O . GLY B 1 260 ? 11.961 -20.469 -1.998 1 79.31 260 GLY B O 1
ATOM 5177 N N . SER B 1 261 ? 11.188 -18.766 -0.762 1 80.38 261 SER B N 1
ATOM 5178 C CA . SER B 1 261 ? 12.508 -18.125 -0.709 1 80.38 261 SER B CA 1
ATOM 5179 C C . SER B 1 261 ? 13.344 -18.703 0.428 1 80.38 261 SER B C 1
ATOM 5181 O O . SER B 1 261 ? 14.547 -18.453 0.507 1 80.38 261 SER B O 1
ATOM 5183 N N . ALA B 1 262 ? 12.82 -19.688 1.124 1 84.12 262 ALA B N 1
ATOM 5184 C CA . ALA B 1 262 ? 13.5 -20.109 2.344 1 84.12 262 ALA B CA 1
ATOM 5185 C C . ALA B 1 262 ? 14.203 -21.453 2.137 1 84.12 262 ALA B C 1
ATOM 5187 O O . ALA B 1 262 ? 15.102 -21.812 2.9 1 84.12 262 ALA B O 1
ATOM 5188 N N . TRP B 1 263 ? 13.828 -22.234 1.071 1 91.06 263 TRP B N 1
ATOM 5189 C CA . TRP B 1 263 ? 14.32 -23.609 1.011 1 91.06 263 TRP B CA 1
ATOM 5190 C C . TRP B 1 263 ? 14.695 -23.984 -0.416 1 91.06 263 TRP B C 1
ATOM 5192 O O . TRP B 1 263 ? 14.516 -25.125 -0.828 1 91.06 263 TRP B O 1
ATOM 5202 N N . PHE B 1 264 ? 15.148 -23 -1.224 1 92.12 264 PHE B N 1
ATOM 5203 C CA . PHE B 1 264 ? 15.398 -23.344 -2.619 1 92.12 264 PHE B CA 1
ATOM 5204 C C . PHE B 1 264 ? 16.594 -24.281 -2.742 1 92.12 264 PHE B C 1
ATOM 5206 O O . PHE B 1 264 ? 16.766 -24.953 -3.768 1 92.12 264 PHE B O 1
ATOM 5213 N N . ASP B 1 265 ? 17.453 -24.422 -1.692 1 93.62 265 ASP B N 1
ATOM 5214 C CA . ASP B 1 265 ? 18.516 -25.422 -1.676 1 93.62 265 ASP B CA 1
ATOM 5215 C C . ASP B 1 265 ? 17.922 -26.828 -1.597 1 93.62 265 ASP B C 1
ATOM 5217 O O . ASP B 1 265 ? 18.359 -27.734 -2.307 1 93.62 265 ASP B O 1
ATOM 5221 N N . ALA B 1 266 ? 16.938 -27 -0.768 1 95.06 266 ALA B N 1
ATOM 5222 C CA . ALA B 1 266 ? 16.25 -28.281 -0.652 1 95.06 266 ALA B CA 1
ATOM 5223 C C . ALA B 1 266 ? 15.516 -28.641 -1.946 1 95.06 266 ALA B C 1
ATOM 5225 O O . ALA B 1 266 ? 15.492 -29.797 -2.355 1 95.06 266 ALA B O 1
ATOM 5226 N N . VAL B 1 267 ? 14.938 -27.672 -2.568 1 96.62 267 VAL B N 1
ATOM 5227 C CA . VAL B 1 267 ? 14.25 -27.875 -3.84 1 96.62 267 VAL B CA 1
ATOM 5228 C C . VAL B 1 267 ? 15.25 -28.359 -4.895 1 96.62 267 VAL B C 1
ATOM 5230 O O . VAL B 1 267 ? 15 -29.328 -5.598 1 96.62 267 VAL B O 1
ATOM 5233 N N . ALA B 1 268 ? 16.391 -27.641 -4.949 1 95.88 268 ALA B N 1
ATOM 5234 C CA . ALA B 1 268 ? 17.438 -28.016 -5.898 1 95.88 268 ALA B CA 1
ATOM 5235 C C . ALA B 1 268 ? 17.906 -29.453 -5.66 1 95.88 268 ALA B C 1
ATOM 5237 O O . ALA B 1 268 ? 18.047 -30.234 -6.609 1 95.88 268 ALA B O 1
ATOM 5238 N N . GLU B 1 269 ? 18.062 -29.75 -4.434 1 96.38 269 GLU B N 1
ATOM 5239 C CA . GLU B 1 269 ? 18.531 -31.078 -4.047 1 96.38 269 GLU B CA 1
ATOM 5240 C C . GLU B 1 269 ? 17.547 -32.156 -4.484 1 96.38 269 GLU B C 1
ATOM 5242 O O . GLU B 1 269 ? 17.922 -33.094 -5.203 1 96.38 269 GLU B O 1
ATOM 5247 N N . VAL B 1 270 ? 16.312 -32.031 -4.148 1 97.94 270 VAL B N 1
ATOM 5248 C CA . VAL B 1 270 ? 15.32 -33.094 -4.359 1 97.94 270 VAL B CA 1
ATOM 5249 C C . VAL B 1 270 ? 14.945 -33.156 -5.84 1 97.94 270 VAL B C 1
ATOM 5251 O O . VAL B 1 270 ? 14.727 -34.25 -6.379 1 97.94 270 VAL B O 1
ATOM 5254 N N . PHE B 1 271 ? 14.867 -32.031 -6.516 1 97.81 271 PHE B N 1
ATOM 5255 C CA . PHE B 1 271 ? 14.508 -32 -7.93 1 97.81 271 PHE B CA 1
ATOM 5256 C C . PHE B 1 271 ? 15.602 -32.656 -8.766 1 97.81 271 PHE B C 1
ATOM 5258 O O . PHE B 1 271 ? 15.328 -33.188 -9.844 1 97.81 271 PHE B O 1
ATOM 5265 N N . ALA B 1 272 ? 16.844 -32.625 -8.258 1 96.69 272 ALA B N 1
ATOM 5266 C CA . ALA B 1 272 ? 17.938 -33.281 -8.945 1 96.69 272 ALA B CA 1
ATOM 5267 C C . ALA B 1 272 ? 17.766 -34.812 -8.914 1 96.69 272 ALA B C 1
ATOM 5269 O O . ALA B 1 272 ? 18.312 -35.531 -9.758 1 96.69 272 ALA B O 1
ATOM 5270 N N . GLU B 1 273 ? 16.969 -35.219 -7.98 1 97 273 GLU B N 1
ATOM 5271 C CA . GLU B 1 273 ? 16.766 -36.656 -7.789 1 97 273 GLU B CA 1
ATOM 5272 C C . GLU B 1 273 ? 15.586 -37.156 -8.625 1 97 273 GLU B C 1
ATOM 5274 O O . GLU B 1 273 ? 15.344 -38.375 -8.695 1 97 273 GLU B O 1
ATOM 5279 N N . LEU B 1 274 ? 14.875 -36.25 -9.219 1 95.94 274 LEU B N 1
ATOM 5280 C CA . LEU B 1 274 ? 13.672 -36.656 -9.961 1 95.94 274 LEU B CA 1
ATOM 5281 C C . LEU B 1 274 ? 14.008 -37.656 -11.047 1 95.94 274 LEU B C 1
ATOM 5283 O O . LEU B 1 274 ? 14.922 -37.438 -11.852 1 95.94 274 LEU B O 1
ATOM 5287 N N . PRO B 1 275 ? 13.344 -38.812 -11.023 1 94.06 275 PRO B N 1
ATOM 5288 C CA . PRO B 1 275 ? 13.586 -39.781 -12.094 1 94.06 275 PRO B CA 1
ATOM 5289 C C . PRO B 1 275 ? 13.102 -39.281 -13.453 1 94.06 275 PRO B C 1
ATOM 5291 O O . PRO B 1 275 ? 12.391 -38.281 -13.539 1 94.06 275 PRO B O 1
ATOM 5294 N N . ALA B 1 276 ? 13.523 -40 -14.484 1 95.56 276 ALA B N 1
ATOM 5295 C CA . ALA B 1 276 ? 12.992 -39.719 -15.812 1 95.56 276 ALA B CA 1
ATOM 5296 C C . ALA B 1 276 ? 11.492 -40 -15.883 1 95.56 276 ALA B C 1
ATOM 5298 O O . ALA B 1 276 ? 11.031 -41.031 -15.344 1 95.56 276 ALA B O 1
ATOM 5299 N N . LEU B 1 277 ? 10.758 -39.094 -16.391 1 97.5 277 LEU B N 1
ATOM 5300 C CA . LEU B 1 277 ? 9.328 -39.281 -16.625 1 97.5 277 LEU B CA 1
ATOM 5301 C C . LEU B 1 277 ? 9.031 -39.469 -18.109 1 97.5 277 LEU B C 1
ATOM 5303 O O . LEU B 1 277 ? 9.961 -39.531 -18.922 1 97.5 277 LEU B O 1
ATOM 5307 N N . SER B 1 278 ? 7.754 -39.688 -18.422 1 97.75 278 SER B N 1
ATOM 5308 C CA . SER B 1 278 ? 7.363 -40.031 -19.781 1 97.75 278 SER B CA 1
ATOM 5309 C C . SER B 1 278 ? 7.582 -38.875 -20.734 1 97.75 278 SER B C 1
ATOM 5311 O O . SER B 1 278 ? 7.691 -39.062 -21.953 1 97.75 278 SER B O 1
ATOM 5313 N N . LEU B 1 279 ? 7.637 -37.688 -20.188 1 97.94 279 LEU B N 1
ATOM 5314 C CA . LEU B 1 279 ? 7.859 -36.469 -20.938 1 97.94 279 LEU B CA 1
ATOM 5315 C C . LEU B 1 279 ? 8.984 -35.625 -20.297 1 97.94 279 LEU B C 1
ATOM 5317 O O . LEU B 1 279 ? 9.375 -35.906 -19.156 1 97.94 279 LEU B O 1
ATOM 5321 N N . PRO B 1 280 ? 9.555 -34.688 -21.125 1 97.38 280 PRO B N 1
ATOM 5322 C CA . PRO B 1 280 ? 10.5 -33.781 -20.484 1 97.38 280 PRO B CA 1
ATOM 5323 C C . PRO B 1 280 ? 9.922 -33.125 -19.234 1 97.38 280 PRO B C 1
ATOM 5325 O O . PRO B 1 280 ? 8.727 -32.781 -19.219 1 97.38 280 PRO B O 1
ATOM 5328 N N . VAL B 1 281 ? 10.812 -32.938 -18.281 1 98.06 281 VAL B N 1
ATOM 5329 C CA . VAL B 1 281 ? 10.344 -32.375 -17.016 1 98.06 281 VAL B CA 1
ATOM 5330 C C . VAL B 1 281 ? 10.812 -30.922 -16.906 1 98.06 281 VAL B C 1
ATOM 5332 O O . VAL B 1 281 ? 11.992 -30.609 -17.141 1 98.06 281 VAL B O 1
ATOM 5335 N N . LEU B 1 282 ? 9.906 -30 -16.672 1 98.19 282 LEU B N 1
ATOM 5336 C CA . LEU B 1 282 ? 10.211 -28.641 -16.266 1 98.19 282 LEU B CA 1
ATOM 5337 C C . LEU B 1 282 ? 10.352 -28.531 -14.758 1 98.19 282 LEU B C 1
ATOM 5339 O O . LEU B 1 282 ? 9.352 -28.422 -14.047 1 98.19 282 LEU B O 1
ATOM 5343 N N . ARG B 1 283 ? 11.57 -28.609 -14.266 1 98.12 283 ARG B N 1
ATOM 5344 C CA . ARG B 1 283 ? 11.852 -28.375 -12.852 1 98.12 283 ARG B CA 1
ATOM 5345 C C . ARG B 1 283 ? 11.836 -26.891 -12.531 1 98.12 283 ARG B C 1
ATOM 5347 O O . ARG B 1 283 ? 12.82 -26.188 -12.758 1 98.12 283 ARG B O 1
ATOM 5354 N N . LEU B 1 284 ? 10.734 -26.406 -11.992 1 98.31 284 LEU B N 1
ATOM 5355 C CA . LEU B 1 284 ? 10.492 -24.969 -11.93 1 98.31 284 LEU B CA 1
ATOM 5356 C C . LEU B 1 284 ? 10.594 -24.453 -10.492 1 98.31 284 LEU B C 1
ATOM 5358 O O . LEU B 1 284 ? 9.766 -24.797 -9.648 1 98.31 284 LEU B O 1
ATOM 5362 N N . LEU B 1 285 ? 11.594 -23.656 -10.242 1 97.38 285 LEU B N 1
ATOM 5363 C CA . LEU B 1 285 ? 11.758 -22.953 -8.977 1 97.38 285 LEU B CA 1
ATOM 5364 C C . LEU B 1 285 ? 11.07 -21.594 -9.008 1 97.38 285 LEU B C 1
ATOM 5366 O O . LEU B 1 285 ? 11.219 -20.844 -9.977 1 97.38 285 LEU B O 1
ATOM 5370 N N . ARG B 1 286 ? 10.359 -21.203 -7.91 1 96.62 286 ARG B N 1
ATOM 5371 C CA . ARG B 1 286 ? 9.539 -20 -7.977 1 96.62 286 ARG B CA 1
ATOM 5372 C C . ARG B 1 286 ? 9.906 -19.031 -6.863 1 96.62 286 ARG B C 1
ATOM 5374 O O . ARG B 1 286 ? 9.102 -18.188 -6.48 1 96.62 286 ARG B O 1
ATOM 5381 N N . SER B 1 287 ? 11.047 -19.016 -6.336 1 88.38 287 SER B N 1
ATOM 5382 C CA . SER B 1 287 ? 11.484 -18.109 -5.27 1 88.38 287 SER B CA 1
ATOM 5383 C C . SER B 1 287 ? 11.469 -16.656 -5.727 1 88.38 287 SER B C 1
ATOM 5385 O O . SER B 1 287 ? 12.039 -16.328 -6.766 1 88.38 287 SER B O 1
ATOM 5387 N N . GLY B 1 288 ? 10.844 -15.711 -4.863 1 78.94 288 GLY B N 1
ATOM 5388 C CA . GLY B 1 288 ? 10.57 -14.391 -5.402 1 78.94 288 GLY B CA 1
ATOM 5389 C C . GLY B 1 288 ? 11.305 -13.281 -4.676 1 78.94 288 GLY B C 1
ATOM 5390 O O . GLY B 1 288 ? 11.438 -12.172 -5.199 1 78.94 288 GLY B O 1
ATOM 5391 N N . ALA B 1 289 ? 11.797 -13.398 -3.482 1 75.56 289 ALA B N 1
ATOM 5392 C CA . ALA B 1 289 ? 12.289 -12.289 -2.67 1 75.56 289 ALA B CA 1
ATOM 5393 C C . ALA B 1 289 ? 13.773 -12.047 -2.914 1 75.56 289 ALA B C 1
ATOM 5395 O O . ALA B 1 289 ? 14.438 -11.383 -2.115 1 75.56 289 ALA B O 1
ATOM 5396 N N . TYR B 1 290 ? 14.242 -12.328 -4.086 1 84.19 290 TYR B N 1
ATOM 5397 C CA . TYR B 1 290 ? 15.695 -12.312 -4.238 1 84.19 290 TYR B CA 1
ATOM 5398 C C . TYR B 1 290 ? 16.172 -10.977 -4.812 1 84.19 290 TYR B C 1
ATOM 5400 O O . TYR B 1 290 ? 17.266 -10.516 -4.504 1 84.19 290 TYR B O 1
ATOM 5408 N N . VAL B 1 291 ? 15.281 -10.312 -5.613 1 85.81 291 VAL B N 1
ATOM 5409 C CA . VAL B 1 291 ? 15.773 -9.195 -6.418 1 85.81 291 VAL B CA 1
ATOM 5410 C C . VAL B 1 291 ? 16.125 -8.023 -5.508 1 85.81 291 VAL B C 1
ATOM 5412 O O . VAL B 1 291 ? 17.172 -7.387 -5.688 1 85.81 291 VAL B O 1
ATOM 5415 N N . SER B 1 292 ? 15.312 -7.809 -4.555 1 83.81 292 SER B N 1
ATOM 5416 C CA . SER B 1 292 ? 15.594 -6.711 -3.637 1 83.81 292 SER B CA 1
ATOM 5417 C C . SER B 1 292 ? 16.266 -7.207 -2.361 1 83.81 292 SER B C 1
ATOM 5419 O O . SER B 1 292 ? 17.156 -6.547 -1.82 1 83.81 292 SER B O 1
ATOM 5421 N N . HIS B 1 293 ? 15.961 -8.438 -2.094 1 74.56 293 HIS B N 1
ATOM 5422 C CA . HIS B 1 293 ? 16.453 -9 -0.839 1 74.56 293 HIS B CA 1
ATOM 5423 C C . HIS B 1 293 ? 16.188 -8.055 0.328 1 74.56 293 HIS B C 1
ATOM 5425 O O . HIS B 1 293 ? 15.5 -7.043 0.17 1 74.56 293 HIS B O 1
ATOM 5431 N N . ASP B 1 294 ? 16.266 -8.484 1.544 1 66.19 294 ASP B N 1
ATOM 5432 C CA . ASP B 1 294 ? 15.977 -7.57 2.641 1 66.19 294 ASP B CA 1
ATOM 5433 C C . ASP B 1 294 ? 17.016 -7.695 3.754 1 66.19 294 ASP B C 1
ATOM 5435 O O . ASP B 1 294 ? 17.844 -8.609 3.736 1 66.19 294 ASP B O 1
ATOM 5439 N N . ASP B 1 295 ? 16.906 -6.523 4.438 1 59.53 295 ASP B N 1
ATOM 5440 C CA . ASP B 1 295 ? 17.766 -6.422 5.613 1 59.53 295 ASP B CA 1
ATOM 5441 C C . ASP B 1 295 ? 17.109 -7.066 6.832 1 59.53 295 ASP B C 1
ATOM 5443 O O . ASP B 1 295 ? 16.016 -6.648 7.25 1 59.53 295 ASP B O 1
ATOM 5447 N N . GLY B 1 296 ? 17.234 -8.32 7.035 1 60.56 296 GLY B N 1
ATOM 5448 C CA . GLY B 1 296 ? 16.734 -8.867 8.281 1 60.56 296 GLY B CA 1
ATOM 5449 C C . GLY B 1 296 ? 16.234 -10.297 8.141 1 60.56 296 GLY B C 1
ATOM 5450 O O . GLY B 1 296 ? 16.984 -11.25 8.336 1 60.56 296 GLY B O 1
ATOM 5451 N N . HIS B 1 297 ? 14.969 -10.305 7.66 1 57.47 297 HIS B N 1
ATOM 5452 C CA . HIS B 1 297 ? 14.266 -11.586 7.715 1 57.47 297 HIS B CA 1
ATOM 5453 C C . HIS B 1 297 ? 14.883 -12.586 6.746 1 57.47 297 HIS B C 1
ATOM 5455 O O . HIS B 1 297 ? 15.289 -13.68 7.152 1 57.47 297 HIS B O 1
ATOM 5461 N N . TYR B 1 298 ? 15.094 -12.117 5.613 1 54.91 298 TYR B N 1
ATOM 5462 C CA . TYR B 1 298 ? 15.531 -13.078 4.609 1 54.91 298 TYR B CA 1
ATOM 5463 C C . TYR B 1 298 ? 17.031 -13.297 4.68 1 54.91 298 TYR B C 1
ATOM 5465 O O . TYR B 1 298 ? 17.547 -14.305 4.191 1 54.91 298 TYR B O 1
ATOM 5473 N N . ARG B 1 299 ? 17.641 -12.398 5.285 1 57.38 299 ARG B N 1
ATOM 5474 C CA . ARG B 1 299 ? 19.078 -12.617 5.488 1 57.38 299 ARG B CA 1
ATOM 5475 C C . ARG B 1 299 ? 19.312 -13.852 6.352 1 57.38 299 ARG B C 1
ATOM 5477 O O . ARG B 1 299 ? 20.25 -14.617 6.109 1 57.38 299 ARG B O 1
ATOM 5484 N N . ARG B 1 300 ? 18.281 -14.062 7.207 1 62.06 300 ARG B N 1
ATOM 5485 C CA . ARG B 1 300 ? 18.453 -15.188 8.117 1 62.06 300 ARG B CA 1
ATOM 5486 C C . ARG B 1 300 ? 17.906 -16.469 7.512 1 62.06 300 ARG B C 1
ATOM 5488 O O . ARG B 1 300 ? 18.406 -17.562 7.793 1 62.06 300 ARG B O 1
ATOM 5495 N N . LEU B 1 301 ? 16.969 -16.25 6.523 1 66 301 LEU B N 1
ATOM 5496 C CA . LEU B 1 301 ? 16.219 -17.422 6.078 1 66 301 LEU B CA 1
ATOM 5497 C C . LEU B 1 301 ? 16.719 -17.906 4.727 1 66 301 LEU B C 1
ATOM 5499 O O . LEU B 1 301 ? 16.484 -19.062 4.348 1 66 301 LEU B O 1
ATOM 5503 N N . THR B 1 302 ? 17.516 -17.094 4.156 1 74.62 302 THR B N 1
ATOM 5504 C CA . THR B 1 302 ? 17.953 -17.453 2.811 1 74.62 302 THR B CA 1
ATOM 5505 C C . THR B 1 302 ? 18.875 -18.672 2.848 1 74.62 302 THR B C 1
ATOM 5507 O O . THR B 1 302 ? 19.719 -18.797 3.738 1 74.62 302 THR B O 1
ATOM 5510 N N . PRO B 1 303 ? 18.719 -19.578 1.881 1 81.69 303 PRO B N 1
ATOM 5511 C CA . PRO B 1 303 ? 19.547 -20.781 1.804 1 81.69 303 PRO B CA 1
ATOM 5512 C C . PRO B 1 303 ? 21.047 -20.469 1.696 1 81.69 303 PRO B C 1
ATOM 5514 O O . PRO B 1 303 ? 21.875 -21.281 2.074 1 81.69 303 PRO B O 1
ATOM 5517 N N . PHE B 1 304 ? 21.359 -19.312 1.271 1 82.5 304 PHE B N 1
ATOM 5518 C CA . PHE B 1 304 ? 22.75 -18.922 1.107 1 82.5 304 PHE B CA 1
ATOM 5519 C C . PHE B 1 304 ? 23.438 -18.812 2.461 1 82.5 304 PHE B C 1
ATOM 5521 O O . PHE B 1 304 ? 24.672 -18.875 2.545 1 82.5 304 PHE B O 1
ATOM 5528 N N . ALA B 1 305 ? 22.656 -18.641 3.506 1 79.19 305 ALA B N 1
ATOM 5529 C CA . ALA B 1 305 ? 23.219 -18.672 4.855 1 79.19 305 ALA B CA 1
ATOM 5530 C C . ALA B 1 305 ? 23.594 -20.109 5.242 1 79.19 305 ALA B C 1
ATOM 5532 O O . ALA B 1 305 ? 24.594 -20.312 5.945 1 79.19 305 ALA B O 1
ATOM 5533 N N . ARG B 1 306 ? 22.891 -21.109 4.758 1 83.19 306 ARG B N 1
ATOM 5534 C CA . ARG B 1 306 ? 23.125 -22.516 5.043 1 83.19 306 ARG B CA 1
ATOM 5535 C C . ARG B 1 306 ? 24.188 -23.094 4.117 1 83.19 306 ARG B C 1
ATOM 5537 O O . ARG B 1 306 ? 24.922 -24 4.508 1 83.19 306 ARG B O 1
ATOM 5544 N N . VAL B 1 307 ? 24.203 -22.531 2.898 1 88 307 VAL B N 1
ATOM 5545 C CA . VAL B 1 307 ? 25.203 -22.984 1.923 1 88 307 VAL B CA 1
ATOM 5546 C C . VAL B 1 307 ? 25.953 -21.781 1.354 1 88 307 VAL B C 1
ATOM 5548 O O . VAL B 1 307 ? 25.828 -21.469 0.166 1 88 307 VAL B O 1
ATOM 5551 N N . PRO B 1 308 ? 26.797 -21.156 2.154 1 85 308 PRO B N 1
ATOM 5552 C CA . PRO B 1 308 ? 27.453 -19.891 1.791 1 85 308 PRO B CA 1
ATOM 5553 C C . PRO B 1 308 ? 28.281 -20 0.518 1 85 308 PRO B C 1
ATOM 5555 O O . PRO B 1 308 ? 28.484 -19.016 -0.178 1 85 308 PRO B O 1
ATOM 5558 N N . GLY B 1 309 ? 28.719 -21.125 0.141 1 86.94 309 GLY B N 1
ATOM 5559 C CA . GLY B 1 309 ? 29.5 -21.328 -1.062 1 86.94 309 GLY B CA 1
ATOM 5560 C C . GLY B 1 309 ? 28.719 -21.094 -2.338 1 86.94 309 GLY B C 1
ATOM 5561 O O . GLY B 1 309 ? 29.312 -20.922 -3.408 1 86.94 309 GLY B O 1
ATOM 5562 N N . GLU B 1 310 ? 27.484 -20.969 -2.205 1 89.31 310 GLU B N 1
ATOM 5563 C CA . GLU B 1 310 ? 26.641 -20.844 -3.391 1 89.31 310 GLU B CA 1
ATOM 5564 C C . GLU B 1 310 ? 26.297 -19.391 -3.678 1 89.31 310 GLU B C 1
ATOM 5566 O O . GLU B 1 310 ? 25.719 -19.078 -4.719 1 89.31 310 GLU B O 1
ATOM 5571 N N . GLY B 1 311 ? 26.547 -18.5 -2.754 1 88.81 311 GLY B N 1
ATOM 5572 C CA . GLY B 1 311 ? 26.312 -17.078 -3.01 1 88.81 311 GLY B CA 1
ATOM 5573 C C . GLY B 1 311 ? 25.766 -16.344 -1.802 1 88.81 311 GLY B C 1
ATOM 5574 O O . GLY B 1 311 ? 25.672 -16.906 -0.711 1 88.81 311 GLY B O 1
ATOM 5575 N N . ALA B 1 312 ? 25.562 -15.055 -2.02 1 89.88 312 ALA B N 1
ATOM 5576 C CA . ALA B 1 312 ? 24.969 -14.188 -1.005 1 89.88 312 ALA B CA 1
ATOM 5577 C C . ALA B 1 312 ? 24.172 -13.055 -1.648 1 89.88 312 ALA B C 1
ATOM 5579 O O . ALA B 1 312 ? 24.703 -12.289 -2.447 1 89.88 312 ALA B O 1
ATOM 5580 N N . LEU B 1 313 ? 22.906 -13.023 -1.303 1 90.81 313 LEU B N 1
ATOM 5581 C CA . LEU B 1 313 ? 22.078 -11.93 -1.797 1 90.81 313 LEU B CA 1
ATOM 5582 C C . LEU B 1 313 ? 22.375 -10.641 -1.041 1 90.81 313 LEU B C 1
ATOM 5584 O O . LEU B 1 313 ? 22.797 -10.68 0.116 1 90.81 313 LEU B O 1
ATOM 5588 N N . GLU B 1 314 ? 22.219 -9.57 -1.69 1 91.5 314 GLU B N 1
ATOM 5589 C CA . GLU B 1 314 ? 22.469 -8.258 -1.098 1 91.5 314 GLU B CA 1
ATOM 5590 C C . GLU B 1 314 ? 21.188 -7.441 -0.982 1 91.5 314 GLU B C 1
ATOM 5592 O O . GLU B 1 314 ? 20.391 -7.391 -1.923 1 91.5 314 GLU B O 1
ATOM 5597 N N . PRO B 1 315 ? 21 -6.812 0.201 1 90.25 315 PRO B N 1
ATOM 5598 C CA . PRO B 1 315 ? 19.844 -5.914 0.323 1 90.25 315 PRO B CA 1
ATOM 5599 C C . PRO B 1 315 ? 19.953 -4.691 -0.589 1 90.25 315 PRO B C 1
ATOM 5601 O O . PRO B 1 315 ? 20.906 -3.92 -0.481 1 90.25 315 PRO B O 1
ATOM 5604 N N . ALA B 1 316 ? 18.922 -4.531 -1.388 1 92.56 316 ALA B N 1
ATOM 5605 C CA . ALA B 1 316 ? 19.047 -3.521 -2.438 1 92.56 316 ALA B CA 1
ATOM 5606 C C . ALA B 1 316 ? 18.234 -2.277 -2.1 1 92.56 316 ALA B C 1
ATOM 5608 O O . ALA B 1 316 ? 18.344 -1.248 -2.77 1 92.56 316 ALA B O 1
ATOM 5609 N N . PHE B 1 317 ? 17.422 -2.266 -1.016 1 92 317 PHE B N 1
ATOM 5610 C CA . PHE B 1 317 ? 16.562 -1.14 -0.672 1 92 317 PHE B CA 1
ATOM 5611 C C . PHE B 1 317 ? 17.203 -0.276 0.405 1 92 317 PHE B C 1
ATOM 5613 O O . PHE B 1 317 ? 17.828 -0.794 1.332 1 92 317 PHE B O 1
ATOM 5620 N N . ARG B 1 318 ? 17 0.958 0.268 1 93.88 318 ARG B N 1
ATOM 5621 C CA . ARG B 1 318 ? 17.25 1.93 1.329 1 93.88 318 ARG B CA 1
ATOM 5622 C C . ARG B 1 318 ? 16.156 2.998 1.358 1 93.88 318 ARG B C 1
ATOM 5624 O O . ARG B 1 318 ? 15.852 3.6 0.329 1 93.88 318 ARG B O 1
ATOM 5631 N N . LEU B 1 319 ? 15.531 3.133 2.496 1 96.06 319 LEU B N 1
ATOM 5632 C CA . LEU B 1 319 ? 14.586 4.223 2.684 1 96.06 319 LEU B CA 1
ATOM 5633 C C . LEU B 1 319 ? 15.266 5.441 3.299 1 96.06 319 LEU B C 1
ATOM 5635 O O . LEU B 1 319 ? 15.898 5.336 4.352 1 96.06 319 LEU B O 1
ATOM 5639 N N . TRP B 1 320 ? 15.172 6.516 2.625 1 97.62 320 TRP B N 1
ATOM 5640 C CA . TRP B 1 320 ? 15.703 7.773 3.139 1 97.62 320 TRP B CA 1
ATOM 5641 C C . TRP B 1 320 ? 14.586 8.648 3.697 1 97.62 320 TRP B C 1
ATOM 5643 O O . TRP B 1 320 ? 13.539 8.805 3.07 1 97.62 320 TRP B O 1
ATOM 5653 N N . ALA B 1 321 ? 14.789 9.172 4.875 1 98.12 321 ALA B N 1
ATOM 5654 C CA . ALA B 1 321 ? 13.883 10.109 5.523 1 98.12 321 ALA B CA 1
ATOM 5655 C C . ALA B 1 321 ? 14.641 11.273 6.152 1 98.12 321 ALA B C 1
ATOM 5657 O O . ALA B 1 321 ? 15.867 11.227 6.27 1 98.12 321 ALA B O 1
ATOM 5658 N N . GLN B 1 322 ? 13.945 12.289 6.449 1 98.56 322 GLN B N 1
ATOM 5659 C CA . GLN B 1 322 ? 14.539 13.484 7.031 1 98.56 322 GLN B CA 1
ATOM 5660 C C . GLN B 1 322 ? 14.047 13.711 8.453 1 98.56 322 GLN B C 1
ATOM 5662 O O . GLN B 1 322 ? 12.852 13.555 8.734 1 98.56 322 GLN B O 1
ATOM 5667 N N . VAL B 1 323 ? 14.961 14.031 9.383 1 98.75 323 VAL B N 1
ATOM 5668 C CA . VAL B 1 323 ? 14.57 14.375 10.75 1 98.75 323 VAL B CA 1
ATOM 5669 C C . VAL B 1 323 ? 13.805 15.695 10.758 1 98.75 323 VAL B C 1
ATOM 5671 O O . VAL B 1 323 ? 14.336 16.719 10.336 1 98.75 323 VAL B O 1
ATOM 5674 N N . VAL B 1 324 ? 12.578 15.664 11.312 1 98.69 324 VAL B N 1
ATOM 5675 C CA . VAL B 1 324 ? 11.742 16.859 11.211 1 98.69 324 VAL B CA 1
ATOM 5676 C C . VAL B 1 324 ? 11.484 17.438 12.602 1 98.69 324 VAL B C 1
ATOM 5678 O O . VAL B 1 324 ? 11.039 18.562 12.742 1 98.69 324 VAL B O 1
ATOM 5681 N N . SER B 1 325 ? 11.734 16.688 13.609 1 98.69 325 SER B N 1
ATOM 5682 C CA . SER B 1 325 ? 11.531 17.125 14.984 1 98.69 325 SER B CA 1
ATOM 5683 C C . SER B 1 325 ? 12.508 16.453 15.938 1 98.69 325 SER B C 1
ATOM 5685 O O . SER B 1 325 ? 12.859 15.281 15.75 1 98.69 325 SER B O 1
ATOM 5687 N N . ARG B 1 326 ? 13.008 17.141 16.875 1 97.62 326 ARG B N 1
ATOM 5688 C CA . ARG B 1 326 ? 13.883 16.672 17.938 1 97.62 326 ARG B CA 1
ATOM 5689 C C . ARG B 1 326 ? 13.516 17.312 19.281 1 97.62 326 ARG B C 1
ATOM 5691 O O . ARG B 1 326 ? 14.25 18.156 19.781 1 97.62 326 ARG B O 1
ATOM 5698 N N . PRO B 1 327 ? 12.391 16.859 19.844 1 95.44 327 PRO B N 1
ATOM 5699 C CA . PRO B 1 327 ? 11.836 17.531 21.016 1 95.44 327 PRO B CA 1
ATOM 5700 C C . PRO B 1 327 ? 12.711 17.375 22.266 1 95.44 327 PRO B C 1
ATOM 5702 O O . PRO B 1 327 ? 12.602 18.156 23.203 1 95.44 327 PRO B O 1
ATOM 5705 N N . SER B 1 328 ? 13.547 16.312 22.312 1 94 328 SER B N 1
ATOM 5706 C CA . SER B 1 328 ? 14.445 16.078 23.438 1 94 328 SER B CA 1
ATOM 5707 C C . SER B 1 328 ? 15.734 15.398 22.969 1 94 328 SER B C 1
ATOM 5709 O O . SER B 1 328 ? 15.812 14.914 21.844 1 94 328 SER B O 1
ATOM 5711 N N . PRO B 1 329 ? 16.734 15.359 23.812 1 94.06 329 PRO B N 1
ATOM 5712 C CA . PRO B 1 329 ? 17.969 14.664 23.453 1 94.06 329 PRO B CA 1
ATOM 5713 C C . PRO B 1 329 ? 17.766 13.164 23.234 1 94.06 329 PRO B C 1
ATOM 5715 O O . PRO B 1 329 ? 18.562 12.523 22.562 1 94.06 329 PRO B O 1
ATOM 5718 N N . GLU B 1 330 ? 16.672 12.625 23.75 1 96.38 330 GLU B N 1
ATOM 5719 C CA . GLU B 1 330 ? 16.469 11.18 23.719 1 96.38 330 GLU B CA 1
ATOM 5720 C C . GLU B 1 330 ? 15.484 10.789 22.625 1 96.38 330 GLU B C 1
ATOM 5722 O O . GLU B 1 330 ? 15.25 9.602 22.391 1 96.38 330 GLU B O 1
ATOM 5727 N N . GLN B 1 331 ? 14.977 11.82 21.922 1 96.75 331 GLN B N 1
ATOM 5728 C CA . GLN B 1 331 ? 13.906 11.508 20.984 1 96.75 331 GLN B CA 1
ATOM 5729 C C . GLN B 1 331 ? 14.008 12.367 19.734 1 96.75 331 GLN B C 1
ATOM 5731 O O . GLN B 1 331 ? 14.281 13.562 19.812 1 96.75 331 GLN B O 1
ATOM 5736 N N . ALA B 1 332 ? 13.812 11.758 18.578 1 98.19 332 ALA B N 1
ATOM 5737 C CA . ALA B 1 332 ? 13.688 12.453 17.312 1 98.19 332 ALA B CA 1
ATOM 5738 C C . ALA B 1 332 ? 12.617 11.812 16.438 1 98.19 332 ALA B C 1
ATOM 5740 O O . ALA B 1 332 ? 12.133 10.719 16.734 1 98.19 332 ALA B O 1
ATOM 5741 N N . PHE B 1 333 ? 12.219 12.508 15.453 1 98.38 333 PHE B N 1
ATOM 5742 C CA . PHE B 1 333 ? 11.203 12.016 14.531 1 98.38 333 PHE B CA 1
ATOM 5743 C C . PHE B 1 333 ? 11.609 12.281 13.086 1 98.38 333 PHE B C 1
ATOM 5745 O O . PHE B 1 333 ? 12.031 13.391 12.75 1 98.38 333 PHE B O 1
ATOM 5752 N N . ALA B 1 334 ? 11.555 11.234 12.266 1 98.44 334 ALA B N 1
ATOM 5753 C CA . ALA B 1 334 ? 11.773 11.344 10.82 1 98.44 334 ALA B CA 1
ATOM 5754 C C . ALA B 1 334 ? 10.453 11.273 10.062 1 98.44 334 ALA B C 1
ATOM 5756 O O . ALA B 1 334 ? 9.477 10.695 10.547 1 98.44 334 ALA B O 1
ATOM 5757 N N . ASN B 1 335 ? 10.406 11.852 8.859 1 97.88 335 ASN B N 1
ATOM 5758 C CA . ASN B 1 335 ? 9.164 12.023 8.109 1 97.88 335 ASN B CA 1
ATOM 5759 C C . ASN B 1 335 ? 8.836 10.781 7.277 1 97.88 335 ASN B C 1
ATOM 5761 O O . ASN B 1 335 ? 8.438 10.898 6.121 1 97.88 335 ASN B O 1
ATOM 5765 N N . ALA B 1 336 ? 9.008 9.633 7.734 1 96.06 336 ALA B N 1
ATOM 5766 C CA . ALA B 1 336 ? 8.586 8.367 7.145 1 96.06 336 ALA B CA 1
ATOM 5767 C C . ALA B 1 336 ? 7.824 7.516 8.156 1 96.06 336 ALA B C 1
ATOM 5769 O O . ALA B 1 336 ? 8.203 7.449 9.328 1 96.06 336 ALA B O 1
ATOM 5770 N N . GLY B 1 337 ? 6.797 6.902 7.734 1 93.31 337 GLY B N 1
ATOM 5771 C CA . GLY B 1 337 ? 6 6.078 8.633 1 93.31 337 GLY B CA 1
ATOM 5772 C C . GLY B 1 337 ? 5.473 4.816 7.973 1 93.31 337 GLY B C 1
ATOM 5773 O O . GLY B 1 337 ? 6.141 4.227 7.117 1 93.31 337 GLY B O 1
ATOM 5774 N N . LYS B 1 338 ? 4.316 4.359 8.43 1 88.81 338 LYS B N 1
ATOM 5775 C CA . LYS B 1 338 ? 3.705 3.107 7.996 1 88.81 338 LYS B CA 1
ATOM 5776 C C . LYS B 1 338 ? 3.334 3.164 6.516 1 88.81 338 LYS B C 1
ATOM 5778 O O . LYS B 1 338 ? 3.219 2.127 5.859 1 88.81 338 LYS B O 1
ATOM 5783 N N . ARG B 1 339 ? 3.195 4.273 5.992 1 89.19 339 ARG B N 1
ATOM 5784 C CA . ARG B 1 339 ? 2.818 4.449 4.594 1 89.19 339 ARG B CA 1
ATOM 5785 C C . ARG B 1 339 ? 4.043 4.375 3.686 1 89.19 339 ARG B C 1
ATOM 5787 O O . ARG B 1 339 ? 3.908 4.312 2.461 1 89.19 339 ARG B O 1
ATOM 5794 N N . ASP B 1 340 ? 5.207 4.312 4.324 1 89.5 340 ASP B N 1
ATOM 5795 C CA . ASP B 1 340 ? 6.445 4.383 3.555 1 89.5 340 ASP B CA 1
ATOM 5796 C C . ASP B 1 340 ? 7.297 3.137 3.766 1 89.5 340 ASP B C 1
ATOM 5798 O O . ASP B 1 340 ? 8.086 2.764 2.896 1 89.5 340 ASP B O 1
ATOM 5802 N N . ALA B 1 341 ? 7.129 2.654 4.914 1 82.56 341 ALA B N 1
ATOM 5803 C CA . ALA B 1 341 ? 7.973 1.523 5.281 1 82.56 341 ALA B CA 1
ATOM 5804 C C . ALA B 1 341 ? 7.133 0.318 5.688 1 82.56 341 ALA B C 1
ATOM 5806 O O . ALA B 1 341 ? 6.074 0.472 6.305 1 82.56 341 ALA B O 1
ATOM 5807 N N . ALA B 1 342 ? 7.727 -0.802 5.32 1 67.94 342 ALA B N 1
ATOM 5808 C CA . ALA B 1 342 ? 7.129 -2.041 5.812 1 67.94 342 ALA B CA 1
ATOM 5809 C C . ALA B 1 342 ? 7.34 -2.191 7.316 1 67.94 342 ALA B C 1
ATOM 5811 O O . ALA B 1 342 ? 8.391 -1.816 7.844 1 67.94 342 ALA B O 1
ATOM 5812 N N . HIS B 1 343 ? 6.379 -2.609 8.102 1 60.22 343 HIS B N 1
ATOM 5813 C CA . HIS B 1 343 ? 6.484 -2.715 9.555 1 60.22 343 HIS B CA 1
ATOM 5814 C C . HIS B 1 343 ? 5.875 -4.016 10.055 1 60.22 343 HIS B C 1
ATOM 5816 O O . HIS B 1 343 ? 5.594 -4.152 11.25 1 60.22 343 HIS B O 1
ATOM 5822 N N . ASP B 1 344 ? 5.648 -4.836 9.25 1 59.94 344 ASP B N 1
ATOM 5823 C CA . ASP B 1 344 ? 4.926 -6.051 9.602 1 59.94 344 ASP B CA 1
ATOM 5824 C C . ASP B 1 344 ? 5.824 -7.027 10.359 1 59.94 344 ASP B C 1
ATOM 5826 O O . ASP B 1 344 ? 5.359 -7.742 11.25 1 59.94 344 ASP B O 1
ATOM 5830 N N . LEU B 1 345 ? 7.016 -7.055 10 1 60.69 345 LEU B N 1
ATOM 5831 C CA . LEU B 1 345 ? 7.91 -8.023 10.625 1 60.69 345 LEU B CA 1
ATOM 5832 C C . LEU B 1 345 ? 8.844 -7.336 11.617 1 60.69 345 LEU B C 1
ATOM 5834 O O . LEU B 1 345 ? 8.797 -7.625 12.82 1 60.69 345 LEU B O 1
ATOM 5838 N N . ASP B 1 346 ? 9.656 -6.438 11.07 1 75.88 346 ASP B N 1
ATOM 5839 C CA . ASP B 1 346 ? 10.578 -5.66 11.891 1 75.88 346 ASP B CA 1
ATOM 5840 C C . ASP B 1 346 ? 10.492 -4.172 11.562 1 75.88 346 ASP B C 1
ATOM 5842 O O . ASP B 1 346 ? 10.07 -3.801 10.461 1 75.88 346 ASP B O 1
ATOM 5846 N N . LEU B 1 347 ? 10.836 -3.43 12.602 1 87.5 347 LEU B N 1
ATOM 5847 C CA . LEU B 1 347 ? 10.953 -1.994 12.367 1 87.5 347 LEU B CA 1
ATOM 5848 C C . LEU B 1 347 ? 12.164 -1.68 11.5 1 87.5 347 LEU B C 1
ATOM 5850 O O . LEU B 1 347 ? 13.125 -2.453 11.461 1 87.5 347 LEU B O 1
ATOM 5854 N N . PRO B 1 348 ? 12.086 -0.64 10.727 1 90.5 348 PRO B N 1
ATOM 5855 C CA . PRO B 1 348 ? 13.273 -0.206 9.984 1 90.5 348 PRO B CA 1
ATOM 5856 C C . PRO B 1 348 ? 14.484 0.014 10.891 1 90.5 348 PRO B C 1
ATOM 5858 O O . PRO B 1 348 ? 14.328 0.338 12.07 1 90.5 348 PRO B O 1
ATOM 5861 N N . GLU B 1 349 ? 15.602 -0.225 10.328 1 92.94 349 GLU B N 1
ATOM 5862 C CA . GLU B 1 349 ? 16.844 -0.034 11.07 1 92.94 349 GLU B CA 1
ATOM 5863 C C . GLU B 1 349 ? 17.594 1.192 10.578 1 92.94 349 GLU B C 1
ATOM 5865 O O . GLU B 1 349 ? 17.969 1.27 9.398 1 92.94 349 GLU B O 1
ATOM 5870 N N . ALA B 1 350 ? 17.844 2.096 11.523 1 96 350 ALA B N 1
ATOM 5871 C CA . ALA B 1 350 ? 18.672 3.24 11.156 1 96 350 ALA B CA 1
ATOM 5872 C C . ALA B 1 350 ? 20.109 2.814 10.898 1 96 350 ALA B C 1
ATOM 5874 O O . ALA B 1 350 ? 20.766 2.238 11.773 1 96 350 ALA B O 1
ATOM 5875 N N . GLN B 1 351 ? 20.594 3.139 9.719 1 95.81 351 GLN B N 1
ATOM 5876 C CA . GLN B 1 351 ? 21.922 2.623 9.359 1 95.81 351 GLN B CA 1
ATOM 5877 C C . GLN B 1 351 ? 22.922 3.756 9.203 1 95.81 351 GLN B C 1
ATOM 5879 O O . GLN B 1 351 ? 24.078 3.639 9.633 1 95.81 351 GLN B O 1
ATOM 5884 N N . VAL B 1 352 ? 22.516 4.844 8.562 1 97.31 352 VAL B N 1
ATOM 5885 C CA . VAL B 1 352 ? 23.453 5.945 8.312 1 97.31 352 VAL B CA 1
ATOM 5886 C C . VAL B 1 352 ? 22.734 7.277 8.516 1 97.31 352 VAL B C 1
ATOM 5888 O O . VAL B 1 352 ? 21.516 7.359 8.414 1 97.31 352 VAL B O 1
ATOM 5891 N N . VAL B 1 353 ? 23.438 8.289 8.883 1 98.38 353 VAL B N 1
ATOM 5892 C CA . VAL B 1 353 ? 22.984 9.68 8.961 1 98.38 353 VAL B CA 1
ATOM 5893 C C . VAL B 1 353 ? 23.781 10.531 7.973 1 98.38 353 VAL B C 1
ATOM 5895 O O . VAL B 1 353 ? 25 10.398 7.871 1 98.38 353 VAL B O 1
ATOM 5898 N N . ARG B 1 354 ? 23.094 11.273 7.203 1 97.69 354 ARG B N 1
ATOM 5899 C CA . ARG B 1 354 ? 23.719 12.156 6.23 1 97.69 354 ARG B CA 1
ATOM 5900 C C . ARG B 1 354 ? 23.5 13.617 6.59 1 97.69 354 ARG B C 1
ATOM 5902 O O . ARG B 1 354 ? 22.359 14.031 6.836 1 97.69 354 ARG B O 1
ATOM 5909 N N . ARG B 1 355 ? 24.578 14.398 6.672 1 95.88 355 ARG B N 1
ATOM 5910 C CA . ARG B 1 355 ? 24.562 15.836 6.922 1 95.88 355 ARG B CA 1
ATOM 5911 C C . ARG B 1 355 ? 25.609 16.547 6.074 1 95.88 355 ARG B C 1
ATOM 5913 O O . ARG B 1 355 ? 26.781 16.156 6.062 1 95.88 355 ARG B O 1
ATOM 5920 N N . ASP B 1 356 ? 25.188 17.547 5.352 1 92.25 356 ASP B N 1
ATOM 5921 C CA . ASP B 1 356 ? 26.094 18.375 4.562 1 92.25 356 ASP B CA 1
ATOM 5922 C C . ASP B 1 356 ? 26.969 17.516 3.641 1 92.25 356 ASP B C 1
ATOM 5924 O O . ASP B 1 356 ? 28.188 17.672 3.594 1 92.25 356 ASP B O 1
ATOM 5928 N N . GLY B 1 357 ? 26.375 16.5 3.092 1 91.88 357 GLY B N 1
ATOM 5929 C CA . GLY B 1 357 ? 27.031 15.711 2.057 1 91.88 357 GLY B CA 1
ATOM 5930 C C . GLY B 1 357 ? 27.859 14.57 2.607 1 91.88 357 GLY B C 1
ATOM 5931 O O . GLY B 1 357 ? 28.422 13.773 1.845 1 91.88 357 GLY B O 1
ATOM 5932 N N . THR B 1 358 ? 27.906 14.445 3.889 1 94.88 358 THR B N 1
ATOM 5933 C CA . THR B 1 358 ? 28.703 13.391 4.512 1 94.88 358 THR B CA 1
ATOM 5934 C C . THR B 1 358 ? 27.797 12.375 5.211 1 94.88 358 THR B C 1
ATOM 5936 O O . THR B 1 358 ? 26.828 12.75 5.863 1 94.88 358 THR B O 1
ATOM 5939 N N . GLU B 1 359 ? 28.172 11.117 5.059 1 96.12 359 GLU B N 1
ATOM 5940 C CA . GLU B 1 359 ? 27.438 10.031 5.703 1 96.12 359 GLU B CA 1
ATOM 5941 C C . GLU B 1 359 ? 28.234 9.445 6.867 1 96.12 359 GLU B C 1
ATOM 5943 O O . GLU B 1 359 ? 29.453 9.289 6.781 1 96.12 359 GLU B O 1
ATOM 5948 N N . ARG B 1 360 ? 27.594 9.195 7.949 1 97 360 ARG B N 1
ATOM 5949 C CA . ARG B 1 360 ? 28.156 8.516 9.109 1 97 360 ARG B CA 1
ATOM 5950 C C . ARG B 1 360 ? 27.219 7.441 9.633 1 97 360 ARG B C 1
ATOM 5952 O O . ARG B 1 360 ? 26.016 7.488 9.375 1 97 360 ARG B O 1
ATOM 5959 N N . PRO B 1 361 ? 27.812 6.434 10.305 1 97.31 361 PRO B N 1
ATOM 5960 C CA . PRO B 1 361 ? 26.922 5.426 10.898 1 97.31 361 PRO B CA 1
ATOM 5961 C C . PRO B 1 361 ? 25.891 6.027 11.844 1 97.31 361 PRO B C 1
ATOM 5963 O O . PRO B 1 361 ? 26.188 6.984 12.562 1 97.31 361 PRO B O 1
ATOM 5966 N N . ALA B 1 362 ? 24.719 5.52 11.82 1 97.81 362 ALA B N 1
ATOM 5967 C CA . ALA B 1 362 ? 23.656 5.98 12.719 1 97.81 362 ALA B CA 1
ATOM 5968 C C . ALA B 1 362 ? 23.828 5.395 14.117 1 97.81 362 ALA B C 1
ATOM 5970 O O . ALA B 1 362 ? 22.891 4.859 14.688 1 97.81 362 ALA B O 1
ATOM 5971 N N . SER B 1 363 ? 25.031 5.527 14.641 1 97.44 363 SER B N 1
ATOM 5972 C CA . SER B 1 363 ? 25.312 4.992 15.969 1 97.44 363 SER B CA 1
ATOM 5973 C C . SER B 1 363 ? 24.438 5.66 17.031 1 97.44 363 SER B C 1
ATOM 5975 O O . SER B 1 363 ? 24.312 6.887 17.062 1 97.44 363 SER B O 1
ATOM 5977 N N . GLY B 1 364 ? 23.812 4.777 17.844 1 97.81 364 GLY B N 1
ATOM 5978 C CA . GLY B 1 364 ? 23.016 5.301 18.938 1 97.81 364 GLY B CA 1
ATOM 5979 C C . GLY B 1 364 ? 21.625 5.719 18.5 1 97.81 364 GLY B C 1
ATOM 5980 O O . GLY B 1 364 ? 20.906 6.375 19.25 1 97.81 364 GLY B O 1
ATOM 5981 N N . VAL B 1 365 ? 21.25 5.48 17.328 1 98.25 365 VAL B N 1
ATOM 5982 C CA . VAL B 1 365 ? 19.922 5.812 16.797 1 98.25 365 VAL B CA 1
ATOM 5983 C C . VAL B 1 365 ? 19.141 4.535 16.516 1 98.25 365 VAL B C 1
ATOM 5985 O O . VAL B 1 365 ? 19.641 3.633 15.836 1 98.25 365 VAL B O 1
ATOM 5988 N N . SER B 1 366 ? 17.922 4.395 17.047 1 97.38 366 SER B N 1
ATOM 5989 C CA . SER B 1 366 ? 17.094 3.227 16.766 1 97.38 366 SER B CA 1
ATOM 5990 C C . SER B 1 366 ? 15.641 3.619 16.562 1 97.38 366 SER B C 1
ATOM 5992 O O . SER B 1 366 ? 15.164 4.598 17.141 1 97.38 366 SER B O 1
ATOM 5994 N N . VAL B 1 367 ? 15 2.918 15.719 1 96.38 367 VAL B N 1
ATOM 5995 C CA . VAL B 1 367 ? 13.57 3.121 15.5 1 96.38 367 VAL B CA 1
ATOM 5996 C C . VAL B 1 367 ? 12.773 2.383 16.578 1 96.38 367 VAL B C 1
ATOM 5998 O O . VAL B 1 367 ? 12.969 1.187 16.797 1 96.38 367 VAL B O 1
ATOM 6001 N N . THR B 1 368 ? 11.836 3.045 17.188 1 95.75 368 THR B N 1
ATOM 6002 C CA . THR B 1 368 ? 11.078 2.422 18.266 1 95.75 368 THR B CA 1
ATOM 6003 C C . THR B 1 368 ? 9.609 2.26 17.875 1 95.75 368 THR B C 1
ATOM 6005 O O . THR B 1 368 ? 8.852 1.561 18.547 1 95.75 368 THR B O 1
ATOM 6008 N N . GLY B 1 369 ? 9.203 2.898 16.875 1 93.75 369 GLY B N 1
ATOM 6009 C CA . GLY B 1 369 ? 7.824 2.812 16.406 1 93.75 369 GLY B CA 1
ATOM 6010 C C . GLY B 1 369 ? 7.574 3.602 15.141 1 93.75 369 GLY B C 1
ATOM 6011 O O . GLY B 1 369 ? 8.43 4.375 14.703 1 93.75 369 GLY B O 1
ATOM 6012 N N . LEU B 1 370 ? 6.445 3.322 14.578 1 92.62 370 LEU B N 1
ATOM 6013 C CA . LEU B 1 370 ? 6.023 4.031 13.375 1 92.62 370 LEU B CA 1
ATOM 6014 C C . LEU B 1 370 ? 4.605 4.574 13.531 1 92.62 370 LEU B C 1
ATOM 6016 O O . LEU B 1 370 ? 3.705 3.85 13.961 1 92.62 370 LEU B O 1
ATOM 6020 N N . SER B 1 371 ? 4.473 5.879 13.312 1 92 371 SER B N 1
ATOM 6021 C CA . SER B 1 371 ? 3.158 6.43 12.992 1 92 371 SER B CA 1
ATOM 6022 C C . SER B 1 371 ? 2.881 6.367 11.5 1 92 371 SER B C 1
ATOM 6024 O O . SER B 1 371 ? 3.645 5.762 10.742 1 92 371 SER B O 1
ATOM 6026 N N . ASP B 1 372 ? 1.796 6.91 11.039 1 87.94 372 ASP B N 1
ATOM 6027 C CA . ASP B 1 372 ? 1.466 6.883 9.617 1 87.94 372 ASP B CA 1
ATOM 6028 C C . ASP B 1 372 ? 2.547 7.57 8.789 1 87.94 372 ASP B C 1
ATOM 6030 O O . ASP B 1 372 ? 2.951 7.066 7.738 1 87.94 372 ASP B O 1
ATOM 6034 N N . GLN B 1 373 ? 3.014 8.75 9.352 1 92.81 373 GLN B N 1
ATOM 6035 C CA . GLN B 1 373 ? 3.951 9.539 8.555 1 92.81 373 GLN B CA 1
ATOM 6036 C C . GLN B 1 373 ? 5.18 9.922 9.367 1 92.81 373 GLN B C 1
ATOM 6038 O O . GLN B 1 373 ? 5.883 10.875 9.031 1 92.81 373 GLN B O 1
ATOM 6043 N N . HIS B 1 374 ? 5.438 9.18 10.508 1 96.56 374 HIS B N 1
ATOM 6044 C CA . HIS B 1 374 ? 6.625 9.461 11.312 1 96.56 374 HIS B CA 1
ATOM 6045 C C . HIS B 1 374 ? 7.316 8.164 11.734 1 96.56 374 HIS B C 1
ATOM 6047 O O . HIS B 1 374 ? 6.652 7.188 12.086 1 96.56 374 HIS B O 1
ATOM 6053 N N . ALA B 1 375 ? 8.57 8.227 11.711 1 97 375 ALA B N 1
ATOM 6054 C CA . ALA B 1 375 ? 9.367 7.242 12.43 1 97 375 ALA B CA 1
ATOM 6055 C C . ALA B 1 375 ? 9.812 7.781 13.789 1 97 375 ALA B C 1
ATOM 6057 O O . ALA B 1 375 ? 10.375 8.875 13.875 1 97 375 ALA B O 1
ATOM 6058 N N . TRP B 1 376 ? 9.516 7.055 14.781 1 97.5 376 TRP B N 1
ATOM 6059 C CA . TRP B 1 376 ? 9.977 7.375 16.125 1 97.5 376 TRP B CA 1
ATOM 6060 C C . TRP B 1 376 ? 11.422 6.926 16.328 1 97.5 376 TRP B C 1
ATOM 6062 O O . TRP B 1 376 ? 11.727 5.738 16.203 1 97.5 376 TRP B O 1
ATOM 6072 N N . LEU B 1 377 ? 12.258 7.797 16.688 1 98.19 377 LEU B N 1
ATOM 6073 C CA . LEU B 1 377 ? 13.672 7.48 16.891 1 98.19 377 LEU B CA 1
ATOM 6074 C C . LEU B 1 377 ? 14.07 7.68 18.344 1 98.19 377 LEU B C 1
ATOM 6076 O O . LEU B 1 377 ? 13.797 8.734 18.938 1 98.19 377 LEU B O 1
ATOM 6080 N N . ARG B 1 378 ? 14.633 6.684 18.875 1 98.25 378 ARG B N 1
ATOM 6081 C CA . ARG B 1 378 ? 15.344 6.82 20.141 1 98.25 378 ARG B CA 1
ATOM 6082 C C . ARG B 1 378 ? 16.812 7.16 19.906 1 98.25 378 ARG B C 1
ATOM 6084 O O . ARG B 1 378 ? 17.469 6.559 19.062 1 98.25 378 ARG B O 1
ATOM 6091 N N . THR B 1 379 ? 17.266 8.133 20.625 1 97.88 379 THR B N 1
ATOM 6092 C CA . THR B 1 379 ? 18.656 8.57 20.469 1 97.88 379 THR B CA 1
ATOM 6093 C C . THR B 1 379 ? 19.406 8.422 21.797 1 97.88 379 THR B C 1
ATOM 6095 O O . THR B 1 379 ? 18.953 8.922 22.828 1 97.88 379 THR B O 1
ATOM 6098 N N . GLU B 1 380 ? 20.5 7.73 21.719 1 97.38 380 GLU B N 1
ATOM 6099 C CA . GLU B 1 380 ? 21.406 7.594 22.859 1 97.38 380 GLU B CA 1
ATOM 6100 C C . GLU B 1 380 ? 22.406 8.75 22.922 1 97.38 380 GLU B C 1
ATOM 6102 O O . GLU B 1 380 ? 22.359 9.648 22.078 1 97.38 380 GLU B O 1
ATOM 6107 N N . ALA B 1 381 ? 23.234 8.75 23.953 1 94.88 381 ALA B N 1
ATOM 6108 C CA . ALA B 1 381 ? 24.156 9.852 24.234 1 94.88 381 ALA B CA 1
ATOM 6109 C C . ALA B 1 381 ? 25.109 10.07 23.062 1 94.88 381 ALA B C 1
ATOM 6111 O O . ALA B 1 381 ? 25.516 11.203 22.781 1 94.88 381 ALA B O 1
ATOM 6112 N N . GLU B 1 382 ? 25.391 9.039 22.359 1 93.38 382 GLU B N 1
ATOM 6113 C CA . GLU B 1 382 ? 26.375 9.148 21.297 1 93.38 382 GLU B CA 1
ATOM 6114 C C . GLU B 1 382 ? 25.734 9.57 19.984 1 93.38 382 GLU B C 1
ATOM 6116 O O . GLU B 1 382 ? 26.422 9.836 19 1 93.38 382 GLU B O 1
ATOM 6121 N N . ALA B 1 383 ? 24.422 9.562 20 1 94.31 383 ALA B N 1
ATOM 6122 C CA . ALA B 1 383 ? 23.719 9.891 18.766 1 94.31 383 ALA B CA 1
ATOM 6123 C C . ALA B 1 383 ? 23.938 11.352 18.375 1 94.31 383 ALA B C 1
ATOM 6125 O O . ALA B 1 383 ? 23.781 12.25 19.219 1 94.31 383 ALA B O 1
ATOM 6126 N N . ASP B 1 384 ? 24.359 11.617 17.203 1 93.88 384 ASP B N 1
ATOM 6127 C CA . ASP B 1 384 ? 24.484 12.961 16.641 1 93.88 384 ASP B CA 1
ATOM 6128 C C . ASP B 1 384 ? 23.438 13.188 15.539 1 93.88 384 ASP B C 1
ATOM 6130 O O . ASP B 1 384 ? 23.703 12.961 14.359 1 93.88 384 ASP B O 1
ATOM 6134 N N . LEU B 1 385 ? 22.297 13.609 15.953 1 96.94 385 LEU B N 1
ATOM 6135 C CA . LEU B 1 385 ? 21.156 13.805 15.07 1 96.94 385 LEU B CA 1
ATOM 6136 C C . LEU B 1 385 ? 20.578 15.211 15.227 1 96.94 385 LEU B C 1
ATOM 6138 O O . LEU B 1 385 ? 20.438 15.703 16.344 1 96.94 385 LEU B O 1
ATOM 6142 N N . GLU B 1 386 ? 20.359 15.883 14.164 1 97.31 386 GLU B N 1
ATOM 6143 C CA . GLU B 1 386 ? 19.766 17.219 14.156 1 97.31 386 GLU B CA 1
ATOM 6144 C C . GLU B 1 386 ? 18.578 17.281 13.188 1 97.31 386 GLU B C 1
ATOM 6146 O O . GLU B 1 386 ? 18.516 16.516 12.227 1 97.31 386 GLU B O 1
ATOM 6151 N N . VAL B 1 387 ? 17.672 18.188 13.5 1 98.5 387 VAL B N 1
ATOM 6152 C CA . VAL B 1 387 ? 16.594 18.469 12.555 1 98.5 387 VAL B CA 1
ATOM 6153 C C . VAL B 1 387 ? 17.188 18.828 11.195 1 98.5 387 VAL B C 1
ATOM 6155 O O . VAL B 1 387 ? 18.109 19.641 11.109 1 98.5 387 VAL B O 1
ATOM 6158 N N . GLY B 1 388 ? 16.703 18.172 10.133 1 98.25 388 GLY B N 1
ATOM 6159 C CA . GLY B 1 388 ? 17.219 18.422 8.797 1 98.25 388 GLY B CA 1
ATOM 6160 C C . GLY B 1 388 ? 18.078 17.281 8.273 1 98.25 388 GLY B C 1
ATOM 6161 O O . GLY B 1 388 ? 18.266 17.156 7.059 1 98.25 388 GLY B O 1
ATOM 6162 N N . ASP B 1 389 ? 18.641 16.453 9.18 1 98.44 389 ASP B N 1
ATOM 6163 C CA . ASP B 1 389 ? 19.484 15.328 8.773 1 98.44 389 ASP B CA 1
ATOM 6164 C C . ASP B 1 389 ? 18.672 14.305 7.969 1 98.44 389 ASP B C 1
ATOM 6166 O O . ASP B 1 389 ? 17.484 14.109 8.227 1 98.44 389 ASP B O 1
ATOM 6170 N N . TRP B 1 390 ? 19.328 13.727 6.996 1 98.31 390 TRP B N 1
ATOM 6171 C CA . TRP B 1 390 ? 18.781 12.531 6.352 1 98.31 390 TRP B CA 1
ATOM 6172 C C . TRP B 1 390 ? 19.234 11.273 7.078 1 98.31 390 TRP B C 1
ATOM 6174 O O . TRP B 1 390 ? 20.375 11.172 7.52 1 98.31 390 TRP B O 1
ATOM 6184 N N . VAL B 1 391 ? 18.328 10.414 7.242 1 98.38 391 VAL B N 1
ATOM 6185 C CA . VAL B 1 391 ? 18.641 9.109 7.824 1 98.38 391 VAL B CA 1
ATOM 6186 C C . VAL B 1 391 ? 18.312 8 6.82 1 98.38 391 VAL B C 1
ATOM 6188 O O . VAL B 1 391 ? 17.25 8.008 6.203 1 98.38 391 VAL B O 1
ATOM 6191 N N . GLY B 1 392 ? 19.297 7.121 6.582 1 97.12 392 GLY B N 1
ATOM 6192 C CA . GLY B 1 392 ? 19.078 5.934 5.773 1 97.12 392 GLY B CA 1
ATOM 6193 C C . GLY B 1 392 ? 18.672 4.723 6.59 1 97.12 392 GLY B C 1
ATOM 6194 O O . GLY B 1 392 ? 19.375 4.332 7.527 1 97.12 392 GLY B O 1
ATOM 6195 N N . PHE B 1 393 ? 17.531 4.164 6.207 1 95.75 393 PHE B N 1
ATOM 6196 C CA . PHE B 1 393 ? 16.984 3.035 6.949 1 95.75 393 PHE B CA 1
ATOM 6197 C C . PHE B 1 393 ? 17.047 1.758 6.121 1 95.75 393 PHE B C 1
ATOM 6199 O O . PHE B 1 393 ? 16.703 1.757 4.941 1 95.75 393 PHE B O 1
ATOM 6206 N N . GLY B 1 394 ? 17.547 0.677 6.73 1 91.69 394 GLY B N 1
ATOM 6207 C CA . GLY B 1 394 ? 17.375 -0.65 6.164 1 91.69 394 GLY B CA 1
ATOM 6208 C C . GLY B 1 394 ? 15.992 -1.227 6.418 1 91.69 394 GLY B C 1
ATOM 6209 O O . GLY B 1 394 ? 15.422 -1.032 7.496 1 91.69 394 GLY B O 1
ATOM 6210 N N . LEU B 1 395 ? 15.492 -1.929 5.418 1 86 395 LEU B N 1
ATOM 6211 C CA . LEU B 1 395 ? 14.148 -2.484 5.547 1 86 395 LEU B CA 1
ATOM 6212 C C . LEU B 1 395 ? 14.195 -4.004 5.633 1 86 395 LEU B C 1
ATOM 6214 O O . LEU B 1 395 ? 14.992 -4.645 4.941 1 86 395 LEU B O 1
ATOM 6218 N N . SER B 1 396 ? 13.539 -4.652 6.543 1 70.44 396 SER B N 1
ATOM 6219 C CA . SER B 1 396 ? 13.539 -6.098 6.73 1 70.44 396 SER B CA 1
ATOM 6220 C C . SER B 1 396 ? 12.555 -6.777 5.785 1 70.44 396 SER B C 1
ATOM 6222 O O . SER B 1 396 ? 12.766 -7.93 5.391 1 70.44 396 SER B O 1
ATOM 6224 N N . HIS B 1 397 ? 11.531 -6.266 5.324 1 62.44 397 HIS B N 1
ATOM 6225 C CA . HIS B 1 397 ? 10.555 -6.926 4.465 1 62.44 397 HIS B CA 1
ATOM 6226 C C . HIS B 1 397 ? 10.328 -6.141 3.18 1 62.44 397 HIS B C 1
ATOM 6228 O O . HIS B 1 397 ? 9.477 -5.254 3.131 1 62.44 397 HIS B O 1
ATOM 6234 N N . PRO B 1 398 ? 11.047 -6.691 2.254 1 58.62 398 PRO B N 1
ATOM 6235 C CA . PRO B 1 398 ? 10.961 -5.938 1.002 1 58.62 398 PRO B CA 1
ATOM 6236 C C . PRO B 1 398 ? 9.57 -5.977 0.38 1 58.62 398 PRO B C 1
ATOM 6238 O O . PRO B 1 398 ? 9.148 -5.008 -0.255 1 58.62 398 PRO B O 1
ATOM 6241 N N . CYS B 1 399 ? 8.883 -7.078 0.55 1 64.75 399 CYS B N 1
ATOM 6242 C CA . CYS B 1 399 ? 7.625 -7.258 -0.171 1 64.75 399 CYS B CA 1
ATOM 6243 C C . CYS B 1 399 ? 6.645 -6.141 0.161 1 64.75 399 CYS B C 1
ATOM 6245 O O . CYS B 1 399 ? 5.98 -5.605 -0.729 1 64.75 399 CYS B O 1
ATOM 6247 N N . THR B 1 400 ? 6.664 -5.746 1.311 1 69.81 400 THR B N 1
ATOM 6248 C CA . THR B 1 400 ? 5.664 -4.75 1.679 1 69.81 400 THR B CA 1
ATOM 6249 C C . THR B 1 400 ? 6.23 -3.34 1.554 1 69.81 400 THR B C 1
ATOM 6251 O O . THR B 1 400 ? 5.59 -2.369 1.96 1 69.81 400 THR B O 1
ATOM 6254 N N . SER B 1 401 ? 7.391 -3.322 0.961 1 80.5 401 SER B N 1
ATOM 6255 C CA . SER B 1 401 ? 7.957 -2.014 0.656 1 80.5 401 SER 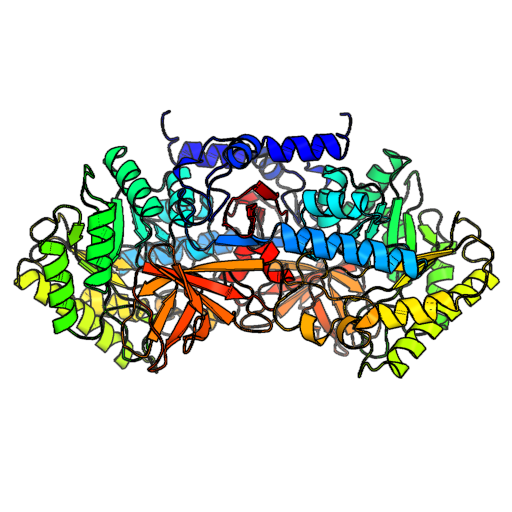B CA 1
ATOM 6256 C C . SER B 1 401 ? 7.566 -1.552 -0.744 1 80.5 401 SER B C 1
ATOM 6258 O O . SER B 1 401 ? 7.203 -0.39 -0.941 1 80.5 401 SER B O 1
ATOM 6260 N N . PHE B 1 402 ? 7.598 -2.525 -1.673 1 88.06 402 PHE B N 1
ATOM 6261 C CA . PHE B 1 402 ? 7.281 -2.184 -3.055 1 88.06 402 PHE B CA 1
ATOM 6262 C C . PHE B 1 402 ? 5.871 -1.62 -3.166 1 88.06 402 PHE B C 1
ATOM 6264 O O . PHE B 1 402 ? 5.633 -0.669 -3.912 1 88.06 402 PHE B O 1
ATOM 6271 N N . ASP B 1 403 ? 5.016 -2.168 -2.443 1 89.25 403 ASP B N 1
ATOM 6272 C CA . ASP B 1 403 ? 3.609 -1.837 -2.652 1 89.25 403 ASP B CA 1
ATOM 6273 C C . ASP B 1 403 ? 3.285 -0.449 -2.105 1 89.25 403 ASP B C 1
ATOM 6275 O O . ASP B 1 403 ? 2.18 0.06 -2.305 1 89.25 403 ASP B O 1
ATOM 6279 N N . LYS B 1 404 ? 4.262 0.185 -1.523 1 91.69 404 LYS B N 1
ATOM 6280 C CA . LYS B 1 404 ? 4.051 1.532 -1.001 1 91.69 404 LYS B CA 1
ATOM 6281 C C . LYS B 1 404 ? 4.551 2.588 -1.982 1 91.69 404 LYS B C 1
ATOM 6283 O O . LYS B 1 404 ? 4.309 3.781 -1.796 1 91.69 404 LYS B O 1
ATOM 6288 N N . TRP B 1 405 ? 5.215 2.172 -2.998 1 94.19 405 TRP B N 1
ATOM 6289 C CA . TRP B 1 405 ? 5.871 3.111 -3.904 1 94.19 405 TRP B CA 1
ATOM 6290 C C . TRP B 1 405 ? 5.484 2.828 -5.352 1 94.19 405 TRP B C 1
ATOM 6292 O O . TRP B 1 405 ? 5.527 1.681 -5.801 1 94.19 405 TRP B O 1
ATOM 6302 N N . GLN B 1 406 ? 5.199 3.885 -6.086 1 96 406 GLN B N 1
ATOM 6303 C CA . GLN B 1 406 ? 4.73 3.732 -7.457 1 96 406 GLN B CA 1
ATOM 6304 C C . GLN B 1 406 ? 5.863 3.949 -8.453 1 96 406 GLN B C 1
ATOM 6306 O O . GLN B 1 406 ? 5.777 3.52 -9.609 1 96 406 GLN B O 1
ATOM 6311 N N . LEU B 1 407 ? 6.836 4.668 -8.078 1 97.5 407 LEU B N 1
ATOM 6312 C CA . LEU B 1 407 ? 8.016 4.957 -8.891 1 97.5 407 LEU B CA 1
ATOM 6313 C C . LEU B 1 407 ? 9.258 5.066 -8.016 1 97.5 407 LEU B C 1
ATOM 6315 O O . LEU B 1 407 ? 9.383 5.992 -7.215 1 97.5 407 LEU B O 1
ATOM 6319 N N . ILE B 1 408 ? 10.203 4.109 -8.172 1 97.38 408 ILE B N 1
ATOM 6320 C CA . ILE B 1 408 ? 11.328 3.965 -7.258 1 97.38 408 ILE B CA 1
ATOM 6321 C C . ILE B 1 408 ? 12.633 4.289 -7.996 1 97.38 408 ILE B C 1
ATOM 6323 O O . ILE B 1 408 ? 12.977 3.621 -8.977 1 97.38 408 ILE B O 1
ATOM 6327 N N . PRO B 1 409 ? 13.375 5.289 -7.574 1 98.56 409 PRO B N 1
ATOM 6328 C CA . PRO B 1 409 ? 14.672 5.559 -8.203 1 98.56 409 PRO B CA 1
ATOM 6329 C C . PRO B 1 409 ? 15.68 4.434 -7.98 1 98.56 409 PRO B C 1
ATOM 6331 O O . PRO B 1 409 ? 15.711 3.836 -6.902 1 98.56 409 PRO B O 1
ATOM 6334 N N . VAL B 1 410 ? 16.344 4.086 -8.984 1 98.38 410 VAL B N 1
ATOM 6335 C CA . VAL B 1 410 ? 17.516 3.213 -8.922 1 98.38 410 VAL B CA 1
ATOM 6336 C C . VAL B 1 410 ? 18.781 4.055 -8.914 1 98.38 410 VAL B C 1
ATOM 6338 O O . VAL B 1 410 ? 19.078 4.746 -9.898 1 98.38 410 VAL B O 1
ATOM 6341 N N . ALA B 1 411 ? 19.5 3.973 -7.824 1 98.31 411 ALA B N 1
ATOM 6342 C CA . ALA B 1 411 ? 20.656 4.859 -7.648 1 98.31 411 ALA B CA 1
ATOM 6343 C C . ALA B 1 411 ? 21.953 4.066 -7.59 1 98.31 411 ALA B C 1
ATOM 6345 O O . ALA B 1 411 ? 22 2.986 -6.992 1 98.31 411 ALA B O 1
ATOM 6346 N N . GLU B 1 412 ? 22.969 4.609 -8.172 1 98.12 412 GLU B N 1
ATOM 6347 C CA . GLU B 1 412 ? 24.312 4.098 -7.988 1 98.12 412 GLU B CA 1
ATOM 6348 C C . GLU B 1 412 ? 24.875 4.492 -6.625 1 98.12 412 GLU B C 1
ATOM 6350 O O . GLU B 1 412 ? 24.266 5.285 -5.902 1 98.12 412 GLU B O 1
ATOM 6355 N N . ALA B 1 413 ? 26.016 3.941 -6.273 1 95.25 413 ALA B N 1
ATOM 6356 C CA . ALA B 1 413 ? 26.609 4.098 -4.941 1 95.25 413 ALA B CA 1
ATOM 6357 C C . ALA B 1 413 ? 26.859 5.566 -4.625 1 95.25 413 ALA B C 1
ATOM 6359 O O . ALA B 1 413 ? 26.75 5.984 -3.467 1 95.25 413 ALA B O 1
ATOM 6360 N N . ASP B 1 414 ? 27.094 6.402 -5.605 1 95.81 414 ASP B N 1
ATOM 6361 C CA . ASP B 1 414 ? 27.422 7.805 -5.359 1 95.81 414 ASP B CA 1
ATOM 6362 C C . ASP B 1 414 ? 26.156 8.664 -5.32 1 95.81 414 ASP B C 1
ATOM 6364 O O . ASP B 1 414 ? 26.234 9.891 -5.223 1 95.81 414 ASP B O 1
ATOM 6368 N N . GLY B 1 415 ? 25.016 8.039 -5.488 1 97.38 415 GLY B N 1
ATOM 6369 C CA . GLY B 1 415 ? 23.75 8.75 -5.375 1 97.38 415 GLY B CA 1
ATOM 6370 C C . GLY B 1 415 ? 23.141 9.102 -6.723 1 97.38 415 GLY B C 1
ATOM 6371 O O . GLY B 1 415 ? 22 9.578 -6.789 1 97.38 415 GLY B O 1
ATOM 6372 N N . THR B 1 416 ? 23.875 8.805 -7.812 1 98.62 416 THR B N 1
ATOM 6373 C CA . THR B 1 416 ? 23.359 9.109 -9.141 1 98.62 416 THR B CA 1
ATOM 6374 C C . THR B 1 416 ? 22.203 8.18 -9.492 1 98.62 416 THR B C 1
ATOM 6376 O O . THR B 1 416 ? 22.359 6.957 -9.492 1 98.62 416 THR B O 1
ATOM 6379 N N . VAL B 1 417 ? 21.031 8.773 -9.742 1 98.75 417 VAL B N 1
ATOM 6380 C CA . VAL B 1 417 ? 19.859 7.984 -10.117 1 98.75 417 VAL B CA 1
ATOM 6381 C C . VAL B 1 417 ? 19.922 7.684 -11.617 1 98.75 417 VAL B C 1
ATOM 6383 O O . VAL B 1 417 ? 19.969 8.594 -12.438 1 98.75 417 VAL B O 1
ATOM 6386 N N . VAL B 1 418 ? 19.828 6.391 -11.984 1 98.25 418 VAL B N 1
ATOM 6387 C CA . VAL B 1 418 ? 20.094 6 -13.367 1 98.25 418 VAL B CA 1
ATOM 6388 C C . VAL B 1 418 ? 18.844 5.387 -13.984 1 98.25 418 VAL B C 1
ATOM 6390 O O . VAL B 1 418 ? 18.781 5.188 -15.203 1 98.25 418 VAL B O 1
ATOM 6393 N N . ASP B 1 419 ? 17.906 5.066 -13.227 1 97.56 419 ASP B N 1
ATOM 6394 C CA . ASP B 1 419 ? 16.672 4.441 -13.68 1 97.56 419 ASP B CA 1
ATOM 6395 C C . ASP B 1 419 ? 15.547 4.652 -12.672 1 97.56 419 ASP B C 1
ATOM 6397 O O . ASP B 1 419 ? 15.781 5.188 -11.586 1 97.56 419 ASP B O 1
ATOM 6401 N N . TYR B 1 420 ? 14.375 4.422 -13.039 1 98.12 420 TYR B N 1
ATOM 6402 C CA . TYR B 1 420 ? 13.188 4.422 -12.188 1 98.12 420 TYR B CA 1
ATOM 6403 C C . TYR B 1 420 ? 12.359 3.164 -12.414 1 98.12 420 TYR B C 1
ATOM 6405 O O . TYR B 1 420 ? 12.086 2.785 -13.555 1 98.12 420 TYR B O 1
ATOM 6413 N N . ILE B 1 421 ? 11.992 2.479 -11.336 1 96.88 421 ILE B N 1
ATOM 6414 C CA . ILE B 1 421 ? 11.188 1.264 -11.398 1 96.88 421 ILE B CA 1
ATOM 6415 C C . ILE B 1 421 ? 9.734 1.593 -11.086 1 96.88 421 ILE B C 1
ATOM 6417 O O . ILE B 1 421 ? 9.422 2.133 -10.023 1 96.88 421 ILE B O 1
ATOM 6421 N N . ARG B 1 422 ? 8.852 1.303 -12.039 1 97.12 422 ARG B N 1
ATOM 6422 C CA . ARG B 1 422 ? 7.414 1.496 -11.875 1 97.12 422 ARG B CA 1
ATOM 6423 C C . ARG B 1 422 ? 6.754 0.249 -11.289 1 97.12 422 ARG B C 1
ATOM 6425 O O . ARG B 1 422 ? 7 -0.865 -11.758 1 97.12 422 ARG B O 1
ATOM 6432 N N . THR B 1 423 ? 5.965 0.395 -10.234 1 96 423 THR B N 1
ATOM 6433 C CA . THR B 1 423 ? 5.266 -0.739 -9.641 1 96 423 THR B CA 1
ATOM 6434 C C . THR B 1 423 ? 3.766 -0.649 -9.906 1 96 423 THR B C 1
ATOM 6436 O O . THR B 1 423 ? 3.227 0.443 -10.102 1 96 423 THR B O 1
ATOM 6439 N N . PHE B 1 424 ? 3.088 -1.799 -9.977 1 95.12 424 PHE B N 1
ATOM 6440 C CA . PHE B 1 424 ? 1.65 -1.877 -10.211 1 95.12 424 PHE B CA 1
ATOM 6441 C C . PHE B 1 424 ? 0.98 -2.773 -9.18 1 95.12 424 PHE B C 1
ATOM 6443 O O . PHE B 1 424 ? 0.767 -3.963 -9.422 1 95.12 424 PHE B O 1
ATOM 6450 N N . PHE B 1 425 ? 0.644 -2.234 -8.055 1 91.62 425 PHE B N 1
ATOM 6451 C CA . PHE B 1 425 ? -0.028 -2.998 -7.008 1 91.62 425 PHE B CA 1
ATOM 6452 C C . PHE B 1 425 ? -1.52 -2.688 -6.984 1 91.62 425 PHE B C 1
ATOM 6454 O O . PHE B 1 425 ? -1.93 -1.562 -7.27 1 91.62 425 PHE B O 1
#

Foldseek 3Di:
DPQDALVRLVVVQQQDFDDPVFAQQAPVSGGPGQVRVLVVLDFSPPRRGDPFAKAFAPVQLVVLLLLVLVLCVVLVAAEAAACLQQQFSVSQVSNVVSRHPFHEYADLVSVVSNVSNHTQEYEHAYQDLDLVSLVVVLVVVVVDVSRAYEYEDAALVSLVSSQVSQVPRPAAHEYAAEDALAPPFDTGHDDLVRSVVNLVSQVVGRRYAYQEHEYELVRNPPDDLVSSLVSLLVRLVSRQVCLVVVSNVPDQEHEYEYEEQQPVVSLSVNVSVRDDGPHHYNRYYHYHCRSQHFDADSQVRGCCVVVVVSDHRDHGMKTKWFWADDPDQFKTKTFAFVLAAPPPPHDWAFAWKDDPLDIDGQPQWGFDHGDHGITIITGDPPGDDDGGIMTITTHGRSSSNSVSGQWHFHAHPSRRGNRITGRDD/DPQDALVRLVVVQQQDFDDPVFAQQAPVSGGPGQVRVLVVLDFSPPRRGAPFAKAFAPVQLVVLLLLVLVLCVVLVAAEAAACLLQQFSVSQVSNVVSPHPFHEYADLVSVVSNVSNHTQEYEHAYQDLDLVSLVVVLVVVVVDVSRAYEYEDAALVSLVSSQVSQVPRPAAHEYAAEDALAPPFDDGHDDLVRSVVNLVSQVVGRRYAYQEHEYELVRNPPDDLVSSLVSLLVRLVSRQVCLVVVSNVPDQEHEYEYEEQQPVVSLSVNVSVRDDGPHHYNRYYHYHCRSQHFDDDSQVRGCCVVVVVSDHRDHGMKTKWFWADDPDQFKTKTFAFVLAAPPPPHDWAFAWKDDPLDIDGQPQWGFDHGDHGITIITGDPPGDDDGGIMTITTHGRSSVNSVSGQWHFHAHPSRRTNRITGRDD

Secondary structure (DSSP, 8-state):
-----HHHHHHHHHHPBP-TT--SS-GGGTT-BHHHHHHTT-BTTTSSPPSSEEEEEHHHHHHHHHHHHHHHHHTT-EE--BGGGT--HHHHHHHHHTT---EEESSHHHHHHHHHTT--EEEEEEE---HHHHHHHHHHHHH-TT-EEEEEE--HHHHHHHHHHTTT-SSPEEEEEEEPSSTT-SSSB-SHHHHHHHHHHHHT-SSEEEEEEEE-GGG-TT--HHHHHHHHHHHHHHHHHHHHTTTTTT-SSEEEEE--SS-HHHHHHHHHTPPP-SS-EEEEE---TTTT--SSHHHHH-HHHHSGGG------EEEEEEEEEEEETTEEEES--TTTS--SSS--EEEEEEETTEEEE-TTEEEEEE-SS-EEEEE-TT----TT-EEEEE-S-SHHHHTT-SEEEEE-TTSBEEEEEE---/--PPPHHHHHHHHHHPBP-TT--SS-GGGTTSBHHHHHHTT-BTTTSSPPSSEEEEEHHHHHHHHHHHHHHHHHTT-EE--BGGGT--HHHHHHHHHTT---EEESSHHHHHHHHHTT--EEEEEEE---HHHHHHHHHHHHH-TT-EEEEEE--HHHHHHHHHHTTT-SSPEEEEEEEPSSTT-SSSB-SHHHHHHHHHHHHT-SSEEEEEEEE-GGG-TT--HHHHHHHHHHHHHHHHHHHHTTTTTT-SSEEEEE--SS-HHHHHHHHHTPPP-SS-EEEEE---TTTT--SSHHHHHSHHHHSGGG------EEEEEEEEEEEETTEEEES--TTTS--SSS--EEEEEEETTEEEE-TTEEEEEE-SS-EEEEE-TT----TT-EEEEE-S-THHHHTT-SEEEEE-TTSBEEEEEE---

InterPro domains:
  IPR001608 Alanine racemase, N-terminal [PF01168] (58-262)
  IPR026956 D-serine dehydratase-like domain [PF14031] (316-410)
  IPR026956 D-serine dehydratase-like domain [SM01119] (316-412)
  IPR029066 PLP-binding barrel [G3DSA:3.20.20.10] (59-296)
  IPR029066 PLP-binding barrel [SSF51419] (59-272)
  IPR042208 D-serine dehydratase-like domain superfamily [G3DSA:2.40.37.20] (306-425)
  IPR051466 D-amino acid metabolism enzyme [PTHR28004] (42-417)

Radius of gyration: 27.72 Å; Cα contacts (8 Å, |Δi|>4): 2051; chains: 2; bounding box: 58×85×64 Å

Sequence (850 aa):
MARDTGTEALTHLAEDRVDHRFKGLPPDAVGLTVAELAGQRRNLFTDGFTTPVLALSAERLAHNLALMETYAARHGLAFAPHGKTSMAPQLFHRQIEHGAWGITLAVPHQVWVARAFGIERIFLANELVDPAALRRIADDLAADPDFRFVCYVDSVRGVELMDAALCGAARPVDVVVELAAGEGARTGVRTEAECAAVADAVAATATLRLVGVAGYEGEVPRADHERVTAYLRRLTALAAGLDKDGRFAGAEEIVVSAGGSAWFDAVAEVFAELPALSLPVLRLLRSGAYVSHDDGHYRRLTPFARVPGEGALEPAFRLWAQVVSRPSPEQAFANAGKRDAAHDLDLPEAQVVRRDGTERPASGVSVTGLSDQHAWLRTEAEADLEVGDWVGFGLSHPCTSFDKWQLIPVAEADGTVVDYIRTFFMARDTGTEALTHLAEDRVDHRFKGLPPDAVGLTVAELAGQRRNLFTDGFTTPVLALSAERLAHNLALMETYAARHGLAFAPHGKTSMAPQLFHRQIEHGAWGITLAVPHQVWVARAFGIERIFLANELVDPAALRRIADDLAADPDFRFVCYVDSVRGVELMDAALCGAARPVDVVVELAAGEGARTGVRTEAECAAVADAVAATATLRLVGVAGYEGEVPRADHERVTAYLRRLTALAAGLDKDGRFAGAEEIVVSAGGSAWFDAVAEVFAELPALSLPVLRLLRSGAYVSHDDGHYRRLTPFARVPGEGALEPAFRLWAQVVSRPSPEQAFANAGKRDAAHDLDLPEAQVVRRDGTERPASGVSVTGLSDQHAWLRTEAEADLEVGDWVGFGLSHPCTSFDKWQLIPVAEADGTVVDYIRTFF

Solvent-accessible surface area (backbone atoms only — not comparable to full-atom values): 42259 Å² total; per-residue (Å²): 129,84,76,52,51,34,64,52,32,50,50,49,58,34,59,37,58,38,48,62,64,43,57,35,52,32,75,85,44,53,72,33,28,44,46,56,51,28,70,62,44,43,34,55,85,78,54,38,42,36,71,38,31,57,35,33,33,46,64,32,32,51,49,22,47,52,48,53,32,51,50,28,58,73,56,70,35,43,30,22,34,28,39,70,38,53,34,23,64,68,58,51,50,52,42,40,74,44,63,29,67,34,37,19,32,61,52,66,51,54,49,43,41,40,48,61,39,38,56,41,35,37,40,32,76,33,56,73,50,54,47,52,56,46,40,50,50,36,50,49,43,60,74,30,85,73,49,42,58,36,30,35,42,54,38,54,68,46,47,52,43,37,42,65,42,33,65,86,49,84,53,52,48,36,27,23,44,25,44,29,41,42,88,88,29,70,68,25,25,86,43,70,69,55,45,49,48,31,51,51,49,35,68,72,42,82,38,39,39,48,26,38,30,30,39,44,58,72,42,27,70,89,67,43,72,67,57,39,41,49,48,49,46,50,51,52,47,49,43,51,51,42,44,74,70,52,59,39,73,89,39,87,41,34,39,43,35,38,39,28,58,50,47,52,59,49,49,42,56,52,61,66,64,56,72,90,62,99,46,57,69,44,44,33,36,26,41,35,63,49,50,42,26,23,65,40,58,45,56,70,41,26,38,36,68,80,42,54,91,74,43,76,76,37,56,12,55,37,38,36,22,32,27,51,34,59,75,45,84,52,34,36,31,26,48,32,14,57,62,60,40,39,62,85,84,42,69,45,39,51,49,30,35,35,54,97,91,41,75,43,72,28,53,47,41,40,54,77,47,67,43,63,59,26,27,36,30,40,31,41,92,75,33,86,81,53,66,64,28,34,37,36,23,37,45,27,48,48,50,56,31,34,65,45,44,46,48,30,41,24,22,39,96,87,29,38,22,65,41,67,47,49,36,60,99,127,84,77,51,52,33,66,50,32,52,50,51,59,35,59,37,59,39,46,61,66,42,58,36,52,32,72,86,46,54,72,34,26,43,46,57,52,29,70,62,43,42,32,53,86,77,56,38,42,37,69,39,30,58,32,33,33,44,64,31,31,52,48,22,47,51,48,53,33,51,48,29,57,75,56,70,36,44,30,21,33,28,38,70,40,52,33,24,63,70,58,52,50,51,41,41,74,43,63,29,66,34,36,19,31,63,51,66,52,54,48,45,40,41,48,61,39,40,54,42,33,39,39,32,76,32,56,71,51,54,45,53,55,47,40,50,51,36,50,49,44,60,75,29,86,74,48,43,58,38,29,37,42,56,40,52,67,46,48,51,44,37,42,64,43,33,64,86,50,82,52,53,47,36,28,23,44,24,44,28,40,44,87,88,28,72,69,26,23,87,43,70,69,55,45,49,50,32,51,50,50,36,69,73,41,81,39,40,40,48,28,39,31,31,39,44,59,71,42,26,71,86,66,42,71,66,57,40,43,50,48,49,47,50,51,51,47,49,43,52,51,42,47,73,70,52,59,38,72,89,41,85,43,34,39,43,34,39,40,29,59,50,47,51,58,49,49,44,55,52,61,67,64,56,71,90,62,99,45,56,70,44,44,34,36,26,42,35,63,50,49,42,26,24,47,54,58,46,56,69,42,25,39,36,69,80,41,53,92,74,43,77,76,35,58,12,56,38,38,34,23,32,26,51,34,59,76,44,82,52,33,36,28,27,48,34,14,57,62,59,38,38,63,84,84,41,68,45,38,51,49,31,33,37,54,96,92,40,75,41,72,28,53,48,41,40,54,78,49,65,43,65,59,26,27,34,30,40,32,40,93,75,33,86,80,54,65,63,30,34,36,36,24,38,42,26,47,47,51,56,30,35,63,45,45,48,47,32,40,24,21,39,97,88,30,38,23,66,39,68,48,52,34,59,95

Organism: Streptomyces collinus (strain DSM 40733 / Tue 365) (NCBI:txid1214242)